Protein AF-0000000085253444 (afdb_homodimer)

Organism: NCBI:txid5678

Secondary structure (DSSP, 8-state):
----------------------SS-BS----------SS-HHHHHHHHH-TTHHHHHHHHHHHHHHSPPPPSSTTS--TT-SPPHHHHHHHHHHHHHTTS--GGGGTS-HHHHHHHHHHHHTT-HHHHHHHHHHHHHHHHHHHHS-HHHHHHHHTTTTTTSS-EEEE--BSS-SSSSPS-EEEEETTTTEEEEEEEEEEEETTTTT-SEEEEEEEEEETTTEEEEEEEEEEE-BPPPBTTBPPPBPTTEEEEE--SS-HHHHHTT-EEEEEEEEEEEGGGBPTTEEE-TTS-EEE-TT-TTSPPHHHHHHHHHHHHHHHHHHHHHHHHHHHHHHHHHH-EEE-TTSSEEEEGGGSHHHHHHHHHHHHHHHHHHHHHHHHHHHHH-TT-PPPHHHHHHHHHHHHHHHHHHHHHHHHHHHHSGGGGG-GGGTHHHHHHHHHHH--SSSTTHHHHHHHHHHHHTT-SS-SGGGHHHHHHHHH-GGGGTTSS-TT--TT---HHHHHHHHHHHHHHHHHHHHHHHHHHHHHHHHHHHHHIIIIITHHHHHHHHHHHHHHHHHHHHHHHHHH---HHHHHHHHHHHHHHHHHHHHHTHHHHHHTTSS-HHHHHHHHHHHHHHHHHHGGGHHHHHHTT---GGGS-TT--TTTHHHHH--TT--TT--B-PPP-----------S--HHHHHHHHHHHT---------SSTTS--S-TT------/----------------------SS-BS----------SS-HHHHHHHHH-TTHHHHHHHHHHHHHHSPPPPSSTTS--TT-SPPHHHHHHHHHHHHHTTS--GGGGTS-HHHHHHHHHHHHTT-HHHHHHHHHHHHHHHHHHHHS-HHHHHHHHTTTTTTSS-EEEE--BSS-SSSSPS-EEEEETTTTEEEEEEEEEEEETTTTT-SEEEEEEEEEETTTEEEEEEEEEEE-BPPPBTTBPPPBPTTEEEEE--SS-HHHHHTT-EEEEEEEEEEEGGGBPTTEEE-TTS-EEE-TT-TTSPPHHHHHHHHHHHHHHHHHHHHHHHHHHHHHHHHHH-EEE-TTSSEEEEGGGSHHHHHHHHHHHHHHHHHHHHHHHHHHHHH-TT-PPPHHHHHHHHHHHHHHHHHHHHHHHHHHHHSGGGGG-GGGTHHHHHHHHHHH--SSSTTHHHHHHHHHHHHTT-SS-GGGGHHHHHHHHH-GGGGTTSS-TT--TT---HHHHHHHHHHHHHHHHHHHHHHHHHHHHHHHHHHHHHIIIIISHHHHHHHHHHHHHHHHHHHHHHHHHH---HHHHHHHHHHHHHHHHHHHHHTHHHHHHTTSS-HHHHHHHHHHHHHHHHHHGGGHHHHHHTT---GGGS-TT--TTTHHHHH--TT--TT--B-PPP--------------HHHHHHHHHHHT----------STTT-SS-TT------

InterPro domains:
  IPR002655 Acyl-CoA oxidase, C-terminal [PF01756] (521-634)
  IPR009100 Acyl-CoA dehydrogenase/oxidase, N-terminal and middle domain superfamily [SSF56645] (86-282)
  IPR012258 Acyl-CoA oxidase [PTHR10909] (27-408)
  IPR036250 Acyl-CoA dehydrogenase-like, C-terminal [SSF47203] (313-384)
  IPR036250 Acyl-CoA dehydrogenase-like, C-terminal [SSF47203] (499-635)
  IPR046373 Acyl-CoA oxidase/dehydrogenase, middle domain superfamily [G3DSA:2.40.110.10] (165-295)

Nearest PDB structures (foldseek):
  7q84-assembly1_B  TM=7.611E-01  e=1.082E-18  Homo sapiens
  7q86-assembly1_B  TM=7.659E-01  e=1.745E-18  Homo sapiens
  5k3i-assembly3_F  TM=7.499E-01  e=9.493E-19  Caenorhabditis elegans
  5k3i-assembly1_B  TM=7.434E-01  e=9.493E-19  Caenorhabditis elegans
  5k3i-assembly2_D  TM=7.358E-01  e=2.472E-18  Caenorhabditis elegans

Solvent-accessible surface area (backbone atoms only — not comparable to full-atom values): 75837 Å² total; per-residue (Å²): 130,84,77,75,80,73,74,76,74,73,75,79,76,74,57,70,66,80,73,78,84,68,86,61,62,58,51,54,79,61,59,74,68,64,60,77,72,67,50,60,63,69,61,50,27,37,51,61,49,38,92,51,43,67,59,42,50,53,51,52,53,54,45,63,70,64,49,75,83,57,62,68,27,68,53,65,31,41,74,71,62,62,61,45,36,70,55,43,50,52,46,49,29,54,51,26,67,64,55,82,64,52,51,67,28,62,74,63,44,31,53,56,56,34,48,49,24,15,48,32,16,28,60,36,57,42,57,15,53,40,49,42,37,26,43,52,36,42,32,48,38,72,74,23,39,41,74,91,53,30,57,71,58,53,70,29,40,50,56,45,74,35,35,33,11,53,36,65,46,38,72,72,43,76,49,79,65,49,55,27,31,32,35,54,37,79,85,78,52,25,25,38,28,35,22,70,32,32,32,70,16,50,25,50,67,70,23,28,32,30,43,35,51,24,24,33,28,38,86,89,68,40,77,68,51,79,45,51,32,58,42,77,39,27,46,72,64,54,93,88,36,80,34,58,61,33,80,40,48,46,74,42,45,31,25,54,32,33,68,57,41,31,24,25,22,18,14,34,38,33,35,51,66,27,75,36,58,55,67,32,40,34,32,36,41,36,73,41,95,84,70,40,84,44,55,38,88,91,32,76,83,54,74,50,49,70,57,53,49,50,54,54,49,49,50,40,48,38,23,30,44,51,13,34,42,48,34,35,50,37,38,52,52,41,35,39,63,53,34,51,33,70,34,62,81,30,28,65,28,29,40,43,48,67,33,42,82,52,26,39,60,53,42,40,51,52,26,43,49,51,50,52,39,47,44,48,60,66,50,48,52,47,76,31,37,80,89,53,78,62,50,72,64,51,53,38,50,50,41,36,49,38,35,50,46,50,49,48,51,53,50,51,44,53,48,33,62,39,51,45,42,54,56,40,55,26,49,62,42,34,46,64,58,49,52,45,49,47,27,70,65,58,57,64,74,31,70,58,41,41,29,36,50,34,24,50,48,27,51,76,66,66,49,72,70,67,57,70,83,50,45,65,55,54,67,44,31,77,76,42,66,70,38,63,56,48,75,26,46,74,84,61,49,83,82,55,73,55,57,65,61,55,28,49,52,29,36,48,53,20,35,56,40,40,52,52,50,46,51,48,45,55,52,27,41,72,71,56,31,68,41,38,34,39,43,43,55,61,42,73,32,38,68,58,36,42,50,25,18,47,22,52,47,52,23,50,47,43,52,45,39,51,52,52,31,69,65,42,81,46,67,53,38,23,52,51,44,44,49,30,46,43,46,32,54,50,44,54,48,60,75,43,32,41,58,34,40,48,68,56,63,42,53,41,69,57,46,52,48,38,54,56,49,45,50,52,56,35,60,70,48,47,32,44,48,66,54,57,43,54,35,54,61,58,52,74,72,45,51,34,47,69,35,40,73,78,45,39,43,64,49,53,32,46,89,58,48,78,56,77,61,39,67,43,58,60,48,77,74,77,68,80,70,80,79,66,75,75,72,81,66,71,68,59,57,57,53,52,53,54,57,70,60,63,67,80,70,78,73,78,75,72,79,73,70,78,66,80,76,72,68,76,79,65,72,70,74,73,127,133,82,79,77,78,74,74,76,76,71,74,79,76,74,47,69,64,79,72,78,86,66,87,57,60,59,54,52,80,62,59,75,68,64,58,78,72,67,51,60,62,68,62,50,28,38,51,60,50,37,93,51,43,67,59,40,49,52,51,52,54,53,46,63,70,65,48,76,81,55,64,66,26,66,54,64,30,41,74,71,62,63,59,44,37,73,55,43,48,49,46,49,29,53,52,26,66,65,55,82,64,53,52,67,26,61,76,63,44,32,51,56,55,33,48,50,24,15,49,33,16,28,60,35,56,42,58,16,54,41,48,43,38,27,43,52,37,43,30,47,36,72,74,24,39,41,74,91,52,30,58,72,58,54,69,29,39,49,55,47,73,35,37,32,11,53,37,65,46,36,71,72,41,73,48,78,65,48,56,26,32,31,34,54,38,82,89,78,52,25,26,37,27,34,23,71,31,31,33,70,18,50,26,49,68,68,24,28,34,32,42,34,51,23,23,33,27,39,85,90,69,41,78,68,51,78,45,51,33,57,42,78,39,28,45,72,64,54,94,90,36,78,33,58,61,35,81,40,48,45,77,42,45,30,24,54,32,34,69,57,43,32,23,25,21,20,12,33,37,32,36,49,67,30,75,35,59,55,68,31,38,35,32,37,41,36,74,42,98,84,69,38,84,43,55,37,88,90,31,76,83,54,75,50,49,68,58,53,50,50,51,53,49,49,50,40,47,36,20,30,43,50,13,34,42,49,33,35,50,38,37,53,50,40,35,40,62,55,34,52,33,69,35,62,82,30,29,64,30,28,40,43,47,69,34,44,82,52,28,40,60,53,43,41,49,54,24,42,48,52,50,50,39,45,43,47,60,66,48,48,53,46,76,31,37,79,91,52,77,60,50,72,64,51,52,38,49,50,40,35,49,38,35,50,46,49,50,48,52,52,50,51,44,54,49,33,61,38,53,45,41,53,56,41,55,26,51,60,42,34,44,62,58,49,52,43,49,49,27,70,65,57,56,63,73,29,71,57,41,40,28,37,50,32,24,49,47,29,50,76,69,65,50,74,68,65,57,72,83,49,46,67,57,54,66,45,31,77,76,42,66,68,38,61,54,47,75,26,45,77,84,60,48,82,81,55,73,54,59,66,59,55,29,49,52,29,36,48,52,20,34,55,39,40,52,51,50,48,51,50,45,54,51,27,41,71,72,56,32,68,40,38,35,38,41,42,55,58,42,76,32,38,68,56,38,41,51,24,18,47,21,51,48,52,23,51,48,43,51,46,42,53,52,53,32,69,66,41,83,45,67,52,38,22,53,51,42,44,50,31,45,43,46,32,54,50,45,56,48,60,74,41,32,43,57,34,37,47,70,56,63,42,53,41,69,55,47,51,49,37,54,55,48,47,48,52,55,36,62,70,48,46,34,43,48,66,52,57,42,55,35,55,63,59,52,75,70,46,50,32,46,68,33,40,74,75,43,39,43,65,50,50,35,48,86,49,49,79,56,74,63,37,67,42,57,60,48,77,75,76,68,82,71,78,80,66,74,76,71,84,66,70,68,60,58,58,54,52,54,56,58,71,61,62,66,79,70,80,72,80,72,71,78,70,70,78,73,68,72,75,67,76,81,67,74,71,77,72,128

pLDDT: mean 80.68, std 22.76, range [21.05, 98.69]

Structure (mmCIF, N/CA/C/O backbone):
data_AF-0000000085253444-model_v1
#
loop_
_entity.id
_entity.type
_entity.pdbx_description
1 polymer 'Acyl-CoA oxidase'
#
loop_
_atom_site.group_PDB
_atom_site.id
_atom_site.type_symbol
_atom_site.label_atom_id
_atom_site.label_alt_id
_atom_site.label_comp_id
_atom_site.label_asym_id
_atom_site.label_entity_id
_atom_site.label_seq_id
_atom_site.pdbx_PDB_ins_code
_atom_site.Cartn_x
_atom_site.Cartn_y
_atom_site.Cartn_z
_atom_site.occupancy
_atom_site.B_iso_or_equiv
_atom_site.auth_seq_id
_atom_site.auth_comp_id
_atom_site.auth_asym_id
_atom_site.auth_atom_id
_atom_site.pdbx_PDB_model_num
ATOM 1 N N . MET A 1 1 ? 64.875 -8.711 9.297 1 22.48 1 MET A N 1
ATOM 2 C CA . MET A 1 1 ? 63.938 -8.688 10.43 1 22.48 1 MET A CA 1
ATOM 3 C C . MET A 1 1 ? 63.25 -7.344 10.531 1 22.48 1 MET A C 1
ATOM 5 O O . MET A 1 1 ? 63.656 -6.488 11.32 1 22.48 1 MET A O 1
ATOM 9 N N . PRO A 1 2 ? 62.75 -6.805 9.555 1 27.88 2 PRO A N 1
ATOM 10 C CA . PRO A 1 2 ? 62.344 -5.395 9.492 1 27.88 2 PRO A CA 1
ATOM 11 C C . PRO A 1 2 ? 61.188 -5.055 10.445 1 27.88 2 PRO A C 1
ATOM 13 O O . PRO A 1 2 ? 60.281 -5.867 10.633 1 27.88 2 PRO A O 1
ATOM 16 N N . THR A 1 3 ? 61.469 -4.344 11.5 1 24.73 3 THR A N 1
ATOM 17 C CA . THR A 1 3 ? 60.719 -4.004 12.703 1 24.73 3 THR A CA 1
ATOM 18 C C . THR A 1 3 ? 59.531 -3.117 12.367 1 24.73 3 THR A C 1
ATOM 20 O O . THR A 1 3 ? 59.688 -1.976 11.938 1 24.73 3 THR A O 1
ATOM 23 N N . ARG A 1 4 ? 58.5 -3.652 11.734 1 27.67 4 ARG A N 1
ATOM 24 C CA . ARG A 1 4 ? 57.312 -2.922 11.312 1 27.67 4 ARG A CA 1
ATOM 25 C C . ARG A 1 4 ? 56.719 -2.131 12.469 1 27.67 4 ARG A C 1
ATOM 27 O O . ARG A 1 4 ? 56.469 -2.686 13.539 1 27.67 4 ARG A O 1
ATOM 34 N N . LEU A 1 5 ? 56.938 -0.84 12.555 1 27.38 5 LEU A N 1
ATOM 35 C CA . LEU A 1 5 ? 56.562 0.173 13.531 1 27.38 5 LEU A CA 1
ATOM 36 C C . LEU A 1 5 ? 55.031 0.21 13.703 1 27.38 5 LEU A C 1
ATOM 38 O O . LEU A 1 5 ? 54.312 0.421 12.734 1 27.38 5 LEU A O 1
ATOM 42 N N . SER A 1 6 ? 54.469 -0.617 14.602 1 24.59 6 SER A N 1
ATOM 43 C CA . SER A 1 6 ? 53.094 -0.812 15.039 1 24.59 6 SER A CA 1
ATOM 44 C C . SER A 1 6 ? 52.438 0.501 15.492 1 24.59 6 SER A C 1
ATOM 46 O O . SER A 1 6 ? 52.844 1.07 16.5 1 24.59 6 SER A O 1
ATOM 48 N N . VAL A 1 7 ? 52.219 1.403 14.586 1 30.02 7 VAL A N 1
ATOM 49 C CA . VAL A 1 7 ? 51.719 2.68 15.078 1 30.02 7 VAL A CA 1
ATOM 50 C C . VAL A 1 7 ? 50.469 2.449 15.93 1 30.02 7 VAL A C 1
ATOM 52 O O . VAL A 1 7 ? 49.531 1.755 15.5 1 30.02 7 VAL A O 1
ATOM 55 N N . PRO A 1 8 ? 50.562 2.596 17.203 1 26.06 8 PRO A N 1
ATOM 56 C CA . PRO A 1 8 ? 49.5 2.322 18.203 1 26.06 8 PRO A CA 1
ATOM 57 C C . PRO A 1 8 ? 48.188 3.016 17.875 1 26.06 8 PRO A C 1
ATOM 59 O O . PRO A 1 8 ? 48.188 4.16 17.406 1 26.06 8 PRO A O 1
ATOM 62 N N . LEU A 1 9 ? 47.219 2.266 17.453 1 26.81 9 LEU A N 1
ATOM 63 C CA . LEU A 1 9 ? 45.875 2.67 17.156 1 26.81 9 LEU A CA 1
ATOM 64 C C . LEU A 1 9 ? 45.281 3.502 18.297 1 26.81 9 LEU A C 1
ATOM 66 O O . LEU A 1 9 ? 45.344 3.096 19.453 1 26.81 9 LEU A O 1
ATOM 70 N N . THR A 1 10 ? 45.438 4.785 18.219 1 25.05 10 THR A N 1
ATOM 71 C CA . THR A 1 10 ? 44.938 5.684 19.266 1 25.05 10 THR A CA 1
ATOM 72 C C . THR A 1 10 ? 43.531 5.266 19.734 1 25.05 10 THR A C 1
ATOM 74 O O . THR A 1 10 ? 42.688 4.906 18.922 1 25.05 10 THR A O 1
ATOM 77 N N . PRO A 1 11 ? 43.406 5 20.984 1 22.81 11 PRO A N 1
ATOM 78 C CA . PRO A 1 11 ? 42.219 4.48 21.672 1 22.81 11 PRO A CA 1
ATOM 79 C C . PRO A 1 11 ? 40.938 5.27 21.328 1 22.81 11 PRO A C 1
ATOM 81 O O . PRO A 1 11 ? 41 6.492 21.188 1 22.81 11 PRO A O 1
ATOM 84 N N . ARG A 1 12 ? 40.062 4.707 20.641 1 28.94 12 ARG A N 1
ATOM 85 C CA . ARG A 1 12 ? 38.75 5.246 20.344 1 28.94 12 ARG A CA 1
ATOM 86 C C . ARG A 1 12 ? 38.094 5.762 21.625 1 28.94 12 ARG A C 1
ATOM 88 O O . ARG A 1 12 ? 37.844 4.996 22.562 1 28.94 12 ARG A O 1
ATOM 95 N N . ARG A 1 13 ? 38.5 6.977 22.094 1 22.64 13 ARG A N 1
ATOM 96 C CA . ARG A 1 13 ? 37.906 7.594 23.281 1 22.64 13 ARG A CA 1
ATOM 97 C C . ARG A 1 13 ? 36.406 7.426 23.312 1 22.64 13 ARG A C 1
ATOM 99 O O . ARG A 1 13 ? 35.719 7.832 22.375 1 22.64 13 ARG A O 1
ATOM 106 N N . HIS A 1 14 ? 36.031 6.422 24.016 1 25.89 14 HIS A N 1
ATOM 107 C CA . HIS A 1 14 ? 34.688 6.125 24.484 1 25.89 14 HIS A CA 1
ATOM 108 C C . HIS A 1 14 ? 34.062 7.328 25.203 1 25.89 14 HIS A C 1
ATOM 110 O O . HIS A 1 14 ? 34.625 7.801 26.203 1 25.89 14 HIS A O 1
ATOM 116 N N . PHE A 1 15 ? 33.75 8.297 24.578 1 24.75 15 PHE A N 1
ATOM 117 C CA . PHE A 1 15 ? 33.219 9.477 25.234 1 24.75 15 PHE A CA 1
ATOM 118 C C . PHE A 1 15 ? 31.969 9.133 26.031 1 24.75 15 PHE A C 1
ATOM 120 O O . PHE A 1 15 ? 30.859 9.117 25.484 1 24.75 15 PHE A O 1
ATOM 127 N N . ALA A 1 16 ? 32.031 8.25 26.984 1 28.95 16 ALA A N 1
ATOM 128 C CA . ALA A 1 16 ? 30.984 7.984 27.984 1 28.95 16 ALA A CA 1
ATOM 129 C C . ALA A 1 16 ? 30.844 9.156 28.953 1 28.95 16 ALA A C 1
ATOM 131 O O . ALA A 1 16 ? 31.453 9.141 30.031 1 28.95 16 ALA A O 1
ATOM 132 N N . ARG A 1 17 ? 30.859 10.344 28.625 1 27.73 17 ARG A N 1
ATOM 133 C CA . ARG A 1 17 ? 30.609 11.117 29.844 1 27.73 17 ARG A CA 1
ATOM 134 C C . ARG A 1 17 ? 29.188 10.891 30.359 1 27.73 17 ARG A C 1
ATOM 136 O O . ARG A 1 17 ? 28.219 11.055 29.625 1 27.73 17 ARG A O 1
ATOM 143 N N . CYS A 1 18 ? 28.969 10.18 31.453 1 27.58 18 CYS A N 1
ATOM 144 C CA . CYS A 1 18 ? 27.828 10.047 32.375 1 27.58 18 CYS A CA 1
ATOM 145 C C . CYS A 1 18 ? 27.281 11.414 32.75 1 27.58 18 CYS A C 1
ATOM 147 O O . CYS A 1 18 ? 27.859 12.109 33.594 1 27.58 18 CYS A O 1
ATOM 149 N N . THR A 1 19 ? 26.75 12.203 31.891 1 30.81 19 THR A N 1
ATOM 150 C CA . THR A 1 19 ? 26.203 13.453 32.406 1 30.81 19 THR A CA 1
ATOM 151 C C . THR A 1 19 ? 25.141 13.172 33.469 1 30.81 19 THR A C 1
ATOM 153 O O . THR A 1 19 ? 24.453 12.148 33.406 1 30.81 19 THR A O 1
ATOM 156 N N . GLU A 1 20 ? 25.141 13.766 34.719 1 30.05 20 GLU A N 1
ATOM 157 C CA . GLU A 1 20 ? 24.312 13.742 35.906 1 30.05 20 GLU A CA 1
ATOM 158 C C . GLU A 1 20 ? 22.828 13.75 35.531 1 30.05 20 GLU A C 1
ATOM 160 O O . GLU A 1 20 ? 22.422 14.469 34.625 1 30.05 20 GLU A O 1
ATOM 165 N N . PRO A 1 21 ? 21.984 12.82 36.062 1 34.59 21 PRO A N 1
ATOM 166 C CA . PRO A 1 21 ? 20.547 12.68 35.844 1 34.59 21 PRO A CA 1
ATOM 167 C C . PRO A 1 21 ? 19.781 13.977 36.094 1 34.59 21 PRO A C 1
ATOM 169 O O . PRO A 1 21 ? 19.891 14.555 37.188 1 34.59 21 PRO A O 1
ATOM 172 N N . ARG A 1 22 ? 19.594 14.836 35.25 1 39.19 22 ARG A N 1
ATOM 173 C CA . ARG A 1 22 ? 18.828 16.062 35.406 1 39.19 22 ARG A CA 1
ATOM 174 C C . ARG A 1 22 ? 17.438 15.781 35.969 1 39.19 22 ARG A C 1
ATOM 176 O O . ARG A 1 22 ? 16.922 14.68 35.781 1 39.19 22 ARG A O 1
ATOM 183 N N . LEU A 1 23 ? 16.859 16.625 37 1 35.94 23 LEU A N 1
ATOM 184 C CA . LEU A 1 23 ? 15.789 16.625 38 1 35.94 23 LEU A CA 1
ATOM 185 C C . LEU A 1 23 ? 14.422 16.484 37.344 1 35.94 23 LEU A C 1
ATOM 187 O O . LEU A 1 23 ? 13.391 16.594 38 1 35.94 23 LEU A O 1
ATOM 191 N N . PHE A 1 24 ? 14.234 16.719 36.094 1 39.97 24 PHE A N 1
ATOM 192 C CA . PHE A 1 24 ? 12.898 16.438 35.562 1 39.97 24 PHE A CA 1
ATOM 193 C C . PHE A 1 24 ? 12.594 14.938 35.625 1 39.97 24 PHE A C 1
ATOM 195 O O . PHE A 1 24 ? 13.516 14.117 35.625 1 39.97 24 PHE A O 1
ATOM 202 N N . GLU A 1 25 ? 11.5 14.648 36.344 1 45.41 25 GLU A N 1
ATOM 203 C CA . GLU A 1 25 ? 11.125 13.242 36.344 1 45.41 25 GLU A CA 1
ATOM 204 C C . GLU A 1 25 ? 11.344 12.617 34.969 1 45.41 25 GLU A C 1
ATOM 206 O O . GLU A 1 25 ? 10.789 13.086 33.969 1 45.41 25 GLU A O 1
ATOM 211 N N . VAL A 1 26 ? 12.461 12.242 34.719 1 52.41 26 VAL A N 1
ATOM 212 C CA . VAL A 1 26 ? 12.977 11.484 33.594 1 52.41 26 VAL A CA 1
ATOM 213 C C . VAL A 1 26 ? 12.344 10.102 33.562 1 52.41 26 VAL A C 1
ATOM 215 O O . VAL A 1 26 ? 12.211 9.445 34.594 1 52.41 26 VAL A O 1
ATOM 218 N N . ASN A 1 27 ? 11.625 9.867 32.5 1 53.12 27 ASN A N 1
ATOM 219 C CA . ASN A 1 27 ? 11.055 8.602 32.062 1 53.12 27 ASN A CA 1
ATOM 220 C C . ASN A 1 27 ? 9.82 8.227 32.875 1 53.12 27 ASN A C 1
ATOM 222 O O . ASN A 1 27 ? 9.945 7.613 33.938 1 53.12 27 ASN A O 1
ATOM 226 N N . PRO A 1 28 ? 8.664 8.836 32.594 1 55.81 28 PRO A N 1
ATOM 227 C CA . PRO A 1 28 ? 7.457 8.43 33.312 1 55.81 28 PRO A CA 1
ATOM 228 C C . PRO A 1 28 ? 7.328 6.914 33.438 1 55.81 28 PRO A C 1
ATOM 230 O O . PRO A 1 28 ? 7.926 6.172 32.656 1 55.81 28 PRO A O 1
ATOM 233 N N . THR A 1 29 ? 6.723 6.516 34.594 1 61.34 29 THR A N 1
ATOM 234 C CA . THR A 1 29 ? 6.488 5.09 34.812 1 61.34 29 THR A CA 1
ATOM 235 C C . THR A 1 29 ? 5.652 4.508 33.656 1 61.34 29 THR A C 1
ATOM 237 O O . THR A 1 29 ? 4.547 4.977 33.406 1 61.34 29 THR A O 1
ATOM 240 N N . ARG A 1 30 ? 6.266 3.752 32.938 1 67.06 30 ARG A N 1
ATOM 241 C CA . ARG A 1 30 ? 5.645 3.154 31.766 1 67.06 30 ARG A CA 1
ATOM 242 C C . ARG A 1 30 ? 4.848 1.909 32.125 1 67.06 30 ARG A C 1
ATOM 244 O O . ARG A 1 30 ? 5.273 1.122 32.969 1 67.06 30 ARG A O 1
ATOM 251 N N . GLU A 1 31 ? 3.617 1.828 31.719 1 62.94 31 GLU A N 1
ATOM 252 C CA . GLU A 1 31 ? 2.795 0.627 31.828 1 62.94 31 GLU A CA 1
ATOM 253 C C . GLU A 1 31 ? 3.178 -0.406 30.766 1 62.94 31 GLU A C 1
ATOM 255 O O . GLU A 1 31 ? 3.26 -0.086 29.578 1 62.94 31 GLU A O 1
ATOM 260 N N . SER A 1 32 ? 3.781 -1.512 31.312 1 63.16 32 SER A N 1
ATOM 261 C CA . SER A 1 32 ? 4.117 -2.543 30.328 1 63.16 32 SER A CA 1
ATOM 262 C C . SER A 1 32 ? 2.867 -3.242 29.812 1 63.16 32 SER A C 1
ATOM 264 O O . SER A 1 32 ? 1.979 -3.598 30.594 1 63.16 32 SER A O 1
ATOM 266 N N . TYR A 1 33 ? 2.711 -3.223 28.562 1 68.75 33 TYR A N 1
ATOM 267 C CA . TYR A 1 33 ? 1.567 -3.914 27.984 1 68.75 33 TYR A CA 1
ATOM 268 C C . TYR A 1 33 ? 1.899 -5.375 27.688 1 68.75 33 TYR A C 1
ATOM 270 O O . TYR A 1 33 ? 1.075 -6.105 27.141 1 68.75 33 TYR A O 1
ATOM 278 N N . VAL A 1 34 ? 3.113 -5.801 28.094 1 67.5 34 VAL A N 1
ATOM 279 C CA . VAL A 1 34 ? 3.518 -7.184 27.844 1 67.5 34 VAL A CA 1
ATOM 280 C C . VAL A 1 34 ? 3.578 -7.949 29.172 1 67.5 34 VAL A C 1
ATOM 282 O O . VAL A 1 34 ? 4.172 -7.477 30.141 1 67.5 34 VAL A O 1
ATOM 285 N N . ILE A 1 35 ? 2.867 -9.047 29.188 1 73.56 35 ILE A N 1
ATOM 286 C CA . ILE A 1 35 ? 2.863 -9.914 30.359 1 73.56 35 ILE A CA 1
ATOM 287 C C . ILE A 1 35 ? 3.656 -11.188 30.078 1 73.56 35 ILE A C 1
ATOM 289 O O . ILE A 1 35 ? 4.188 -11.352 28.969 1 73.56 35 ILE A O 1
ATOM 293 N N . GLU A 1 36 ? 3.795 -11.938 31.016 1 77.62 36 GLU A N 1
ATOM 294 C CA . GLU A 1 36 ? 4.488 -13.203 30.812 1 77.62 36 GLU A CA 1
ATOM 295 C C . GLU A 1 36 ? 3.736 -14.094 29.812 1 77.62 36 GLU A C 1
ATOM 297 O O . GLU A 1 36 ? 2.508 -14.023 29.719 1 77.62 36 GLU A O 1
ATOM 302 N N . ALA A 1 37 ? 4.461 -14.891 29.172 1 82.31 37 ALA A N 1
ATOM 303 C CA . ALA A 1 37 ? 3.85 -15.781 28.188 1 82.31 37 ALA A CA 1
ATOM 304 C C . ALA A 1 37 ? 2.871 -16.75 28.844 1 82.31 37 ALA A C 1
ATOM 306 O O . ALA A 1 37 ? 3.18 -17.328 29.891 1 82.31 37 ALA A O 1
ATOM 307 N N . ALA A 1 38 ? 1.738 -16.891 28.297 1 81.44 38 ALA A N 1
ATOM 308 C CA . ALA A 1 38 ? 0.689 -17.734 28.844 1 81.44 38 ALA A CA 1
ATOM 309 C C . ALA A 1 38 ? 0.655 -19.094 28.156 1 81.44 38 ALA A C 1
ATOM 311 O O . ALA A 1 38 ? -0.389 -19.75 28.109 1 81.44 38 ALA A O 1
ATOM 312 N N . PHE A 1 39 ? 1.779 -19.469 27.469 1 87.56 39 PHE A N 1
ATOM 313 C CA . PHE A 1 39 ? 1.836 -20.75 26.766 1 87.56 39 PHE A CA 1
ATOM 314 C C . PHE A 1 39 ? 3.248 -21.328 26.797 1 87.56 39 PHE A C 1
ATOM 316 O O . PHE A 1 39 ? 4.199 -20.625 27.156 1 87.56 39 PHE A O 1
ATOM 323 N N . GLU A 1 40 ? 3.312 -22.562 26.484 1 89.31 40 GLU A N 1
ATOM 324 C CA . GLU A 1 40 ? 4.609 -23.234 26.391 1 89.31 40 GLU A CA 1
ATOM 325 C C . GLU A 1 40 ? 5.297 -22.906 25.062 1 89.31 40 GLU A C 1
ATOM 327 O O . GLU A 1 40 ? 4.773 -23.219 24 1 89.31 40 GLU A O 1
ATOM 332 N N . TRP A 1 41 ? 6.422 -22.484 25.141 1 91.94 41 TRP A N 1
ATOM 333 C CA . TRP A 1 41 ? 7.168 -22 23.984 1 91.94 41 TRP A CA 1
ATOM 334 C C . TRP A 1 41 ? 7.332 -23.094 22.938 1 91.94 41 TRP A C 1
ATOM 336 O O . TRP A 1 41 ? 7.094 -22.875 21.75 1 91.94 41 TRP A O 1
ATOM 346 N N . PRO A 1 42 ? 7.668 -24.312 23.297 1 91.69 42 PRO A N 1
ATOM 347 C CA . PRO A 1 42 ? 7.887 -25.344 22.281 1 91.69 42 PRO A CA 1
ATOM 348 C C . PRO A 1 42 ? 6.633 -25.641 21.469 1 91.69 42 PRO A C 1
ATOM 350 O O . PRO A 1 42 ? 6.723 -25.906 20.266 1 91.69 42 PRO A O 1
ATOM 353 N N . THR A 1 43 ? 5.539 -25.578 22.141 1 92 43 THR A N 1
ATOM 354 C CA . THR A 1 43 ? 4.281 -25.859 21.453 1 92 43 THR A CA 1
ATOM 355 C C . THR A 1 43 ? 4.012 -24.844 20.359 1 92 43 THR A C 1
ATOM 357 O O . THR A 1 43 ? 3.695 -25.203 19.219 1 92 43 THR A O 1
ATOM 360 N N . PHE A 1 44 ? 4.141 -23.609 20.625 1 94.5 44 PHE A N 1
ATOM 361 C CA . PHE A 1 44 ? 3.822 -22.562 19.656 1 94.5 44 PHE A CA 1
ATOM 362 C C . PHE A 1 44 ? 4.934 -22.406 18.625 1 94.5 44 PHE A C 1
ATOM 364 O O . PHE A 1 44 ? 4.676 -22.047 17.484 1 94.5 44 PHE A O 1
ATOM 371 N N . ARG A 1 45 ? 6.16 -22.719 19.031 1 94.94 45 ARG A N 1
ATOM 372 C CA . ARG A 1 45 ? 7.23 -22.781 18.047 1 94.94 45 ARG A CA 1
ATOM 373 C C . ARG A 1 45 ? 6.969 -23.875 17.016 1 94.94 45 ARG A C 1
ATOM 375 O O . ARG A 1 45 ? 7.215 -23.688 15.82 1 94.94 45 ARG A O 1
ATOM 382 N N . PHE A 1 46 ? 6.469 -24.953 17.5 1 93 46 PHE A N 1
ATOM 383 C CA . PHE A 1 46 ? 6.172 -26.062 16.594 1 93 46 PHE A CA 1
ATOM 384 C C . PHE A 1 46 ? 5.012 -25.719 15.672 1 93 46 PHE A C 1
ATOM 386 O O . PHE A 1 46 ? 5 -26.125 14.508 1 93 46 PHE A O 1
ATOM 393 N N . ILE A 1 47 ? 4.043 -25.016 16.203 1 91.38 47 ILE A N 1
ATOM 394 C CA . ILE A 1 47 ? 2.918 -24.578 15.375 1 91.38 47 ILE A CA 1
ATOM 395 C C . ILE A 1 47 ? 3.42 -23.672 14.25 1 91.38 47 ILE A C 1
ATOM 397 O O . ILE A 1 47 ? 2.965 -23.781 13.109 1 91.38 47 ILE A O 1
ATOM 401 N N . CYS A 1 48 ? 4.375 -22.844 14.5 1 95 48 CYS A N 1
ATOM 402 C CA . CYS A 1 48 ? 4.863 -21.859 13.539 1 95 48 CYS A CA 1
ATOM 403 C C . CYS A 1 48 ? 5.875 -22.484 12.586 1 95 48 CYS A C 1
ATOM 405 O O . CYS A 1 48 ? 5.922 -22.125 11.406 1 95 48 CYS A O 1
ATOM 407 N N . GLU A 1 49 ? 6.656 -23.422 13.094 1 94.94 49 GLU A N 1
ATOM 408 C CA . GLU A 1 49 ? 7.797 -23.906 12.328 1 94.94 49 GLU A CA 1
ATOM 409 C C . GLU A 1 49 ? 7.5 -25.266 11.703 1 94.94 49 GLU A C 1
ATOM 411 O O . GLU A 1 49 ? 8.125 -25.656 10.711 1 94.94 49 GLU A O 1
ATOM 416 N N . GLY A 1 50 ? 6.613 -26.016 12.281 1 93.38 50 GLY A N 1
ATOM 417 C CA . GLY A 1 50 ? 6.262 -27.328 11.766 1 93.38 50 GLY A CA 1
ATOM 418 C C . GLY A 1 50 ? 7.301 -28.391 12.086 1 93.38 50 GLY A C 1
ATOM 419 O O . GLY A 1 50 ? 8.148 -28.203 12.961 1 93.38 50 GLY A O 1
ATOM 420 N N . VAL A 1 51 ? 7.285 -29.516 11.438 1 92.94 51 VAL A N 1
ATOM 421 C CA . VAL A 1 51 ? 8.078 -30.703 11.703 1 92.94 51 VAL A CA 1
ATOM 422 C C . VAL A 1 51 ? 9.547 -30.453 11.367 1 92.94 51 VAL A C 1
ATOM 424 O O . VAL A 1 51 ? 10.438 -31.062 11.945 1 92.94 51 VAL A O 1
ATOM 427 N N . ASP A 1 52 ? 9.773 -29.484 10.5 1 95 52 ASP A N 1
ATOM 428 C CA . ASP A 1 52 ? 11.133 -29.188 10.047 1 95 52 ASP A CA 1
ATOM 429 C C . ASP A 1 52 ? 11.781 -28.109 10.898 1 95 52 ASP A C 1
ATOM 431 O O . ASP A 1 52 ? 12.625 -27.344 10.414 1 95 52 ASP A O 1
ATOM 435 N N . ILE A 1 53 ? 11.422 -27.984 12.117 1 95.62 53 ILE A N 1
ATOM 436 C CA . ILE A 1 53 ? 11.883 -26.922 13 1 95.62 53 ILE A CA 1
ATOM 437 C C . ILE A 1 53 ? 13.406 -26.969 13.109 1 95.62 53 ILE A C 1
ATOM 439 O O . ILE A 1 53 ? 14.062 -25.922 13.086 1 95.62 53 ILE A O 1
ATOM 443 N N . ASP A 1 54 ? 14.016 -28.094 13.211 1 95.62 54 ASP A N 1
ATOM 444 C CA . ASP A 1 54 ? 15.461 -28.234 13.336 1 95.62 54 ASP A CA 1
ATOM 445 C C . ASP A 1 54 ? 16.156 -27.875 12.031 1 95.62 54 ASP A C 1
ATOM 447 O O . ASP A 1 54 ? 17.188 -27.203 12.031 1 95.62 54 ASP A O 1
ATOM 451 N N . PHE A 1 55 ? 15.594 -28.359 10.961 1 96.44 55 PHE A N 1
ATOM 452 C CA . PHE A 1 55 ? 16.141 -28.031 9.648 1 96.44 55 PHE A CA 1
ATOM 453 C C . PHE A 1 55 ? 16.109 -26.531 9.414 1 96.44 55 PHE A C 1
ATOM 455 O O . PHE A 1 55 ? 17.078 -25.953 8.898 1 96.44 55 PHE A O 1
ATOM 462 N N . LYS A 1 56 ? 15.023 -25.891 9.742 1 96.94 56 LYS A N 1
ATOM 463 C CA . LYS A 1 56 ? 14.891 -24.438 9.578 1 96.94 56 LYS A CA 1
ATOM 464 C C . LYS A 1 56 ? 15.938 -23.703 10.398 1 96.94 56 LYS A C 1
ATOM 466 O O . LYS A 1 56 ? 16.453 -22.672 9.969 1 96.94 56 LYS A O 1
ATOM 471 N N . GLU A 1 57 ? 16.25 -24.188 11.555 1 96 57 GLU A N 1
ATOM 472 C CA . GLU A 1 57 ? 17.281 -23.578 12.383 1 96 57 GLU A CA 1
ATOM 473 C C . GLU A 1 57 ? 18.656 -23.688 11.711 1 96 57 GLU A C 1
ATOM 475 O O . GLU A 1 57 ? 19.453 -22.766 11.766 1 96 57 GLU A O 1
ATOM 480 N N . ASP A 1 58 ? 18.906 -24.828 11.117 1 96.25 58 ASP A N 1
ATOM 481 C CA . ASP A 1 58 ? 20.156 -25.016 10.375 1 96.25 58 ASP A CA 1
ATOM 482 C C . ASP A 1 58 ? 20.281 -23.984 9.25 1 96.25 58 ASP A C 1
ATOM 484 O O . ASP A 1 58 ? 21.359 -23.453 9 1 96.25 58 ASP A O 1
ATOM 488 N N . VAL A 1 59 ? 19.188 -23.797 8.578 1 96.81 59 VAL A N 1
ATOM 489 C CA . VAL A 1 59 ? 19.172 -22.859 7.465 1 96.81 59 VAL A CA 1
ATOM 490 C C . VAL A 1 59 ? 19.453 -21.453 7.984 1 96.81 59 VAL A C 1
ATOM 492 O O . VAL A 1 59 ? 20.219 -20.688 7.383 1 96.81 59 VAL A O 1
ATOM 495 N N . ARG A 1 60 ? 18.828 -21.047 9.078 1 95.62 60 ARG A N 1
ATOM 496 C CA . ARG A 1 60 ? 19.047 -19.719 9.656 1 95.62 60 ARG A CA 1
ATOM 497 C C . ARG A 1 60 ? 20.5 -19.531 10.062 1 95.62 60 ARG A C 1
ATOM 499 O O . ARG A 1 60 ? 21.078 -18.453 9.875 1 95.62 60 ARG A O 1
ATOM 506 N N . GLU A 1 61 ? 21.078 -20.547 10.617 1 94.5 61 GLU A N 1
ATOM 507 C CA . GLU A 1 61 ? 22.484 -20.484 11 1 94.5 61 GLU A CA 1
ATOM 508 C C . GLU A 1 61 ? 23.391 -20.297 9.781 1 94.5 61 GLU A C 1
ATOM 510 O O . GLU A 1 61 ? 24.328 -19.516 9.812 1 94.5 61 GLU A O 1
ATOM 515 N N . ALA A 1 62 ? 23.078 -21.031 8.789 1 95.38 62 ALA A N 1
ATOM 516 C CA . ALA A 1 62 ? 23.844 -20.906 7.547 1 95.38 62 ALA A CA 1
ATOM 517 C C . ALA A 1 62 ? 23.719 -19.5 6.973 1 95.38 62 ALA A C 1
ATOM 519 O O . ALA A 1 62 ? 24.703 -18.938 6.484 1 95.38 62 ALA A O 1
ATOM 520 N N . LEU A 1 63 ? 22.578 -18.953 7 1 94.12 63 LEU A N 1
ATOM 521 C CA . LEU A 1 63 ? 22.344 -17.594 6.5 1 94.12 63 LEU A CA 1
ATOM 522 C C . LEU A 1 63 ? 23.109 -16.562 7.32 1 94.12 63 LEU A C 1
ATOM 524 O O . LEU A 1 63 ? 23.641 -15.594 6.773 1 94.12 63 LEU A O 1
ATOM 528 N N . GLY A 1 64 ? 23.109 -16.75 8.602 1 90.19 64 GLY A N 1
ATOM 529 C CA . GLY A 1 64 ? 23.844 -15.844 9.469 1 90.19 64 GLY A CA 1
ATOM 530 C C . GLY A 1 64 ? 25.328 -15.789 9.156 1 90.19 64 GLY A C 1
ATOM 531 O O . GLY A 1 64 ? 25.969 -14.758 9.359 1 90.19 64 GLY A O 1
ATOM 532 N N . GLU A 1 65 ? 25.797 -16.781 8.562 1 90.62 65 GLU A N 1
ATOM 533 C CA . GLU A 1 65 ? 27.219 -16.875 8.266 1 90.62 65 GLU A CA 1
ATOM 534 C C . GLU A 1 65 ? 27.531 -16.234 6.91 1 90.62 65 GLU A C 1
ATOM 536 O O . GLU A 1 65 ? 28.625 -15.719 6.707 1 90.62 65 GLU A O 1
ATOM 541 N N . VAL A 1 66 ? 26.594 -16.312 6.043 1 90.44 66 VAL A N 1
ATOM 542 C CA . VAL A 1 66 ? 26.906 -15.93 4.668 1 90.44 66 VAL A CA 1
ATOM 543 C C . VAL A 1 66 ? 26.438 -14.508 4.414 1 90.44 66 VAL A C 1
ATOM 545 O O . VAL A 1 66 ? 27 -13.797 3.568 1 90.44 66 VAL A O 1
ATOM 548 N N . LEU A 1 67 ? 25.469 -14.039 5.102 1 88.81 67 LEU A N 1
ATOM 549 C CA . LEU A 1 67 ? 24.938 -12.695 4.879 1 88.81 67 LEU A CA 1
ATOM 550 C C . LEU A 1 67 ? 25.719 -11.664 5.676 1 88.81 67 LEU A C 1
ATOM 552 O O . LEU A 1 67 ? 26.141 -11.93 6.801 1 88.81 67 LEU A O 1
ATOM 556 N N . PRO A 1 68 ? 25.859 -10.477 5.055 1 82.06 68 PRO A N 1
ATOM 557 C CA . PRO A 1 68 ? 26.469 -9.398 5.84 1 82.06 68 PRO A CA 1
ATOM 558 C C . PRO A 1 68 ? 25.578 -8.938 7 1 82.06 68 PRO A C 1
ATOM 560 O O . PRO A 1 68 ? 24.359 -9.062 6.934 1 82.06 68 PRO A O 1
ATOM 563 N N . PRO A 1 69 ? 26.25 -8.461 7.961 1 75.06 69 PRO A N 1
ATOM 564 C CA . PRO A 1 69 ? 25.469 -7.988 9.094 1 75.06 69 PRO A CA 1
ATOM 565 C C . PRO A 1 69 ? 24.531 -6.836 8.727 1 75.06 69 PRO A C 1
ATOM 567 O O . PRO A 1 69 ? 24.891 -5.988 7.906 1 75.06 69 PRO A O 1
ATOM 570 N N . SER A 1 70 ? 23.344 -6.945 9.172 1 71.94 70 SER A N 1
ATOM 571 C CA . SER A 1 70 ? 22.375 -5.871 8.953 1 71.94 70 SER A CA 1
ATOM 572 C C . SER A 1 70 ? 22.734 -4.637 9.773 1 71.94 70 SER A C 1
ATOM 574 O O . SER A 1 70 ? 23.234 -4.75 10.891 1 71.94 70 SER A O 1
ATOM 576 N N . PRO A 1 71 ? 22.438 -3.504 9.133 1 71.69 71 PRO A N 1
ATOM 577 C CA . PRO A 1 71 ? 22.703 -2.297 9.914 1 71.69 71 PRO A CA 1
ATOM 578 C C . PRO A 1 71 ? 21.891 -2.24 11.203 1 71.69 71 PRO A C 1
ATOM 580 O O . PRO A 1 71 ? 20.75 -2.713 11.234 1 71.69 71 PRO A O 1
ATOM 583 N N . SER A 1 72 ? 22.516 -1.664 12.164 1 67.25 72 SER A N 1
ATOM 584 C CA . SER A 1 72 ? 21.875 -1.617 13.477 1 67.25 72 SER A CA 1
ATOM 585 C C . SER A 1 72 ? 20.844 -0.497 13.555 1 67.25 72 SER A C 1
ATOM 587 O O . SER A 1 72 ? 20 -0.478 14.461 1 67.25 72 SER A O 1
ATOM 589 N N . ASN A 1 73 ? 20.969 0.45 12.625 1 72.62 73 ASN A N 1
ATOM 590 C CA . ASN A 1 73 ? 20 1.544 12.625 1 72.62 73 ASN A CA 1
ATOM 591 C C . ASN A 1 73 ? 19.688 1.999 11.203 1 72.62 73 ASN A C 1
ATOM 593 O O . ASN A 1 73 ? 20.344 1.583 10.25 1 72.62 73 ASN A O 1
ATOM 597 N N . PHE A 1 74 ? 18.625 2.76 11.031 1 71.81 74 PHE A N 1
ATOM 598 C CA . PHE A 1 74 ? 18.125 3.129 9.711 1 71.81 74 PHE A CA 1
ATOM 599 C C . PHE A 1 74 ? 18.953 4.262 9.117 1 71.81 74 PHE A C 1
ATOM 601 O O . PHE A 1 74 ? 18.766 4.645 7.961 1 71.81 74 PHE A O 1
ATOM 608 N N . THR A 1 75 ? 19.922 4.828 9.852 1 70.81 75 THR A N 1
ATOM 609 C CA . THR A 1 75 ? 20.766 5.883 9.305 1 70.81 75 THR A CA 1
ATOM 610 C C . THR A 1 75 ? 22.109 5.316 8.852 1 70.81 75 THR A C 1
ATOM 612 O O . THR A 1 75 ? 22.938 6.043 8.297 1 70.81 75 THR A O 1
ATOM 615 N N . GLN A 1 76 ? 22.391 4.07 9.109 1 65.31 76 GLN A N 1
ATOM 616 C CA . GLN A 1 76 ? 23.656 3.455 8.75 1 65.31 76 GLN A CA 1
ATOM 617 C C . GLN A 1 76 ? 23.547 2.662 7.453 1 65.31 76 GLN A C 1
ATOM 619 O O . GLN A 1 76 ? 24.531 2.1 6.973 1 65.31 76 GLN A O 1
ATOM 624 N N . ARG A 1 77 ? 22.391 2.736 7.062 1 67.38 77 ARG A N 1
ATOM 625 C CA . ARG A 1 77 ? 22.219 2.047 5.785 1 67.38 77 ARG A CA 1
ATOM 626 C C . ARG A 1 77 ? 22.734 2.904 4.633 1 67.38 77 ARG A C 1
ATOM 628 O O . ARG A 1 77 ? 22.406 4.086 4.539 1 67.38 77 ARG A O 1
ATOM 635 N N . GLU A 1 78 ? 23.734 2.479 4.012 1 62.16 78 GLU A N 1
ATOM 636 C CA . GLU A 1 78 ? 24.328 3.246 2.916 1 62.16 78 GLU A CA 1
ATOM 637 C C . GLU A 1 78 ? 23.531 3.053 1.625 1 62.16 78 GLU A C 1
ATOM 639 O O . GLU A 1 78 ? 22.781 2.084 1.488 1 62.16 78 GLU A O 1
ATOM 644 N N . GLU A 1 79 ? 23.719 4.082 0.886 1 59.84 79 GLU A N 1
ATOM 645 C CA . GLU A 1 79 ? 23.141 3.955 -0.45 1 59.84 79 GLU A CA 1
ATOM 646 C C . GLU A 1 79 ? 23.75 2.768 -1.197 1 59.84 79 GLU A C 1
ATOM 648 O O . GLU A 1 79 ? 24.953 2.529 -1.129 1 59.84 79 GLU A O 1
ATOM 653 N N . GLY A 1 80 ? 22.969 1.955 -1.642 1 55.59 80 GLY A N 1
ATOM 654 C CA . GLY A 1 80 ? 23.469 0.763 -2.301 1 55.59 80 GLY A CA 1
ATOM 655 C C . GLY A 1 80 ? 23.625 -0.419 -1.363 1 55.59 80 GLY A C 1
ATOM 656 O O . GLY A 1 80 ? 24.203 -1.442 -1.735 1 55.59 80 GLY A O 1
ATOM 657 N N . ALA A 1 81 ? 23.203 -0.24 -0.133 1 55.81 81 ALA A N 1
ATOM 658 C CA . ALA A 1 81 ? 23.328 -1.289 0.876 1 55.81 81 ALA A CA 1
ATOM 659 C C . ALA A 1 81 ? 22.562 -2.543 0.458 1 55.81 81 ALA A C 1
ATOM 661 O O . ALA A 1 81 ? 22.922 -3.656 0.847 1 55.81 81 ALA A O 1
ATOM 662 N N . ALA A 1 82 ? 21.641 -2.256 -0.34 1 66.62 82 ALA A N 1
ATOM 663 C CA . ALA A 1 82 ? 20.953 -3.455 -0.81 1 66.62 82 ALA A CA 1
ATOM 664 C C . ALA A 1 82 ? 21.859 -4.305 -1.691 1 66.62 82 ALA A C 1
ATOM 666 O O . ALA A 1 82 ? 22.625 -3.768 -2.498 1 66.62 82 ALA A O 1
ATOM 667 N N . LEU A 1 83 ? 21.844 -5.551 -1.447 1 74.5 83 LEU A N 1
ATOM 668 C CA . LEU A 1 83 ? 22.656 -6.457 -2.242 1 74.5 83 LEU A CA 1
ATOM 669 C C . LEU A 1 83 ? 22.25 -6.422 -3.709 1 74.5 83 LEU A C 1
ATOM 671 O O . LEU A 1 83 ? 21.047 -6.508 -4.023 1 74.5 83 LEU A O 1
ATOM 675 N N . GLN A 1 84 ? 23.203 -6.234 -4.445 1 84.25 84 GLN A N 1
ATOM 676 C CA . GLN A 1 84 ? 22.984 -6.32 -5.887 1 84.25 84 GLN A CA 1
ATOM 677 C C . GLN A 1 84 ? 23.031 -7.77 -6.363 1 84.25 84 GLN A C 1
ATOM 679 O O . GLN A 1 84 ? 23.453 -8.664 -5.617 1 84.25 84 GLN A O 1
ATOM 684 N N . LEU A 1 85 ? 22.625 -8.023 -7.559 1 90.94 85 LEU A N 1
ATOM 685 C CA . LEU A 1 85 ? 22.453 -9.375 -8.086 1 90.94 85 LEU A CA 1
ATOM 686 C C . LEU A 1 85 ? 23.75 -10.172 -7.965 1 90.94 85 LEU A C 1
ATOM 688 O O . LEU A 1 85 ? 23.719 -11.32 -7.512 1 90.94 85 LEU A O 1
ATOM 692 N N . PRO A 1 86 ? 24.922 -9.594 -8.289 1 89.94 86 PRO A N 1
ATOM 693 C CA . PRO A 1 86 ? 26.141 -10.398 -8.172 1 89.94 86 PRO A CA 1
ATOM 694 C C . PRO A 1 86 ? 26.422 -10.844 -6.738 1 89.94 86 PRO A C 1
ATOM 696 O O . PRO A 1 86 ? 26.875 -11.969 -6.516 1 89.94 86 PRO A O 1
ATOM 699 N N . GLN A 1 87 ? 26.094 -9.961 -5.84 1 90.81 87 GLN A N 1
ATOM 700 C CA . GLN A 1 87 ? 26.297 -10.312 -4.438 1 90.81 87 GLN A CA 1
ATOM 701 C C . GLN A 1 87 ? 25.281 -11.367 -3.988 1 90.81 87 GLN A C 1
ATOM 703 O O . GLN A 1 87 ? 25.641 -12.281 -3.24 1 90.81 87 GLN A O 1
ATOM 708 N N . VAL A 1 88 ? 24.094 -11.227 -4.41 1 93.19 88 VAL A N 1
ATOM 709 C CA . VAL A 1 88 ? 23.047 -12.18 -4.062 1 93.19 88 VAL A CA 1
ATOM 710 C C . VAL A 1 88 ? 23.391 -13.555 -4.641 1 93.19 88 VAL A C 1
ATOM 712 O O . VAL A 1 88 ? 23.203 -14.578 -3.977 1 93.19 88 VAL A O 1
ATOM 715 N N . LEU A 1 89 ? 23.906 -13.609 -5.824 1 93.69 89 LEU A N 1
ATOM 716 C CA . LEU A 1 89 ? 24.281 -14.867 -6.473 1 93.69 89 LEU A CA 1
ATOM 717 C C . LEU A 1 89 ? 25.438 -15.531 -5.73 1 93.69 89 LEU A C 1
ATOM 719 O O . LEU A 1 89 ? 25.469 -16.766 -5.613 1 93.69 89 LEU A O 1
ATOM 723 N N . GLN A 1 90 ? 26.328 -14.703 -5.273 1 92.81 90 GLN A N 1
ATOM 724 C CA . GLN A 1 90 ? 27.438 -15.25 -4.496 1 92.81 90 GLN A CA 1
ATOM 725 C C . GLN A 1 90 ? 26.953 -15.898 -3.209 1 92.81 90 GLN A C 1
ATOM 727 O O . GLN A 1 90 ? 27.391 -17 -2.85 1 92.81 90 GLN A O 1
ATOM 732 N N . VAL A 1 91 ? 26.047 -15.18 -2.568 1 94.38 91 VAL A N 1
ATOM 733 C CA . VAL A 1 91 ? 25.469 -15.727 -1.343 1 94.38 91 VAL A CA 1
ATOM 734 C C . VAL A 1 91 ? 24.703 -17 -1.657 1 94.38 91 VAL A C 1
ATOM 736 O O . VAL A 1 91 ? 24.812 -18 -0.931 1 94.38 91 VAL A O 1
ATOM 739 N N . PHE A 1 92 ? 23.969 -17.031 -2.697 1 95.94 92 PHE A N 1
ATOM 740 C CA . PHE A 1 92 ? 23.188 -18.188 -3.1 1 95.94 92 PHE A CA 1
ATOM 741 C C . PHE A 1 92 ? 24.078 -19.391 -3.396 1 95.94 92 PHE A C 1
ATOM 743 O O . PHE A 1 92 ? 23.812 -20.5 -2.943 1 95.94 92 PHE A O 1
ATOM 750 N N . ARG A 1 93 ? 25.125 -19.203 -4.094 1 94.88 93 ARG A N 1
ATOM 751 C CA . ARG A 1 93 ? 26.062 -20.281 -4.43 1 94.88 93 ARG A CA 1
ATOM 752 C C . ARG A 1 93 ? 26.75 -20.812 -3.178 1 94.88 93 ARG A C 1
ATOM 754 O O . ARG A 1 93 ? 27.016 -22.016 -3.076 1 94.88 93 ARG A O 1
ATOM 761 N N . SER A 1 94 ? 27.016 -19.891 -2.297 1 95.12 94 SER A N 1
ATOM 762 C CA . SER A 1 94 ? 27.578 -20.328 -1.024 1 95.12 94 SER A CA 1
ATOM 763 C C . SER A 1 94 ? 26.609 -21.234 -0.268 1 95.12 94 SER A C 1
ATOM 765 O O . SER A 1 94 ? 27.031 -22.203 0.362 1 95.12 94 SER A O 1
ATOM 767 N N . LEU A 1 95 ? 25.359 -20.922 -0.311 1 95.44 95 LEU A N 1
ATOM 768 C CA . LEU A 1 95 ? 24.344 -21.75 0.333 1 95.44 95 LEU A CA 1
ATOM 769 C C . LEU A 1 95 ? 24.219 -23.094 -0.371 1 95.44 95 LEU A C 1
ATOM 771 O O . LEU A 1 95 ? 24.016 -24.125 0.279 1 95.44 95 LEU A O 1
ATOM 775 N N . CYS A 1 96 ? 24.312 -23.062 -1.666 1 95 96 CYS A N 1
ATOM 776 C CA . CYS A 1 96 ? 24.234 -24.297 -2.434 1 95 96 CYS A CA 1
ATOM 777 C C . CYS A 1 96 ? 25.375 -25.25 -2.045 1 95 96 CYS A C 1
ATOM 779 O O . CYS A 1 96 ? 25.156 -26.469 -1.937 1 95 96 CYS A O 1
ATOM 781 N N . ARG A 1 97 ? 26.5 -24.719 -1.808 1 92.31 97 ARG A N 1
ATOM 782 C CA . ARG A 1 97 ? 27.656 -25.531 -1.481 1 92.31 97 ARG A CA 1
ATOM 783 C C . ARG A 1 97 ? 27.484 -26.219 -0.134 1 92.31 97 ARG A C 1
ATOM 785 O O . ARG A 1 97 ? 28.078 -27.281 0.107 1 92.31 97 ARG A O 1
ATOM 792 N N . ARG A 1 98 ? 26.656 -25.656 0.656 1 92.94 98 ARG A N 1
ATOM 793 C CA . ARG A 1 98 ? 26.406 -26.266 1.955 1 92.94 98 ARG A CA 1
ATOM 794 C C . ARG A 1 98 ? 25.469 -27.469 1.821 1 92.94 98 ARG A C 1
ATOM 796 O O . ARG A 1 98 ? 25.344 -28.266 2.752 1 92.94 98 ARG A O 1
ATOM 803 N N . GLN A 1 99 ? 24.828 -27.656 0.72 1 92.06 99 GLN A N 1
ATOM 804 C CA . GLN A 1 99 ? 23.984 -28.797 0.362 1 92.06 99 GLN A CA 1
ATOM 805 C C . GLN A 1 99 ? 22.891 -29.016 1.395 1 92.06 99 GLN A C 1
ATOM 807 O O . GLN A 1 99 ? 22.672 -30.141 1.849 1 92.06 99 GLN A O 1
ATOM 812 N N . LEU A 1 100 ? 22.344 -27.906 1.794 1 93.62 100 LEU A N 1
ATOM 813 C CA . LEU A 1 100 ? 21.203 -28.016 2.699 1 93.62 100 LEU A CA 1
ATOM 814 C C . LEU A 1 100 ? 20 -28.625 1.995 1 93.62 100 LEU A C 1
ATOM 816 O O . LEU A 1 100 ? 19.172 -29.281 2.633 1 93.62 100 LEU A O 1
ATOM 820 N N . VAL A 1 101 ? 19.891 -28.297 0.696 1 94.06 101 VAL A N 1
ATOM 821 C CA . VAL A 1 101 ? 18.828 -28.891 -0.13 1 94.06 101 VAL A CA 1
ATOM 822 C C . VAL A 1 101 ? 19.406 -29.297 -1.483 1 94.06 101 VAL A C 1
ATOM 824 O O . VAL A 1 101 ? 20.5 -28.875 -1.853 1 94.06 101 VAL A O 1
ATOM 827 N N . SER A 1 102 ? 18.703 -30.203 -2.078 1 92.56 102 SER A N 1
ATOM 828 C CA . SER A 1 102 ? 19 -30.672 -3.428 1 92.56 102 SER A CA 1
ATOM 829 C C . SER A 1 102 ? 17.734 -30.734 -4.281 1 92.56 102 SER A C 1
ATOM 831 O O . SER A 1 102 ? 16.641 -30.859 -3.758 1 92.56 102 SER A O 1
ATOM 833 N N . PHE A 1 103 ? 17.953 -30.562 -5.574 1 89.5 103 PHE A N 1
ATOM 834 C CA . PHE A 1 103 ? 16.797 -30.688 -6.469 1 89.5 103 PHE A CA 1
ATOM 835 C C . PHE A 1 103 ? 16.172 -32.062 -6.348 1 89.5 103 PHE A C 1
ATOM 837 O O . PHE A 1 103 ? 14.984 -32.25 -6.609 1 89.5 103 PHE A O 1
ATOM 844 N N . ALA A 1 104 ? 16.891 -32.969 -5.918 1 87.31 104 ALA A N 1
ATOM 845 C CA . ALA A 1 104 ? 16.422 -34.344 -5.781 1 87.31 104 ALA A CA 1
ATOM 846 C C . ALA A 1 104 ? 15.297 -34.438 -4.746 1 87.31 104 ALA A C 1
ATOM 848 O O . ALA A 1 104 ? 14.5 -35.375 -4.77 1 87.31 104 ALA A O 1
ATOM 849 N N . GLN A 1 105 ? 15.227 -33.5 -3.938 1 88.31 105 GLN A N 1
ATOM 850 C CA . GLN A 1 105 ? 14.227 -33.5 -2.875 1 88.31 105 GLN A CA 1
ATOM 851 C C . GLN A 1 105 ? 12.828 -33.25 -3.432 1 88.31 105 GLN A C 1
ATOM 853 O O . GLN A 1 105 ? 11.828 -33.5 -2.75 1 88.31 105 GLN A O 1
ATOM 858 N N . VAL A 1 106 ? 12.742 -32.812 -4.609 1 82 106 VAL A N 1
ATOM 859 C CA . VAL A 1 106 ? 11.438 -32.625 -5.234 1 82 106 VAL A CA 1
ATOM 860 C C . VAL A 1 106 ? 10.711 -33.969 -5.312 1 82 106 VAL A C 1
ATOM 862 O O . VAL A 1 106 ? 9.484 -34 -5.207 1 82 106 VAL A O 1
ATOM 865 N N . CYS A 1 107 ? 11.492 -35 -5.391 1 79.81 107 CYS A N 1
ATOM 866 C CA . CYS A 1 107 ? 10.914 -36.344 -5.516 1 79.81 107 CYS A CA 1
ATOM 867 C C . CYS A 1 107 ? 10.93 -37.062 -4.18 1 79.81 107 CYS A C 1
ATOM 869 O O . CYS A 1 107 ? 10.07 -37.906 -3.912 1 79.81 107 CYS A O 1
ATOM 871 N N . SER A 1 108 ? 11.867 -36.719 -3.342 1 84.44 108 SER A N 1
ATOM 872 C CA . SER A 1 108 ? 12.023 -37.469 -2.098 1 84.44 108 SER A CA 1
ATOM 873 C C . SER A 1 108 ? 11.305 -36.75 -0.942 1 84.44 108 SER A C 1
ATOM 875 O O . SER A 1 108 ? 10.305 -37.281 -0.432 1 84.44 108 SER A O 1
ATOM 877 N N . THR A 1 109 ? 11.75 -35.594 -0.608 1 87.19 109 THR A N 1
ATOM 878 C CA . THR A 1 109 ? 11.18 -34.844 0.505 1 87.19 109 THR A CA 1
ATOM 879 C C . THR A 1 109 ? 10.867 -33.406 0.088 1 87.19 109 THR A C 1
ATOM 881 O O . THR A 1 109 ? 11.453 -32.469 0.612 1 87.19 109 THR A O 1
ATOM 884 N N . PRO A 1 110 ? 9.852 -33.281 -0.692 1 90.12 110 PRO A N 1
ATOM 885 C CA . PRO A 1 110 ? 9.531 -31.938 -1.223 1 90.12 110 PRO A CA 1
ATOM 886 C C . PRO A 1 110 ? 9.234 -30.922 -0.124 1 90.12 110 PRO A C 1
ATOM 888 O O . PRO A 1 110 ? 9.414 -29.719 -0.327 1 90.12 110 PRO A O 1
ATOM 891 N N . ARG A 1 111 ? 8.875 -31.406 1.008 1 93.19 111 ARG A N 1
ATOM 892 C CA . ARG A 1 111 ? 8.555 -30.531 2.129 1 93.19 111 ARG A CA 1
ATOM 893 C C . ARG A 1 111 ? 9.773 -29.703 2.543 1 93.19 111 ARG A C 1
ATOM 895 O O . ARG A 1 111 ? 9.641 -28.547 2.934 1 93.19 111 ARG A O 1
ATOM 902 N N . ARG A 1 112 ? 10.891 -30.266 2.422 1 94.38 112 ARG A N 1
ATOM 903 C CA . ARG A 1 112 ? 12.125 -29.594 2.82 1 94.38 112 ARG A CA 1
ATOM 904 C C . ARG A 1 112 ? 12.383 -28.359 1.956 1 94.38 112 ARG A C 1
ATOM 906 O O . ARG A 1 112 ? 12.922 -27.375 2.434 1 94.38 112 ARG A O 1
ATOM 913 N N . LEU A 1 113 ? 12.031 -28.438 0.729 1 95.94 113 LEU A N 1
ATOM 914 C CA . LEU A 1 113 ? 12.18 -27.281 -0.15 1 95.94 113 LEU A CA 1
ATOM 915 C C . LEU A 1 113 ? 11.258 -26.156 0.286 1 95.94 113 LEU A C 1
ATOM 917 O O . LEU A 1 113 ? 11.672 -24.984 0.314 1 95.94 113 LEU A O 1
ATOM 921 N N . ALA A 1 114 ? 10.031 -26.516 0.605 1 96.69 114 ALA A N 1
ATOM 922 C CA . ALA A 1 114 ? 9.102 -25.5 1.1 1 96.69 114 ALA A CA 1
ATOM 923 C C . ALA A 1 114 ? 9.625 -24.844 2.375 1 96.69 114 ALA A C 1
ATOM 925 O O . ALA A 1 114 ? 9.555 -23.625 2.529 1 96.69 114 ALA A O 1
ATOM 926 N N . SER A 1 115 ? 10.133 -25.672 3.26 1 97.25 115 SER A N 1
ATOM 927 C CA . SER A 1 115 ? 10.703 -25.172 4.504 1 97.25 115 SER A CA 1
ATOM 928 C C . SER A 1 115 ? 11.906 -24.266 4.23 1 97.25 115 SER A C 1
ATOM 930 O O . SER A 1 115 ? 12.117 -23.266 4.926 1 97.25 115 SER A O 1
ATOM 932 N N . TYR A 1 116 ? 12.703 -24.703 3.246 1 97.69 116 TYR A N 1
ATOM 933 C CA . TYR A 1 116 ? 13.867 -23.922 2.84 1 97.69 116 TYR A CA 1
ATOM 934 C C . TYR A 1 116 ? 13.453 -22.547 2.344 1 97.69 116 TYR A C 1
ATOM 936 O O . TYR A 1 116 ? 14 -21.531 2.785 1 97.69 116 TYR A O 1
ATOM 944 N N . TYR A 1 117 ? 12.453 -22.438 1.494 1 98.06 117 TYR A N 1
ATOM 945 C CA . TYR A 1 117 ? 11.969 -21.172 0.961 1 98.06 117 TYR A CA 1
ATOM 946 C C . TYR A 1 117 ? 11.414 -20.297 2.074 1 98.06 117 TYR A C 1
ATOM 948 O O . TYR A 1 117 ? 11.656 -19.078 2.098 1 98.06 117 TYR A O 1
ATOM 956 N N . GLU A 1 118 ? 10.617 -20.859 2.906 1 98.19 118 GLU A N 1
ATOM 957 C CA . GLU A 1 118 ? 10.016 -20.156 4.027 1 98.19 118 GLU A CA 1
ATOM 958 C C . GLU A 1 118 ? 11.078 -19.484 4.895 1 98.19 118 GLU A C 1
ATOM 960 O O . GLU A 1 118 ? 10.953 -18.312 5.246 1 98.19 118 GLU A O 1
ATOM 965 N N . THR A 1 119 ? 12.102 -20.25 5.223 1 97.94 119 THR A N 1
ATOM 966 C CA . THR A 1 119 ? 13.156 -19.75 6.094 1 97.94 119 THR A CA 1
ATOM 967 C C . THR A 1 119 ? 13.938 -18.625 5.41 1 97.94 119 THR A C 1
ATOM 969 O O . THR A 1 119 ? 14.258 -17.609 6.035 1 97.94 119 THR A O 1
ATOM 972 N N . LEU A 1 120 ? 14.242 -18.828 4.152 1 97.56 120 LEU A N 1
ATOM 973 C CA . LEU A 1 120 ? 14.938 -17.781 3.396 1 97.56 120 LEU A CA 1
ATOM 974 C C . LEU A 1 120 ? 14.117 -16.5 3.371 1 97.56 120 LEU A C 1
ATOM 976 O O . LEU A 1 120 ? 14.664 -15.406 3.553 1 97.56 120 LEU A O 1
ATOM 980 N N . ALA A 1 121 ? 12.82 -16.625 3.156 1 97.75 121 ALA A N 1
ATOM 981 C CA . ALA A 1 121 ? 11.945 -15.469 3.035 1 97.75 121 ALA A CA 1
ATOM 982 C C . ALA A 1 121 ? 11.883 -14.688 4.344 1 97.75 121 ALA A C 1
ATOM 984 O O . ALA A 1 121 ? 11.711 -13.469 4.34 1 97.75 121 ALA A O 1
ATOM 985 N N . GLY A 1 122 ? 12.039 -15.398 5.434 1 96.12 122 GLY A N 1
ATOM 986 C CA . GLY A 1 122 ? 12.039 -14.75 6.738 1 96.12 122 GLY A CA 1
ATOM 987 C C . GLY A 1 122 ? 13.289 -13.938 6.996 1 96.12 122 GLY A C 1
ATOM 988 O O . GLY A 1 122 ? 13.336 -13.133 7.934 1 96.12 122 GLY A O 1
ATOM 989 N N . VAL A 1 123 ? 14.289 -14.07 6.109 1 94.69 123 VAL A N 1
ATOM 990 C CA . VAL A 1 123 ? 15.562 -13.375 6.305 1 94.69 123 VAL A CA 1
ATOM 991 C C . VAL A 1 123 ? 15.852 -12.484 5.102 1 94.69 123 VAL A C 1
ATOM 993 O O . VAL A 1 123 ? 16.156 -11.297 5.258 1 94.69 123 VAL A O 1
ATOM 996 N N . SER A 1 124 ? 15.734 -13.047 3.961 1 94.5 124 SER A N 1
ATOM 997 C CA . SER A 1 124 ? 16.016 -12.336 2.717 1 94.5 124 SER A CA 1
ATOM 998 C C . SER A 1 124 ? 15 -12.703 1.634 1 94.5 124 SER A C 1
ATOM 1000 O O . SER A 1 124 ? 15.141 -13.734 0.973 1 94.5 124 SER A O 1
ATOM 1002 N N . PRO A 1 125 ? 14.086 -11.836 1.372 1 94.75 125 PRO A N 1
ATOM 1003 C CA . PRO A 1 125 ? 13.086 -12.117 0.341 1 94.75 125 PRO A CA 1
ATOM 1004 C C . PRO A 1 125 ? 13.695 -12.32 -1.041 1 94.75 125 PRO A C 1
ATOM 1006 O O . PRO A 1 125 ? 13.203 -13.141 -1.824 1 94.75 125 PRO A O 1
ATOM 1009 N N . VAL A 1 126 ? 14.805 -11.672 -1.337 1 95.62 126 VAL A N 1
ATOM 1010 C CA . VAL A 1 126 ? 15.445 -11.766 -2.643 1 95.62 126 VAL A CA 1
ATOM 1011 C C . VAL A 1 126 ? 16.031 -13.164 -2.84 1 95.62 126 VAL A C 1
ATOM 1013 O O . VAL A 1 126 ? 15.836 -13.773 -3.893 1 95.62 126 VAL A O 1
ATOM 1016 N N . LEU A 1 127 ? 16.625 -13.695 -1.81 1 96.31 127 LEU A N 1
ATOM 1017 C CA . LEU A 1 127 ? 17.188 -15.039 -1.876 1 96.31 127 LEU A CA 1
ATOM 1018 C C . LEU A 1 127 ? 16.078 -16.094 -1.976 1 96.31 127 LEU A C 1
ATOM 1020 O O . LEU A 1 127 ? 16.234 -17.094 -2.662 1 96.31 127 LEU A O 1
ATOM 1024 N N . ALA A 1 128 ? 15.016 -15.82 -1.271 1 97.81 128 ALA A N 1
ATOM 1025 C CA . ALA A 1 128 ? 13.906 -16.781 -1.245 1 97.81 128 ALA A CA 1
ATOM 1026 C C . ALA A 1 128 ? 13.312 -16.953 -2.637 1 97.81 128 ALA A C 1
ATOM 1028 O O . ALA A 1 128 ? 13.07 -18.094 -3.074 1 97.81 128 ALA A O 1
ATOM 1029 N N . VAL A 1 129 ? 13.055 -15.867 -3.334 1 97.69 129 VAL A N 1
ATOM 1030 C CA . VAL A 1 129 ? 12.414 -15.961 -4.641 1 97.69 129 VAL A CA 1
ATOM 1031 C C . VAL A 1 129 ? 13.383 -16.562 -5.656 1 97.69 129 VAL A C 1
ATOM 1033 O O . VAL A 1 129 ? 12.992 -17.344 -6.516 1 97.69 129 VAL A O 1
ATOM 1036 N N . LEU A 1 130 ? 14.656 -16.219 -5.57 1 97.38 130 LEU A N 1
ATOM 1037 C CA . LEU A 1 130 ? 15.664 -16.781 -6.461 1 97.38 130 LEU A CA 1
ATOM 1038 C C . LEU A 1 130 ? 15.773 -18.297 -6.27 1 97.38 130 LEU A C 1
ATOM 1040 O O . LEU A 1 130 ? 15.773 -19.047 -7.242 1 97.38 130 LEU A O 1
ATOM 1044 N N . ALA A 1 131 ? 15.867 -18.688 -5.027 1 97.44 131 ALA A N 1
ATOM 1045 C CA . ALA A 1 131 ? 15.977 -20.109 -4.715 1 97.44 131 ALA A CA 1
ATOM 1046 C C . ALA A 1 131 ? 14.734 -20.859 -5.16 1 97.44 131 ALA A C 1
ATOM 1048 O O . ALA A 1 131 ? 14.836 -21.969 -5.711 1 97.44 131 ALA A O 1
ATOM 1049 N N . ALA A 1 132 ? 13.586 -20.297 -4.867 1 97.62 132 ALA A N 1
ATOM 1050 C CA . ALA A 1 132 ? 12.328 -20.953 -5.238 1 97.62 132 ALA A CA 1
ATOM 1051 C C . ALA A 1 132 ? 12.234 -21.141 -6.75 1 97.62 132 ALA A C 1
ATOM 1053 O O . ALA A 1 132 ? 11.797 -22.188 -7.223 1 97.62 132 ALA A O 1
ATOM 1054 N N . GLU A 1 133 ? 12.625 -20.094 -7.48 1 97.31 133 GLU A N 1
ATOM 1055 C CA . GLU A 1 133 ? 12.594 -20.188 -8.938 1 97.31 133 GLU A CA 1
ATOM 1056 C C . GLU A 1 133 ? 13.57 -21.25 -9.438 1 97.31 133 GLU A C 1
ATOM 1058 O O . GLU A 1 133 ? 13.234 -22.047 -10.32 1 97.31 133 GLU A O 1
ATOM 1063 N N . HIS A 1 134 ? 14.711 -21.297 -8.883 1 97.19 134 HIS A N 1
ATOM 1064 C CA . HIS A 1 134 ? 15.781 -22.219 -9.281 1 97.19 134 HIS A CA 1
ATOM 1065 C C . HIS A 1 134 ? 15.383 -23.672 -9.023 1 97.19 134 HIS A C 1
ATOM 1067 O O . HIS A 1 134 ? 15.492 -24.516 -9.914 1 97.19 134 HIS A O 1
ATOM 1073 N N . TYR A 1 135 ? 14.906 -23.922 -7.871 1 97.19 135 TYR A N 1
ATOM 1074 C CA . TYR A 1 135 ? 14.625 -25.312 -7.523 1 97.19 135 TYR A CA 1
ATOM 1075 C C . TYR A 1 135 ? 13.297 -25.766 -8.125 1 97.19 135 TYR A C 1
ATOM 1077 O O . TYR A 1 135 ? 13.094 -26.953 -8.367 1 97.19 135 TYR A O 1
ATOM 1085 N N . THR A 1 136 ? 12.344 -24.828 -8.328 1 97 136 THR A N 1
ATOM 1086 C CA . THR A 1 136 ? 11.141 -25.203 -9.062 1 97 136 THR A CA 1
ATOM 1087 C C . THR A 1 136 ? 11.484 -25.578 -10.508 1 97 136 THR A C 1
ATOM 1089 O O . THR A 1 136 ? 10.961 -26.547 -11.055 1 97 136 THR A O 1
ATOM 1092 N N . PHE A 1 137 ? 12.383 -24.781 -11.078 1 97.62 137 PHE A N 1
ATOM 1093 C CA . PHE A 1 137 ? 12.898 -25.109 -12.406 1 97.62 137 PHE A CA 1
ATOM 1094 C C . PHE A 1 137 ? 13.547 -26.484 -12.414 1 97.62 137 PHE A C 1
ATOM 1096 O O . PHE A 1 137 ? 13.219 -27.328 -13.258 1 97.62 137 PHE A O 1
ATOM 1103 N N . ALA A 1 138 ? 14.398 -26.703 -11.5 1 97.44 138 ALA A N 1
ATOM 1104 C CA . ALA A 1 138 ? 15.141 -27.953 -11.43 1 97.44 138 ALA A CA 1
ATOM 1105 C C . ALA A 1 138 ? 14.195 -29.141 -11.219 1 97.44 138 ALA A C 1
ATOM 1107 O O . ALA A 1 138 ? 14.414 -30.219 -11.773 1 97.44 138 ALA A O 1
ATOM 1108 N N . GLY A 1 139 ? 13.211 -28.906 -10.414 1 95.75 139 GLY A N 1
ATOM 1109 C CA . GLY A 1 139 ? 12.242 -29.953 -10.172 1 95.75 139 GLY A CA 1
ATOM 1110 C C . GLY A 1 139 ? 11.492 -30.375 -11.43 1 95.75 139 GLY A C 1
ATOM 1111 O O . GLY A 1 139 ? 11.297 -31.562 -11.664 1 95.75 139 GLY A O 1
ATOM 1112 N N . ILE A 1 140 ? 11.109 -29.422 -12.219 1 96.44 140 ILE A N 1
ATOM 1113 C CA . ILE A 1 140 ? 10.383 -29.719 -13.445 1 96.44 140 ILE A CA 1
ATOM 1114 C C . ILE A 1 140 ? 11.305 -30.438 -14.43 1 96.44 140 ILE A C 1
ATOM 1116 O O . ILE A 1 140 ? 10.883 -31.359 -15.125 1 96.44 140 ILE A O 1
ATOM 1120 N N . VAL A 1 141 ? 12.523 -30.016 -14.469 1 97 141 VAL A N 1
ATOM 1121 C CA . VAL A 1 141 ? 13.492 -30.656 -15.352 1 97 141 VAL A CA 1
ATOM 1122 C C . VAL A 1 141 ? 13.734 -32.094 -14.898 1 97 141 VAL A C 1
ATOM 1124 O O . VAL A 1 141 ? 13.75 -33.031 -15.719 1 97 141 VAL A O 1
ATOM 1127 N N . ALA A 1 142 ? 13.836 -32.281 -13.664 1 95.56 142 ALA A N 1
ATOM 1128 C CA . ALA A 1 142 ? 14.117 -33.625 -13.117 1 95.56 142 ALA A CA 1
ATOM 1129 C C . ALA A 1 142 ? 12.977 -34.594 -13.406 1 95.56 142 ALA A C 1
ATOM 1131 O O . ALA A 1 142 ? 13.211 -35.781 -13.633 1 95.56 142 ALA A O 1
ATOM 1132 N N . THR A 1 143 ? 11.797 -34.094 -13.438 1 93.31 143 THR A N 1
ATOM 1133 C CA . THR A 1 143 ? 10.656 -35 -13.5 1 93.31 143 THR A CA 1
ATOM 1134 C C . THR A 1 143 ? 10.109 -35.062 -14.922 1 93.31 143 THR A C 1
ATOM 1136 O O . THR A 1 143 ? 9.516 -36.062 -15.312 1 93.31 143 THR A O 1
ATOM 1139 N N . HIS A 1 144 ? 10.328 -34 -15.766 1 95.75 144 HIS A N 1
ATOM 1140 C CA . HIS A 1 144 ? 9.57 -33.969 -17.016 1 95.75 144 HIS A CA 1
ATOM 1141 C C . HIS A 1 144 ? 10.5 -33.812 -18.203 1 95.75 144 HIS A C 1
ATOM 1143 O O . HIS A 1 144 ? 10.055 -33.875 -19.359 1 95.75 144 HIS A O 1
ATOM 1149 N N . ALA A 1 145 ? 11.742 -33.5 -17.969 1 96.25 145 ALA A N 1
ATOM 1150 C CA . ALA A 1 145 ? 12.656 -33.375 -19.109 1 96.25 145 ALA A CA 1
ATOM 1151 C C . ALA A 1 145 ? 13.094 -34.75 -19.594 1 96.25 145 ALA A C 1
ATOM 1153 O O . ALA A 1 145 ? 13.234 -35.688 -18.812 1 96.25 145 ALA A O 1
ATOM 1154 N N . LYS A 1 146 ? 13.312 -34.875 -20.891 1 94.06 146 LYS A N 1
ATOM 1155 C CA . LYS A 1 146 ? 13.82 -36.125 -21.469 1 94.06 146 LYS A CA 1
ATOM 1156 C C . LYS A 1 146 ? 15.266 -36.375 -21.031 1 94.06 146 LYS A C 1
ATOM 1158 O O . LYS A 1 146 ? 16.016 -35.438 -20.75 1 94.06 146 LYS A O 1
ATOM 1163 N N . LYS A 1 147 ? 15.641 -37.594 -21.031 1 91 147 LYS A N 1
ATOM 1164 C CA . LYS A 1 147 ? 16.953 -38 -20.531 1 91 147 LYS A CA 1
ATOM 1165 C C . LYS A 1 147 ? 18.078 -37.375 -21.344 1 91 147 LYS A C 1
ATOM 1167 O O . LYS A 1 147 ? 19.141 -37.062 -20.812 1 91 147 LYS A O 1
ATOM 1172 N N . SER A 1 148 ? 17.859 -37.156 -22.594 1 88.94 148 SER A N 1
ATOM 1173 C CA . SER A 1 148 ? 18.859 -36.625 -23.516 1 88.94 148 SER A CA 1
ATOM 1174 C C . SER A 1 148 ? 19.344 -35.25 -23.078 1 88.94 148 SER A C 1
ATOM 1176 O O . SER A 1 148 ? 20.484 -34.875 -23.344 1 88.94 148 SER A O 1
ATOM 1178 N N . VAL A 1 149 ? 18.562 -34.531 -22.375 1 91.75 149 VAL A N 1
ATOM 1179 C CA . VAL A 1 149 ? 18.922 -33.188 -22.016 1 91.75 149 VAL A CA 1
ATOM 1180 C C . VAL A 1 149 ? 18.922 -33.031 -20.5 1 91.75 149 VAL A C 1
ATOM 1182 O O . VAL A 1 149 ? 19.609 -32.156 -19.953 1 91.75 149 VAL A O 1
ATOM 1185 N N . ARG A 1 150 ? 18.234 -33.781 -19.75 1 95.25 150 ARG A N 1
ATOM 1186 C CA . ARG A 1 150 ? 18 -33.688 -18.312 1 95.25 150 ARG A CA 1
ATOM 1187 C C . ARG A 1 150 ? 19.297 -33.688 -17.531 1 95.25 150 ARG A C 1
ATOM 1189 O O . ARG A 1 150 ? 19.547 -32.781 -16.719 1 95.25 150 ARG A O 1
ATOM 1196 N N . ASP A 1 151 ? 20.156 -34.625 -17.859 1 93.62 151 ASP A N 1
ATOM 1197 C CA . ASP A 1 151 ? 21.375 -34.812 -17.062 1 93.62 151 ASP A CA 1
ATOM 1198 C C . ASP A 1 151 ? 22.328 -33.656 -17.266 1 93.62 151 ASP A C 1
ATOM 1200 O O . ASP A 1 151 ? 22.984 -33.219 -16.312 1 93.62 151 ASP A O 1
ATOM 1204 N N . ALA A 1 152 ? 22.391 -33.188 -18.406 1 91.88 152 ALA A N 1
ATOM 1205 C CA . ALA A 1 152 ? 23.266 -32.062 -18.688 1 91.88 152 ALA A CA 1
ATOM 1206 C C . ALA A 1 152 ? 22.828 -30.797 -17.953 1 91.88 152 ALA A C 1
ATOM 1208 O O . ALA A 1 152 ? 23.656 -30.047 -17.422 1 91.88 152 ALA A O 1
ATOM 1209 N N . VAL A 1 153 ? 21.625 -30.594 -17.906 1 94.31 153 VAL A N 1
ATOM 1210 C CA . VAL A 1 153 ? 21.062 -29.406 -17.281 1 94.31 153 VAL A CA 1
ATOM 1211 C C . VAL A 1 153 ? 21.203 -29.5 -15.766 1 94.31 153 VAL A C 1
ATOM 1213 O O . VAL A 1 153 ? 21.578 -28.531 -15.102 1 94.31 153 VAL A O 1
ATOM 1216 N N . LEU A 1 154 ? 20.984 -30.672 -15.195 1 95.5 154 LEU A N 1
ATOM 1217 C CA . LEU A 1 154 ? 20.922 -30.844 -13.75 1 95.5 154 LEU A CA 1
ATOM 1218 C C . LEU A 1 154 ? 22.312 -30.938 -13.148 1 95.5 154 LEU A C 1
ATOM 1220 O O . LEU A 1 154 ? 22.484 -30.797 -11.93 1 95.5 154 LEU A O 1
ATOM 1224 N N . ALA A 1 155 ? 23.312 -31.188 -13.945 1 92.56 155 ALA A N 1
ATOM 1225 C CA . ALA A 1 155 ? 24.656 -31.422 -13.461 1 92.56 155 ALA A CA 1
ATOM 1226 C C . ALA A 1 155 ? 25.156 -30.25 -12.625 1 92.56 155 ALA A C 1
ATOM 1228 O O . ALA A 1 155 ? 25.875 -30.438 -11.641 1 92.56 155 ALA A O 1
ATOM 1229 N N . GLY A 1 156 ? 24.781 -29.078 -12.93 1 92.44 156 GLY A N 1
ATOM 1230 C CA . GLY A 1 156 ? 25.312 -27.906 -12.25 1 92.44 156 GLY A CA 1
ATOM 1231 C C . GLY A 1 156 ? 24.297 -27.219 -11.359 1 92.44 156 GLY A C 1
ATOM 1232 O O . GLY A 1 156 ? 24.562 -26.156 -10.797 1 92.44 156 GLY A O 1
ATOM 1233 N N . VAL A 1 157 ? 23.172 -27.828 -11.125 1 94.31 157 VAL A N 1
ATOM 1234 C CA . VAL A 1 157 ? 22.062 -27.172 -10.461 1 94.31 157 VAL A CA 1
ATOM 1235 C C . VAL A 1 157 ? 22.328 -27.078 -8.961 1 94.31 157 VAL A C 1
ATOM 1237 O O . VAL A 1 157 ? 22.141 -26.031 -8.344 1 94.31 157 VAL A O 1
ATOM 1240 N N . ASP A 1 158 ? 22.781 -28.156 -8.289 1 94.31 158 ASP A N 1
ATOM 1241 C CA . ASP A 1 158 ? 22.938 -28.203 -6.84 1 94.31 158 ASP A CA 1
ATOM 1242 C C . ASP A 1 158 ? 24.141 -27.375 -6.395 1 94.31 158 ASP A C 1
ATOM 1244 O O . ASP A 1 158 ? 24.203 -26.953 -5.238 1 94.31 158 ASP A O 1
ATOM 1248 N N . SER A 1 159 ? 25.125 -27.109 -7.289 1 92.5 159 SER A N 1
ATOM 1249 C CA . SER A 1 159 ? 26.281 -26.266 -6.961 1 92.5 159 SER A CA 1
ATOM 1250 C C . SER A 1 159 ? 25.969 -24.797 -7.227 1 92.5 159 SER A C 1
ATOM 1252 O O . SER A 1 159 ? 26.703 -23.906 -6.773 1 92.5 159 SER A O 1
ATOM 1254 N N . GLY A 1 160 ? 24.938 -24.562 -7.938 1 92.5 160 GLY A N 1
ATOM 1255 C CA . GLY A 1 160 ? 24.609 -23.188 -8.305 1 92.5 160 GLY A CA 1
ATOM 1256 C C . GLY A 1 160 ? 25.328 -22.719 -9.555 1 92.5 160 GLY A C 1
ATOM 1257 O O . GLY A 1 160 ? 25.219 -21.562 -9.945 1 92.5 160 GLY A O 1
ATOM 1258 N N . ALA A 1 161 ? 26.047 -23.594 -10.188 1 92.38 161 ALA A N 1
ATOM 1259 C CA . ALA A 1 161 ? 26.719 -23.25 -11.438 1 92.38 161 ALA A CA 1
ATOM 1260 C C . ALA A 1 161 ? 25.703 -23.047 -12.562 1 92.38 161 ALA A C 1
ATOM 1262 O O . ALA A 1 161 ? 25.891 -22.188 -13.422 1 92.38 161 ALA A O 1
ATOM 1263 N N . THR A 1 162 ? 24.75 -23.875 -12.578 1 94.75 162 THR A N 1
ATOM 1264 C CA . THR A 1 162 ? 23.641 -23.703 -13.5 1 94.75 162 THR A CA 1
ATOM 1265 C C . THR A 1 162 ? 22.406 -23.141 -12.781 1 94.75 162 THR A C 1
ATOM 1267 O O . THR A 1 162 ? 21.891 -23.766 -11.852 1 94.75 162 THR A O 1
ATOM 1270 N N . ILE A 1 163 ? 22.062 -21.984 -13.188 1 95.81 163 ILE A N 1
ATOM 1271 C CA . ILE A 1 163 ? 20.859 -21.344 -12.656 1 95.81 163 ILE A CA 1
ATOM 1272 C C . ILE A 1 163 ? 19.719 -21.469 -13.664 1 95.81 163 ILE A C 1
ATOM 1274 O O . ILE A 1 163 ? 19.938 -21.312 -14.875 1 95.81 163 ILE A O 1
ATOM 1278 N N . GLY A 1 164 ? 18.578 -21.812 -13.156 1 97.12 164 GLY A N 1
ATOM 1279 C CA . GLY A 1 164 ? 17.391 -21.922 -14.008 1 97.12 164 GLY A CA 1
ATOM 1280 C C . GLY A 1 164 ? 16.312 -20.906 -13.648 1 97.12 164 GLY A C 1
ATOM 1281 O O . GLY A 1 164 ? 16.219 -20.484 -12.5 1 97.12 164 GLY A O 1
ATOM 1282 N N . CYS A 1 165 ? 15.516 -20.516 -14.617 1 97.88 165 CYS A N 1
ATOM 1283 C CA . CYS A 1 165 ? 14.367 -19.641 -14.391 1 97.88 165 CYS A CA 1
ATOM 1284 C C . CYS A 1 165 ? 13.141 -20.156 -15.133 1 97.88 165 CYS A C 1
ATOM 1286 O O . CYS A 1 165 ? 13.219 -21.125 -15.891 1 97.88 165 CYS A O 1
ATOM 1288 N N . ILE A 1 166 ? 12.016 -19.594 -14.812 1 98.25 166 ILE A N 1
ATOM 1289 C CA . ILE A 1 166 ? 10.742 -19.969 -15.398 1 98.25 166 ILE A CA 1
ATOM 1290 C C . ILE A 1 166 ? 10.109 -18.766 -16.094 1 98.25 166 ILE A C 1
ATOM 1292 O O . ILE A 1 166 ? 9.852 -17.75 -15.461 1 98.25 166 ILE A O 1
ATOM 1296 N N . ALA A 1 167 ? 9.914 -18.859 -17.359 1 97.31 167 ALA A N 1
ATOM 1297 C CA . ALA A 1 167 ? 9.328 -17.781 -18.156 1 97.31 167 ALA A CA 1
ATOM 1298 C C . ALA A 1 167 ? 7.895 -18.125 -18.562 1 97.31 167 ALA A C 1
ATOM 1300 O O . ALA A 1 167 ? 7.66 -18.688 -19.641 1 97.31 167 ALA A O 1
ATOM 1301 N N . GLU A 1 168 ? 7.016 -17.672 -17.781 1 94.19 168 GLU A N 1
ATOM 1302 C CA . GLU A 1 168 ? 5.613 -18 -18 1 94.19 168 GLU A CA 1
ATOM 1303 C C . GLU A 1 168 ? 4.805 -16.75 -18.375 1 94.19 168 GLU A C 1
ATOM 1305 O O . GLU A 1 168 ? 4.164 -16.719 -19.438 1 94.19 168 GLU A O 1
ATOM 1310 N N . GLN A 1 169 ? 4.852 -15.805 -17.625 1 91.44 169 GLN A N 1
ATOM 1311 C CA . GLN A 1 169 ? 4.02 -14.617 -17.781 1 91.44 169 GLN A CA 1
ATOM 1312 C C . GLN A 1 169 ? 4.512 -13.75 -18.938 1 91.44 169 GLN A C 1
ATOM 1314 O O . GLN A 1 169 ? 5.703 -13.75 -19.266 1 91.44 169 GLN A O 1
ATOM 1319 N N . GLU A 1 170 ? 3.551 -13.125 -19.516 1 89.62 170 GLU A N 1
ATOM 1320 C CA . GLU A 1 170 ? 3.869 -12.211 -20.609 1 89.62 170 GLU A CA 1
ATOM 1321 C C . GLU A 1 170 ? 3.43 -10.789 -20.281 1 89.62 170 GLU A C 1
ATOM 1323 O O . GLU A 1 170 ? 2.541 -10.578 -19.453 1 89.62 170 GLU A O 1
ATOM 1328 N N . LEU A 1 171 ? 4.055 -9.883 -20.891 1 82.81 171 LEU A N 1
ATOM 1329 C CA . LEU A 1 171 ? 3.773 -8.469 -20.656 1 82.81 171 LEU A CA 1
ATOM 1330 C C . LEU A 1 171 ? 2.359 -8.109 -21.094 1 82.81 171 LEU A C 1
ATOM 1332 O O . LEU A 1 171 ? 1.645 -7.398 -20.391 1 82.81 171 LEU A O 1
ATOM 1336 N N . VAL A 1 172 ? 1.951 -8.633 -22.203 1 79.19 172 VAL A N 1
ATOM 1337 C CA . VAL A 1 172 ? 0.675 -8.234 -22.781 1 79.19 172 VAL A CA 1
ATOM 1338 C C . VAL A 1 172 ? -0.401 -9.258 -22.422 1 79.19 172 VAL A C 1
ATOM 1340 O O . VAL A 1 172 ? -1.46 -8.891 -21.906 1 79.19 172 VAL A O 1
ATOM 1343 N N . ALA A 1 173 ? -0.063 -10.523 -22.672 1 75.94 173 ALA A N 1
ATOM 1344 C CA . ALA A 1 173 ? -1.061 -11.555 -22.406 1 75.94 173 ALA A CA 1
ATOM 1345 C C . ALA A 1 173 ? -1.134 -11.883 -20.922 1 75.94 173 ALA A C 1
ATOM 1347 O O . ALA A 1 173 ? -0.132 -12.266 -20.312 1 75.94 173 ALA A O 1
ATOM 1348 N N . GLU A 1 174 ? -2.264 -11.758 -20.312 1 78.19 174 GLU A N 1
ATOM 1349 C CA . GLU A 1 174 ? -2.459 -12.078 -18.906 1 78.19 174 GLU A CA 1
ATOM 1350 C C . GLU A 1 174 ? -2.539 -13.586 -18.688 1 78.19 174 GLU A C 1
ATOM 1352 O O . GLU A 1 174 ? -2.391 -14.062 -17.547 1 78.19 174 GLU A O 1
ATOM 1357 N N . GLY A 1 175 ? -2.744 -14.328 -19.719 1 82.25 175 GLY A N 1
ATOM 1358 C CA . GLY A 1 175 ? -2.883 -15.773 -19.734 1 82.25 175 GLY A CA 1
ATOM 1359 C C . GLY A 1 175 ? -3.014 -16.344 -21.141 1 82.25 175 GLY A C 1
ATOM 1360 O O . GLY A 1 175 ? -2.824 -15.641 -22.125 1 82.25 175 GLY A O 1
ATOM 1361 N N . PRO A 1 176 ? -3.248 -17.641 -21.172 1 82.12 176 PRO A N 1
ATOM 1362 C CA . PRO A 1 176 ? -3.461 -18.234 -22.5 1 82.12 176 PRO A CA 1
ATOM 1363 C C . PRO A 1 176 ? -4.633 -17.609 -23.25 1 82.12 176 PRO A C 1
ATOM 1365 O O . PRO A 1 176 ? -5.617 -17.203 -22.625 1 82.12 176 PRO A O 1
ATOM 1368 N N . PRO A 1 177 ? -4.508 -17.594 -24.5 1 83.38 177 PRO A N 1
ATOM 1369 C CA . PRO A 1 177 ? -3.412 -18.047 -25.359 1 83.38 177 PRO A CA 1
ATOM 1370 C C . PRO A 1 177 ? -2.201 -17.125 -25.312 1 83.38 177 PRO A C 1
ATOM 1372 O O . PRO A 1 177 ? -2.346 -15.906 -25.453 1 83.38 177 PRO A O 1
ATOM 1375 N N . LEU A 1 178 ? -1.104 -17.766 -25.25 1 88.19 178 LEU A N 1
ATOM 1376 C CA . LEU A 1 178 ? 0.136 -17 -25.125 1 88.19 178 LEU A CA 1
ATOM 1377 C C . LEU A 1 178 ? 0.624 -16.531 -26.484 1 88.19 178 LEU A C 1
ATOM 1379 O O . LEU A 1 178 ? 0.451 -17.219 -27.484 1 88.19 178 LEU A O 1
ATOM 1383 N N . ASN A 1 179 ? 1.23 -15.398 -26.531 1 85.19 179 ASN A N 1
ATOM 1384 C CA . ASN A 1 179 ? 1.793 -14.852 -27.75 1 85.19 179 ASN A CA 1
ATOM 1385 C C . ASN A 1 179 ? 3.109 -15.531 -28.125 1 85.19 179 ASN A C 1
ATOM 1387 O O . ASN A 1 179 ? 3.451 -15.641 -29.297 1 85.19 179 ASN A O 1
ATOM 1391 N N . THR A 1 180 ? 3.854 -15.953 -27.125 1 90.44 180 THR A N 1
ATOM 1392 C CA . THR A 1 180 ? 5.043 -16.75 -27.391 1 90.44 180 THR A CA 1
ATOM 1393 C C . THR A 1 180 ? 4.668 -18.062 -28.078 1 90.44 180 THR A C 1
ATOM 1395 O O . THR A 1 180 ? 3.822 -18.812 -27.562 1 90.44 180 THR A O 1
ATOM 1398 N N . GLU A 1 181 ? 5.34 -18.312 -29.172 1 91.06 181 GLU A N 1
ATOM 1399 C CA . GLU A 1 181 ? 4.98 -19.453 -30 1 91.06 181 GLU A CA 1
ATOM 1400 C C . GLU A 1 181 ? 6.18 -20.375 -30.219 1 91.06 181 GLU A C 1
ATOM 1402 O O . GLU A 1 181 ? 7.305 -19.906 -30.406 1 91.06 181 GLU A O 1
ATOM 1407 N N . ALA A 1 182 ? 5.887 -21.609 -30.141 1 93.62 182 ALA A N 1
ATOM 1408 C CA . ALA A 1 182 ? 6.805 -22.641 -30.594 1 93.62 182 ALA A CA 1
ATOM 1409 C C . ALA A 1 182 ? 6.254 -23.359 -31.828 1 93.62 182 ALA A C 1
ATOM 1411 O O . ALA A 1 182 ? 5.348 -24.188 -31.719 1 93.62 182 ALA A O 1
ATOM 1412 N N . ARG A 1 183 ? 6.82 -23.016 -32.938 1 92.75 183 ARG A N 1
ATOM 1413 C CA . ARG A 1 183 ? 6.383 -23.609 -34.188 1 92.75 183 ARG A CA 1
ATOM 1414 C C . ARG A 1 183 ? 7.246 -24.812 -34.562 1 92.75 183 ARG A C 1
ATOM 1416 O O . ARG A 1 183 ? 8.477 -24.719 -34.562 1 92.75 183 ARG A O 1
ATOM 1423 N N . TYR A 1 184 ? 6.594 -25.859 -34.875 1 93.81 184 TYR A N 1
ATOM 1424 C CA . TYR A 1 184 ? 7.328 -27.062 -35.25 1 93.81 184 TYR A CA 1
ATOM 1425 C C . TYR A 1 184 ? 7.684 -27.078 -36.719 1 93.81 184 TYR A C 1
ATOM 1427 O O . TYR A 1 184 ? 6.812 -26.891 -37.562 1 93.81 184 TYR A O 1
ATOM 1435 N N . ASP A 1 185 ? 8.945 -27.219 -36.938 1 92.31 185 ASP A N 1
ATOM 1436 C CA . ASP A 1 185 ? 9.445 -27.406 -38.281 1 92.31 185 ASP A CA 1
ATOM 1437 C C . ASP A 1 185 ? 9.617 -28.891 -38.594 1 92.31 185 ASP A C 1
ATOM 1439 O O . ASP A 1 185 ? 10.555 -29.531 -38.125 1 92.31 185 ASP A O 1
ATOM 1443 N N . ILE A 1 186 ? 8.906 -29.406 -39.469 1 89.06 186 ILE A N 1
ATOM 1444 C CA . ILE A 1 186 ? 8.859 -30.828 -39.781 1 89.06 186 ILE A CA 1
ATOM 1445 C C . ILE A 1 186 ? 10.156 -31.25 -40.469 1 89.06 186 ILE A C 1
ATOM 1447 O O . ILE A 1 186 ? 10.617 -32.375 -40.281 1 89.06 186 ILE A O 1
ATOM 1451 N N . HIS A 1 187 ? 10.75 -30.422 -41.188 1 90.69 187 HIS A N 1
ATOM 1452 C CA . HIS A 1 187 ? 11.938 -30.766 -41.969 1 90.69 187 HIS A CA 1
ATOM 1453 C C . HIS A 1 187 ? 13.172 -30.859 -41.094 1 90.69 187 HIS A C 1
ATOM 1455 O O . HIS A 1 187 ? 13.93 -31.828 -41.188 1 90.69 187 HIS A O 1
ATOM 1461 N N . GLU A 1 188 ? 13.305 -29.922 -40.219 1 91.81 188 GLU A N 1
ATOM 1462 C CA . GLU A 1 188 ? 14.477 -29.906 -39.344 1 91.81 188 GLU A CA 1
ATOM 1463 C C . GLU A 1 188 ? 14.188 -30.609 -38.031 1 91.81 188 GLU A C 1
ATOM 1465 O O . GLU A 1 188 ? 15.102 -30.859 -37.25 1 91.81 188 GLU A O 1
ATOM 1470 N N . ARG A 1 189 ? 12.977 -30.953 -37.812 1 91.19 189 ARG A N 1
ATOM 1471 C CA . ARG A 1 189 ? 12.531 -31.641 -36.625 1 91.19 189 ARG A CA 1
ATOM 1472 C C . ARG A 1 189 ? 12.922 -30.859 -35.375 1 91.19 189 ARG A C 1
ATOM 1474 O O . ARG A 1 189 ? 13.539 -31.406 -34.469 1 91.19 189 ARG A O 1
ATOM 1481 N N . CYS A 1 190 ? 12.586 -29.656 -35.438 1 94.94 190 CYS A N 1
ATOM 1482 C CA . CYS A 1 190 ? 12.859 -28.781 -34.312 1 94.94 190 CYS A CA 1
ATOM 1483 C C . CYS A 1 190 ? 11.758 -27.734 -34.156 1 94.94 190 CYS A C 1
ATOM 1485 O O . CYS A 1 190 ? 10.891 -27.609 -35 1 94.94 190 CYS A O 1
ATOM 1487 N N . PHE A 1 191 ? 11.719 -27.078 -33.031 1 95.56 191 PHE A N 1
ATOM 1488 C CA . PHE A 1 191 ? 10.805 -25.984 -32.781 1 95.56 191 PHE A CA 1
ATOM 1489 C C . PHE A 1 191 ? 11.5 -24.641 -33 1 95.56 191 PHE A C 1
ATOM 1491 O O . PHE A 1 191 ? 12.672 -24.469 -32.656 1 95.56 191 PHE A O 1
ATOM 1498 N N . VAL A 1 192 ? 10.82 -23.734 -33.562 1 94.19 192 VAL A N 1
ATOM 1499 C CA . VAL A 1 192 ? 11.273 -22.359 -33.656 1 94.19 192 VAL A CA 1
ATOM 1500 C C . VAL A 1 192 ? 10.484 -21.469 -32.688 1 94.19 192 VAL A C 1
ATOM 1502 O O . VAL A 1 192 ? 9.289 -21.25 -32.875 1 94.19 192 VAL A O 1
ATOM 1505 N N . LEU A 1 193 ? 11.188 -21.016 -31.703 1 93.69 193 LEU A N 1
ATOM 1506 C CA . LEU A 1 193 ? 10.57 -20.234 -30.641 1 93.69 193 LEU A CA 1
ATOM 1507 C C . LEU A 1 193 ? 10.617 -18.75 -30.969 1 93.69 193 LEU A C 1
ATOM 1509 O O . LEU A 1 193 ? 11.688 -18.203 -31.25 1 93.69 193 LEU A O 1
ATOM 1513 N N . ARG A 1 194 ? 9.43 -18.125 -30.906 1 89.12 194 ARG A N 1
ATOM 1514 C CA . ARG A 1 194 ? 9.273 -16.672 -31.078 1 89.12 194 ARG A CA 1
ATOM 1515 C C . ARG A 1 194 ? 8.391 -16.078 -30 1 89.12 194 ARG A C 1
ATOM 1517 O O . ARG A 1 194 ? 7.34 -16.625 -29.672 1 89.12 194 ARG A O 1
ATOM 1524 N N . GLY A 1 195 ? 8.828 -15.125 -29.391 1 83.88 195 GLY A N 1
ATOM 1525 C CA . GLY A 1 195 ? 8.023 -14.5 -28.344 1 83.88 195 GLY A CA 1
ATOM 1526 C C . GLY A 1 195 ? 8.602 -13.18 -27.859 1 83.88 195 GLY A C 1
ATOM 1527 O O . GLY A 1 195 ? 9.797 -13.078 -27.594 1 83.88 195 GLY A O 1
ATOM 1528 N N . THR A 1 196 ? 7.664 -12.25 -27.906 1 70.31 196 THR A N 1
ATOM 1529 C CA . THR A 1 196 ? 8.117 -10.945 -27.453 1 70.31 196 THR A CA 1
ATOM 1530 C C . THR A 1 196 ? 7.555 -10.641 -26.062 1 70.31 196 THR A C 1
ATOM 1532 O O . THR A 1 196 ? 6.34 -10.516 -25.891 1 70.31 196 THR A O 1
ATOM 1535 N N . GLY A 1 197 ? 8.461 -10.938 -25.062 1 81.19 197 GLY A N 1
ATOM 1536 C CA . GLY A 1 197 ? 8.125 -10.203 -23.859 1 81.19 197 GLY A CA 1
ATOM 1537 C C . GLY A 1 197 ? 7.746 -11.102 -22.703 1 81.19 197 GLY A C 1
ATOM 1538 O O . GLY A 1 197 ? 6.719 -10.891 -22.047 1 81.19 197 GLY A O 1
ATOM 1539 N N . LYS A 1 198 ? 8.367 -12.242 -22.578 1 91.56 198 LYS A N 1
ATOM 1540 C CA . LYS A 1 198 ? 8.211 -12.883 -21.281 1 91.56 198 LYS A CA 1
ATOM 1541 C C . LYS A 1 198 ? 8.594 -11.938 -20.156 1 91.56 198 LYS A C 1
ATOM 1543 O O . LYS A 1 198 ? 9.719 -11.43 -20.109 1 91.56 198 LYS A O 1
ATOM 1548 N N . PHE A 1 199 ? 7.605 -11.758 -19.297 1 91.56 199 PHE A N 1
ATOM 1549 C CA . PHE A 1 199 ? 7.648 -10.602 -18.406 1 91.56 199 PHE A CA 1
ATOM 1550 C C . PHE A 1 199 ? 7.793 -11.031 -16.953 1 91.56 199 PHE A C 1
ATOM 1552 O O . PHE A 1 199 ? 7.102 -11.945 -16.5 1 91.56 199 PHE A O 1
ATOM 1559 N N . GLY A 1 200 ? 8.695 -10.258 -16.297 1 93.38 200 GLY A N 1
ATOM 1560 C CA . GLY A 1 200 ? 8.844 -10.477 -14.867 1 93.38 200 GLY A CA 1
ATOM 1561 C C . GLY A 1 200 ? 9.516 -11.797 -14.531 1 93.38 200 GLY A C 1
ATOM 1562 O O . GLY A 1 200 ? 9.148 -12.453 -13.555 1 93.38 200 GLY A O 1
ATOM 1563 N N . VAL A 1 201 ? 10.414 -12.203 -15.312 1 97.06 201 VAL A N 1
ATOM 1564 C CA . VAL A 1 201 ? 11.062 -13.5 -15.125 1 97.06 201 VAL A CA 1
ATOM 1565 C C . VAL A 1 201 ? 12.18 -13.375 -14.094 1 97.06 201 VAL A C 1
ATOM 1567 O O . VAL A 1 201 ? 13.18 -12.688 -14.328 1 97.06 201 VAL A O 1
ATOM 1570 N N . VAL A 1 202 ? 12 -14.031 -12.977 1 97.81 202 VAL A N 1
ATOM 1571 C CA . VAL A 1 202 ? 12.984 -14.016 -11.898 1 97.81 202 VAL A CA 1
ATOM 1572 C C . VAL A 1 202 ? 14.234 -14.781 -12.328 1 97.81 202 VAL A C 1
ATOM 1574 O O . VAL A 1 202 ? 14.141 -15.836 -12.961 1 97.81 202 VAL A O 1
ATOM 1577 N N . ALA A 1 203 ? 15.422 -14.258 -12.07 1 96.94 203 ALA A N 1
ATOM 1578 C CA . ALA A 1 203 ? 16.734 -14.852 -12.305 1 96.94 203 ALA A CA 1
ATOM 1579 C C . ALA A 1 203 ? 17.094 -14.844 -13.781 1 96.94 203 ALA A C 1
ATOM 1581 O O . ALA A 1 203 ? 18.141 -15.375 -14.18 1 96.94 203 ALA A O 1
ATOM 1582 N N . ALA A 1 204 ? 16.328 -14.234 -14.586 1 96.06 204 ALA A N 1
ATOM 1583 C CA . ALA A 1 204 ? 16.562 -14.266 -16.031 1 96.06 204 ALA A CA 1
ATOM 1584 C C . ALA A 1 204 ? 17.891 -13.609 -16.391 1 96.06 204 ALA A C 1
ATOM 1586 O O . ALA A 1 204 ? 18.547 -14.008 -17.344 1 96.06 204 ALA A O 1
ATOM 1587 N N . THR A 1 205 ? 18.328 -12.633 -15.625 1 94 205 THR A N 1
ATOM 1588 C CA . THR A 1 205 ? 19.547 -11.883 -15.898 1 94 205 THR A CA 1
ATOM 1589 C C . THR A 1 205 ? 20.766 -12.773 -15.742 1 94 205 THR A C 1
ATOM 1591 O O . THR A 1 205 ? 21.828 -12.5 -16.328 1 94 205 THR A O 1
ATOM 1594 N N . CYS A 1 206 ? 20.625 -13.883 -15.016 1 94.06 206 CYS A N 1
ATOM 1595 C CA . CYS A 1 206 ? 21.812 -14.688 -14.734 1 94.06 206 CYS A CA 1
ATOM 1596 C C . CYS A 1 206 ? 21.578 -16.141 -15.102 1 94.06 206 CYS A C 1
ATOM 1598 O O . CYS A 1 206 ? 22.5 -16.953 -15.062 1 94.06 206 CYS A O 1
ATOM 1600 N N . ALA A 1 207 ? 20.422 -16.531 -15.508 1 96.75 207 ALA A N 1
ATOM 1601 C CA . ALA A 1 207 ? 20.078 -17.938 -15.703 1 96.75 207 ALA A CA 1
ATOM 1602 C C . ALA A 1 207 ? 20.672 -18.484 -17 1 96.75 207 ALA A C 1
ATOM 1604 O O . ALA A 1 207 ? 20.719 -17.781 -18.016 1 96.75 207 ALA A O 1
ATOM 1605 N N . GLN A 1 208 ? 21.109 -19.75 -17 1 96.56 208 GLN A N 1
ATOM 1606 C CA . GLN A 1 208 ? 21.594 -20.438 -18.203 1 96.56 208 GLN A CA 1
ATOM 1607 C C . GLN A 1 208 ? 20.453 -21.109 -18.953 1 96.56 208 GLN A C 1
ATOM 1609 O O . GLN A 1 208 ? 20.5 -21.234 -20.172 1 96.56 208 GLN A O 1
ATOM 1614 N N . TRP A 1 209 ? 19.469 -21.531 -18.203 1 97.25 209 TRP A N 1
ATOM 1615 C CA . TRP A 1 209 ? 18.359 -22.266 -18.797 1 97.25 209 TRP A CA 1
ATOM 1616 C C . TRP A 1 209 ? 17.016 -21.703 -18.344 1 97.25 209 TRP A C 1
ATOM 1618 O O . TRP A 1 209 ? 16.922 -21.094 -17.281 1 97.25 209 TRP A O 1
ATOM 1628 N N . ALA A 1 210 ? 16 -21.891 -19.141 1 98.12 210 ALA A N 1
ATOM 1629 C CA . ALA A 1 210 ? 14.648 -21.469 -18.797 1 98.12 210 ALA A CA 1
ATOM 1630 C C . ALA A 1 210 ? 13.625 -22.516 -19.234 1 98.12 210 ALA A C 1
ATOM 1632 O O . ALA A 1 210 ? 13.797 -23.172 -20.25 1 98.12 210 ALA A O 1
ATOM 1633 N N . VAL A 1 211 ? 12.688 -22.734 -18.391 1 98.25 211 VAL A N 1
ATOM 1634 C CA . VAL A 1 211 ? 11.453 -23.375 -18.828 1 98.25 211 VAL A CA 1
ATOM 1635 C C . VAL A 1 211 ? 10.484 -22.328 -19.359 1 98.25 211 VAL A C 1
ATOM 1637 O O . VAL A 1 211 ? 10.055 -21.438 -18.641 1 98.25 211 VAL A O 1
ATOM 1640 N N . VAL A 1 212 ? 10.148 -22.422 -20.609 1 97.62 212 VAL A N 1
ATOM 1641 C CA . VAL A 1 212 ? 9.352 -21.391 -21.281 1 97.62 212 VAL A CA 1
ATOM 1642 C C . VAL A 1 212 ? 7.98 -21.969 -21.656 1 97.62 212 VAL A C 1
ATOM 1644 O O . VAL A 1 212 ? 7.887 -23.016 -22.281 1 97.62 212 VAL A O 1
ATOM 1647 N N . SER A 1 213 ? 6.922 -21.297 -21.234 1 96.38 213 SER A N 1
ATOM 1648 C CA . SER A 1 213 ? 5.578 -21.625 -21.703 1 96.38 213 SER A CA 1
ATOM 1649 C C . SER A 1 213 ? 5.289 -20.984 -23.062 1 96.38 213 SER A C 1
ATOM 1651 O O . SER A 1 213 ? 5.457 -19.766 -23.219 1 96.38 213 SER A O 1
ATOM 1653 N N . ALA A 1 214 ? 4.855 -21.766 -23.969 1 94.06 214 ALA A N 1
ATOM 1654 C CA . ALA A 1 214 ? 4.582 -21.25 -25.297 1 94.06 214 ALA A CA 1
ATOM 1655 C C . ALA A 1 214 ? 3.42 -22 -25.953 1 94.06 214 ALA A C 1
ATOM 1657 O O . ALA A 1 214 ? 3.127 -23.141 -25.594 1 94.06 214 ALA A O 1
ATOM 1658 N N . THR A 1 215 ? 2.812 -21.297 -26.875 1 91.31 215 THR A N 1
ATOM 1659 C CA . THR A 1 215 ? 1.772 -21.922 -27.688 1 91.31 215 THR A CA 1
ATOM 1660 C C . THR A 1 215 ? 2.387 -22.781 -28.781 1 91.31 215 THR A C 1
ATOM 1662 O O . THR A 1 215 ? 3.189 -22.312 -29.578 1 91.31 215 THR A O 1
ATOM 1665 N N . LEU A 1 216 ? 1.987 -24.062 -28.781 1 92.38 216 LEU A N 1
ATOM 1666 C CA . LEU A 1 216 ? 2.49 -24.969 -29.797 1 92.38 216 LEU A CA 1
ATOM 1667 C C . LEU A 1 216 ? 1.7 -24.828 -31.094 1 92.38 216 LEU A C 1
ATOM 1669 O O . LEU A 1 216 ? 0.473 -24.953 -31.094 1 92.38 216 LEU A O 1
ATOM 1673 N N . THR A 1 217 ? 2.412 -24.484 -32.125 1 89.38 217 THR A N 1
ATOM 1674 C CA . THR A 1 217 ? 1.809 -24.359 -33.438 1 89.38 217 THR A CA 1
ATOM 1675 C C . THR A 1 217 ? 2.342 -25.438 -34.375 1 89.38 217 THR A C 1
ATOM 1677 O O . THR A 1 217 ? 3.553 -25.547 -34.562 1 89.38 217 THR A O 1
ATOM 1680 N N . LEU A 1 218 ? 1.409 -26.172 -34.844 1 88.25 218 LEU A N 1
ATOM 1681 C CA . LEU A 1 218 ? 1.732 -27.188 -35.844 1 88.25 218 LEU A CA 1
ATOM 1682 C C . LEU A 1 218 ? 1.196 -26.797 -37.219 1 88.25 218 LEU A C 1
ATOM 1684 O O . LEU A 1 218 ? 0.22 -26.047 -37.312 1 88.25 218 LEU A O 1
ATOM 1688 N N . ASN A 1 219 ? 1.754 -27.281 -38.188 1 81.81 219 ASN A N 1
ATOM 1689 C CA . ASN A 1 219 ? 1.308 -27.047 -39.562 1 81.81 219 ASN A CA 1
ATOM 1690 C C . ASN A 1 219 ? 1.046 -25.562 -39.844 1 81.81 219 ASN A C 1
ATOM 1692 O O . ASN A 1 219 ? -0.001 -25.203 -40.375 1 81.81 219 ASN A O 1
ATOM 1696 N N . LYS A 1 220 ? 1.829 -24.781 -39.375 1 70.31 220 LYS A N 1
ATOM 1697 C CA . LYS A 1 220 ? 1.895 -23.344 -39.625 1 70.31 220 LYS A CA 1
ATOM 1698 C C . LYS A 1 220 ? 0.726 -22.625 -38.938 1 70.31 220 LYS A C 1
ATOM 1700 O O . LYS A 1 220 ? 0.829 -21.438 -38.625 1 70.31 220 LYS A O 1
ATOM 1705 N N . LYS A 1 221 ? -0.421 -23.328 -38.75 1 70.19 221 LYS A N 1
ATOM 1706 C CA . LYS A 1 221 ? -1.565 -22.531 -38.312 1 70.19 221 LYS A CA 1
ATOM 1707 C C . LYS A 1 221 ? -2.297 -23.219 -37.156 1 70.19 221 LYS A C 1
ATOM 1709 O O . LYS A 1 221 ? -3.09 -22.594 -36.438 1 70.19 221 LYS A O 1
ATOM 1714 N N . GLU A 1 222 ? -1.997 -24.344 -36.938 1 78.5 222 GLU A N 1
ATOM 1715 C CA . GLU A 1 222 ? -2.811 -25.078 -35.969 1 78.5 222 GLU A CA 1
ATOM 1716 C C . GLU A 1 222 ? -2.352 -24.828 -34.531 1 78.5 222 GLU A C 1
ATOM 1718 O O . GLU A 1 222 ? -1.206 -25.125 -34.188 1 78.5 222 GLU A O 1
ATOM 1723 N N . HIS A 1 223 ? -3.283 -24.281 -33.781 1 79.88 223 HIS A N 1
ATOM 1724 C CA . HIS A 1 223 ? -3.064 -24.047 -32.375 1 79.88 223 HIS A CA 1
ATOM 1725 C C . HIS A 1 223 ? -3.254 -25.344 -31.562 1 79.88 223 HIS A C 1
ATOM 1727 O O . HIS A 1 223 ? -4.305 -25.969 -31.641 1 79.88 223 HIS A O 1
ATOM 1733 N N . ASN A 1 224 ? -2.277 -25.703 -30.859 1 86.12 224 ASN A N 1
ATOM 1734 C CA . ASN A 1 224 ? -2.357 -26.953 -30.125 1 86.12 224 ASN A CA 1
ATOM 1735 C C . ASN A 1 224 ? -2.15 -26.75 -28.625 1 86.12 224 ASN A C 1
ATOM 1737 O O . ASN A 1 224 ? -1.534 -27.578 -27.953 1 86.12 224 ASN A O 1
ATOM 1741 N N . GLY A 1 225 ? -2.494 -25.562 -28.125 1 87.56 225 GLY A N 1
ATOM 1742 C CA . GLY A 1 225 ? -2.475 -25.312 -26.703 1 87.56 225 GLY A CA 1
ATOM 1743 C C . GLY A 1 225 ? -1.118 -24.859 -26.188 1 87.56 225 GLY A C 1
ATOM 1744 O O . GLY A 1 225 ? -0.193 -24.641 -26.984 1 87.56 225 GLY A O 1
ATOM 1745 N N . THR A 1 226 ? -1.038 -24.656 -24.875 1 92.25 226 THR A N 1
ATOM 1746 C CA . THR A 1 226 ? 0.173 -24.188 -24.219 1 92.25 226 THR A CA 1
ATOM 1747 C C . THR A 1 226 ? 0.987 -25.359 -23.672 1 92.25 226 THR A C 1
ATOM 1749 O O . THR A 1 226 ? 0.442 -26.25 -23.016 1 92.25 226 THR A O 1
ATOM 1752 N N . HIS A 1 227 ? 2.256 -25.391 -23.938 1 94.75 227 HIS A N 1
ATOM 1753 C CA . HIS A 1 227 ? 3.174 -26.422 -23.469 1 94.75 227 HIS A CA 1
ATOM 1754 C C . HIS A 1 227 ? 4.457 -25.797 -22.922 1 94.75 227 HIS A C 1
ATOM 1756 O O . HIS A 1 227 ? 4.668 -24.594 -23.031 1 94.75 227 HIS A O 1
ATOM 1762 N N . LEU A 1 228 ? 5.238 -26.641 -22.25 1 97.62 228 LEU A N 1
ATOM 1763 C CA . LEU A 1 228 ? 6.488 -26.172 -21.672 1 97.62 228 LEU A CA 1
ATOM 1764 C C . LEU A 1 228 ? 7.688 -26.656 -22.469 1 97.62 228 LEU A C 1
ATOM 1766 O O . LEU A 1 228 ? 7.73 -27.812 -22.906 1 97.62 228 LEU A O 1
ATOM 1770 N N . PHE A 1 229 ? 8.625 -25.781 -22.703 1 97.56 229 PHE A N 1
ATOM 1771 C CA . PHE A 1 229 ? 9.828 -26.062 -23.469 1 97.56 229 PHE A CA 1
ATOM 1772 C C . PHE A 1 229 ? 11.078 -25.703 -22.672 1 97.56 229 PHE A C 1
ATOM 1774 O O . PHE A 1 229 ? 11.109 -24.672 -21.984 1 97.56 229 PHE A O 1
ATOM 1781 N N . LEU A 1 230 ? 12.023 -26.531 -22.688 1 97.81 230 LEU A N 1
ATOM 1782 C CA . LEU A 1 230 ? 13.328 -26.219 -22.109 1 97.81 230 LEU A CA 1
ATOM 1783 C C . LEU A 1 230 ? 14.203 -25.453 -23.094 1 97.81 230 LEU A C 1
ATOM 1785 O O . LEU A 1 230 ? 14.453 -25.922 -24.203 1 97.81 230 LEU A O 1
ATOM 1789 N N . VAL A 1 231 ? 14.664 -24.266 -22.719 1 97.38 231 VAL A N 1
ATOM 1790 C CA . VAL A 1 231 ? 15.398 -23.391 -23.625 1 97.38 231 VAL A CA 1
ATOM 1791 C C . VAL A 1 231 ? 16.734 -23 -23 1 97.38 231 VAL A C 1
ATOM 1793 O O . VAL A 1 231 ? 16.781 -22.562 -21.844 1 97.38 231 VAL A O 1
ATOM 1796 N N . HIS A 1 232 ? 17.797 -23.188 -23.75 1 96.56 232 HIS A N 1
ATOM 1797 C CA . HIS A 1 232 ? 19.125 -22.75 -23.328 1 96.56 232 HIS A CA 1
ATOM 1798 C C . HIS A 1 232 ? 19.312 -21.25 -23.578 1 96.56 232 HIS A C 1
ATOM 1800 O O . HIS A 1 232 ? 19.281 -20.812 -24.734 1 96.56 232 HIS A O 1
ATOM 1806 N N . LEU A 1 233 ? 19.516 -20.516 -22.516 1 96.62 233 LEU A N 1
ATOM 1807 C CA . LEU A 1 233 ? 19.547 -19.062 -22.656 1 96.62 233 LEU A CA 1
ATOM 1808 C C . LEU A 1 233 ? 20.969 -18.562 -22.922 1 96.62 233 LEU A C 1
ATOM 1810 O O . LEU A 1 233 ? 21.172 -17.641 -23.719 1 96.62 233 LEU A O 1
ATOM 1814 N N . ARG A 1 234 ? 21.906 -19.062 -22.188 1 94.75 234 ARG A N 1
ATOM 1815 C CA . ARG A 1 234 ? 23.281 -18.578 -22.312 1 94.75 234 ARG A CA 1
ATOM 1816 C C . ARG A 1 234 ? 24.281 -19.688 -22.047 1 94.75 234 ARG A C 1
ATOM 1818 O O . ARG A 1 234 ? 23.953 -20.703 -21.438 1 94.75 234 ARG A O 1
ATOM 1825 N N . GLU A 1 235 ? 25.484 -19.406 -22.453 1 90.56 235 GLU A N 1
ATOM 1826 C CA . GLU A 1 235 ? 26.594 -20.312 -22.188 1 90.56 235 GLU A CA 1
ATOM 1827 C C . GLU A 1 235 ? 27.031 -20.234 -20.734 1 90.56 235 GLU A C 1
ATOM 1829 O O . GLU A 1 235 ? 26.578 -19.375 -19.984 1 90.56 235 GLU A O 1
ATOM 1834 N N . ALA A 1 236 ? 27.766 -21.219 -20.344 1 85.06 236 ALA A N 1
ATOM 1835 C CA . ALA A 1 236 ? 28.25 -21.266 -18.969 1 85.06 236 ALA A CA 1
ATOM 1836 C C . ALA A 1 236 ? 29.062 -20.016 -18.625 1 85.06 236 ALA A C 1
ATOM 1838 O O . ALA A 1 236 ? 29.656 -19.406 -19.5 1 85.06 236 ALA A O 1
ATOM 1839 N N . ASP A 1 237 ? 28.969 -19.719 -17.297 1 77.62 237 ASP A N 1
ATOM 1840 C CA . ASP A 1 237 ? 29.75 -18.578 -16.812 1 77.62 237 ASP A CA 1
ATOM 1841 C C . ASP A 1 237 ? 31.25 -18.812 -17 1 77.62 237 ASP A C 1
ATOM 1843 O O . ASP A 1 237 ? 31.719 -19.938 -16.906 1 77.62 237 ASP A O 1
ATOM 1847 N N . VAL A 1 238 ? 31.828 -17.672 -17.438 1 66.06 238 VAL A N 1
ATOM 1848 C CA . VAL A 1 238 ? 33.281 -17.734 -17.594 1 66.06 238 VAL A CA 1
ATOM 1849 C C . VAL A 1 238 ? 33.938 -16.734 -16.656 1 66.06 238 VAL A C 1
ATOM 1851 O O . VAL A 1 238 ? 33.719 -15.523 -16.75 1 66.06 238 VAL A O 1
ATOM 1854 N N . LEU A 1 239 ? 34.719 -17.188 -15.781 1 59.47 239 LEU A N 1
ATOM 1855 C CA . LEU A 1 239 ? 35.531 -16.391 -14.859 1 59.47 239 LEU A CA 1
ATOM 1856 C C . LEU A 1 239 ? 34.656 -15.414 -14.086 1 59.47 239 LEU A C 1
ATOM 1858 O O . LEU A 1 239 ? 34.938 -14.219 -14.016 1 59.47 239 LEU A O 1
ATOM 1862 N N . GLY A 1 240 ? 33.469 -15.867 -13.688 1 64.69 240 GLY A N 1
ATOM 1863 C CA . GLY A 1 240 ? 32.625 -15.047 -12.828 1 64.69 240 GLY A CA 1
ATOM 1864 C C . GLY A 1 240 ? 31.672 -14.141 -13.602 1 64.69 240 GLY A C 1
ATOM 1865 O O . GLY A 1 240 ? 30.812 -13.5 -13.016 1 64.69 240 GLY A O 1
ATOM 1866 N N . ALA A 1 241 ? 31.844 -14.07 -14.852 1 70.88 241 ALA A N 1
ATOM 1867 C CA . ALA A 1 241 ? 30.969 -13.25 -15.688 1 70.88 241 ALA A CA 1
ATOM 1868 C C . ALA A 1 241 ? 29.891 -14.102 -16.344 1 70.88 241 ALA A C 1
ATOM 1870 O O . ALA A 1 241 ? 30.125 -15.266 -16.703 1 70.88 241 ALA A O 1
ATOM 1871 N N . PRO A 1 242 ? 28.781 -13.5 -16.469 1 79.56 242 PRO A N 1
ATOM 1872 C CA . PRO A 1 242 ? 27.703 -14.258 -17.125 1 79.56 242 PRO A CA 1
ATOM 1873 C C . PRO A 1 242 ? 28.062 -14.641 -18.562 1 79.56 242 PRO A C 1
ATOM 1875 O O . PRO A 1 242 ? 28.688 -13.859 -19.281 1 79.56 242 PRO A O 1
ATOM 1878 N N . GLY A 1 243 ? 27.719 -15.789 -18.875 1 85.81 243 GLY A N 1
ATOM 1879 C CA . GLY A 1 243 ? 27.969 -16.281 -20.219 1 85.81 243 GLY A CA 1
ATOM 1880 C C . GLY A 1 243 ? 27.25 -15.5 -21.297 1 85.81 243 GLY A C 1
ATOM 1881 O O . GLY A 1 243 ? 26.359 -14.695 -21 1 85.81 243 GLY A O 1
ATOM 1882 N N . GLN A 1 244 ? 27.688 -15.766 -22.5 1 91.5 244 GLN A N 1
ATOM 1883 C CA . GLN A 1 244 ? 27.094 -15.094 -23.656 1 91.5 244 GLN A CA 1
ATOM 1884 C C . GLN A 1 244 ? 25.703 -15.656 -23.953 1 91.5 244 GLN A C 1
ATOM 1886 O O . GLN A 1 244 ? 25.484 -16.859 -23.891 1 91.5 244 GLN A O 1
ATOM 1891 N N . LEU A 1 245 ? 24.781 -14.812 -24.234 1 94.81 245 LEU A N 1
ATOM 1892 C CA . LEU A 1 245 ? 23.438 -15.219 -24.609 1 94.81 245 LEU A CA 1
ATOM 1893 C C . LEU A 1 245 ? 23.438 -15.93 -25.969 1 94.81 245 LEU A C 1
ATOM 1895 O O . LEU A 1 245 ? 24.203 -15.547 -26.875 1 94.81 245 LEU A O 1
ATOM 1899 N N . ARG A 1 246 ? 22.625 -16.891 -26.078 1 94.81 246 ARG A N 1
ATOM 1900 C CA . ARG A 1 246 ? 22.5 -17.609 -27.328 1 94.81 246 ARG A CA 1
ATOM 1901 C C . ARG A 1 246 ? 21.844 -16.75 -28.406 1 94.81 246 ARG A C 1
ATOM 1903 O O . ARG A 1 246 ? 21.172 -15.758 -28.078 1 94.81 246 ARG A O 1
ATOM 1910 N N . GLN A 1 247 ? 22.094 -17.188 -29.625 1 92.5 247 GLN A N 1
ATOM 1911 C CA . GLN A 1 247 ? 21.531 -16.438 -30.75 1 92.5 247 GLN A CA 1
ATOM 1912 C C . GLN A 1 247 ? 20 -16.391 -30.656 1 92.5 247 GLN A C 1
ATOM 1914 O O . GLN A 1 247 ? 19.359 -17.406 -30.422 1 92.5 247 GLN A O 1
ATOM 1919 N N . GLY A 1 248 ? 19.484 -15.18 -30.797 1 92.56 248 GLY A N 1
ATOM 1920 C CA . GLY A 1 248 ? 18.047 -14.992 -30.797 1 92.56 248 GLY A CA 1
ATOM 1921 C C . GLY A 1 248 ? 17.484 -14.727 -29.422 1 92.56 248 GLY A C 1
ATOM 1922 O O . GLY A 1 248 ? 16.297 -14.391 -29.281 1 92.56 248 GLY A O 1
ATOM 1923 N N . VAL A 1 249 ? 18.266 -14.953 -28.406 1 94.19 249 VAL A N 1
ATOM 1924 C CA . VAL A 1 249 ? 17.812 -14.719 -27.031 1 94.19 249 VAL A CA 1
ATOM 1925 C C . VAL A 1 249 ? 18.25 -13.328 -26.578 1 94.19 249 VAL A C 1
ATOM 1927 O O . VAL A 1 249 ? 19.422 -12.961 -26.719 1 94.19 249 VAL A O 1
ATOM 1930 N N . SER A 1 250 ? 17.297 -12.539 -26.109 1 91.19 250 SER A N 1
ATOM 1931 C CA . SER A 1 250 ? 17.594 -11.242 -25.516 1 91.19 250 SER A CA 1
ATOM 1932 C C . SER A 1 250 ? 17.016 -11.133 -24.109 1 91.19 250 SER A C 1
ATOM 1934 O O . SER A 1 250 ? 15.891 -11.57 -23.859 1 91.19 250 SER A O 1
ATOM 1936 N N . VAL A 1 251 ? 17.828 -10.641 -23.203 1 92.19 251 VAL A N 1
ATOM 1937 C CA . VAL A 1 251 ? 17.422 -10.43 -21.812 1 92.19 251 VAL A CA 1
ATOM 1938 C C . VAL A 1 251 ? 17.547 -8.945 -21.469 1 92.19 251 VAL A C 1
ATOM 1940 O O . VAL A 1 251 ? 18.625 -8.352 -21.625 1 92.19 251 VAL A O 1
ATOM 1943 N N . ARG A 1 252 ? 16.5 -8.32 -20.984 1 89.12 252 ARG A N 1
ATOM 1944 C CA . ARG A 1 252 ? 16.516 -6.93 -20.516 1 89.12 252 ARG A CA 1
ATOM 1945 C C . ARG A 1 252 ? 16.203 -6.844 -19.031 1 89.12 252 ARG A C 1
ATOM 1947 O O . ARG A 1 252 ? 15.039 -6.871 -18.625 1 89.12 252 ARG A O 1
ATOM 1954 N N . PRO A 1 253 ? 17.203 -6.578 -18.297 1 90.81 253 PRO A N 1
ATOM 1955 C CA . PRO A 1 253 ? 17 -6.535 -16.844 1 90.81 253 PRO A CA 1
ATOM 1956 C C . PRO A 1 253 ? 16.156 -5.344 -16.406 1 90.81 253 PRO A C 1
ATOM 1958 O O . PRO A 1 253 ? 16.266 -4.254 -16.969 1 90.81 253 PRO A O 1
ATOM 1961 N N . ILE A 1 254 ? 15.266 -5.551 -15.555 1 89.38 254 ILE A N 1
ATOM 1962 C CA . ILE A 1 254 ? 14.531 -4.477 -14.898 1 89.38 254 ILE A CA 1
ATOM 1963 C C . ILE A 1 254 ? 15.32 -3.982 -13.688 1 89.38 254 ILE A C 1
ATOM 1965 O O . ILE A 1 254 ? 15.141 -4.492 -12.578 1 89.38 254 ILE A O 1
ATOM 1969 N N . THR A 1 255 ? 16.078 -2.967 -14.047 1 86.25 255 THR A N 1
ATOM 1970 C CA . THR A 1 255 ? 16.922 -2.389 -13.008 1 86.25 255 THR A CA 1
ATOM 1971 C C . THR A 1 255 ? 16.469 -0.969 -12.68 1 86.25 255 THR A C 1
ATOM 1973 O O . THR A 1 255 ? 15.828 -0.307 -13.492 1 86.25 255 THR A O 1
ATOM 1976 N N . GLY A 1 256 ? 16.594 -0.458 -11.602 1 82.56 256 GLY A N 1
ATOM 1977 C CA . GLY A 1 256 ? 16.297 0.911 -11.211 1 82.56 256 GLY A CA 1
ATOM 1978 C C . GLY A 1 256 ? 14.844 1.126 -10.852 1 82.56 256 GLY A C 1
ATOM 1979 O O . GLY A 1 256 ? 14.453 2.227 -10.453 1 82.56 256 GLY A O 1
ATOM 1980 N N . GLU A 1 257 ? 13.977 0.119 -11.133 1 88.06 257 GLU A N 1
ATOM 1981 C CA . GLU A 1 257 ? 12.547 0.241 -10.859 1 88.06 257 GLU A CA 1
ATOM 1982 C C . GLU A 1 257 ? 12.211 -0.268 -9.461 1 88.06 257 GLU A C 1
ATOM 1984 O O . GLU A 1 257 ? 11.25 0.189 -8.844 1 88.06 257 GLU A O 1
ATOM 1989 N N . ASN A 1 258 ? 12.938 -1.146 -9.008 1 90.94 258 ASN A N 1
ATOM 1990 C CA . ASN A 1 258 ? 12.68 -1.812 -7.742 1 90.94 258 ASN A CA 1
ATOM 1991 C C . ASN A 1 258 ? 13.898 -2.572 -7.242 1 90.94 258 ASN A C 1
ATOM 1993 O O . ASN A 1 258 ? 14.484 -3.367 -7.98 1 90.94 258 ASN A O 1
ATOM 1997 N N . ILE A 1 259 ? 14.25 -2.432 -6.066 1 88.62 259 ILE A N 1
ATOM 1998 C CA . ILE A 1 259 ? 15.484 -2.979 -5.523 1 88.62 259 ILE A CA 1
ATOM 1999 C C . ILE A 1 259 ? 15.375 -4.5 -5.418 1 88.62 259 ILE A C 1
ATOM 2001 O O . ILE A 1 259 ? 16.359 -5.215 -5.629 1 88.62 259 ILE A O 1
ATOM 2005 N N . VAL A 1 260 ? 14.227 -5 -5.031 1 93.06 260 VAL A N 1
ATOM 2006 C CA . VAL A 1 260 ? 14.031 -6.438 -4.902 1 93.06 260 VAL A CA 1
ATOM 2007 C C . VAL A 1 260 ? 14.125 -7.102 -6.273 1 93.06 260 VAL A C 1
ATOM 2009 O O . VAL A 1 260 ? 14.789 -8.133 -6.43 1 93.06 260 VAL A O 1
ATOM 2012 N N . MET A 1 261 ? 13.508 -6.52 -7.273 1 94.25 261 MET A N 1
ATOM 2013 C CA . MET A 1 261 ? 13.547 -7.059 -8.633 1 94.25 261 MET A CA 1
ATOM 2014 C C . MET A 1 261 ? 14.969 -7.062 -9.172 1 94.25 261 MET A C 1
ATOM 2016 O O . MET A 1 261 ? 15.398 -8.039 -9.789 1 94.25 261 MET A O 1
ATOM 2020 N N . ALA A 1 262 ? 15.648 -5.977 -8.906 1 92 262 ALA A N 1
ATOM 2021 C CA . ALA A 1 262 ? 17.031 -5.898 -9.352 1 92 262 ALA A CA 1
ATOM 2022 C C . ALA A 1 262 ? 17.891 -6.953 -8.648 1 92 262 ALA A C 1
ATOM 2024 O O . ALA A 1 262 ? 18.766 -7.562 -9.273 1 92 262 ALA A O 1
ATOM 2025 N N . GLY A 1 263 ? 17.625 -7.172 -7.426 1 92.75 263 GLY A N 1
ATOM 2026 C CA . GLY A 1 263 ? 18.406 -8.102 -6.637 1 92.75 263 GLY A CA 1
ATOM 2027 C C . GLY A 1 263 ? 18.219 -9.547 -7.043 1 92.75 263 GLY A C 1
ATOM 2028 O O . GLY A 1 263 ? 19.125 -10.375 -6.895 1 92.75 263 GLY A O 1
ATOM 2029 N N . CYS A 1 264 ? 17.062 -9.859 -7.516 1 95.25 264 CYS A N 1
ATOM 2030 C CA . CYS A 1 264 ? 16.828 -11.258 -7.867 1 95.25 264 CYS A CA 1
ATOM 2031 C C . CYS A 1 264 ? 16.891 -11.453 -9.375 1 95.25 264 CYS A C 1
ATOM 2033 O O . CYS A 1 264 ? 16.531 -12.523 -9.883 1 95.25 264 CYS A O 1
ATOM 2035 N N . GLY A 1 265 ? 17.266 -10.461 -10.102 1 95.06 265 GLY A N 1
ATOM 2036 C CA . GLY A 1 265 ? 17.562 -10.586 -11.516 1 95.06 265 GLY A CA 1
ATOM 2037 C C . GLY A 1 265 ? 16.328 -10.68 -12.383 1 95.06 265 GLY A C 1
ATOM 2038 O O . GLY A 1 265 ? 16.281 -11.461 -13.336 1 95.06 265 GLY A O 1
ATOM 2039 N N . VAL A 1 266 ? 15.258 -9.93 -12.047 1 96.06 266 VAL A N 1
ATOM 2040 C CA . VAL A 1 266 ? 14.031 -9.93 -12.836 1 96.06 266 VAL A CA 1
ATOM 2041 C C . VAL A 1 266 ? 14.273 -9.227 -14.164 1 96.06 266 VAL A C 1
ATOM 2043 O O . VAL A 1 266 ? 14.961 -8.203 -14.227 1 96.06 266 VAL A O 1
ATOM 2046 N N . ALA A 1 267 ? 13.758 -9.828 -15.234 1 94.38 267 ALA A N 1
ATOM 2047 C CA . ALA A 1 267 ? 13.984 -9.258 -16.562 1 94.38 267 ALA A CA 1
ATOM 2048 C C . ALA A 1 267 ? 12.844 -9.609 -17.5 1 94.38 267 ALA A C 1
ATOM 2050 O O . ALA A 1 267 ? 11.914 -10.336 -17.141 1 94.38 267 ALA A O 1
ATOM 2051 N N . VAL A 1 268 ? 12.883 -9 -18.656 1 91.5 268 VAL A N 1
ATOM 2052 C CA . VAL A 1 268 ? 12.039 -9.352 -19.797 1 91.5 268 VAL A CA 1
ATOM 2053 C C . VAL A 1 268 ? 12.836 -10.195 -20.781 1 91.5 268 VAL A C 1
ATOM 2055 O O . VAL A 1 268 ? 13.961 -9.844 -21.141 1 91.5 268 VAL A O 1
ATOM 2058 N N . LEU A 1 269 ? 12.25 -11.344 -21.188 1 92.94 269 LEU A N 1
ATOM 2059 C CA . LEU A 1 269 ? 12.891 -12.234 -22.141 1 92.94 269 LEU A CA 1
ATOM 2060 C C . LEU A 1 269 ? 12.234 -12.125 -23.516 1 92.94 269 LEU A C 1
ATOM 2062 O O . LEU A 1 269 ? 11 -12.07 -23.609 1 92.94 269 LEU A O 1
ATOM 2066 N N . HIS A 1 270 ? 13.086 -12.109 -24.453 1 88.44 270 HIS A N 1
ATOM 2067 C CA . HIS A 1 270 ? 12.641 -12.102 -25.844 1 88.44 270 HIS A CA 1
ATOM 2068 C C . HIS A 1 270 ? 13.297 -13.219 -26.641 1 88.44 270 HIS A C 1
ATOM 2070 O O . HIS A 1 270 ? 14.492 -13.477 -26.484 1 88.44 270 HIS A O 1
ATOM 2076 N N . PHE A 1 271 ? 12.484 -13.836 -27.438 1 92.62 271 PHE A N 1
ATOM 2077 C CA . PHE A 1 271 ? 12.969 -14.898 -28.312 1 92.62 271 PHE A CA 1
ATOM 2078 C C . PHE A 1 271 ? 12.711 -14.562 -29.781 1 92.62 271 PHE A C 1
ATOM 2080 O O . PHE A 1 271 ? 11.578 -14.281 -30.172 1 92.62 271 PHE A O 1
ATOM 2087 N N . GLU A 1 272 ? 13.836 -14.609 -30.484 1 90.25 272 GLU A N 1
ATOM 2088 C CA . GLU A 1 272 ? 13.75 -14.367 -31.922 1 90.25 272 GLU A CA 1
ATOM 2089 C C . GLU A 1 272 ? 14.211 -15.586 -32.719 1 90.25 272 GLU A C 1
ATOM 2091 O O . GLU A 1 272 ? 15.383 -15.695 -33.062 1 90.25 272 GLU A O 1
ATOM 2096 N N . ASP A 1 273 ? 13.352 -16.391 -33.094 1 90.69 273 ASP A N 1
ATOM 2097 C CA . ASP A 1 273 ? 13.594 -17.562 -33.938 1 90.69 273 ASP A CA 1
ATOM 2098 C C . ASP A 1 273 ? 14.641 -18.469 -33.312 1 90.69 273 ASP A C 1
ATOM 2100 O O . ASP A 1 273 ? 15.633 -18.828 -33.938 1 90.69 273 ASP A O 1
ATOM 2104 N N . VAL A 1 274 ? 14.406 -18.734 -32.125 1 94.88 274 VAL A N 1
ATOM 2105 C CA . VAL A 1 274 ? 15.312 -19.625 -31.406 1 94.88 274 VAL A CA 1
ATOM 2106 C C . VAL A 1 274 ? 14.969 -21.078 -31.734 1 94.88 274 VAL A C 1
ATOM 2108 O O . VAL A 1 274 ? 13.844 -21.531 -31.484 1 94.88 274 VAL A O 1
ATOM 2111 N N . ARG A 1 275 ? 15.898 -21.797 -32.25 1 95.44 275 ARG A N 1
ATOM 2112 C CA . ARG A 1 275 ? 15.672 -23.203 -32.625 1 95.44 275 ARG A CA 1
ATOM 2113 C C . ARG A 1 275 ? 15.953 -24.125 -31.438 1 95.44 275 ARG A C 1
ATOM 2115 O O . ARG A 1 275 ? 17.016 -24.031 -30.828 1 95.44 275 ARG A O 1
ATOM 2122 N N . ILE A 1 276 ? 15.023 -24.891 -31.172 1 95.06 276 ILE A N 1
ATOM 2123 C CA . ILE A 1 276 ? 15.117 -25.828 -30.062 1 95.06 276 ILE A CA 1
ATOM 2124 C C . ILE A 1 276 ? 14.789 -27.234 -30.547 1 95.06 276 ILE A C 1
ATOM 2126 O O . ILE A 1 276 ? 13.805 -27.438 -31.266 1 95.06 276 ILE A O 1
ATOM 2130 N N . PRO A 1 277 ? 15.586 -28.188 -30.172 1 94.5 277 PRO A N 1
ATOM 2131 C CA . PRO A 1 277 ? 15.297 -29.562 -30.578 1 94.5 277 PRO A CA 1
ATOM 2132 C C . PRO A 1 277 ? 13.945 -30.062 -30.078 1 94.5 277 PRO A C 1
ATOM 2134 O O . PRO A 1 277 ? 13.438 -29.562 -29.062 1 94.5 277 PRO A O 1
ATOM 2137 N N . SER A 1 278 ? 13.406 -31.078 -30.734 1 93.75 278 SER A N 1
ATOM 2138 C CA . SER A 1 278 ? 12.078 -31.609 -30.406 1 93.75 278 SER A CA 1
ATOM 2139 C C . SER A 1 278 ? 12.055 -32.219 -29 1 93.75 278 SER A C 1
ATOM 2141 O O . SER A 1 278 ? 11.031 -32.188 -28.328 1 93.75 278 SER A O 1
ATOM 2143 N N . ASP A 1 279 ? 13.203 -32.688 -28.516 1 93.19 279 ASP A N 1
ATOM 2144 C CA . ASP A 1 279 ? 13.297 -33.312 -27.203 1 93.19 279 ASP A CA 1
ATOM 2145 C C . ASP A 1 279 ? 13.227 -32.312 -26.078 1 93.19 279 ASP A C 1
ATOM 2147 O O . ASP A 1 279 ? 13.109 -32.656 -24.906 1 93.19 279 ASP A O 1
ATOM 2151 N N . HIS A 1 280 ? 13.141 -31.094 -26.453 1 95.88 280 HIS A N 1
ATOM 2152 C CA . HIS A 1 280 ? 13.078 -30.062 -25.422 1 95.88 280 HIS A CA 1
ATOM 2153 C C . HIS A 1 280 ? 11.641 -29.781 -25 1 95.88 280 HIS A C 1
ATOM 2155 O O . HIS A 1 280 ? 11.398 -29.016 -24.062 1 95.88 280 HIS A O 1
ATOM 2161 N N . LEU A 1 281 ? 10.742 -30.375 -25.719 1 96.5 281 LEU A N 1
ATOM 2162 C CA . LEU A 1 281 ? 9.367 -30.406 -25.234 1 96.5 281 LEU A CA 1
ATOM 2163 C C . LEU A 1 281 ? 9.258 -31.312 -24 1 96.5 281 LEU A C 1
ATOM 2165 O O . LEU A 1 281 ? 9.695 -32.469 -24.031 1 96.5 281 LEU A O 1
ATOM 2169 N N . LEU A 1 282 ? 8.672 -30.812 -22.984 1 97 282 LEU A N 1
ATOM 2170 C CA . LEU A 1 282 ? 8.672 -31.531 -21.719 1 97 282 LEU A CA 1
ATOM 2171 C C . LEU A 1 282 ? 7.629 -32.656 -21.719 1 97 282 LEU A C 1
ATOM 2173 O O . LEU A 1 282 ? 6.574 -32.5 -22.344 1 97 282 LEU A O 1
ATOM 2177 N N . ASP A 1 283 ? 7.898 -33.719 -21 1 94.19 283 ASP A N 1
ATOM 2178 C CA . ASP A 1 283 ? 6.98 -34.844 -20.812 1 94.19 283 ASP A CA 1
ATOM 2179 C C . ASP A 1 283 ? 5.723 -34.406 -20.078 1 94.19 283 ASP A C 1
ATOM 2181 O O . ASP A 1 283 ? 5.762 -33.469 -19.281 1 94.19 283 ASP A O 1
ATOM 2185 N N . PRO A 1 284 ? 4.672 -35.031 -20.422 1 94.25 284 PRO A N 1
ATOM 2186 C CA . PRO A 1 284 ? 4.492 -36.281 -21.125 1 94.25 284 PRO A CA 1
ATOM 2187 C C . PRO A 1 284 ? 4.27 -36.094 -22.625 1 94.25 284 PRO A C 1
ATOM 2189 O O . PRO A 1 284 ? 3.898 -37.062 -23.328 1 94.25 284 PRO A O 1
ATOM 2192 N N . TYR A 1 285 ? 4.488 -34.969 -23.078 1 93.06 285 TYR A N 1
ATOM 2193 C CA . TYR A 1 285 ? 4.145 -34.656 -24.469 1 93.06 285 TYR A CA 1
ATOM 2194 C C . TYR A 1 285 ? 5.34 -34.906 -25.391 1 93.06 285 TYR A C 1
ATOM 2196 O O . TYR A 1 285 ? 6.488 -34.844 -24.953 1 93.06 285 TYR A O 1
ATOM 2204 N N . CYS A 1 286 ? 5.023 -35.281 -26.609 1 92.62 286 CYS A N 1
ATOM 2205 C CA . CYS A 1 286 ? 6.027 -35.438 -27.656 1 92.62 286 CYS A CA 1
ATOM 2206 C C . CYS A 1 286 ? 5.414 -35.219 -29.031 1 92.62 286 CYS A C 1
ATOM 2208 O O . CYS A 1 286 ? 4.191 -35.125 -29.156 1 92.62 286 CYS A O 1
ATOM 2210 N N . ILE A 1 287 ? 6.297 -35.031 -29.969 1 92 287 ILE A N 1
ATOM 2211 C CA . ILE A 1 287 ? 5.852 -35 -31.344 1 92 287 ILE A CA 1
ATOM 2212 C C . ILE A 1 287 ? 5.922 -36.406 -31.953 1 92 287 ILE A C 1
ATOM 2214 O O . ILE A 1 287 ? 6.988 -37.031 -31.969 1 92 287 ILE A O 1
ATOM 2218 N N . THR A 1 288 ? 4.805 -36.844 -32.406 1 90.31 288 THR A N 1
ATOM 2219 C CA . THR A 1 288 ? 4.711 -38.188 -32.969 1 90.31 288 THR A CA 1
ATOM 2220 C C . THR A 1 288 ? 5.301 -38.25 -34.375 1 90.31 288 THR A C 1
ATOM 2222 O O . THR A 1 288 ? 5.656 -37.219 -34.938 1 90.31 288 THR A O 1
ATOM 2225 N N . SER A 1 289 ? 5.336 -39.5 -34.875 1 87.69 289 SER A N 1
ATOM 2226 C CA . SER A 1 289 ? 5.848 -39.719 -36.219 1 87.69 289 SER A CA 1
ATOM 2227 C C . SER A 1 289 ? 4.973 -39.031 -37.281 1 87.69 289 SER A C 1
ATOM 2229 O O . SER A 1 289 ? 5.441 -38.688 -38.344 1 87.69 289 SER A O 1
ATOM 2231 N N . GLU A 1 290 ? 3.75 -38.812 -36.938 1 87.31 290 GLU A N 1
ATOM 2232 C CA . GLU A 1 290 ? 2.814 -38.156 -37.844 1 87.31 290 GLU A CA 1
ATOM 2233 C C . GLU A 1 290 ? 2.877 -36.625 -37.688 1 87.31 290 GLU A C 1
ATOM 2235 O O . GLU A 1 290 ? 2.043 -35.906 -38.219 1 87.31 290 GLU A O 1
ATOM 2240 N N . SER A 1 291 ? 3.834 -36.188 -36.906 1 88 291 SER A N 1
ATOM 2241 C CA . SER A 1 291 ? 4.066 -34.781 -36.688 1 88 291 SER A CA 1
ATOM 2242 C C . SER A 1 291 ? 2.904 -34.125 -35.938 1 88 291 SER A C 1
ATOM 2244 O O . SER A 1 291 ? 2.484 -33.031 -36.25 1 88 291 SER A O 1
ATOM 2246 N N . LYS A 1 292 ? 2.344 -34.875 -35.094 1 88.94 292 LYS A N 1
ATOM 2247 C CA . LYS A 1 292 ? 1.299 -34.375 -34.188 1 88.94 292 LYS A CA 1
ATOM 2248 C C . LYS A 1 292 ? 1.761 -34.438 -32.719 1 88.94 292 LYS A C 1
ATOM 2250 O O . LYS A 1 292 ? 2.771 -35.062 -32.406 1 88.94 292 LYS A O 1
ATOM 2255 N N . ILE A 1 293 ? 1.077 -33.625 -31.953 1 90.5 293 ILE A N 1
ATOM 2256 C CA . ILE A 1 293 ? 1.383 -33.656 -30.531 1 90.5 293 ILE A CA 1
ATOM 2257 C C . ILE A 1 293 ? 0.728 -34.906 -29.891 1 90.5 293 ILE A C 1
ATOM 2259 O O . ILE A 1 293 ? -0.421 -35.219 -30.203 1 90.5 293 ILE A O 1
ATOM 2263 N N . GLY A 1 294 ? 1.384 -35.656 -29.25 1 90.38 294 GLY A N 1
ATOM 2264 C CA . GLY A 1 294 ? 0.916 -36.844 -28.531 1 90.38 294 GLY A CA 1
ATOM 2265 C C . GLY A 1 294 ? 1.635 -37.031 -27.203 1 90.38 294 GLY A C 1
ATOM 2266 O O . GLY A 1 294 ? 2.227 -36.125 -26.656 1 90.38 294 GLY A O 1
ATOM 2267 N N . TYR A 1 295 ? 1.449 -38.25 -26.719 1 91.31 295 TYR A N 1
ATOM 2268 C CA . TYR A 1 295 ? 2.061 -38.594 -25.438 1 91.31 295 TYR A CA 1
ATOM 2269 C C . TYR A 1 295 ? 3.25 -39.531 -25.641 1 91.31 295 TYR A C 1
ATOM 2271 O O . TYR A 1 295 ? 3.26 -40.344 -26.547 1 91.31 295 TYR A O 1
ATOM 2279 N N . VAL A 1 296 ? 4.207 -39.281 -24.844 1 90.62 296 VAL A N 1
ATOM 2280 C CA . VAL A 1 296 ? 5.277 -40.25 -24.781 1 90.62 296 VAL A CA 1
ATOM 2281 C C . VAL A 1 296 ? 4.703 -41.625 -24.391 1 90.62 296 VAL A C 1
ATOM 2283 O O . VAL A 1 296 ? 3.801 -41.688 -23.562 1 90.62 296 VAL A O 1
ATOM 2286 N N . ALA A 1 297 ? 5.191 -42.625 -24.969 1 87.94 297 ALA A N 1
ATOM 2287 C CA . ALA A 1 297 ? 4.656 -43.969 -24.75 1 87.94 297 ALA A CA 1
ATOM 2288 C C . ALA A 1 297 ? 4.664 -44.344 -23.266 1 87.94 297 ALA A C 1
ATOM 2290 O O . ALA A 1 297 ? 5.703 -44.25 -22.609 1 87.94 297 ALA A O 1
ATOM 2291 N N . GLY A 1 298 ? 3.504 -44.625 -22.781 1 87.12 298 GLY A N 1
ATOM 2292 C CA . GLY A 1 298 ? 3.383 -45.094 -21.406 1 87.12 298 GLY A CA 1
ATOM 2293 C C . GLY A 1 298 ? 3.102 -43.938 -20.438 1 87.12 298 GLY A C 1
ATOM 2294 O O . GLY A 1 298 ? 2.93 -44.188 -19.234 1 87.12 298 GLY A O 1
ATOM 2295 N N . GLN A 1 299 ? 3.02 -42.781 -20.938 1 90.38 299 GLN A N 1
ATOM 2296 C CA . GLN A 1 299 ? 2.844 -41.625 -20.031 1 90.38 299 GLN A CA 1
ATOM 2297 C C . GLN A 1 299 ? 1.507 -40.938 -20.281 1 90.38 299 GLN A C 1
ATOM 2299 O O . GLN A 1 299 ? 1.376 -39.719 -20.062 1 90.38 299 GLN A O 1
ATOM 2304 N N . GLU A 1 300 ? 0.575 -41.625 -20.812 1 83.94 300 GLU A N 1
ATOM 2305 C CA . GLU A 1 300 ? -0.727 -41.062 -21.156 1 83.94 300 GLU A CA 1
ATOM 2306 C C . GLU A 1 300 ? -1.484 -40.625 -19.906 1 83.94 300 GLU A C 1
ATOM 2308 O O . GLU A 1 300 ? -2.256 -39.656 -19.953 1 83.94 300 GLU A O 1
ATOM 2313 N N . GLY A 1 301 ? -1.232 -41.156 -18.812 1 81.56 301 GLY A N 1
ATOM 2314 C CA . GLY A 1 301 ? -1.958 -40.844 -17.609 1 81.56 301 GLY A CA 1
ATOM 2315 C C . GLY A 1 301 ? -1.202 -39.875 -16.688 1 81.56 301 GLY A C 1
ATOM 2316 O O . GLY A 1 301 ? -1.716 -39.469 -15.656 1 81.56 301 GLY A O 1
ATOM 2317 N N . HIS A 1 302 ? -0.117 -39.438 -17.203 1 88.12 302 HIS A N 1
ATOM 2318 C CA . HIS A 1 302 ? 0.687 -38.562 -16.359 1 88.12 302 HIS A CA 1
ATOM 2319 C C . HIS A 1 302 ? 0.149 -37.125 -16.391 1 88.12 302 HIS A C 1
ATOM 2321 O O . HIS A 1 302 ? -0.409 -36.688 -17.391 1 88.12 302 HIS A O 1
ATOM 2327 N N . GLU A 1 303 ? 0.27 -36.469 -15.234 1 88.25 303 GLU A N 1
ATOM 2328 C CA . GLU A 1 303 ? -0.157 -35.094 -15.133 1 88.25 303 GLU A CA 1
ATOM 2329 C C . GLU A 1 303 ? 0.661 -34.188 -16.062 1 88.25 303 GLU A C 1
ATOM 2331 O O . GLU A 1 303 ? 1.883 -34.344 -16.141 1 88.25 303 GLU A O 1
ATOM 2336 N N . PRO A 1 304 ? -0.036 -33.312 -16.734 1 90.88 304 PRO A N 1
ATOM 2337 C CA . PRO A 1 304 ? 0.68 -32.375 -17.594 1 90.88 304 PRO A CA 1
ATOM 2338 C C . PRO A 1 304 ? 1.716 -31.562 -16.844 1 90.88 304 PRO A C 1
ATOM 2340 O O . PRO A 1 304 ? 1.475 -31.156 -15.703 1 90.88 304 PRO A O 1
ATOM 2343 N N . ALA A 1 305 ? 2.85 -31.281 -17.516 1 94.44 305 ALA A N 1
ATOM 2344 C CA . ALA A 1 305 ? 3.943 -30.516 -16.922 1 94.44 305 ALA A CA 1
ATOM 2345 C C . ALA A 1 305 ? 3.469 -29.141 -16.453 1 94.44 305 ALA A C 1
ATOM 2347 O O . ALA A 1 305 ? 3.951 -28.625 -15.438 1 94.44 305 ALA A O 1
ATOM 2348 N N . THR A 1 306 ? 2.529 -28.578 -17.203 1 94.12 306 THR A N 1
ATOM 2349 C CA . THR A 1 306 ? 2.018 -27.25 -16.859 1 94.12 306 THR A CA 1
ATOM 2350 C C . THR A 1 306 ? 1.305 -27.281 -15.516 1 94.12 306 THR A C 1
ATOM 2352 O O . THR A 1 306 ? 1.421 -26.344 -14.727 1 94.12 306 THR A O 1
ATOM 2355 N N . GLU A 1 307 ? 0.581 -28.312 -15.227 1 93.12 307 GLU A N 1
ATOM 2356 C CA . GLU A 1 307 ? -0.152 -28.422 -13.969 1 93.12 307 GLU A CA 1
ATOM 2357 C C . GLU A 1 307 ? 0.794 -28.688 -12.805 1 93.12 307 GLU A C 1
ATOM 2359 O O . GLU A 1 307 ? 0.607 -28.141 -11.711 1 93.12 307 GLU A O 1
ATOM 2364 N N . VAL A 1 308 ? 1.738 -29.531 -13.039 1 94.25 308 VAL A N 1
ATOM 2365 C CA . VAL A 1 308 ? 2.721 -29.828 -12 1 94.25 308 VAL A CA 1
ATOM 2366 C C . VAL A 1 308 ? 3.5 -28.562 -11.656 1 94.25 308 VAL A C 1
ATOM 2368 O O . VAL A 1 308 ? 3.744 -28.281 -10.477 1 94.25 308 VAL A O 1
ATOM 2371 N N . LEU A 1 309 ? 3.902 -27.844 -12.672 1 96.56 309 LEU A N 1
ATOM 2372 C CA . LEU A 1 309 ? 4.613 -26.594 -12.461 1 96.56 309 LEU A CA 1
ATOM 2373 C C . LEU A 1 309 ? 3.771 -25.609 -11.648 1 96.56 309 LEU A C 1
ATOM 2375 O O . LEU A 1 309 ? 4.277 -24.969 -10.734 1 96.56 309 LEU A O 1
ATOM 2379 N N . ARG A 1 310 ? 2.545 -25.516 -11.969 1 95.62 310 ARG A N 1
ATOM 2380 C CA . ARG A 1 310 ? 1.644 -24.609 -11.258 1 95.62 310 ARG A CA 1
ATOM 2381 C C . ARG A 1 310 ? 1.552 -24.984 -9.781 1 95.62 310 ARG A C 1
ATOM 2383 O O . ARG A 1 310 ? 1.608 -24.125 -8.914 1 95.62 310 ARG A O 1
ATOM 2390 N N . THR A 1 311 ? 1.352 -26.219 -9.508 1 95.5 311 THR A N 1
ATOM 2391 C CA . THR A 1 311 ? 1.24 -26.688 -8.133 1 95.5 311 THR A CA 1
ATOM 2392 C C . THR A 1 311 ? 2.525 -26.422 -7.355 1 95.5 311 THR A C 1
ATOM 2394 O O . THR A 1 311 ? 2.484 -25.922 -6.234 1 95.5 311 THR A O 1
ATOM 2397 N N . ARG A 1 312 ? 3.654 -26.75 -7.934 1 95.81 312 ARG A N 1
ATOM 2398 C CA . ARG A 1 312 ? 4.934 -26.547 -7.266 1 95.81 312 ARG A CA 1
ATOM 2399 C C . ARG A 1 312 ? 5.191 -25.062 -7.031 1 95.81 312 ARG A C 1
ATOM 2401 O O . ARG A 1 312 ? 5.75 -24.672 -6.004 1 95.81 312 ARG A O 1
ATOM 2408 N N . ARG A 1 313 ? 4.824 -24.266 -7.98 1 97 313 ARG A N 1
ATOM 2409 C CA . ARG A 1 313 ? 4.984 -22.828 -7.828 1 97 313 ARG A CA 1
ATOM 2410 C C . ARG A 1 313 ? 4.094 -22.297 -6.707 1 97 313 ARG A C 1
ATOM 2412 O O . ARG A 1 313 ? 4.508 -21.422 -5.941 1 97 313 ARG A O 1
ATOM 2419 N N . ARG A 1 314 ? 2.902 -22.781 -6.625 1 97.69 314 ARG A N 1
ATOM 2420 C CA . ARG A 1 314 ? 1.98 -22.359 -5.578 1 97.69 314 ARG A CA 1
ATOM 2421 C C . ARG A 1 314 ? 2.49 -22.766 -4.199 1 97.69 314 ARG A C 1
ATOM 2423 O O . ARG A 1 314 ? 2.359 -22 -3.238 1 97.69 314 ARG A O 1
ATOM 2430 N N . ILE A 1 315 ? 3.037 -23.953 -4.113 1 97.38 315 ILE A N 1
ATOM 2431 C CA . ILE A 1 315 ? 3.629 -24.391 -2.854 1 97.38 315 ILE A CA 1
ATOM 2432 C C . ILE A 1 315 ? 4.789 -23.469 -2.48 1 97.38 315 ILE A C 1
ATOM 2434 O O . ILE A 1 315 ? 4.895 -23.031 -1.336 1 97.38 315 ILE A O 1
ATOM 2438 N N . ALA A 1 316 ? 5.641 -23.188 -3.451 1 98 316 ALA A N 1
ATOM 2439 C CA . ALA A 1 316 ? 6.758 -22.281 -3.213 1 98 316 ALA A CA 1
ATOM 2440 C C . ALA A 1 316 ? 6.262 -20.906 -2.791 1 98 316 ALA A C 1
ATOM 2442 O O . ALA A 1 316 ? 6.816 -20.281 -1.874 1 98 316 ALA A O 1
ATOM 2443 N N . THR A 1 317 ? 5.219 -20.438 -3.469 1 98.44 317 THR A N 1
ATOM 2444 C CA . THR A 1 317 ? 4.656 -19.125 -3.166 1 98.44 317 THR A CA 1
ATOM 2445 C C . THR A 1 317 ? 4.094 -19.094 -1.748 1 98.44 317 THR A C 1
ATOM 2447 O O . THR A 1 317 ? 4.324 -18.141 -1.005 1 98.44 317 THR A O 1
ATOM 2450 N N . GLY A 1 318 ? 3.328 -20.125 -1.396 1 98.44 318 GLY A N 1
ATOM 2451 C CA . GLY A 1 318 ? 2.822 -20.203 -0.037 1 98.44 318 GLY A CA 1
ATOM 2452 C C . GLY A 1 318 ? 3.916 -20.156 1.013 1 98.44 318 GLY A C 1
ATOM 2453 O O . GLY A 1 318 ? 3.793 -19.438 2.012 1 98.44 318 GLY A O 1
ATOM 2454 N N . ALA A 1 319 ? 5 -20.875 0.774 1 98.5 319 ALA A N 1
ATOM 2455 C CA . ALA A 1 319 ? 6.125 -20.906 1.706 1 98.5 319 ALA A CA 1
ATOM 2456 C C . ALA A 1 319 ? 6.773 -19.531 1.832 1 98.5 319 ALA A C 1
ATOM 2458 O O . ALA A 1 319 ? 7.074 -19.078 2.939 1 98.5 319 ALA A O 1
ATOM 2459 N N . ILE A 1 320 ? 6.969 -18.906 0.732 1 98.62 320 ILE A N 1
ATOM 2460 C CA . ILE A 1 320 ? 7.574 -17.578 0.703 1 98.62 320 ILE A CA 1
ATOM 2461 C C . ILE A 1 320 ? 6.695 -16.594 1.465 1 98.62 320 ILE A C 1
ATOM 2463 O O . ILE A 1 320 ? 7.191 -15.797 2.264 1 98.62 320 ILE A O 1
ATOM 2467 N N . TYR A 1 321 ? 5.355 -16.672 1.225 1 98.69 321 TYR A N 1
ATOM 2468 C CA . TYR A 1 321 ? 4.438 -15.758 1.893 1 98.69 321 TYR A CA 1
ATOM 2469 C C . TYR A 1 321 ? 4.438 -15.984 3.398 1 98.69 321 TYR A C 1
ATOM 2471 O O . TYR A 1 321 ? 4.312 -15.039 4.18 1 98.69 321 TYR A O 1
ATOM 2479 N N . ILE A 1 322 ? 4.57 -17.219 3.816 1 98.31 322 ILE A N 1
ATOM 2480 C CA . ILE A 1 322 ? 4.633 -17.531 5.238 1 98.31 322 ILE A CA 1
ATOM 2481 C C . ILE A 1 322 ? 5.871 -16.891 5.859 1 98.31 322 ILE A C 1
ATOM 2483 O O . ILE A 1 322 ? 5.781 -16.219 6.895 1 98.31 322 ILE A O 1
ATOM 2487 N N . GLY A 1 323 ? 7 -17.078 5.223 1 98.19 323 GLY A N 1
ATOM 2488 C CA . GLY A 1 323 ? 8.219 -16.469 5.727 1 98.19 323 GLY A CA 1
ATOM 2489 C C . GLY A 1 323 ? 8.156 -14.961 5.777 1 98.19 323 GLY A C 1
ATOM 2490 O O . GLY A 1 323 ? 8.555 -14.352 6.773 1 98.19 323 GLY A O 1
ATOM 2491 N N . ALA A 1 324 ? 7.664 -14.375 4.719 1 98 324 ALA A N 1
ATOM 2492 C CA . ALA A 1 324 ? 7.531 -12.922 4.648 1 98 324 ALA A CA 1
ATOM 2493 C C . ALA A 1 324 ? 6.578 -12.406 5.723 1 98 324 ALA A C 1
ATOM 2495 O O . ALA A 1 324 ? 6.801 -11.336 6.301 1 98 324 ALA A O 1
ATOM 2496 N N . THR A 1 325 ? 5.473 -13.156 5.961 1 98.31 325 THR A N 1
ATOM 2497 C CA . THR A 1 325 ? 4.504 -12.781 6.984 1 98.31 325 THR A CA 1
ATOM 2498 C C . THR A 1 325 ? 5.145 -12.781 8.367 1 98.31 325 THR A C 1
ATOM 2500 O O . THR A 1 325 ? 4.938 -11.859 9.156 1 98.31 325 THR A O 1
ATOM 2503 N N . LYS A 1 326 ? 5.895 -13.805 8.664 1 97.75 326 LYS A N 1
ATOM 2504 C CA . LYS A 1 326 ? 6.555 -13.898 9.961 1 97.75 326 LYS A CA 1
ATOM 2505 C C . LYS A 1 326 ? 7.453 -12.688 10.211 1 97.75 326 LYS A C 1
ATOM 2507 O O . LYS A 1 326 ? 7.379 -12.055 11.266 1 97.75 326 LYS A O 1
ATOM 2512 N N . LYS A 1 327 ? 8.242 -12.359 9.234 1 96.69 327 LYS A N 1
ATOM 2513 C CA . LYS A 1 327 ? 9.18 -11.258 9.375 1 96.69 327 LYS A CA 1
ATOM 2514 C C . LYS A 1 327 ? 8.445 -9.922 9.5 1 96.69 327 LYS A C 1
ATOM 2516 O O . LYS A 1 327 ? 8.703 -9.156 10.43 1 96.69 327 LYS A O 1
ATOM 2521 N N . PHE A 1 328 ? 7.582 -9.625 8.578 1 97.38 328 PHE A N 1
ATOM 2522 C CA . PHE A 1 328 ? 6.883 -8.344 8.508 1 97.38 328 PHE A CA 1
ATOM 2523 C C . PHE A 1 328 ? 6.004 -8.141 9.734 1 97.38 328 PHE A C 1
ATOM 2525 O O . PHE A 1 328 ? 6.016 -7.07 10.344 1 97.38 328 PHE A O 1
ATOM 2532 N N . LEU A 1 329 ? 5.258 -9.164 10.125 1 97.94 329 LEU A N 1
ATOM 2533 C CA . LEU A 1 329 ? 4.383 -9.094 11.289 1 97.94 329 LEU A CA 1
ATOM 2534 C C . LEU A 1 329 ? 5.188 -8.867 12.562 1 97.94 329 LEU A C 1
ATOM 2536 O O . LEU A 1 329 ? 4.793 -8.078 13.422 1 97.94 329 LEU A O 1
ATOM 2540 N N . THR A 1 330 ? 6.309 -9.555 12.695 1 96.5 330 THR A N 1
ATOM 2541 C CA . THR A 1 330 ? 7.164 -9.406 13.867 1 96.5 330 THR A CA 1
ATOM 2542 C C . THR A 1 330 ? 7.656 -7.965 13.992 1 96.5 330 THR A C 1
ATOM 2544 O O . THR A 1 330 ? 7.641 -7.391 15.078 1 96.5 330 THR A O 1
ATOM 2547 N N . ASN A 1 331 ? 8.055 -7.352 12.906 1 94.75 331 ASN A N 1
ATOM 2548 C CA . ASN A 1 331 ? 8.531 -5.973 12.914 1 94.75 331 ASN A CA 1
ATOM 2549 C C . ASN A 1 331 ? 7.422 -4.996 13.297 1 94.75 331 ASN A C 1
ATOM 2551 O O . ASN A 1 331 ? 7.641 -4.078 14.086 1 94.75 331 ASN A O 1
ATOM 2555 N N . VAL A 1 332 ? 6.254 -5.211 12.75 1 96.69 332 VAL A N 1
ATOM 2556 C CA . VAL A 1 332 ? 5.137 -4.309 12.992 1 96.69 332 VAL A CA 1
ATOM 2557 C C . VAL A 1 332 ? 4.699 -4.406 14.453 1 96.69 332 VAL A C 1
ATOM 2559 O O . VAL A 1 332 ? 4.457 -3.387 15.109 1 96.69 332 VAL A O 1
ATOM 2562 N N . VAL A 1 333 ? 4.566 -5.637 14.984 1 95.62 333 VAL A N 1
ATOM 2563 C CA . VAL A 1 333 ? 4.137 -5.844 16.359 1 95.62 333 VAL A CA 1
ATOM 2564 C C . VAL A 1 333 ? 5.176 -5.266 17.328 1 95.62 333 VAL A C 1
ATOM 2566 O O . VAL A 1 333 ? 4.824 -4.59 18.297 1 95.62 333 VAL A O 1
ATOM 2569 N N . ALA A 1 334 ? 6.43 -5.504 17.062 1 91.38 334 ALA A N 1
ATOM 2570 C CA . ALA A 1 334 ? 7.496 -4.992 17.906 1 91.38 334 ALA A CA 1
ATOM 2571 C C . ALA A 1 334 ? 7.484 -3.469 17.953 1 91.38 334 ALA A C 1
ATOM 2573 O O . ALA A 1 334 ? 7.57 -2.871 19.031 1 91.38 334 ALA A O 1
ATOM 2574 N N . TYR A 1 335 ? 7.355 -2.83 16.844 1 91.94 335 TYR A N 1
ATOM 2575 C CA . TYR A 1 335 ? 7.281 -1.374 16.766 1 91.94 335 TYR A CA 1
ATOM 2576 C C . TYR A 1 335 ? 6.121 -0.845 17.594 1 91.94 335 TYR A C 1
ATOM 2578 O O . TYR A 1 335 ? 6.285 0.097 18.375 1 91.94 335 TYR A O 1
ATOM 2586 N N . THR A 1 336 ? 5 -1.426 17.359 1 92.81 336 THR A N 1
ATOM 2587 C CA . THR A 1 336 ? 3.775 -0.937 17.984 1 92.81 336 THR A CA 1
ATOM 2588 C C . THR A 1 336 ? 3.814 -1.159 19.5 1 92.81 336 THR A C 1
ATOM 2590 O O . THR A 1 336 ? 3.328 -0.327 20.266 1 92.81 336 THR A O 1
ATOM 2593 N N . ALA A 1 337 ? 4.367 -2.277 19.938 1 89.38 337 ALA A N 1
ATOM 2594 C CA . ALA A 1 337 ? 4.41 -2.631 21.359 1 89.38 337 ALA A CA 1
ATOM 2595 C C . ALA A 1 337 ? 5.406 -1.758 22.109 1 89.38 337 ALA A C 1
ATOM 2597 O O . ALA A 1 337 ? 5.234 -1.493 23.312 1 89.38 337 ALA A O 1
ATOM 2598 N N . ASP A 1 338 ? 6.336 -1.254 21.438 1 84.94 338 ASP A N 1
ATOM 2599 C CA . ASP A 1 338 ? 7.41 -0.519 22.109 1 84.94 338 ASP A CA 1
ATOM 2600 C C . ASP A 1 338 ? 7.125 0.981 22.109 1 84.94 338 ASP A C 1
ATOM 2602 O O . ASP A 1 338 ? 7.793 1.741 22.812 1 84.94 338 ASP A O 1
ATOM 2606 N N . LYS A 1 339 ? 6.207 1.396 21.469 1 87.12 339 LYS A N 1
ATOM 2607 C CA . LYS A 1 339 ? 5.895 2.818 21.359 1 87.12 339 LYS A CA 1
ATOM 2608 C C . LYS A 1 339 ? 4.918 3.248 22.453 1 87.12 339 LYS A C 1
ATOM 2610 O O . LYS A 1 339 ? 3.973 2.521 22.766 1 87.12 339 LYS A O 1
ATOM 2615 N N . TYR A 1 340 ? 5.164 4.414 23.062 1 86.62 340 TYR A N 1
ATOM 2616 C CA . TYR A 1 340 ? 4.297 5.012 24.062 1 86.62 340 TYR A CA 1
ATOM 2617 C C . TYR A 1 340 ? 3.764 6.359 23.609 1 86.62 340 TYR A C 1
ATOM 2619 O O . TYR A 1 340 ? 4.438 7.078 22.859 1 86.62 340 TYR A O 1
ATOM 2627 N N . VAL A 1 341 ? 2.57 6.621 24.016 1 87.88 341 VAL A N 1
ATOM 2628 C CA . VAL A 1 341 ? 1.91 7.859 23.609 1 87.88 341 VAL A CA 1
ATOM 2629 C C . VAL A 1 341 ? 1.321 8.555 24.828 1 87.88 341 VAL A C 1
ATOM 2631 O O . VAL A 1 341 ? 1.336 8.008 25.938 1 87.88 341 VAL A O 1
ATOM 2634 N N . VAL A 1 342 ? 0.896 9.789 24.641 1 85.62 342 VAL A N 1
ATOM 2635 C CA . VAL A 1 342 ? 0.285 10.539 25.734 1 85.62 342 VAL A CA 1
ATOM 2636 C C . VAL A 1 342 ? -1.061 9.914 26.094 1 85.62 342 VAL A C 1
ATOM 2638 O O . VAL A 1 342 ? -1.927 9.75 25.234 1 85.62 342 VAL A O 1
ATOM 2641 N N . GLY A 1 343 ? -1.192 9.578 27.359 1 83.56 343 GLY A N 1
ATOM 2642 C CA . GLY A 1 343 ? -2.373 8.867 27.828 1 83.56 343 GLY A CA 1
ATOM 2643 C C . GLY A 1 343 ? -3.346 9.758 28.578 1 83.56 343 GLY A C 1
ATOM 2644 O O . GLY A 1 343 ? -3.312 10.984 28.438 1 83.56 343 GLY A O 1
ATOM 2645 N N . PRO A 1 344 ? -4.25 9.18 29.281 1 80.12 344 PRO A N 1
ATOM 2646 C CA . PRO A 1 344 ? -5.297 9.922 29.984 1 80.12 344 PRO A CA 1
ATOM 2647 C C . PRO A 1 344 ? -4.742 10.859 31.047 1 80.12 344 PRO A C 1
ATOM 2649 O O . PRO A 1 344 ? -5.348 11.898 31.344 1 80.12 344 PRO A O 1
ATOM 2652 N N . GLY A 1 345 ? -3.639 10.547 31.594 1 78.06 345 GLY A N 1
ATOM 2653 C CA . GLY A 1 345 ? -3.02 11.438 32.562 1 78.06 345 GLY A CA 1
ATOM 2654 C C . GLY A 1 345 ? -2.156 12.508 31.922 1 78.06 345 GLY A C 1
ATOM 2655 O O . GLY A 1 345 ? -1.476 13.258 32.625 1 78.06 345 GLY A O 1
ATOM 2656 N N . TYR A 1 346 ? -2.152 12.523 30.578 1 80 346 TYR A N 1
ATOM 2657 C CA . TYR A 1 346 ? -1.454 13.523 29.781 1 80 346 TYR A CA 1
ATOM 2658 C C . TYR A 1 346 ? 0.055 13.398 29.953 1 80 346 TYR A C 1
ATOM 2660 O O . TYR A 1 346 ? 0.773 14.406 29.922 1 80 346 TYR A O 1
ATOM 2668 N N . HIS A 1 347 ? 0.453 12.242 30.312 1 82 347 HIS A N 1
ATOM 2669 C CA . HIS A 1 347 ? 1.854 11.844 30.25 1 82 347 HIS A CA 1
ATOM 2670 C C . HIS A 1 347 ? 2.098 10.844 29.125 1 82 347 HIS A C 1
ATOM 2672 O O . HIS A 1 347 ? 1.198 10.078 28.766 1 82 347 HIS A O 1
ATOM 2678 N N . ARG A 1 348 ? 3.303 10.883 28.609 1 84.12 348 ARG A N 1
ATOM 2679 C CA . ARG A 1 348 ? 3.643 9.938 27.562 1 84.12 348 ARG A CA 1
ATOM 2680 C C . ARG A 1 348 ? 4.031 8.578 28.141 1 84.12 348 ARG A C 1
ATOM 2682 O O . ARG A 1 348 ? 5.207 8.219 28.156 1 84.12 348 ARG A O 1
ATOM 2689 N N . ASN A 1 349 ? 3.092 7.871 28.656 1 81.5 349 ASN A N 1
ATOM 2690 C CA . ASN A 1 349 ? 3.355 6.602 29.328 1 81.5 349 ASN A CA 1
ATOM 2691 C C . ASN A 1 349 ? 2.307 5.551 28.969 1 81.5 349 ASN A C 1
ATOM 2693 O O . ASN A 1 349 ? 2.223 4.508 29.609 1 81.5 349 ASN A O 1
ATOM 2697 N N . TYR A 1 350 ? 1.489 5.895 28.062 1 86.06 350 TYR A N 1
ATOM 2698 C CA . TYR A 1 350 ? 0.471 4.941 27.625 1 86.06 350 TYR A CA 1
ATOM 2699 C C . TYR A 1 350 ? 0.943 4.141 26.422 1 86.06 350 TYR A C 1
ATOM 2701 O O . TYR A 1 350 ? 1.409 4.715 25.438 1 86.06 350 TYR A O 1
ATOM 2709 N N . PRO A 1 351 ? 0.783 2.875 26.469 1 86.75 351 PRO A N 1
ATOM 2710 C CA . PRO A 1 351 ? 1.251 2.072 25.328 1 86.75 351 PRO A CA 1
ATOM 2711 C C . PRO A 1 351 ? 0.451 2.326 24.062 1 86.75 351 PRO A C 1
ATOM 2713 O O . PRO A 1 351 ? -0.782 2.348 24.094 1 86.75 351 PRO A O 1
ATOM 2716 N N . PHE A 1 352 ? 1.159 2.473 22.984 1 91.12 352 PHE A N 1
ATOM 2717 C CA . PHE A 1 352 ? 0.533 2.66 21.672 1 91.12 352 PHE A CA 1
ATOM 2718 C C . PHE A 1 352 ? -0.368 1.48 21.328 1 91.12 352 PHE A C 1
ATOM 2720 O O . PHE A 1 352 ? -1.459 1.664 20.797 1 91.12 352 PHE A O 1
ATOM 2727 N N . LEU A 1 353 ? 0.013 0.242 21.641 1 92.44 353 LEU A N 1
ATOM 2728 C CA . LEU A 1 353 ? -0.76 -0.977 21.422 1 92.44 353 LEU A CA 1
ATOM 2729 C C . LEU A 1 353 ? -2.02 -0.98 22.281 1 92.44 353 LEU A C 1
ATOM 2731 O O . LEU A 1 353 ? -2.951 -1.745 22.031 1 92.44 353 LEU A O 1
ATOM 2735 N N . GLY A 1 354 ? -2.076 -0.137 23.219 1 89.88 354 GLY A N 1
ATOM 2736 C CA . GLY A 1 354 ? -3.225 -0.075 24.109 1 89.88 354 GLY A CA 1
ATOM 2737 C C . GLY A 1 354 ? -4.402 0.674 23.516 1 89.88 354 GLY A C 1
ATOM 2738 O O . GLY A 1 354 ? -5.527 0.566 24.016 1 89.88 354 GLY A O 1
ATOM 2739 N N . LEU A 1 355 ? -4.188 1.455 22.531 1 92.12 355 LEU A N 1
ATOM 2740 C CA . LEU A 1 355 ? -5.273 2.162 21.859 1 92.12 355 LEU A CA 1
ATOM 2741 C C . LEU A 1 355 ? -6.133 1.197 21.047 1 92.12 355 LEU A C 1
ATOM 2743 O O . LEU A 1 355 ? -5.621 0.48 20.172 1 92.12 355 LEU A O 1
ATOM 2747 N N . GLN A 1 356 ? -7.391 1.245 21.297 1 92.44 356 GLN A N 1
ATOM 2748 C CA . GLN A 1 356 ? -8.297 0.233 20.75 1 92.44 356 GLN A CA 1
ATOM 2749 C C . GLN A 1 356 ? -8.258 0.211 19.234 1 92.44 356 GLN A C 1
ATOM 2751 O O . GLN A 1 356 ? -8.281 -0.858 18.609 1 92.44 356 GLN A O 1
ATOM 2756 N N . HIS A 1 357 ? -8.25 1.354 18.594 1 93.81 357 HIS A N 1
ATOM 2757 C CA . HIS A 1 357 ? -8.305 1.4 17.141 1 93.81 357 HIS A CA 1
ATOM 2758 C C . HIS A 1 357 ? -6.984 0.94 16.531 1 93.81 357 HIS A C 1
ATOM 2760 O O . HIS A 1 357 ? -6.91 0.675 15.328 1 93.81 357 HIS A O 1
ATOM 2766 N N . ILE A 1 358 ? -5.91 0.821 17.281 1 95.88 358 ILE A N 1
ATOM 2767 C CA . ILE A 1 358 ? -4.637 0.237 16.875 1 95.88 358 ILE A CA 1
ATOM 2768 C C . ILE A 1 358 ? -4.605 -1.243 17.25 1 95.88 358 ILE A C 1
ATOM 2770 O O . ILE A 1 358 ? -4.203 -2.084 16.438 1 95.88 358 ILE A O 1
ATOM 2774 N N . GLN A 1 359 ? -5.051 -1.518 18.438 1 95.5 359 GLN A N 1
ATOM 2775 C CA . GLN A 1 359 ? -4.98 -2.844 19.031 1 95.5 359 GLN A CA 1
ATOM 2776 C C . GLN A 1 359 ? -5.832 -3.846 18.266 1 95.5 359 GLN A C 1
ATOM 2778 O O . GLN A 1 359 ? -5.367 -4.934 17.922 1 95.5 359 GLN A O 1
ATOM 2783 N N . SER A 1 360 ? -7.055 -3.494 17.969 1 96.44 360 SER A N 1
ATOM 2784 C CA . SER A 1 360 ? -8 -4.438 17.391 1 96.44 360 SER A CA 1
ATOM 2785 C C . SER A 1 360 ? -7.527 -4.93 16.031 1 96.44 360 SER A C 1
ATOM 2787 O O . SER A 1 360 ? -7.449 -6.137 15.789 1 96.44 360 SER A O 1
ATOM 2789 N N . PRO A 1 361 ? -7.18 -4.031 15.141 1 97.25 361 PRO A N 1
ATOM 2790 C CA . PRO A 1 361 ? -6.715 -4.539 13.844 1 97.25 361 PRO A CA 1
ATOM 2791 C C . PRO A 1 361 ? -5.406 -5.312 13.953 1 97.25 361 PRO A C 1
ATOM 2793 O O . PRO A 1 361 ? -5.227 -6.324 13.266 1 97.25 361 PRO A O 1
ATOM 2796 N N . LEU A 1 362 ? -4.465 -4.902 14.742 1 98.06 362 LEU A N 1
ATOM 2797 C CA . LEU A 1 362 ? -3.162 -5.559 14.82 1 98.06 362 LEU A CA 1
ATOM 2798 C C . LEU A 1 362 ? -3.295 -6.961 15.406 1 98.06 362 LEU A C 1
ATOM 2800 O O . LEU A 1 362 ? -2.74 -7.918 14.867 1 98.06 362 LEU A O 1
ATOM 2804 N N . VAL A 1 363 ? -4.035 -7.059 16.516 1 98.06 363 VAL A N 1
ATOM 2805 C CA . VAL A 1 363 ? -4.219 -8.359 17.141 1 98.06 363 VAL A CA 1
ATOM 2806 C C . VAL A 1 363 ? -4.992 -9.289 16.219 1 98.06 363 VAL A C 1
ATOM 2808 O O . VAL A 1 363 ? -4.723 -10.484 16.156 1 98.06 363 VAL A O 1
ATOM 2811 N N . SER A 1 364 ? -5.941 -8.711 15.508 1 98.44 364 SER A N 1
ATOM 2812 C CA . SER A 1 364 ? -6.672 -9.484 14.516 1 98.44 364 SER A CA 1
ATOM 2813 C C . SER A 1 364 ? -5.73 -10.039 13.445 1 98.44 364 SER A C 1
ATOM 2815 O O . SER A 1 364 ? -5.887 -11.18 13.008 1 98.44 364 SER A O 1
ATOM 2817 N N . MET A 1 365 ? -4.785 -9.305 13.031 1 98.31 365 MET A N 1
ATOM 2818 C CA . MET A 1 365 ? -3.838 -9.758 12.016 1 98.31 365 MET A CA 1
ATOM 2819 C C . MET A 1 365 ? -2.916 -10.836 12.57 1 98.31 365 MET A C 1
ATOM 2821 O O . MET A 1 365 ? -2.52 -11.758 11.852 1 98.31 365 MET A O 1
ATOM 2825 N N . VAL A 1 366 ? -2.568 -10.703 13.852 1 98.5 366 VAL A N 1
ATOM 2826 C CA . VAL A 1 366 ? -1.788 -11.758 14.492 1 98.5 366 VAL A CA 1
ATOM 2827 C C . VAL A 1 366 ? -2.588 -13.062 14.5 1 98.5 366 VAL A C 1
ATOM 2829 O O . VAL A 1 366 ? -2.066 -14.117 14.141 1 98.5 366 VAL A O 1
ATOM 2832 N N . ALA A 1 367 ? -3.828 -12.938 14.859 1 98.62 367 ALA A N 1
ATOM 2833 C CA . ALA A 1 367 ? -4.695 -14.109 14.898 1 98.62 367 ALA A CA 1
ATOM 2834 C C . ALA A 1 367 ? -4.844 -14.727 13.508 1 98.62 367 ALA A C 1
ATOM 2836 O O . ALA A 1 367 ? -4.699 -15.938 13.344 1 98.62 367 ALA A O 1
ATOM 2837 N N . LYS A 1 368 ? -5.125 -13.938 12.516 1 98.62 368 LYS A N 1
ATOM 2838 C CA . LYS A 1 368 ? -5.238 -14.43 11.141 1 98.62 368 LYS A CA 1
ATOM 2839 C C . LYS A 1 368 ? -3.961 -15.148 10.711 1 98.62 368 LYS A C 1
ATOM 2841 O O . LYS A 1 368 ? -4.02 -16.219 10.102 1 98.62 368 LYS A O 1
ATOM 2846 N N . SER A 1 369 ? -2.836 -14.555 11.008 1 98.56 369 SER A N 1
ATOM 2847 C CA . SER A 1 369 ? -1.557 -15.133 10.609 1 98.56 369 SER A CA 1
ATOM 2848 C C . SER A 1 369 ? -1.357 -16.516 11.234 1 98.56 369 SER A C 1
ATOM 2850 O O . SER A 1 369 ? -0.896 -17.438 10.562 1 98.56 369 SER A O 1
ATOM 2852 N N . TYR A 1 370 ? -1.705 -16.609 12.492 1 98.44 370 TYR A N 1
ATOM 2853 C CA . TYR A 1 370 ? -1.568 -17.906 13.164 1 98.44 370 TYR A CA 1
ATOM 2854 C C . TYR A 1 370 ? -2.498 -18.938 12.547 1 98.44 370 TYR A C 1
ATOM 2856 O O . TYR A 1 370 ? -2.133 -20.109 12.422 1 98.44 370 TYR A O 1
ATOM 2864 N N . VAL A 1 371 ? -3.695 -18.516 12.219 1 98.56 371 VAL A N 1
ATOM 2865 C CA . VAL A 1 371 ? -4.645 -19.422 11.586 1 98.56 371 VAL A CA 1
ATOM 2866 C C . VAL A 1 371 ? -4.086 -19.906 10.242 1 98.56 371 VAL A C 1
ATOM 2868 O O . VAL A 1 371 ? -4.133 -21.094 9.93 1 98.56 371 VAL A O 1
ATOM 2871 N N . TYR A 1 372 ? -3.553 -19 9.445 1 98.31 372 TYR A N 1
ATOM 2872 C CA . TYR A 1 372 ? -3.002 -19.359 8.141 1 98.31 372 TYR A CA 1
ATOM 2873 C C . TYR A 1 372 ? -1.763 -20.234 8.297 1 98.31 372 TYR A C 1
ATOM 2875 O O . TYR A 1 372 ? -1.531 -21.141 7.492 1 98.31 372 TYR A O 1
ATOM 2883 N N . LEU A 1 373 ? -0.992 -19.969 9.312 1 97.06 373 LEU A N 1
ATOM 2884 C CA . LEU A 1 373 ? 0.189 -20.781 9.594 1 97.06 373 LEU A CA 1
ATOM 2885 C C . LEU A 1 373 ? -0.205 -22.203 9.945 1 97.06 373 LEU A C 1
ATOM 2887 O O . LEU A 1 373 ? 0.388 -23.156 9.438 1 97.06 373 LEU A O 1
ATOM 2891 N N . ALA A 1 374 ? -1.178 -22.328 10.797 1 97.06 374 ALA A N 1
ATOM 2892 C CA . ALA A 1 374 ? -1.653 -23.656 11.188 1 97.06 374 ALA A CA 1
ATOM 2893 C C . ALA A 1 374 ? -2.221 -24.406 9.984 1 97.06 374 ALA A C 1
ATOM 2895 O O . ALA A 1 374 ? -1.959 -25.594 9.812 1 97.06 374 ALA A O 1
ATOM 2896 N N . ALA A 1 375 ? -2.971 -23.688 9.227 1 97.56 375 ALA A N 1
ATOM 2897 C CA . ALA A 1 375 ? -3.551 -24.312 8.031 1 97.56 375 ALA A CA 1
ATOM 2898 C C . ALA A 1 375 ? -2.461 -24.75 7.059 1 97.56 375 ALA A C 1
ATOM 2900 O O . ALA A 1 375 ? -2.561 -25.812 6.445 1 97.56 375 ALA A O 1
ATOM 2901 N N . TRP A 1 376 ? -1.441 -23.953 6.891 1 97.19 376 TRP A N 1
ATOM 2902 C CA . TRP A 1 376 ? -0.327 -24.266 6 1 97.19 376 TRP A CA 1
ATOM 2903 C C . TRP A 1 376 ? 0.392 -25.531 6.434 1 97.19 376 TRP A C 1
ATOM 2905 O O . TRP A 1 376 ? 0.671 -26.406 5.609 1 97.19 376 TRP A O 1
ATOM 2915 N N . GLN A 1 377 ? 0.635 -25.672 7.672 1 94.69 377 GLN A N 1
ATOM 2916 C CA . GLN A 1 377 ? 1.335 -26.844 8.195 1 94.69 377 GLN A CA 1
ATOM 2917 C C . GLN A 1 377 ? 0.513 -28.109 7.992 1 94.69 377 GLN A C 1
ATOM 2919 O O . GLN A 1 377 ? 1.068 -29.188 7.734 1 94.69 377 GLN A O 1
ATOM 2924 N N . ARG A 1 378 ? -0.738 -27.984 8.094 1 93.5 378 ARG A N 1
ATOM 2925 C CA . ARG A 1 378 ? -1.611 -29.141 7.938 1 93.5 378 ARG A CA 1
ATOM 2926 C C . ARG A 1 378 ? -1.772 -29.5 6.465 1 93.5 378 ARG A C 1
ATOM 2928 O O . ARG A 1 378 ? -1.967 -30.672 6.129 1 93.5 378 ARG A O 1
ATOM 2935 N N . LEU A 1 379 ? -1.661 -28.531 5.641 1 95.5 379 LEU A N 1
ATOM 2936 C CA . LEU A 1 379 ? -1.927 -28.719 4.219 1 95.5 379 LEU A CA 1
ATOM 2937 C C . LEU A 1 379 ? -0.702 -29.281 3.504 1 95.5 379 LEU A C 1
ATOM 2939 O O . LEU A 1 379 ? -0.833 -30.062 2.559 1 95.5 379 LEU A O 1
ATOM 2943 N N . LEU A 1 380 ? 0.466 -29 3.914 1 94.12 380 LEU A N 1
ATOM 2944 C CA . LEU A 1 380 ? 1.715 -29.266 3.205 1 94.12 380 LEU A CA 1
ATOM 2945 C C . LEU A 1 380 ? 1.92 -30.75 2.994 1 94.12 380 LEU A C 1
ATOM 2947 O O . LEU A 1 380 ? 2.33 -31.188 1.914 1 94.12 380 LEU A O 1
ATOM 2951 N N . PRO A 1 381 ? 1.566 -31.594 3.961 1 92.38 381 PRO A N 1
ATOM 2952 C CA . PRO A 1 381 ? 1.787 -33.031 3.787 1 92.38 381 PRO A CA 1
ATOM 2953 C C . PRO A 1 381 ? 0.952 -33.625 2.654 1 92.38 381 PRO A C 1
ATOM 2955 O O . PRO A 1 381 ? 1.365 -34.594 2.021 1 92.38 381 PRO A O 1
ATOM 2958 N N . ALA A 1 382 ? -0.16 -33.031 2.395 1 93 382 ALA A N 1
ATOM 2959 C CA . ALA A 1 382 ? -0.997 -33.531 1.311 1 93 382 ALA A CA 1
ATOM 2960 C C . ALA A 1 382 ? -0.267 -33.469 -0.028 1 93 382 ALA A C 1
ATOM 2962 O O . ALA A 1 382 ? -0.507 -34.281 -0.917 1 93 382 ALA A O 1
ATOM 2963 N N . PHE A 1 383 ? 0.663 -32.594 -0.179 1 92.81 383 PHE A N 1
ATOM 2964 C CA . PHE A 1 383 ? 1.337 -32.375 -1.453 1 92.81 383 PHE A CA 1
ATOM 2965 C C . PHE A 1 383 ? 2.762 -32.906 -1.411 1 92.81 383 PHE A C 1
ATOM 2967 O O . PHE A 1 383 ? 3.4 -33.094 -2.453 1 92.81 383 PHE A O 1
ATOM 2974 N N . THR A 1 384 ? 3.246 -33.219 -0.207 1 88.25 384 THR A N 1
ATOM 2975 C CA . THR A 1 384 ? 4.668 -33.531 -0.112 1 88.25 384 THR A CA 1
ATOM 2976 C C . THR A 1 384 ? 4.883 -34.969 0.331 1 88.25 384 THR A C 1
ATOM 2978 O O . THR A 1 384 ? 6 -35.5 0.26 1 88.25 384 THR A O 1
ATOM 2981 N N . ASP A 1 385 ? 3.814 -35.562 0.796 1 84.56 385 ASP A N 1
ATOM 2982 C CA . ASP A 1 385 ? 3.898 -36.969 1.118 1 84.56 385 ASP A CA 1
ATOM 2983 C C . ASP A 1 385 ? 3.848 -37.812 -0.148 1 84.56 385 ASP A C 1
ATOM 2985 O O . ASP A 1 385 ? 2.848 -37.812 -0.869 1 84.56 385 ASP A O 1
ATOM 2989 N N . PRO A 1 386 ? 4.895 -38.562 -0.4 1 77.5 386 PRO A N 1
ATOM 2990 C CA . PRO A 1 386 ? 4.977 -39.344 -1.636 1 77.5 386 PRO A CA 1
ATOM 2991 C C . PRO A 1 386 ? 3.957 -40.5 -1.68 1 77.5 386 PRO A C 1
ATOM 2993 O O . PRO A 1 386 ? 3.658 -41 -2.756 1 77.5 386 PRO A O 1
ATOM 2996 N N . SER A 1 387 ? 3.438 -40.938 -0.584 1 76.44 387 SER A N 1
ATOM 2997 C CA . SER A 1 387 ? 2.543 -42.062 -0.525 1 76.44 387 SER A CA 1
ATOM 2998 C C . SER A 1 387 ? 1.139 -41.719 -0.996 1 76.44 387 SER A C 1
ATOM 3000 O O . SER A 1 387 ? 0.355 -42.594 -1.371 1 76.44 387 SER A O 1
ATOM 3002 N N . GLY A 1 388 ? 0.891 -40.469 -1.134 1 77.44 388 GLY A N 1
ATOM 3003 C CA . GLY A 1 388 ? -0.471 -40.094 -1.472 1 77.44 388 GLY A CA 1
ATOM 3004 C C . GLY A 1 388 ? -0.543 -39.031 -2.561 1 77.44 388 GLY A C 1
ATOM 3005 O O . GLY A 1 388 ? 0.456 -38.375 -2.865 1 77.44 388 GLY A O 1
ATOM 3006 N N . LEU A 1 389 ? -1.771 -39.094 -3.285 1 83.81 389 LEU A N 1
ATOM 3007 C CA . LEU A 1 389 ? -2.064 -38.031 -4.262 1 83.81 389 LEU A CA 1
ATOM 3008 C C . LEU A 1 389 ? -3.033 -37 -3.688 1 83.81 389 LEU A C 1
ATOM 3010 O O . LEU A 1 389 ? -4 -37.375 -3.014 1 83.81 389 LEU A O 1
ATOM 3014 N N . PRO A 1 390 ? -2.66 -35.719 -3.863 1 91.06 390 PRO A N 1
ATOM 3015 C CA . PRO A 1 390 ? -3.576 -34.688 -3.369 1 91.06 390 PRO A CA 1
ATOM 3016 C C . PRO A 1 390 ? -4.953 -34.781 -4.031 1 91.06 390 PRO A C 1
ATOM 3018 O O . PRO A 1 390 ? -5.051 -35.062 -5.227 1 91.06 390 PRO A O 1
ATOM 3021 N N . SER A 1 391 ? -5.988 -34.562 -3.248 1 88 391 SER A N 1
ATOM 3022 C CA . SER A 1 391 ? -7.355 -34.531 -3.754 1 88 391 SER A CA 1
ATOM 3023 C C . SER A 1 391 ? -7.668 -33.156 -4.383 1 88 391 SER A C 1
ATOM 3025 O O . SER A 1 391 ? -6.867 -32.25 -4.289 1 88 391 SER A O 1
ATOM 3027 N N . TYR A 1 392 ? -8.789 -33.125 -5.004 1 85.5 392 TYR A N 1
ATOM 3028 C CA . TYR A 1 392 ? -9.258 -31.859 -5.566 1 85.5 392 TYR A CA 1
ATOM 3029 C C . TYR A 1 392 ? -9.453 -30.812 -4.477 1 85.5 392 TYR A C 1
ATOM 3031 O O . TYR A 1 392 ? -9.164 -29.625 -4.684 1 85.5 392 TYR A O 1
ATOM 3039 N N . GLU A 1 393 ? -9.93 -31.234 -3.395 1 91.25 393 GLU A N 1
ATOM 3040 C CA . GLU A 1 393 ? -10.141 -30.344 -2.268 1 91.25 393 GLU A CA 1
ATOM 3041 C C . GLU A 1 393 ? -8.812 -29.797 -1.739 1 91.25 393 GLU A C 1
ATOM 3043 O O . GLU A 1 393 ? -8.734 -28.656 -1.286 1 91.25 393 GLU A O 1
ATOM 3048 N N . ASP A 1 394 ? -7.805 -30.656 -1.767 1 94.69 394 ASP A N 1
ATOM 3049 C CA . ASP A 1 394 ? -6.48 -30.219 -1.336 1 94.69 394 ASP A CA 1
ATOM 3050 C C . ASP A 1 394 ? -5.961 -29.094 -2.23 1 94.69 394 ASP A C 1
ATOM 3052 O O . ASP A 1 394 ? -5.379 -28.125 -1.741 1 94.69 394 ASP A O 1
ATOM 3056 N N . HIS A 1 395 ? -6.215 -29.297 -3.496 1 94.88 395 HIS A N 1
ATOM 3057 C CA . HIS A 1 395 ? -5.793 -28.266 -4.434 1 94.88 395 HIS A CA 1
ATOM 3058 C C . HIS A 1 395 ? -6.543 -26.953 -4.184 1 94.88 395 HIS A C 1
ATOM 3060 O O . HIS A 1 395 ? -5.953 -25.875 -4.254 1 94.88 395 HIS A O 1
ATOM 3066 N N . MET A 1 396 ? -7.848 -27.047 -3.895 1 95.94 396 MET A N 1
ATOM 3067 C CA . MET A 1 396 ? -8.648 -25.875 -3.57 1 95.94 396 MET A CA 1
ATOM 3068 C C . MET A 1 396 ? -8.109 -25.172 -2.322 1 95.94 396 MET A C 1
ATOM 3070 O O . MET A 1 396 ? -7.992 -23.953 -2.289 1 95.94 396 MET A O 1
ATOM 3074 N N . ARG A 1 397 ? -7.801 -25.953 -1.372 1 97.75 397 ARG A N 1
ATOM 3075 C CA . ARG A 1 397 ? -7.285 -25.422 -0.116 1 97.75 397 ARG A CA 1
ATOM 3076 C C . ARG A 1 397 ? -5.93 -24.75 -0.323 1 97.75 397 ARG A C 1
ATOM 3078 O O . ARG A 1 397 ? -5.633 -23.734 0.303 1 97.75 397 ARG A O 1
ATOM 3085 N N . LEU A 1 398 ? -5.102 -25.328 -1.195 1 98.12 398 LEU A N 1
ATOM 3086 C CA . LEU A 1 398 ? -3.805 -24.734 -1.494 1 98.12 398 LEU A CA 1
ATOM 3087 C C . LEU A 1 398 ? -3.977 -23.375 -2.156 1 98.12 398 LEU A C 1
ATOM 3089 O O . LEU A 1 398 ? -3.373 -22.391 -1.725 1 98.12 398 LEU A O 1
ATOM 3093 N N . VAL A 1 399 ? -4.863 -23.344 -3.139 1 98.06 399 VAL A N 1
ATOM 3094 C CA . VAL A 1 399 ? -5.125 -22.109 -3.873 1 98.06 399 VAL A CA 1
ATOM 3095 C C . VAL A 1 399 ? -5.695 -21.062 -2.926 1 98.06 399 VAL A C 1
ATOM 3097 O O . VAL A 1 399 ? -5.254 -19.906 -2.934 1 98.06 399 VAL A O 1
ATOM 3100 N N . GLY A 1 400 ? -6.645 -21.438 -2.154 1 98.44 400 GLY A N 1
ATOM 3101 C CA . GLY A 1 400 ? -7.25 -20.531 -1.192 1 98.44 400 GLY A CA 1
ATOM 3102 C C . GLY A 1 400 ? -6.273 -20.031 -0.147 1 98.44 400 GLY A C 1
ATOM 3103 O O . GLY A 1 400 ? -6.316 -18.859 0.243 1 98.44 400 GLY A O 1
ATOM 3104 N N . THR A 1 401 ? -5.398 -20.891 0.325 1 98.56 401 THR A N 1
ATOM 3105 C CA . THR A 1 401 ? -4.418 -20.5 1.334 1 98.56 401 THR A CA 1
ATOM 3106 C C . THR A 1 401 ? -3.432 -19.484 0.766 1 98.56 401 THR A C 1
ATOM 3108 O O . THR A 1 401 ? -3.084 -18.5 1.436 1 98.56 401 THR A O 1
ATOM 3111 N N . VAL A 1 402 ? -2.988 -19.672 -0.463 1 98.56 402 VAL A N 1
ATOM 3112 C CA . VAL A 1 402 ? -2.1 -18.719 -1.109 1 98.56 402 VAL A CA 1
ATOM 3113 C C . VAL A 1 402 ? -2.801 -17.359 -1.229 1 98.56 402 VAL A C 1
ATOM 3115 O O . VAL A 1 402 ? -2.193 -16.328 -0.981 1 98.56 402 VAL A O 1
ATOM 3118 N N . HIS A 1 403 ? -4.07 -17.406 -1.558 1 98.56 403 HIS A N 1
ATOM 3119 C CA . HIS A 1 403 ? -4.848 -16.188 -1.661 1 98.56 403 HIS A CA 1
ATOM 3120 C C . HIS A 1 403 ? -4.879 -15.438 -0.331 1 98.56 403 HIS A C 1
ATOM 3122 O O . HIS A 1 403 ? -4.648 -14.227 -0.287 1 98.56 403 HIS A O 1
ATOM 3128 N N . PHE A 1 404 ? -5.152 -16.094 0.752 1 98.69 404 PHE A N 1
ATOM 3129 C CA . PHE A 1 404 ? -5.34 -15.438 2.037 1 98.69 404 PHE A CA 1
ATOM 3130 C C . PHE A 1 404 ? -4.004 -14.961 2.596 1 98.69 404 PHE A C 1
ATOM 3132 O O . PHE A 1 404 ? -3.943 -13.938 3.283 1 98.69 404 PHE A O 1
ATOM 3139 N N . LEU A 1 405 ? -2.949 -15.711 2.303 1 98.56 405 LEU A N 1
ATOM 3140 C CA . LEU A 1 405 ? -1.629 -15.219 2.686 1 98.56 405 LEU A CA 1
ATOM 3141 C C . LEU A 1 405 ? -1.286 -13.938 1.931 1 98.56 405 LEU A C 1
ATOM 3143 O O . LEU A 1 405 ? -0.727 -13 2.51 1 98.56 405 LEU A O 1
ATOM 3147 N N . GLN A 1 406 ? -1.616 -13.953 0.658 1 98.31 406 GLN A N 1
ATOM 3148 C CA . GLN A 1 406 ? -1.456 -12.758 -0.158 1 98.31 406 GLN A CA 1
ATOM 3149 C C . GLN A 1 406 ? -2.238 -11.586 0.427 1 98.31 406 GLN A C 1
ATOM 3151 O O . GLN A 1 406 ? -1.692 -10.492 0.599 1 98.31 406 GLN A O 1
ATOM 3156 N N . GLU A 1 407 ? -3.465 -11.797 0.709 1 98.06 407 GLU A N 1
ATOM 3157 C CA . GLU A 1 407 ? -4.328 -10.773 1.282 1 98.06 407 GLU A CA 1
ATOM 3158 C C . GLU A 1 407 ? -3.795 -10.289 2.629 1 98.06 407 GLU A C 1
ATOM 3160 O O . GLU A 1 407 ? -3.838 -9.094 2.928 1 98.06 407 GLU A O 1
ATOM 3165 N N . ASN A 1 408 ? -3.342 -11.203 3.393 1 98.06 408 ASN A N 1
ATOM 3166 C CA . ASN A 1 408 ? -2.814 -10.883 4.715 1 98.06 408 ASN A CA 1
ATOM 3167 C C . ASN A 1 408 ? -1.605 -9.953 4.629 1 98.06 408 ASN A C 1
ATOM 3169 O O . ASN A 1 408 ? -1.474 -9.023 5.422 1 98.06 408 ASN A O 1
ATOM 3173 N N . LEU A 1 409 ? -0.713 -10.211 3.713 1 98.5 409 LEU A N 1
ATOM 3174 C CA . LEU A 1 409 ? 0.459 -9.359 3.525 1 98.5 409 LEU A CA 1
ATOM 3175 C C . LEU A 1 409 ? 0.051 -7.957 3.092 1 98.5 409 LEU A C 1
ATOM 3177 O O . LEU A 1 409 ? 0.609 -6.965 3.572 1 98.5 409 LEU A O 1
ATOM 3181 N N . LEU A 1 410 ? -0.932 -7.871 2.246 1 98.06 410 LEU A N 1
ATOM 3182 C CA . LEU A 1 410 ? -1.399 -6.566 1.791 1 98.06 410 LEU A CA 1
ATOM 3183 C C . LEU A 1 410 ? -2.129 -5.832 2.908 1 98.06 410 LEU A C 1
ATOM 3185 O O . LEU A 1 410 ? -2.045 -4.605 3.008 1 98.06 410 LEU A O 1
ATOM 3189 N N . ASP A 1 411 ? -2.871 -6.57 3.715 1 97.5 411 ASP A N 1
ATOM 3190 C CA . ASP A 1 411 ? -3.521 -5.965 4.871 1 97.5 411 ASP A CA 1
ATOM 3191 C C . ASP A 1 411 ? -2.49 -5.418 5.855 1 97.5 411 ASP A C 1
ATOM 3193 O O . ASP A 1 411 ? -2.684 -4.344 6.434 1 97.5 411 ASP A O 1
ATOM 3197 N N . LEU A 1 412 ? -1.475 -6.164 6.07 1 98 412 LEU A N 1
ATOM 3198 C CA . LEU A 1 412 ? -0.397 -5.723 6.945 1 98 412 LEU A CA 1
ATOM 3199 C C . LEU A 1 412 ? 0.25 -4.449 6.414 1 98 412 LEU A C 1
ATOM 3201 O O . LEU A 1 412 ? 0.593 -3.551 7.188 1 98 412 LEU A O 1
ATOM 3205 N N . GLN A 1 413 ? 0.433 -4.418 5.094 1 98.12 413 GLN A N 1
ATOM 3206 C CA . GLN A 1 413 ? 0.952 -3.209 4.461 1 98.12 413 GLN A CA 1
ATOM 3207 C C . GLN A 1 413 ? 0.051 -2.012 4.746 1 98.12 413 GLN A C 1
ATOM 3209 O O . GLN A 1 413 ? 0.534 -0.935 5.102 1 98.12 413 GLN A O 1
ATOM 3214 N N . THR A 1 414 ? -1.219 -2.211 4.57 1 97.81 414 THR A N 1
ATOM 3215 C CA . THR A 1 414 ? -2.176 -1.131 4.781 1 97.81 414 THR A CA 1
ATOM 3216 C C . THR A 1 414 ? -2.135 -0.65 6.23 1 97.81 414 THR A C 1
ATOM 3218 O O . THR A 1 414 ? -2.18 0.553 6.492 1 97.81 414 THR A O 1
ATOM 3221 N N . PHE A 1 415 ? -2.012 -1.6 7.152 1 97.81 415 PHE A N 1
ATOM 3222 C CA . PHE A 1 415 ? -1.922 -1.245 8.562 1 97.81 415 PHE A CA 1
ATOM 3223 C C . PHE A 1 415 ? -0.662 -0.433 8.836 1 97.81 415 PHE A C 1
ATOM 3225 O O . PHE A 1 415 ? -0.713 0.588 9.531 1 97.81 415 PHE A O 1
ATOM 3232 N N . ALA A 1 416 ? 0.43 -0.882 8.352 1 97.75 416 ALA A N 1
ATOM 3233 C CA . ALA A 1 416 ? 1.697 -0.185 8.562 1 97.75 416 ALA A CA 1
ATOM 3234 C C . ALA A 1 416 ? 1.646 1.23 7.992 1 97.75 416 ALA A C 1
ATOM 3236 O O . ALA A 1 416 ? 2.072 2.184 8.648 1 97.75 416 ALA A O 1
ATOM 3237 N N . ASP A 1 417 ? 1.085 1.394 6.82 1 97.88 417 ASP A N 1
ATOM 3238 C CA . ASP A 1 417 ? 0.995 2.693 6.164 1 97.88 417 ASP A CA 1
ATOM 3239 C C . ASP A 1 417 ? 0.153 3.668 6.984 1 97.88 417 ASP A C 1
ATOM 3241 O O . ASP A 1 417 ? 0.398 4.875 6.973 1 97.88 417 ASP A O 1
ATOM 3245 N N . LYS A 1 418 ? -0.762 3.152 7.73 1 97.44 418 LYS A N 1
ATOM 3246 C CA . LYS A 1 418 ? -1.696 4.02 8.438 1 97.44 418 LYS A CA 1
ATOM 3247 C C . LYS A 1 418 ? -1.191 4.336 9.844 1 97.44 418 LYS A C 1
ATOM 3249 O O . LYS A 1 418 ? -1.628 5.309 10.461 1 97.44 418 LYS A O 1
ATOM 3254 N N . THR A 1 419 ? -0.218 3.494 10.344 1 96.62 419 THR A N 1
ATOM 3255 C CA . THR A 1 419 ? -0.013 3.615 11.781 1 96.62 419 THR A CA 1
ATOM 3256 C C . THR A 1 419 ? 1.467 3.807 12.109 1 96.62 419 THR A C 1
ATOM 3258 O O . THR A 1 419 ? 1.82 4.184 13.227 1 96.62 419 THR A O 1
ATOM 3261 N N . MET A 1 420 ? 2.361 3.605 11.156 1 95 420 MET A N 1
ATOM 3262 C CA . MET A 1 420 ? 3.771 3.59 11.539 1 95 420 MET A CA 1
ATOM 3263 C C . MET A 1 420 ? 4.488 4.836 11.023 1 95 420 MET A C 1
ATOM 3265 O O . MET A 1 420 ? 5.691 4.992 11.219 1 95 420 MET A O 1
ATOM 3269 N N . GLY A 1 421 ? 3.789 5.711 10.312 1 93.06 421 GLY A N 1
ATOM 3270 C CA . GLY A 1 421 ? 4.418 6.922 9.805 1 93.06 421 GLY A CA 1
ATOM 3271 C C . GLY A 1 421 ? 5.602 6.645 8.898 1 93.06 421 GLY A C 1
ATOM 3272 O O . GLY A 1 421 ? 5.531 5.777 8.023 1 93.06 421 GLY A O 1
ATOM 3273 N N . LEU A 1 422 ? 6.676 7.266 9.086 1 92.62 422 LEU A N 1
ATOM 3274 C CA . LEU A 1 422 ? 7.863 7.168 8.242 1 92.62 422 LEU A CA 1
ATOM 3275 C C . LEU A 1 422 ? 8.469 5.773 8.32 1 92.62 422 LEU A C 1
ATOM 3277 O O . LEU A 1 422 ? 9.078 5.301 7.355 1 92.62 422 LEU A O 1
ATOM 3281 N N . HIS A 1 423 ? 8.359 5.168 9.422 1 92.44 423 HIS A N 1
ATOM 3282 C CA . HIS A 1 423 ? 8.93 3.838 9.609 1 92.44 423 HIS A CA 1
ATOM 3283 C C . HIS A 1 423 ? 8.352 2.846 8.602 1 92.44 423 HIS A C 1
ATOM 3285 O O . HIS A 1 423 ? 9.031 1.888 8.211 1 92.44 423 HIS A O 1
ATOM 3291 N N . ALA A 1 424 ? 7.117 3.098 8.188 1 95.56 424 ALA A N 1
ATOM 3292 C CA . ALA A 1 424 ? 6.488 2.197 7.223 1 95.56 424 ALA A CA 1
ATOM 3293 C C . ALA A 1 424 ? 7.195 2.258 5.871 1 95.56 424 ALA A C 1
ATOM 3295 O O . ALA A 1 424 ? 7.137 1.307 5.086 1 95.56 424 ALA A O 1
ATOM 3296 N N . SER A 1 425 ? 7.91 3.371 5.613 1 94.81 425 SER A N 1
ATOM 3297 C CA . SER A 1 425 ? 8.547 3.564 4.312 1 94.81 425 SER A CA 1
ATOM 3298 C C . SER A 1 425 ? 10 3.113 4.336 1 94.81 425 SER A C 1
ATOM 3300 O O . SER A 1 425 ? 10.688 3.156 3.311 1 94.81 425 SER A O 1
ATOM 3302 N N . PHE A 1 426 ? 10.5 2.684 5.469 1 92.75 426 PHE A N 1
ATOM 3303 C CA . PHE A 1 426 ? 11.867 2.18 5.531 1 92.75 426 PHE A CA 1
ATOM 3304 C C . PHE A 1 426 ? 11.969 0.805 4.879 1 92.75 426 PHE A C 1
ATOM 3306 O O . PHE A 1 426 ? 11.133 -0.064 5.117 1 92.75 426 PHE A O 1
ATOM 3313 N N . ALA A 1 427 ? 13 0.655 4.102 1 90.81 427 ALA A N 1
ATOM 3314 C CA . ALA A 1 427 ? 13.258 -0.636 3.469 1 90.81 427 ALA A CA 1
ATOM 3315 C C . ALA A 1 427 ? 13.461 -1.729 4.516 1 90.81 427 ALA A C 1
ATOM 3317 O O . ALA A 1 427 ? 13.07 -2.879 4.305 1 90.81 427 ALA A O 1
ATOM 3318 N N . SER A 1 428 ? 14.008 -1.404 5.648 1 88.19 428 SER A N 1
ATOM 3319 C CA . SER A 1 428 ? 14.328 -2.369 6.695 1 88.19 428 SER A CA 1
ATOM 3320 C C . SER A 1 428 ? 13.062 -2.926 7.34 1 88.19 428 SER A C 1
ATOM 3322 O O . SER A 1 428 ? 13.086 -4.02 7.91 1 88.19 428 SER A O 1
ATOM 3324 N N . THR A 1 429 ? 11.969 -2.15 7.258 1 91.62 429 THR A N 1
ATOM 3325 C CA . THR A 1 429 ? 10.711 -2.619 7.832 1 91.62 429 THR A CA 1
ATOM 3326 C C . THR A 1 429 ? 10.203 -3.848 7.086 1 91.62 429 THR A C 1
ATOM 3328 O O . THR A 1 429 ? 9.508 -4.688 7.664 1 91.62 429 THR A O 1
ATOM 3331 N N . GLY A 1 430 ? 10.57 -3.953 5.824 1 92.69 430 GLY A N 1
ATOM 3332 C CA . GLY A 1 430 ? 10.234 -5.141 5.055 1 92.69 430 GLY A CA 1
ATOM 3333 C C . GLY A 1 430 ? 8.922 -5.023 4.309 1 92.69 430 GLY A C 1
ATOM 3334 O O . GLY A 1 430 ? 8.5 -5.965 3.633 1 92.69 430 GLY A O 1
ATOM 3335 N N . LYS A 1 431 ? 8.25 -3.854 4.406 1 95.69 431 LYS A N 1
ATOM 3336 C CA . LYS A 1 431 ? 6.953 -3.652 3.768 1 95.69 431 LYS A CA 1
ATOM 3337 C C . LYS A 1 431 ? 7.07 -3.729 2.248 1 95.69 431 LYS A C 1
ATOM 3339 O O . LYS A 1 431 ? 6.34 -4.48 1.602 1 95.69 431 LYS A O 1
ATOM 3344 N N . ASP A 1 432 ? 8.008 -3.01 1.674 1 94.19 432 ASP A N 1
ATOM 3345 C CA . ASP A 1 432 ? 8.141 -2.934 0.222 1 94.19 432 ASP A CA 1
ATOM 3346 C C . ASP A 1 432 ? 8.555 -4.281 -0.364 1 94.19 432 ASP A C 1
ATOM 3348 O O . ASP A 1 432 ? 8.086 -4.672 -1.435 1 94.19 432 ASP A O 1
ATOM 3352 N N . ALA A 1 433 ? 9.43 -4.949 0.31 1 95.38 433 ALA A N 1
ATOM 3353 C CA . ALA A 1 433 ? 9.852 -6.27 -0.148 1 95.38 433 ALA A CA 1
ATOM 3354 C C . ALA A 1 433 ? 8.672 -7.242 -0.159 1 95.38 433 ALA A C 1
ATOM 3356 O O . ALA A 1 433 ? 8.508 -8.023 -1.101 1 95.38 433 ALA A O 1
ATOM 3357 N N . ALA A 1 434 ? 7.867 -7.219 0.883 1 97.19 434 ALA A N 1
ATOM 3358 C CA . ALA A 1 434 ? 6.711 -8.102 0.98 1 97.19 434 ALA A CA 1
ATOM 3359 C C . ALA A 1 434 ? 5.73 -7.852 -0.16 1 97.19 434 ALA A C 1
ATOM 3361 O O . ALA A 1 434 ? 5.223 -8.797 -0.773 1 97.19 434 ALA A O 1
ATOM 3362 N N . VAL A 1 435 ? 5.484 -6.613 -0.46 1 97.5 435 VAL A N 1
ATOM 3363 C CA . VAL A 1 435 ? 4.531 -6.254 -1.507 1 97.5 435 VAL A CA 1
ATOM 3364 C C . VAL A 1 435 ? 5.086 -6.656 -2.871 1 97.5 435 VAL A C 1
ATOM 3366 O O . VAL A 1 435 ? 4.348 -7.148 -3.729 1 97.5 435 VAL A O 1
ATOM 3369 N N . THR A 1 436 ? 6.352 -6.434 -3.088 1 97.38 436 THR A N 1
ATOM 3370 C CA . THR A 1 436 ? 6.98 -6.812 -4.348 1 97.38 436 THR A CA 1
ATOM 3371 C C . THR A 1 436 ? 6.898 -8.32 -4.559 1 97.38 436 THR A C 1
ATOM 3373 O O . THR A 1 436 ? 6.691 -8.789 -5.684 1 97.38 436 THR A O 1
ATOM 3376 N N . LEU A 1 437 ? 7.059 -9.078 -3.447 1 97.94 437 LEU A N 1
ATOM 3377 C CA . LEU A 1 437 ? 6.902 -10.531 -3.543 1 97.94 437 LEU A CA 1
ATOM 3378 C C . LEU A 1 437 ? 5.5 -10.891 -4.016 1 97.94 437 LEU A C 1
ATOM 3380 O O . LEU A 1 437 ? 5.332 -11.789 -4.848 1 97.94 437 LEU A O 1
ATOM 3384 N N . VAL A 1 438 ? 4.539 -10.211 -3.475 1 98.06 438 VAL A N 1
ATOM 3385 C CA . VAL A 1 438 ? 3.152 -10.469 -3.855 1 98.06 438 VAL A CA 1
ATOM 3386 C C . VAL A 1 438 ? 2.971 -10.211 -5.348 1 98.06 438 VAL A C 1
ATOM 3388 O O . VAL A 1 438 ? 2.346 -11 -6.055 1 98.06 438 VAL A O 1
ATOM 3391 N N . HIS A 1 439 ? 3.59 -9.188 -5.836 1 97.25 439 HIS A N 1
ATOM 3392 C CA . HIS A 1 439 ? 3.43 -8.828 -7.242 1 97.25 439 HIS A CA 1
ATOM 3393 C C . HIS A 1 439 ? 4.191 -9.789 -8.148 1 97.25 439 HIS A C 1
ATOM 3395 O O . HIS A 1 439 ? 3.711 -10.148 -9.219 1 97.25 439 HIS A O 1
ATOM 3401 N N . LEU A 1 440 ? 5.32 -10.227 -7.715 1 96.94 440 LEU A N 1
ATOM 3402 C CA . LEU A 1 440 ? 6.145 -11.133 -8.5 1 96.94 440 LEU A CA 1
ATOM 3403 C C . LEU A 1 440 ? 5.469 -12.492 -8.633 1 96.94 440 LEU A C 1
ATOM 3405 O O . LEU A 1 440 ? 5.633 -13.172 -9.656 1 96.94 440 LEU A O 1
ATOM 3409 N N . ARG A 1 441 ? 4.691 -12.82 -7.609 1 96.75 441 ARG A N 1
ATOM 3410 C CA . ARG A 1 441 ? 4.152 -14.18 -7.566 1 96.75 441 ARG A CA 1
ATOM 3411 C C . ARG A 1 441 ? 2.658 -14.18 -7.863 1 96.75 441 ARG A C 1
ATOM 3413 O O . ARG A 1 441 ? 2.01 -15.227 -7.809 1 96.75 441 ARG A O 1
ATOM 3420 N N . GLN A 1 442 ? 2.137 -13.094 -8.195 1 95.56 442 GLN A N 1
ATOM 3421 C CA . GLN A 1 442 ? 0.702 -12.969 -8.438 1 95.56 442 GLN A CA 1
ATOM 3422 C C . GLN A 1 442 ? 0.272 -13.797 -9.641 1 95.56 442 GLN A C 1
ATOM 3424 O O . GLN A 1 442 ? 0.959 -13.82 -10.664 1 95.56 442 GLN A O 1
ATOM 3429 N N . GLU A 1 443 ? -0.809 -14.492 -9.469 1 94.25 443 GLU A N 1
ATOM 3430 C CA . GLU A 1 443 ? -1.413 -15.242 -10.562 1 94.25 443 GLU A CA 1
ATOM 3431 C C . GLU A 1 443 ? -2.678 -14.562 -11.07 1 94.25 443 GLU A C 1
ATOM 3433 O O . GLU A 1 443 ? -3.455 -14.016 -10.281 1 94.25 443 GLU A O 1
ATOM 3438 N N . GLY A 1 444 ? -2.842 -14.547 -12.32 1 91.06 444 GLY A N 1
ATOM 3439 C CA . GLY A 1 444 ? -4.082 -14.055 -12.898 1 91.06 444 GLY A CA 1
ATOM 3440 C C . GLY A 1 444 ? -4.105 -12.555 -13.086 1 91.06 444 GLY A C 1
ATOM 3441 O O . GLY A 1 444 ? -3.062 -11.898 -13.016 1 91.06 444 GLY A O 1
ATOM 3442 N N . LEU A 1 445 ? -5.332 -12.078 -13.297 1 89.06 445 LEU A N 1
ATOM 3443 C CA . LEU A 1 445 ? -5.543 -10.688 -13.688 1 89.06 445 LEU A CA 1
ATOM 3444 C C . LEU A 1 445 ? -5.391 -9.758 -12.484 1 89.06 445 LEU A C 1
ATOM 3446 O O . 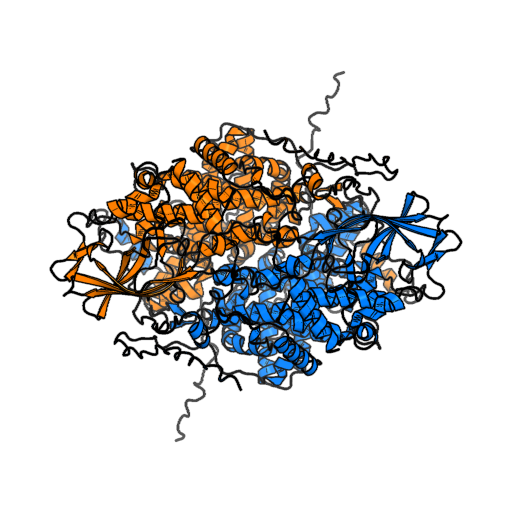LEU A 1 445 ? -4.922 -8.625 -12.625 1 89.06 445 LEU A O 1
ATOM 3450 N N . ASP A 1 446 ? -5.844 -10.188 -11.391 1 94 446 ASP A N 1
ATOM 3451 C CA . ASP A 1 446 ? -5.816 -9.391 -10.164 1 94 446 ASP A CA 1
ATOM 3452 C C . ASP A 1 446 ? -5.703 -10.289 -8.93 1 94 446 ASP A C 1
ATOM 3454 O O . ASP A 1 446 ? -5.551 -11.508 -9.055 1 94 446 ASP A O 1
ATOM 3458 N N . THR A 1 447 ? -5.746 -9.703 -7.781 1 95.5 447 THR A N 1
ATOM 3459 C CA . THR A 1 447 ? -5.465 -10.438 -6.555 1 95.5 447 THR A CA 1
ATOM 3460 C C . THR A 1 447 ? -6.645 -11.328 -6.18 1 95.5 447 THR A C 1
ATOM 3462 O O . THR A 1 447 ? -6.531 -12.18 -5.293 1 95.5 447 THR A O 1
ATOM 3465 N N . SER A 1 448 ? -7.789 -11.242 -6.887 1 95.44 448 SER A N 1
ATOM 3466 C CA . SER A 1 448 ? -8.93 -12.078 -6.551 1 95.44 448 SER A CA 1
ATOM 3467 C C . SER A 1 448 ? -8.977 -13.328 -7.426 1 95.44 448 SER A C 1
ATOM 3469 O O . SER A 1 448 ? -9.859 -14.172 -7.266 1 95.44 448 SER A O 1
ATOM 3471 N N . ALA A 1 449 ? -8.047 -13.469 -8.328 1 95 449 ALA A N 1
ATOM 3472 C CA . ALA A 1 449 ? -8.062 -14.57 -9.281 1 95 449 ALA A CA 1
ATOM 3473 C C . ALA A 1 449 ? -8.062 -15.922 -8.562 1 95 449 ALA A C 1
ATOM 3475 O O . ALA A 1 449 ? -8.812 -16.828 -8.93 1 95 449 ALA A O 1
ATOM 3476 N N . LEU A 1 450 ? -7.262 -16.047 -7.547 1 97.56 450 LEU A N 1
ATOM 3477 C CA . LEU A 1 450 ? -7.117 -17.328 -6.855 1 97.56 450 LEU A CA 1
ATOM 3478 C C . LEU A 1 450 ? -8.406 -17.703 -6.129 1 97.56 450 LEU A C 1
ATOM 3480 O O . LEU A 1 450 ? -8.859 -18.844 -6.211 1 97.56 450 LEU A O 1
ATOM 3484 N N . ILE A 1 451 ? -9.016 -16.781 -5.461 1 97.75 451 ILE A N 1
ATOM 3485 C CA . ILE A 1 451 ? -10.203 -17.109 -4.676 1 97.75 451 ILE A CA 1
ATOM 3486 C C . ILE A 1 451 ? -11.383 -17.359 -5.605 1 97.75 451 ILE A C 1
ATOM 3488 O O . ILE A 1 451 ? -12.289 -18.125 -5.277 1 97.75 451 ILE A O 1
ATOM 3492 N N . ARG A 1 452 ? -11.43 -16.719 -6.742 1 95.81 452 ARG A N 1
ATOM 3493 C CA . ARG A 1 452 ? -12.453 -17 -7.742 1 95.81 452 ARG A CA 1
ATOM 3494 C C . ARG A 1 452 ? -12.305 -18.406 -8.305 1 95.81 452 ARG A C 1
ATOM 3496 O O . ARG A 1 452 ? -13.297 -19.062 -8.625 1 95.81 452 ARG A O 1
ATOM 3503 N N . GLU A 1 453 ? -11.055 -18.844 -8.414 1 94.94 453 GLU A N 1
ATOM 3504 C CA . GLU A 1 453 ? -10.82 -20.219 -8.828 1 94.94 453 GLU A CA 1
ATOM 3505 C C . GLU A 1 453 ? -11.391 -21.203 -7.816 1 94.94 453 GLU A C 1
ATOM 3507 O O . GLU A 1 453 ? -11.969 -22.234 -8.195 1 94.94 453 GLU A O 1
ATOM 3512 N N . VAL A 1 454 ? -11.211 -20.906 -6.559 1 97 454 VAL A N 1
ATOM 3513 C CA . VAL A 1 454 ? -11.766 -21.75 -5.516 1 97 454 VAL A CA 1
ATOM 3514 C C . VAL A 1 454 ? -13.289 -21.797 -5.645 1 97 454 VAL A C 1
ATOM 3516 O O . VAL A 1 454 ? -13.891 -22.875 -5.559 1 97 454 VAL A O 1
ATOM 3519 N N . ALA A 1 455 ? -13.914 -20.656 -5.844 1 95.94 455 ALA A N 1
ATOM 3520 C CA . ALA A 1 455 ? -15.367 -20.594 -6.008 1 95.94 455 ALA A CA 1
ATOM 3521 C C . ALA A 1 455 ? -15.805 -21.406 -7.227 1 95.94 455 ALA A C 1
ATOM 3523 O O . ALA A 1 455 ? -16.797 -22.125 -7.172 1 95.94 455 ALA A O 1
ATOM 3524 N N . PHE A 1 456 ? -15.109 -21.266 -8.281 1 92 456 PHE A N 1
ATOM 3525 C CA . PHE A 1 456 ? -15.438 -21.953 -9.523 1 92 456 PHE A CA 1
ATOM 3526 C C . PHE A 1 456 ? -15.414 -23.469 -9.328 1 92 456 PHE A C 1
ATOM 3528 O O . PHE A 1 456 ? -16.328 -24.172 -9.781 1 92 456 PHE A O 1
ATOM 3535 N N . GLN A 1 457 ? -14.391 -23.906 -8.664 1 90.75 457 GLN A N 1
ATOM 3536 C CA . GLN A 1 457 ? -14.273 -25.344 -8.422 1 90.75 457 GLN A CA 1
ATOM 3537 C C . GLN A 1 457 ? -15.359 -25.828 -7.469 1 90.75 457 GLN A C 1
ATOM 3539 O O . GLN A 1 457 ? -15.883 -26.938 -7.621 1 90.75 457 GLN A O 1
ATOM 3544 N N . SER A 1 458 ? -15.656 -24.984 -6.539 1 90.38 458 SER A N 1
ATOM 3545 C CA . SER A 1 458 ? -16.719 -25.328 -5.605 1 90.38 458 SER A CA 1
ATOM 3546 C C . SER A 1 458 ? -18.062 -25.516 -6.328 1 90.38 458 SER A C 1
ATOM 3548 O O . SER A 1 458 ? -18.859 -26.391 -5.965 1 90.38 458 SER A O 1
ATOM 3550 N N . ILE A 1 459 ? -18.297 -24.75 -7.285 1 87.69 459 ILE A N 1
ATOM 3551 C CA . ILE A 1 459 ? -19.578 -24.734 -7.988 1 87.69 459 ILE A CA 1
ATOM 3552 C C . ILE A 1 459 ? -19.609 -25.859 -9.031 1 87.69 459 ILE A C 1
ATOM 3554 O O . ILE A 1 459 ? -20.594 -26.578 -9.141 1 87.69 459 ILE A O 1
ATOM 3558 N N . THR A 1 460 ? -18.562 -26 -9.766 1 83.31 460 THR A N 1
ATOM 3559 C CA . THR A 1 460 ? -18.562 -26.922 -10.898 1 83.31 460 THR A CA 1
ATOM 3560 C C . THR A 1 460 ? -18.422 -28.359 -10.414 1 83.31 460 THR A C 1
ATOM 3562 O O . THR A 1 460 ? -19.016 -29.281 -10.992 1 83.31 460 THR A O 1
ATOM 3565 N N . LYS A 1 461 ? -17.672 -28.578 -9.344 1 79.44 461 LYS A N 1
ATOM 3566 C CA . LYS A 1 461 ? -17.469 -29.938 -8.844 1 79.44 461 LYS A CA 1
ATOM 3567 C C . LYS A 1 461 ? -18.344 -30.203 -7.625 1 79.44 461 LYS A C 1
ATOM 3569 O O . LYS A 1 461 ? -18.312 -31.297 -7.055 1 79.44 461 LYS A O 1
ATOM 3574 N N . ASN A 1 462 ? -19.094 -29.219 -7.254 1 78.19 462 ASN A N 1
ATOM 3575 C CA . ASN A 1 462 ? -20 -29.297 -6.117 1 78.19 462 ASN A CA 1
ATOM 3576 C C . ASN A 1 462 ? -19.281 -29.734 -4.848 1 78.19 462 ASN A C 1
ATOM 3578 O O . ASN A 1 462 ? -19.703 -30.688 -4.188 1 78.19 462 ASN A O 1
ATOM 3582 N N . ILE A 1 463 ? -18.188 -29.156 -4.676 1 78.88 463 ILE A N 1
ATOM 3583 C CA . ILE A 1 463 ? -17.375 -29.438 -3.494 1 78.88 463 ILE A CA 1
ATOM 3584 C C . ILE A 1 463 ? -17.672 -28.391 -2.412 1 78.88 463 ILE A C 1
ATOM 3586 O O . ILE A 1 463 ? -17.891 -27.219 -2.715 1 78.88 463 ILE A O 1
ATOM 3590 N N . GLY A 1 464 ? -17.625 -28.844 -1.215 1 76.25 464 GLY A N 1
ATOM 3591 C CA . GLY A 1 464 ? -17.891 -27.984 -0.069 1 76.25 464 GLY A CA 1
ATOM 3592 C C . GLY A 1 464 ? -19.094 -28.422 0.729 1 76.25 464 GLY A C 1
ATOM 3593 O O . GLY A 1 464 ? -19.328 -29.625 0.928 1 76.25 464 GLY A O 1
ATOM 3594 N N . THR A 1 465 ? -19.719 -27.406 1.215 1 70.38 465 THR A N 1
ATOM 3595 C CA . THR A 1 465 ? -20.828 -27.719 2.109 1 70.38 465 THR A CA 1
ATOM 3596 C C . THR A 1 465 ? -22.031 -28.25 1.322 1 70.38 465 THR A C 1
ATOM 3598 O O . THR A 1 465 ? -22.391 -27.688 0.286 1 70.38 465 THR A O 1
ATOM 3601 N N . THR A 1 466 ? -22.281 -29.531 1.363 1 60.38 466 THR A N 1
ATOM 3602 C CA . THR A 1 466 ? -23.438 -30.141 0.724 1 60.38 466 THR A CA 1
ATOM 3603 C C . THR A 1 466 ? -24.609 -30.219 1.697 1 60.38 466 THR A C 1
ATOM 3605 O O . THR A 1 466 ? -24.438 -30.031 2.902 1 60.38 466 THR A O 1
ATOM 3608 N N . HIS A 1 467 ? -25.922 -30.438 1.159 1 46.47 467 HIS A N 1
ATOM 3609 C CA . HIS A 1 467 ? -27.219 -30.422 1.815 1 46.47 467 HIS A CA 1
ATOM 3610 C C . HIS A 1 467 ? -27.203 -31.219 3.111 1 46.47 467 HIS A C 1
ATOM 3612 O O . HIS A 1 467 ? -28.203 -31.312 3.818 1 46.47 467 HIS A O 1
ATOM 3618 N N . TRP A 1 468 ? -26.391 -32.062 3.281 1 38.12 468 TRP A N 1
ATOM 3619 C CA . TRP A 1 468 ? -26.953 -33.031 4.215 1 38.12 468 TRP A CA 1
ATOM 3620 C C . TRP A 1 468 ? -27.656 -32.344 5.371 1 38.12 468 TRP A C 1
ATOM 3622 O O . TRP A 1 468 ? -28.797 -32.656 5.695 1 38.12 468 TRP A O 1
ATOM 3632 N N . GLY A 1 469 ? -26.875 -31.938 6.293 1 37.03 469 GLY A N 1
ATOM 3633 C CA . GLY A 1 469 ? -27.547 -31.547 7.527 1 37.03 469 GLY A CA 1
ATOM 3634 C C . GLY A 1 469 ? -28.469 -30.344 7.355 1 37.03 469 GLY A C 1
ATOM 3635 O O . GLY A 1 469 ? -29.141 -29.938 8.305 1 37.03 469 GLY A O 1
ATOM 3636 N N . TRP A 1 470 ? -28.266 -29.562 6.383 1 39.59 470 TRP A N 1
ATOM 3637 C CA . TRP A 1 470 ? -29.031 -28.344 6.203 1 39.59 470 TRP A CA 1
ATOM 3638 C C . TRP A 1 470 ? -30.297 -28.609 5.395 1 39.59 470 TRP A C 1
ATOM 3640 O O . TRP A 1 470 ? -31.062 -27.688 5.094 1 39.59 470 TRP A O 1
ATOM 3650 N N . TRP A 1 471 ? -30.5 -29.656 4.719 1 34.31 471 TRP A N 1
ATOM 3651 C CA . TRP A 1 471 ? -31.797 -30.109 4.234 1 34.31 471 TRP A CA 1
ATOM 3652 C C . TRP A 1 471 ? -32.906 -29.766 5.227 1 34.31 471 TRP A C 1
ATOM 3654 O O . TRP A 1 471 ? -34 -29.375 4.828 1 34.31 471 TRP A O 1
ATOM 3664 N N . LEU A 1 472 ? -32.531 -29.922 6.387 1 33.09 472 LEU A N 1
ATOM 3665 C CA . LEU A 1 472 ? -33.562 -29.562 7.375 1 33.09 472 LEU A CA 1
ATOM 3666 C C . LEU A 1 472 ? -33.938 -28.094 7.242 1 33.09 472 LEU A C 1
ATOM 3668 O O . LEU A 1 472 ? -35.125 -27.734 7.391 1 33.09 472 LEU A O 1
ATOM 3672 N N . THR A 1 473 ? -33.031 -27.25 6.867 1 35 473 THR A N 1
ATOM 3673 C CA . THR A 1 473 ? -33.375 -25.844 6.793 1 35 473 THR A CA 1
ATOM 3674 C C . THR A 1 473 ? -34.062 -25.531 5.469 1 35 473 THR A C 1
ATOM 3676 O O . THR A 1 473 ? -34.844 -24.594 5.391 1 35 473 THR A O 1
ATOM 3679 N N . SER A 1 474 ? -33.781 -26.141 4.336 1 36.5 474 SER A N 1
ATOM 3680 C CA . SER A 1 474 ? -34.469 -25.875 3.074 1 36.5 474 SER A CA 1
ATOM 3681 C C . SER A 1 474 ? -35.938 -26.344 3.131 1 36.5 474 SER A C 1
ATOM 3683 O O . SER A 1 474 ? -36.781 -25.828 2.393 1 36.5 474 SER A O 1
ATOM 3685 N N . LEU A 1 475 ? -36.25 -27.516 3.537 1 33.47 475 LEU A N 1
ATOM 3686 C CA . LEU A 1 475 ? -37.625 -27.922 3.717 1 33.47 475 LEU A CA 1
ATOM 3687 C C . LEU A 1 475 ? -38.406 -26.859 4.48 1 33.47 475 LEU A C 1
ATOM 3689 O O . LEU A 1 475 ? -39.594 -26.609 4.18 1 33.47 475 LEU A O 1
ATOM 3693 N N . LEU A 1 476 ? -37.812 -26.266 5.469 1 34.38 476 LEU A N 1
ATOM 3694 C CA . LEU A 1 476 ? -38.531 -25.219 6.211 1 34.38 476 LEU A CA 1
ATOM 3695 C C . LEU A 1 476 ? -38.562 -23.922 5.426 1 34.38 476 LEU A C 1
ATOM 3697 O O . LEU A 1 476 ? -39.281 -23 5.785 1 34.38 476 LEU A O 1
ATOM 3701 N N . GLN A 1 477 ? -37.781 -23.688 4.438 1 37.88 477 GLN A N 1
ATOM 3702 C CA . GLN A 1 477 ? -37.844 -22.469 3.637 1 37.88 477 GLN A CA 1
ATOM 3703 C C . GLN A 1 477 ? -39.062 -22.438 2.744 1 37.88 477 GLN A C 1
ATOM 3705 O O . GLN A 1 477 ? -39.594 -21.359 2.418 1 37.88 477 GLN A O 1
ATOM 3710 N N . SER A 1 478 ? -39.5 -23.469 2.035 1 34.66 478 SER A N 1
ATOM 3711 C CA . SER A 1 478 ? -40.719 -23.453 1.198 1 34.66 478 SER A CA 1
ATOM 3712 C C . SER A 1 478 ? -41.938 -23.047 2.002 1 34.66 478 SER A C 1
ATOM 3714 O O . SER A 1 478 ? -42.875 -22.484 1.45 1 34.66 478 SER A O 1
ATOM 3716 N N . VAL A 1 479 ? -42.219 -23.594 3.152 1 35.06 479 VAL A N 1
ATOM 3717 C CA . VAL A 1 479 ? -43.469 -23.328 3.906 1 35.06 479 VAL A CA 1
ATOM 3718 C C . VAL A 1 479 ? -43.344 -21.969 4.594 1 35.06 479 VAL A C 1
ATOM 3720 O O . VAL A 1 479 ? -44.344 -21.266 4.734 1 35.06 479 VAL A O 1
ATOM 3723 N N . PHE A 1 480 ? -42.406 -21.578 5.477 1 31.95 480 PHE A N 1
ATOM 3724 C CA . PHE A 1 480 ? -42.281 -20.266 6.102 1 31.95 480 PHE A CA 1
ATOM 3725 C C . PHE A 1 480 ? -41.156 -19.453 5.477 1 31.95 480 PHE A C 1
ATOM 3727 O O . PHE A 1 480 ? -40 -19.625 5.82 1 31.95 480 PHE A O 1
ATOM 3734 N N . PRO A 1 481 ? -41.375 -18.875 4.246 1 35.5 481 PRO A N 1
ATOM 3735 C CA . PRO A 1 481 ? -40.438 -17.938 3.641 1 35.5 481 PRO A CA 1
ATOM 3736 C C . PRO A 1 481 ? -39.688 -17.109 4.68 1 35.5 481 PRO A C 1
ATOM 3738 O O . PRO A 1 481 ? -38.594 -16.609 4.398 1 35.5 481 PRO A O 1
ATOM 3741 N N . ALA A 1 482 ? -40.312 -16.734 5.762 1 32.88 482 ALA A N 1
ATOM 3742 C CA . ALA A 1 482 ? -39.812 -15.969 6.902 1 32.88 482 ALA A CA 1
ATOM 3743 C C . ALA A 1 482 ? -38.656 -16.688 7.57 1 32.88 482 ALA A C 1
ATOM 3745 O O . ALA A 1 482 ? -37.969 -16.125 8.438 1 32.88 482 ALA A O 1
ATOM 3746 N N . LEU A 1 483 ? -38.531 -17.969 7.43 1 31.41 483 LEU A N 1
ATOM 3747 C CA . LEU A 1 483 ? -37.531 -18.812 8.086 1 31.41 483 LEU A CA 1
ATOM 3748 C C . LEU A 1 483 ? -36.156 -18.641 7.445 1 31.41 483 LEU A C 1
ATOM 3750 O O . LEU A 1 483 ? -35.188 -19.188 7.941 1 31.41 483 LEU A O 1
ATOM 3754 N N . ASP A 1 484 ? -36 -18.266 6.168 1 35.47 484 ASP A N 1
ATOM 3755 C CA . ASP A 1 484 ? -34.719 -17.719 5.715 1 35.47 484 ASP A CA 1
ATOM 3756 C C . ASP A 1 484 ? -34.156 -16.734 6.73 1 35.47 484 ASP A C 1
ATOM 3758 O O . ASP A 1 484 ? -32.969 -16.406 6.695 1 35.47 484 ASP A O 1
ATOM 3762 N N . ARG A 1 485 ? -35.062 -16.125 7.367 1 34.12 485 ARG A N 1
ATOM 3763 C CA . ARG A 1 485 ? -34.719 -15.242 8.477 1 34.12 485 ARG A CA 1
ATOM 3764 C C . ARG A 1 485 ? -34.125 -16.031 9.641 1 34.12 485 ARG A C 1
ATOM 3766 O O . ARG A 1 485 ? -33.344 -15.492 10.43 1 34.12 485 ARG A O 1
ATOM 3773 N N . PHE A 1 486 ? -34.688 -17.234 9.922 1 31.56 486 PHE A N 1
ATOM 3774 C CA . PHE A 1 486 ? -34.312 -18.047 11.062 1 31.56 486 PHE A CA 1
ATOM 3775 C C . PHE A 1 486 ? -32.969 -18.766 10.812 1 31.56 486 PHE A C 1
ATOM 3777 O O . PHE A 1 486 ? -32.344 -19.234 11.742 1 31.56 486 PHE A O 1
ATOM 3784 N N . LEU A 1 487 ? -32.781 -19.406 9.688 1 37.66 487 LEU A N 1
ATOM 3785 C CA . LEU A 1 487 ? -31.422 -19.828 9.422 1 37.66 487 LEU A CA 1
ATOM 3786 C C . LEU A 1 487 ? -30.453 -18.672 9.602 1 37.66 487 LEU A C 1
ATOM 3788 O O . LEU A 1 487 ? -29.25 -18.828 9.367 1 37.66 487 LEU A O 1
ATOM 3792 N N . LYS A 1 488 ? -30.938 -17.516 9.578 1 40.34 488 LYS A N 1
ATOM 3793 C CA . LYS A 1 488 ? -30.297 -16.422 10.297 1 40.34 488 LYS A CA 1
ATOM 3794 C C . LYS A 1 488 ? -29.984 -16.828 11.734 1 40.34 488 LYS A C 1
ATOM 3796 O O . LYS A 1 488 ? -30.875 -16.859 12.586 1 40.34 488 LYS A O 1
ATOM 3801 N N . ASN A 1 489 ? -29.328 -17.953 11.867 1 43.94 489 ASN A N 1
ATOM 3802 C CA . ASN A 1 489 ? -28.75 -18.547 13.062 1 43.94 489 ASN A CA 1
ATOM 3803 C C . ASN A 1 489 ? -29.203 -17.812 14.328 1 43.94 489 ASN A C 1
ATOM 3805 O O . ASN A 1 489 ? -28.453 -17 14.883 1 43.94 489 ASN A O 1
ATOM 3809 N N . PRO A 1 490 ? -30.516 -17.672 14.594 1 48.66 490 PRO A N 1
ATOM 3810 C CA . PRO A 1 490 ? -30.938 -16.922 15.781 1 48.66 490 PRO A CA 1
ATOM 3811 C C . PRO A 1 490 ? -30.094 -17.234 17 1 48.66 490 PRO A C 1
ATOM 3813 O O . PRO A 1 490 ? -29.953 -16.391 17.906 1 48.66 490 PRO A O 1
ATOM 3816 N N . LEU A 1 491 ? -29.562 -18.5 16.891 1 58.25 491 LEU A N 1
ATOM 3817 C CA . LEU A 1 491 ? -28.812 -18.891 18.078 1 58.25 491 LEU A CA 1
ATOM 3818 C C . LEU A 1 491 ? -27.344 -18.516 17.938 1 58.25 491 LEU A C 1
ATOM 3820 O O . LEU A 1 491 ? -26.562 -18.656 18.891 1 58.25 491 LEU A O 1
ATOM 3824 N N . TYR A 1 492 ? -27.141 -17.938 16.672 1 72.56 492 TYR A N 1
ATOM 3825 C CA . TYR A 1 492 ? -25.734 -17.562 16.578 1 72.56 492 TYR A CA 1
ATOM 3826 C C . TYR A 1 492 ? -25.484 -16.234 17.266 1 72.56 492 TYR A C 1
ATOM 3828 O O . TYR A 1 492 ? -26.297 -15.312 17.188 1 72.56 492 TYR A O 1
ATOM 3836 N N . SER A 1 493 ? -24.609 -16.266 18.016 1 78.56 493 SER A N 1
ATOM 3837 C CA . SER A 1 493 ? -24.109 -15.039 18.625 1 78.56 493 SER A CA 1
ATOM 3838 C C . SER A 1 493 ? -22.594 -14.961 18.547 1 78.56 493 SER A C 1
ATOM 3840 O O . SER A 1 493 ? -21.906 -15.961 18.781 1 78.56 493 SER A O 1
ATOM 3842 N N . PRO A 1 494 ? -22.109 -13.852 18.125 1 82.38 494 PRO A N 1
ATOM 3843 C CA . PRO A 1 494 ? -20.656 -13.648 18.125 1 82.38 494 PRO A CA 1
ATOM 3844 C C . PRO A 1 494 ? -20.047 -13.891 19.5 1 82.38 494 PRO A C 1
ATOM 3846 O O . PRO A 1 494 ? -18.828 -14.047 19.609 1 82.38 494 PRO A O 1
ATOM 3849 N N . ARG A 1 495 ? -20.859 -13.969 20.516 1 79.5 495 ARG A N 1
ATOM 3850 C CA . ARG A 1 495 ? -20.359 -14.102 21.875 1 79.5 495 ARG A CA 1
ATOM 3851 C C . ARG A 1 495 ? -20.031 -15.555 22.203 1 79.5 495 ARG A C 1
ATOM 3853 O O . ARG A 1 495 ? -19.375 -15.836 23.219 1 79.5 495 ARG A O 1
ATOM 3860 N N . ILE A 1 496 ? -20.422 -16.406 21.328 1 78.94 496 ILE A N 1
ATOM 3861 C CA . ILE A 1 496 ? -20.219 -17.828 21.594 1 78.94 496 ILE A CA 1
ATOM 3862 C C . ILE A 1 496 ? -18.766 -18.203 21.328 1 78.94 496 ILE A C 1
ATOM 3864 O O . ILE A 1 496 ? -18.266 -18 20.219 1 78.94 496 ILE A O 1
ATOM 3868 N N . ALA A 1 497 ? -18.234 -18.75 22.297 1 80.38 497 ALA A N 1
ATOM 3869 C CA . ALA A 1 497 ? -16.812 -19.094 22.219 1 80.38 497 ALA A CA 1
ATOM 3870 C C . ALA A 1 497 ? -16.609 -20.375 21.438 1 80.38 497 ALA A C 1
ATOM 3872 O O . ALA A 1 497 ? -15.492 -20.672 20.984 1 80.38 497 ALA A O 1
ATOM 3873 N N . ASP A 1 498 ? -17.656 -21.125 21.234 1 85.25 498 ASP A N 1
ATOM 3874 C CA . ASP A 1 498 ? -17.562 -22.391 20.531 1 85.25 498 ASP A CA 1
ATOM 3875 C C . ASP A 1 498 ? -17.25 -22.172 19.047 1 85.25 498 ASP A C 1
ATOM 3877 O O . ASP A 1 498 ? -18.109 -21.688 18.312 1 85.25 498 ASP A O 1
ATOM 3881 N N . LEU A 1 499 ? -16.078 -22.656 18.641 1 92 499 LEU A N 1
ATOM 3882 C CA . LEU A 1 499 ? -15.648 -22.469 17.266 1 92 499 LEU A CA 1
ATOM 3883 C C . LEU A 1 499 ? -16.562 -23.219 16.297 1 92 499 LEU A C 1
ATOM 3885 O O . LEU A 1 499 ? -16.719 -22.812 15.141 1 92 499 LEU A O 1
ATOM 3889 N N . GLY A 1 500 ? -17.156 -24.266 16.75 1 89.56 500 GLY A N 1
ATOM 3890 C CA . GLY A 1 500 ? -18.078 -25.031 15.93 1 89.56 500 GLY A CA 1
ATOM 3891 C C . GLY A 1 500 ? -19.25 -24.219 15.43 1 89.56 500 GLY A C 1
ATOM 3892 O O . GLY A 1 500 ? -19.719 -24.422 14.312 1 89.56 500 GLY A O 1
ATOM 3893 N N . ARG A 1 501 ? -19.719 -23.328 16.234 1 89.62 501 ARG A N 1
ATOM 3894 C CA . ARG A 1 501 ? -20.844 -22.484 15.844 1 89.62 501 ARG A CA 1
ATOM 3895 C C . ARG A 1 501 ? -20.438 -21.5 14.758 1 89.62 501 ARG A C 1
ATOM 3897 O O . ARG A 1 501 ? -21.219 -21.203 13.859 1 89.62 501 ARG A O 1
ATOM 3904 N N . HIS A 1 502 ? -19.281 -21 14.914 1 92.94 502 HIS A N 1
ATOM 3905 C CA . HIS A 1 502 ? -18.766 -20.125 13.867 1 92.94 502 HIS A CA 1
ATOM 3906 C C . HIS A 1 502 ? -18.531 -20.891 12.57 1 92.94 502 HIS A C 1
ATOM 3908 O O . HIS A 1 502 ? -18.766 -20.359 11.477 1 92.94 502 HIS A O 1
ATOM 3914 N N . LEU A 1 503 ? -18.031 -22.141 12.672 1 92.81 503 LEU A N 1
ATOM 3915 C CA . LEU A 1 503 ? -17.875 -23 11.508 1 92.81 503 LEU A CA 1
ATOM 3916 C C . LEU A 1 503 ? -19.203 -23.203 10.797 1 92.81 503 LEU A C 1
ATOM 3918 O O . LEU A 1 503 ? -19.266 -23.141 9.562 1 92.81 503 LEU A O 1
ATOM 3922 N N . ILE A 1 504 ? -20.25 -23.344 11.555 1 88.5 504 ILE A N 1
ATOM 3923 C CA . ILE A 1 504 ? -21.594 -23.531 10.992 1 88.5 504 ILE A CA 1
ATOM 3924 C C . ILE A 1 504 ? -22.016 -22.25 10.258 1 88.5 504 ILE A C 1
ATOM 3926 O O . ILE A 1 504 ? -22.609 -22.312 9.188 1 88.5 504 ILE A O 1
ATOM 3930 N N . PHE A 1 505 ? -21.75 -21.125 10.82 1 91.12 505 PHE A N 1
ATOM 3931 C CA . PHE A 1 505 ? -22.078 -19.844 10.203 1 91.12 505 PHE A CA 1
ATOM 3932 C C . PHE A 1 505 ? -21.453 -19.734 8.82 1 91.12 505 PHE A C 1
ATOM 3934 O O . PHE A 1 505 ? -22.141 -19.422 7.84 1 91.12 505 PHE A O 1
ATOM 3941 N N . PHE A 1 506 ? -20.141 -19.969 8.719 1 94.12 506 PHE A N 1
ATOM 3942 C CA . PHE A 1 506 ? -19.438 -19.812 7.457 1 94.12 506 PHE A CA 1
ATOM 3943 C C . PHE A 1 506 ? -19.828 -20.906 6.477 1 94.12 506 PHE A C 1
ATOM 3945 O O . PHE A 1 506 ? -19.859 -20.688 5.262 1 94.12 506 PHE A O 1
ATOM 3952 N N . SER A 1 507 ? -20.094 -22.109 6.973 1 90.88 507 SER A N 1
ATOM 3953 C CA . SER A 1 507 ? -20.578 -23.188 6.109 1 90.88 507 SER A CA 1
ATOM 3954 C C . SER A 1 507 ? -21.922 -22.812 5.48 1 90.88 507 SER A C 1
ATOM 3956 O O . SER A 1 507 ? -22.156 -23.109 4.305 1 90.88 507 SER A O 1
ATOM 3958 N N . HIS A 1 508 ? -22.75 -22.203 6.285 1 89.12 508 HIS A N 1
ATOM 3959 C CA . HIS A 1 508 ? -24.031 -21.75 5.762 1 89.12 508 HIS A CA 1
ATOM 3960 C C . HIS A 1 508 ? -23.844 -20.656 4.715 1 89.12 508 HIS A C 1
ATOM 3962 O O . HIS A 1 508 ? -24.547 -20.625 3.705 1 89.12 508 HIS A O 1
ATOM 3968 N N . LYS A 1 509 ? -23 -19.734 5.039 1 92.94 509 LYS A N 1
ATOM 3969 C CA . LYS A 1 509 ? -22.672 -18.688 4.062 1 92.94 509 LYS A CA 1
ATOM 3970 C C . LYS A 1 509 ? -22.219 -19.297 2.74 1 92.94 509 LYS A C 1
ATOM 3972 O O . LYS A 1 509 ? -22.688 -18.891 1.673 1 92.94 509 LYS A O 1
ATOM 3977 N N . HIS A 1 510 ? -21.359 -20.312 2.824 1 93.75 510 HIS A N 1
ATOM 3978 C CA . HIS A 1 510 ? -20.844 -20.984 1.63 1 93.75 510 HIS A CA 1
ATOM 3979 C C . HIS A 1 510 ? -21.969 -21.688 0.87 1 93.75 510 HIS A C 1
ATOM 3981 O O . HIS A 1 510 ? -22.062 -21.562 -0.354 1 93.75 510 HIS A O 1
ATOM 3987 N N . TYR A 1 511 ? -22.75 -22.359 1.593 1 90.25 511 TYR A N 1
ATOM 3988 C CA . TYR A 1 511 ? -23.828 -23.109 0.984 1 90.25 511 TYR A CA 1
ATOM 3989 C C . TYR A 1 511 ? -24.797 -22.188 0.251 1 90.25 511 TYR A C 1
ATOM 3991 O O . TYR A 1 511 ? -25.172 -22.453 -0.893 1 90.25 511 TYR A O 1
ATOM 3999 N N . SER A 1 512 ? -25.203 -21.141 0.94 1 88.94 512 SER A N 1
ATOM 4000 C CA . SER A 1 512 ? -26.156 -20.188 0.374 1 88.94 512 SER A CA 1
ATOM 4001 C C . SER A 1 512 ? -25.609 -19.547 -0.899 1 88.94 512 SER A C 1
ATOM 4003 O O . SER A 1 512 ? -26.328 -19.453 -1.901 1 88.94 512 SER A O 1
ATOM 4005 N N . LEU A 1 513 ? -24.406 -19.188 -0.874 1 92.81 513 LEU A N 1
ATOM 4006 C CA . LEU A 1 513 ? -23.797 -18.516 -2.02 1 92.81 513 LEU A CA 1
ATOM 4007 C C . LEU A 1 513 ? -23.562 -19.5 -3.16 1 92.81 513 LEU A C 1
ATOM 4009 O O . LEU A 1 513 ? -23.766 -19.172 -4.328 1 92.81 513 LEU A O 1
ATOM 4013 N N . LYS A 1 514 ? -23.078 -20.672 -2.828 1 91.25 514 LYS A N 1
ATOM 4014 C CA . LYS A 1 514 ? -22.875 -21.719 -3.83 1 91.25 514 LYS A CA 1
ATOM 4015 C C . LYS A 1 514 ? -24.172 -22.047 -4.551 1 91.25 514 LYS A C 1
ATOM 4017 O O . LYS A 1 514 ? -24.203 -22.172 -5.777 1 91.25 514 LYS A O 1
ATOM 4022 N N . LYS A 1 515 ? -25.219 -22.188 -3.783 1 87.88 515 LYS A N 1
ATOM 4023 C CA . LYS A 1 515 ? -26.531 -22.484 -4.355 1 87.88 515 LYS A CA 1
ATOM 4024 C C . LYS A 1 515 ? -26.984 -21.375 -5.309 1 87.88 515 LYS A C 1
ATOM 4026 O O . LYS A 1 515 ? -27.453 -21.656 -6.414 1 87.88 515 LYS A O 1
ATOM 4031 N N . ARG A 1 516 ? -26.812 -20.172 -4.871 1 87.56 516 ARG A N 1
ATOM 4032 C CA . ARG A 1 516 ? -27.219 -19.016 -5.684 1 87.56 516 ARG A CA 1
ATOM 4033 C C . ARG A 1 516 ? -26.406 -18.969 -6.98 1 87.56 516 ARG A C 1
ATOM 4035 O O . ARG A 1 516 ? -26.953 -18.672 -8.047 1 87.56 516 ARG A O 1
ATOM 4042 N N . LEU A 1 517 ? -25.172 -19.203 -6.898 1 90.31 517 LEU A N 1
ATOM 4043 C CA . LEU A 1 517 ? -24.281 -19.141 -8.062 1 90.31 517 LEU A CA 1
ATOM 4044 C C . LEU A 1 517 ? -24.562 -20.281 -9.023 1 90.31 517 LEU A C 1
ATOM 4046 O O . LEU A 1 517 ? -24.516 -20.109 -10.242 1 90.31 517 LEU A O 1
ATOM 4050 N N . ARG A 1 518 ? -24.812 -21.453 -8.508 1 87 518 ARG A N 1
ATOM 4051 C CA . ARG A 1 518 ? -25.156 -22.594 -9.359 1 87 518 ARG A CA 1
ATOM 4052 C C . ARG A 1 518 ? -26.453 -22.344 -10.102 1 87 518 ARG A C 1
ATOM 4054 O O . ARG A 1 518 ? -26.562 -22.672 -11.289 1 87 518 ARG A O 1
ATOM 4061 N N . GLN A 1 519 ? -27.391 -21.797 -9.383 1 85.31 519 GLN A N 1
ATOM 4062 C CA . GLN A 1 519 ? -28.672 -21.469 -10.008 1 85.31 519 GLN A CA 1
ATOM 4063 C C . GLN A 1 519 ? -28.5 -20.438 -11.117 1 85.31 519 GLN A C 1
ATOM 4065 O O . GLN A 1 519 ? -29.062 -20.594 -12.203 1 85.31 519 GLN A O 1
ATOM 4070 N N . SER A 1 520 ? -27.781 -19.453 -10.75 1 84.94 520 SER A N 1
ATOM 4071 C CA . SER A 1 520 ? -27.547 -18.422 -11.742 1 84.94 520 SER A CA 1
ATOM 4072 C C . SER A 1 520 ? -26.828 -18.984 -12.961 1 84.94 520 SER A C 1
ATOM 4074 O O . SER A 1 520 ? -27.141 -18.625 -14.102 1 84.94 520 SER A O 1
ATOM 4076 N N . ARG A 1 521 ? -25.812 -19.766 -12.766 1 82.94 521 ARG A N 1
ATOM 4077 C CA . ARG A 1 521 ? -25.047 -20.359 -13.852 1 82.94 521 ARG A CA 1
ATOM 4078 C C . ARG A 1 521 ? -25.938 -21.203 -14.758 1 82.94 521 ARG A C 1
ATOM 4080 O O . ARG A 1 521 ? -25.812 -21.141 -15.984 1 82.94 521 ARG A O 1
ATOM 4087 N N . GLU A 1 522 ? -26.812 -21.922 -14.172 1 81.81 522 GLU A N 1
ATOM 4088 C CA . GLU A 1 522 ? -27.734 -22.766 -14.945 1 81.81 522 GLU A CA 1
ATOM 4089 C C . GLU A 1 522 ? -28.719 -21.922 -15.75 1 81.81 522 GLU A C 1
ATOM 4091 O O . GLU A 1 522 ? -29.016 -22.25 -16.906 1 81.81 522 GLU A O 1
ATOM 4096 N N . LEU A 1 523 ? -29.125 -20.875 -15.172 1 80.31 523 LEU A N 1
ATOM 4097 C CA . LEU A 1 523 ? -30.047 -19.984 -15.867 1 80.31 523 LEU A CA 1
ATOM 4098 C C . LEU A 1 523 ? -29.359 -19.328 -17.062 1 80.31 523 LEU A C 1
ATOM 4100 O O . LEU A 1 523 ? -29.953 -19.219 -18.141 1 80.31 523 LEU A O 1
ATOM 4104 N N . GLU A 1 524 ? -28.219 -18.859 -16.844 1 80 524 GLU A N 1
ATOM 4105 C CA . GLU A 1 524 ? -27.484 -18.172 -17.906 1 80 524 GLU A CA 1
ATOM 4106 C C . GLU A 1 524 ? -27.062 -19.156 -19 1 80 524 GLU A C 1
ATOM 4108 O O . GLU A 1 524 ? -27 -18.781 -20.188 1 80 524 GLU A O 1
ATOM 4113 N N . ARG A 1 525 ? -26.75 -20.344 -18.594 1 77.75 525 ARG A N 1
ATOM 4114 C CA . ARG A 1 525 ? -26.453 -21.375 -19.578 1 77.75 525 ARG A CA 1
ATOM 4115 C C . ARG A 1 525 ? -27.641 -21.594 -20.516 1 77.75 525 ARG A C 1
ATOM 4117 O O . ARG A 1 525 ? -27.453 -21.734 -21.719 1 77.75 525 ARG A O 1
ATOM 4124 N N . ARG A 1 526 ? -28.766 -21.531 -20.016 1 76.38 526 ARG A N 1
ATOM 4125 C CA . ARG A 1 526 ? -29.984 -21.75 -20.797 1 76.38 526 ARG A CA 1
ATOM 4126 C C . ARG A 1 526 ? -30.312 -20.547 -21.672 1 76.38 526 ARG A C 1
ATOM 4128 O O . ARG A 1 526 ? -30.828 -20.688 -22.781 1 76.38 526 ARG A O 1
ATOM 4135 N N . LYS A 1 527 ? -29.984 -19.406 -21.172 1 74.81 527 LYS A N 1
ATOM 4136 C CA . LYS A 1 527 ? -30.344 -18.172 -21.859 1 74.81 527 LYS A CA 1
ATOM 4137 C C . LYS A 1 527 ? -29.391 -17.891 -23.016 1 74.81 527 LYS A C 1
ATOM 4139 O O . LYS A 1 527 ? -29.812 -17.484 -24.094 1 74.81 527 LYS A O 1
ATOM 4144 N N . GLY A 1 528 ? -28.094 -18 -22.812 1 72.5 528 GLY A N 1
ATOM 4145 C CA . GLY A 1 528 ? -27.203 -17.5 -23.844 1 72.5 528 GLY A CA 1
ATOM 4146 C C . GLY A 1 528 ? -25.891 -18.266 -23.906 1 72.5 528 GLY A C 1
ATOM 4147 O O . GLY A 1 528 ? -24.938 -17.828 -24.547 1 72.5 528 GLY A O 1
ATOM 4148 N N . GLY A 1 529 ? -25.875 -19.297 -23.25 1 75.31 529 GLY A N 1
ATOM 4149 C CA . GLY A 1 529 ? -24.703 -20.156 -23.391 1 75.31 529 GLY A CA 1
ATOM 4150 C C . GLY A 1 529 ? -23.5 -19.672 -22.609 1 75.31 529 GLY A C 1
ATOM 4151 O O . GLY A 1 529 ? -23.641 -19.109 -21.531 1 75.31 529 GLY A O 1
ATOM 4152 N N . SER A 1 530 ? -22.344 -19.922 -23.219 1 74.69 530 SER A N 1
ATOM 4153 C CA . SER A 1 530 ? -21.062 -19.703 -22.547 1 74.69 530 SER A CA 1
ATOM 4154 C C . SER A 1 530 ? -20.781 -18.203 -22.375 1 74.69 530 SER A C 1
ATOM 4156 O O . SER A 1 530 ? -20.141 -17.797 -21.406 1 74.69 530 SER A O 1
ATOM 4158 N N . GLU A 1 531 ? -21.25 -17.422 -23.297 1 76.56 531 GLU A N 1
ATOM 4159 C CA . GLU A 1 531 ? -21.047 -15.984 -23.219 1 76.56 531 GLU A CA 1
ATOM 4160 C C . GLU A 1 531 ? -21.766 -15.383 -22.016 1 76.56 531 GLU A C 1
ATOM 4162 O O . GLU A 1 531 ? -21.203 -14.578 -21.281 1 76.56 531 GLU A O 1
ATOM 4167 N N . HIS A 1 532 ? -22.906 -15.836 -21.844 1 71.94 532 HIS A N 1
ATOM 4168 C CA . HIS A 1 532 ? -23.703 -15.359 -20.719 1 71.94 532 HIS A CA 1
ATOM 4169 C C . HIS A 1 532 ? -23.125 -15.836 -19.406 1 71.94 532 HIS A C 1
ATOM 4171 O O . HIS A 1 532 ? -23.172 -15.117 -18.391 1 71.94 532 HIS A O 1
ATOM 4177 N N . GLN A 1 533 ? -22.547 -16.953 -19.484 1 75 533 GLN A N 1
ATOM 4178 C CA . GLN A 1 533 ? -21.906 -17.469 -18.266 1 75 533 GLN A CA 1
ATOM 4179 C C . GLN A 1 533 ? -20.688 -16.641 -17.891 1 75 533 GLN A C 1
ATOM 4181 O O . GLN A 1 533 ? -20.422 -16.406 -16.719 1 75 533 GLN A O 1
ATOM 4186 N N . TRP A 1 534 ? -20.016 -16.312 -18.922 1 77.81 534 TRP A N 1
ATOM 4187 C CA . TRP A 1 534 ? -18.859 -15.461 -18.688 1 77.81 534 TRP A CA 1
ATOM 4188 C C . TRP A 1 534 ? -19.266 -14.141 -18.031 1 77.81 534 TRP A C 1
ATOM 4190 O O . TRP A 1 534 ? -18.672 -13.734 -17.031 1 77.81 534 TRP A O 1
ATOM 4200 N N . TYR A 1 535 ? -20.297 -13.523 -18.516 1 75.44 535 TYR A N 1
ATOM 4201 C CA . TYR A 1 535 ? -20.766 -12.242 -17.984 1 75.44 535 TYR A CA 1
ATOM 4202 C C . TYR A 1 535 ? -21.234 -12.391 -16.547 1 75.44 535 TYR A C 1
ATOM 4204 O O . TYR A 1 535 ? -20.953 -11.547 -15.695 1 75.44 535 TYR A O 1
ATOM 4212 N N . ASP A 1 536 ? -21.844 -13.383 -16.375 1 74.5 536 ASP A N 1
ATOM 4213 C CA . ASP A 1 536 ? -22.375 -13.609 -15.039 1 74.5 536 ASP A CA 1
ATOM 4214 C C . ASP A 1 536 ? -21.234 -13.773 -14.023 1 74.5 536 ASP A C 1
ATOM 4216 O O . ASP A 1 536 ? -21.234 -13.109 -12.984 1 74.5 536 ASP A O 1
ATOM 4220 N N . TRP A 1 537 ? -20.234 -14.516 -14.422 1 78.44 537 TRP A N 1
ATOM 4221 C CA . TRP A 1 537 ? -19.125 -14.852 -13.523 1 78.44 537 TRP A CA 1
ATOM 4222 C C . TRP A 1 537 ? -18.172 -13.672 -13.359 1 78.44 537 TRP A C 1
ATOM 4224 O O . TRP A 1 537 ? -17.75 -13.352 -12.25 1 78.44 537 TRP A O 1
ATOM 4234 N N . ALA A 1 538 ? -17.922 -13.047 -14.477 1 77 538 ALA A N 1
ATOM 4235 C CA . ALA A 1 538 ? -16.828 -12.086 -14.484 1 77 538 ALA A CA 1
ATOM 4236 C C . ALA A 1 538 ? -17.344 -10.672 -14.203 1 77 538 ALA A C 1
ATOM 4238 O O . ALA A 1 538 ? -16.594 -9.828 -13.703 1 77 538 ALA A O 1
ATOM 4239 N N . MET A 1 539 ? -18.641 -10.508 -14.461 1 76.88 539 MET A N 1
ATOM 4240 C CA . MET A 1 539 ? -19.094 -9.125 -14.43 1 76.88 539 MET A CA 1
ATOM 4241 C C . MET A 1 539 ? -20.109 -8.922 -13.312 1 76.88 539 MET A C 1
ATOM 4243 O O . MET A 1 539 ? -19.875 -8.156 -12.375 1 76.88 539 MET A O 1
ATOM 4247 N N . PHE A 1 540 ? -21.094 -9.711 -13.312 1 74 540 PHE A N 1
ATOM 4248 C CA . PHE A 1 540 ? -22.266 -9.336 -12.539 1 74 540 PHE A CA 1
ATOM 4249 C C . PHE A 1 540 ? -22.234 -9.969 -11.148 1 74 540 PHE A C 1
ATOM 4251 O O . PHE A 1 540 ? -22.781 -9.422 -10.195 1 74 540 PHE A O 1
ATOM 4258 N N . ARG A 1 541 ? -21.5 -10.969 -11.055 1 84.69 541 ARG A N 1
ATOM 4259 C CA . ARG A 1 541 ? -21.578 -11.68 -9.773 1 84.69 541 ARG A CA 1
ATOM 4260 C C . ARG A 1 541 ? -20.203 -11.797 -9.141 1 84.69 541 ARG A C 1
ATOM 4262 O O . ARG A 1 541 ? -19.953 -12.719 -8.352 1 84.69 541 ARG A O 1
ATOM 4269 N N . HIS A 1 542 ? -19.391 -10.938 -9.492 1 89.56 542 HIS A N 1
ATOM 4270 C CA . HIS A 1 542 ? -18.031 -11 -8.984 1 89.56 542 HIS A CA 1
ATOM 4271 C C . HIS A 1 542 ? -18 -11.039 -7.457 1 89.56 542 HIS A C 1
ATOM 4273 O O . HIS A 1 542 ? -17.281 -11.836 -6.859 1 89.56 542 HIS A O 1
ATOM 4279 N N . ARG A 1 543 ? -18.766 -10.195 -6.852 1 90.62 543 ARG A N 1
ATOM 4280 C CA . ARG A 1 543 ? -18.797 -10.102 -5.395 1 90.62 543 ARG A CA 1
ATOM 4281 C C . ARG A 1 543 ? -19.25 -11.414 -4.766 1 90.62 543 ARG A C 1
ATOM 4283 O O . ARG A 1 543 ? -18.641 -11.883 -3.801 1 90.62 543 ARG A O 1
ATOM 4290 N N . THR A 1 544 ? -20.312 -11.945 -5.309 1 92.94 544 THR A N 1
ATOM 4291 C CA . THR A 1 544 ? -20.828 -13.211 -4.801 1 92.94 544 THR A CA 1
ATOM 4292 C C . THR A 1 544 ? -19.812 -14.336 -4.988 1 92.94 544 THR A C 1
ATOM 4294 O O . THR A 1 544 ? -19.656 -15.188 -4.117 1 92.94 544 THR A O 1
ATOM 4297 N N . VAL A 1 545 ? -19.141 -14.328 -6.109 1 95.19 545 VAL A N 1
ATOM 4298 C CA . VAL A 1 545 ? -18.141 -15.344 -6.418 1 95.19 545 VAL A CA 1
ATOM 4299 C C . VAL A 1 545 ? -17 -15.281 -5.402 1 95.19 545 VAL A C 1
ATOM 4301 O O . VAL A 1 545 ? -16.578 -16.312 -4.859 1 95.19 545 VAL A O 1
ATOM 4304 N N . VAL A 1 546 ? -16.5 -14.086 -5.102 1 96.75 546 VAL A N 1
ATOM 4305 C CA . VAL A 1 546 ? -15.383 -13.898 -4.172 1 96.75 546 VAL A CA 1
ATOM 4306 C C . VAL A 1 546 ? -15.789 -14.375 -2.779 1 96.75 546 VAL A C 1
ATOM 4308 O O . VAL A 1 546 ? -15.055 -15.117 -2.131 1 96.75 546 VAL A O 1
ATOM 4311 N N . HIS A 1 547 ? -16.984 -14.016 -2.365 1 96.94 547 HIS A N 1
ATOM 4312 C CA . HIS A 1 547 ? -17.438 -14.383 -1.03 1 96.94 547 HIS A CA 1
ATOM 4313 C C . HIS A 1 547 ? -17.672 -15.891 -0.92 1 96.94 547 HIS A C 1
ATOM 4315 O O . HIS A 1 547 ? -17.453 -16.469 0.143 1 96.94 547 HIS A O 1
ATOM 4321 N N . CYS A 1 548 ? -18.078 -16.484 -2.031 1 96.38 548 CYS A N 1
ATOM 4322 C CA . CYS A 1 548 ? -18.266 -17.938 -2.031 1 96.38 548 CYS A CA 1
ATOM 4323 C C . CYS A 1 548 ? -16.938 -18.656 -1.808 1 96.38 548 CYS A C 1
ATOM 4325 O O . CYS A 1 548 ? -16.844 -19.562 -0.976 1 96.38 548 CYS A O 1
ATOM 4327 N N . GLY A 1 549 ? -15.93 -18.219 -2.57 1 97.88 549 GLY A N 1
ATOM 4328 C CA . GLY A 1 549 ? -14.609 -18.797 -2.371 1 97.88 549 GLY A CA 1
ATOM 4329 C C . GLY A 1 549 ? -14.062 -18.562 -0.978 1 97.88 549 GLY A C 1
ATOM 4330 O O . GLY A 1 549 ? -13.461 -19.453 -0.38 1 97.88 549 GLY A O 1
ATOM 4331 N N . GLU A 1 550 ? -14.281 -17.375 -0.43 1 98.31 550 GLU A N 1
ATOM 4332 C CA . GLU A 1 550 ? -13.812 -17.031 0.909 1 98.31 550 GLU A CA 1
ATOM 4333 C C . GLU A 1 550 ? -14.5 -17.891 1.97 1 98.31 550 GLU A C 1
ATOM 4335 O O . GLU A 1 550 ? -13.852 -18.359 2.904 1 98.31 550 GLU A O 1
ATOM 4340 N N . ALA A 1 551 ? -15.773 -18.047 1.795 1 97.5 551 ALA A N 1
ATOM 4341 C CA . ALA A 1 551 ? -16.547 -18.797 2.779 1 97.5 551 ALA A CA 1
ATOM 4342 C C . ALA A 1 551 ? -16.062 -20.25 2.857 1 97.5 551 ALA A C 1
ATOM 4344 O O . ALA A 1 551 ? -16 -20.828 3.941 1 97.5 551 ALA A O 1
ATOM 4345 N N . PHE A 1 552 ? -15.75 -20.812 1.725 1 97.31 552 PHE A N 1
ATOM 4346 C CA . PHE A 1 552 ? -15.211 -22.172 1.692 1 97.31 552 PHE A CA 1
ATOM 4347 C C . PHE A 1 552 ? -13.938 -22.266 2.529 1 97.31 552 PHE A C 1
ATOM 4349 O O . PHE A 1 552 ? -13.789 -23.188 3.336 1 97.31 552 PHE A O 1
ATOM 4356 N N . MET A 1 553 ? -13.094 -21.359 2.35 1 98.31 553 MET A N 1
ATOM 4357 C CA . MET A 1 553 ? -11.812 -21.375 3.047 1 98.31 553 MET A CA 1
ATOM 4358 C C . MET A 1 553 ? -11.992 -21.047 4.527 1 98.31 553 MET A C 1
ATOM 4360 O O . MET A 1 553 ? -11.297 -21.609 5.375 1 98.31 553 MET A O 1
ATOM 4364 N N . GLU A 1 554 ? -12.859 -20.094 4.832 1 98 554 GLU A N 1
ATOM 4365 C CA . GLU A 1 554 ? -13.125 -19.719 6.219 1 98 554 GLU A CA 1
ATOM 4366 C C . GLU A 1 554 ? -13.617 -20.906 7.031 1 98 554 GLU A C 1
ATOM 4368 O O . GLU A 1 554 ? -13.203 -21.109 8.172 1 98 554 GLU A O 1
ATOM 4373 N N . ALA A 1 555 ? -14.469 -21.688 6.406 1 95.94 555 ALA A N 1
ATOM 4374 C CA . ALA A 1 555 ? -14.938 -22.906 7.051 1 95.94 555 ALA A CA 1
ATOM 4375 C C . ALA A 1 555 ? -13.781 -23.891 7.27 1 95.94 555 ALA A C 1
ATOM 4377 O O . ALA A 1 555 ? -13.656 -24.484 8.344 1 95.94 555 ALA A O 1
ATOM 4378 N N . TYR A 1 556 ? -12.977 -24.047 6.336 1 96.62 556 TYR A N 1
ATOM 4379 C CA . TYR A 1 556 ? -11.812 -24.922 6.426 1 96.62 556 TYR A CA 1
ATOM 4380 C C . TYR A 1 556 ? -10.883 -24.469 7.551 1 96.62 556 TYR A C 1
ATOM 4382 O O . TYR A 1 556 ? -10.406 -25.297 8.336 1 96.62 556 TYR A O 1
ATOM 4390 N N . TYR A 1 557 ? -10.617 -23.172 7.668 1 98.44 557 TYR A N 1
ATOM 4391 C CA . TYR A 1 557 ? -9.695 -22.656 8.672 1 98.44 557 TYR A CA 1
ATOM 4392 C C . TYR A 1 557 ? -10.227 -22.891 10.078 1 98.44 557 TYR A C 1
ATOM 4394 O O . TYR A 1 557 ? -9.469 -23.203 10.992 1 98.44 557 TYR A O 1
ATOM 4402 N N . LEU A 1 558 ? -11.531 -22.703 10.242 1 96.88 558 LEU A N 1
ATOM 4403 C CA . LEU A 1 558 ? -12.109 -22.938 11.555 1 96.88 558 LEU A CA 1
ATOM 4404 C C . LEU A 1 558 ? -12.055 -24.422 11.914 1 96.88 558 LEU A C 1
ATOM 4406 O O . LEU A 1 558 ? -11.859 -24.781 13.078 1 96.88 558 LEU A O 1
ATOM 4410 N N . ASP A 1 559 ? -12.227 -25.234 10.906 1 95.81 559 ASP A N 1
ATOM 4411 C CA . ASP A 1 559 ? -12.062 -26.672 11.125 1 95.81 559 ASP A CA 1
ATOM 4412 C C . ASP A 1 559 ? -10.641 -27 11.57 1 95.81 559 ASP A C 1
ATOM 4414 O O . ASP A 1 559 ? -10.438 -27.797 12.484 1 95.81 559 ASP A O 1
ATOM 4418 N N . VAL A 1 560 ? -9.68 -26.391 10.969 1 96.88 560 VAL A N 1
ATOM 4419 C CA . VAL A 1 560 ? -8.273 -26.594 11.312 1 96.88 560 VAL A CA 1
ATOM 4420 C C . VAL A 1 560 ? -8.023 -26.141 12.75 1 96.88 560 VAL A C 1
ATOM 4422 O O . VAL A 1 560 ? -7.359 -26.844 13.516 1 96.88 560 VAL A O 1
ATOM 4425 N N . MET A 1 561 ? -8.555 -24.984 13.102 1 97 561 MET A N 1
ATOM 4426 C CA . MET A 1 561 ? -8.32 -24.438 14.438 1 97 561 MET A CA 1
ATOM 4427 C C . MET A 1 561 ? -8.977 -25.312 15.5 1 97 561 MET A C 1
ATOM 4429 O O . MET A 1 561 ? -8.445 -25.453 16.609 1 97 561 MET A O 1
ATOM 4433 N N . MET A 1 562 ? -10.141 -25.875 15.156 1 95.56 562 MET A N 1
ATOM 4434 C CA . MET A 1 562 ? -10.781 -26.797 16.078 1 95.56 562 MET A CA 1
ATOM 4435 C C . MET A 1 562 ? -9.914 -28.031 16.312 1 95.56 562 MET A C 1
ATOM 4437 O O . MET A 1 562 ? -9.734 -28.469 17.453 1 95.56 562 MET A O 1
ATOM 4441 N N . LYS A 1 563 ? -9.336 -28.531 15.32 1 94 563 LYS A N 1
ATOM 4442 C CA . LYS A 1 563 ? -8.469 -29.703 15.43 1 94 563 LYS A CA 1
ATOM 4443 C C . LYS A 1 563 ? -7.191 -29.375 16.203 1 94 563 LYS A C 1
ATOM 4445 O O . LYS A 1 563 ? -6.73 -30.172 17.016 1 94 563 LYS A O 1
ATOM 4450 N N . GLU A 1 564 ? -6.609 -28.172 15.898 1 94.12 564 GLU A N 1
ATOM 4451 C CA . GLU A 1 564 ? -5.398 -27.766 16.609 1 94.12 564 GLU A CA 1
ATOM 4452 C C . GLU A 1 564 ? -5.672 -27.578 18.094 1 94.12 564 GLU A C 1
ATOM 4454 O O . GLU A 1 564 ? -4.816 -27.875 18.938 1 94.12 564 GLU A O 1
ATOM 4459 N N . THR A 1 565 ? -6.82 -27.031 18.422 1 94.06 565 THR A N 1
ATOM 4460 C CA . THR A 1 565 ? -7.195 -26.844 19.812 1 94.06 565 THR A CA 1
ATOM 4461 C C . THR A 1 565 ? -7.355 -28.188 20.516 1 94.06 565 THR A C 1
ATOM 4463 O O . THR A 1 565 ? -6.938 -28.344 21.672 1 94.06 565 THR A O 1
ATOM 4466 N N . GLU A 1 566 ? -7.879 -29.125 19.859 1 92 566 GLU A N 1
ATOM 4467 C CA . GLU A 1 566 ? -8.094 -30.453 20.422 1 92 566 GLU A CA 1
ATOM 4468 C C . GLU A 1 566 ? -6.77 -31.188 20.625 1 92 566 GLU A C 1
ATOM 4470 O O . GLU A 1 566 ? -6.594 -31.891 21.625 1 92 566 GLU A O 1
ATOM 4475 N N . LYS A 1 567 ? -5.863 -30.953 19.797 1 91.38 567 LYS A N 1
ATOM 4476 C CA . LYS A 1 567 ? -4.59 -31.672 19.828 1 91.38 567 LYS A CA 1
ATOM 4477 C C . LYS A 1 567 ? -3.637 -31.047 20.844 1 91.38 567 LYS A C 1
ATOM 4479 O O . LYS A 1 567 ? -2.697 -31.703 21.312 1 91.38 567 LYS A O 1
ATOM 4484 N N . CYS A 1 568 ? -3.879 -29.875 21.109 1 92.12 568 CYS A N 1
ATOM 4485 C CA . CYS A 1 568 ? -2.961 -29.156 22 1 92.12 568 CYS A CA 1
ATOM 4486 C C . CYS A 1 568 ? -3.041 -29.703 23.422 1 92.12 568 CYS A C 1
ATOM 4488 O O . CYS A 1 568 ? -4.102 -29.656 24.047 1 92.12 568 CYS A O 1
ATOM 4490 N N . SER A 1 569 ? -1.937 -30.172 24.016 1 88.38 569 SER A N 1
ATOM 4491 C CA . SER A 1 569 ? -1.891 -30.75 25.344 1 88.38 569 SER A CA 1
ATOM 4492 C C . SER A 1 569 ? -1.696 -29.688 26.422 1 88.38 569 SER A C 1
ATOM 4494 O O . SER A 1 569 ? -2.021 -29.906 27.578 1 88.38 569 SER A O 1
ATOM 4496 N N . ASP A 1 570 ? -1.178 -28.562 26.047 1 88.56 570 ASP A N 1
ATOM 4497 C CA . ASP A 1 570 ? -1.013 -27.438 26.969 1 88.56 570 ASP A CA 1
ATOM 4498 C C . ASP A 1 570 ? -2.344 -26.719 27.203 1 88.56 570 ASP A C 1
ATOM 4500 O O . ASP A 1 570 ? -2.926 -26.141 26.281 1 88.56 570 ASP A O 1
ATOM 4504 N N . PRO A 1 571 ? -2.775 -26.812 28.469 1 88 571 PRO A N 1
ATOM 4505 C CA . PRO A 1 571 ? -4.086 -26.203 28.734 1 88 571 PRO A CA 1
ATOM 4506 C C . PRO A 1 571 ? -4.117 -24.703 28.438 1 88 571 PRO A C 1
ATOM 4508 O O . PRO A 1 571 ? -5.094 -24.203 27.875 1 88 571 PRO A O 1
ATOM 4511 N N . ARG A 1 572 ? -3.119 -24 28.891 1 88.88 572 ARG A N 1
ATOM 4512 C CA . ARG A 1 572 ? -3.086 -22.562 28.625 1 88.88 572 ARG A CA 1
ATOM 4513 C C . ARG A 1 572 ? -2.941 -22.297 27.125 1 88.88 572 ARG A C 1
ATOM 4515 O O . ARG A 1 572 ? -3.549 -21.359 26.594 1 88.88 572 ARG A O 1
ATOM 4522 N N . GLY A 1 573 ? -2.164 -23.078 26.5 1 92.5 573 GLY A N 1
ATOM 4523 C CA . GLY A 1 573 ? -2.027 -22.969 25.047 1 92.5 573 GLY A CA 1
ATOM 4524 C C . GLY A 1 573 ? -3.316 -23.266 24.312 1 92.5 573 GLY A C 1
ATOM 4525 O O . GLY A 1 573 ? -3.611 -22.625 23.297 1 92.5 573 GLY A O 1
ATOM 4526 N N . ARG A 1 574 ? -4.039 -24.219 24.844 1 92.94 574 ARG A N 1
ATOM 4527 C CA . ARG A 1 574 ? -5.328 -24.578 24.25 1 92.94 574 ARG A CA 1
ATOM 4528 C C . ARG A 1 574 ? -6.293 -23.391 24.297 1 92.94 574 ARG A C 1
ATOM 4530 O O . ARG A 1 574 ? -7.012 -23.141 23.328 1 92.94 574 ARG A O 1
ATOM 4537 N N . LYS A 1 575 ? -6.293 -22.734 25.375 1 93.06 575 LYS A N 1
ATOM 4538 C CA . LYS A 1 575 ? -7.148 -21.562 25.516 1 93.06 575 LYS A CA 1
ATOM 4539 C C . LYS A 1 575 ? -6.742 -20.469 24.516 1 93.06 575 LYS A C 1
ATOM 4541 O O . LYS A 1 575 ? -7.598 -19.844 23.906 1 93.06 575 LYS A O 1
ATOM 4546 N N . ILE A 1 576 ? -5.449 -20.234 24.375 1 95.06 576 ILE A N 1
ATOM 4547 C CA . ILE A 1 576 ? -4.938 -19.219 23.469 1 95.06 576 ILE A CA 1
ATOM 4548 C C . ILE A 1 576 ? -5.309 -19.578 22.031 1 95.06 576 ILE A C 1
ATOM 4550 O O . ILE A 1 576 ? -5.73 -18.719 21.25 1 95.06 576 ILE A O 1
ATOM 4554 N N . LEU A 1 577 ? -5.188 -20.828 21.688 1 95.94 577 LEU A N 1
ATOM 4555 C CA . LEU A 1 577 ? -5.531 -21.281 20.344 1 95.94 577 LEU A CA 1
ATOM 4556 C C . LEU A 1 577 ? -7.023 -21.094 20.078 1 95.94 577 LEU A C 1
ATOM 4558 O O . LEU A 1 577 ? -7.418 -20.703 18.969 1 95.94 577 LEU A O 1
ATOM 4562 N N . ARG A 1 578 ? -7.824 -21.422 21.047 1 94.94 578 ARG A N 1
ATOM 4563 C CA . ARG A 1 578 ? -9.266 -21.219 20.922 1 94.94 578 ARG A CA 1
ATOM 4564 C C . ARG A 1 578 ? -9.586 -19.734 20.719 1 94.94 578 ARG A C 1
ATOM 4566 O O . ARG A 1 578 ? -10.406 -19.391 19.859 1 94.94 578 ARG A O 1
ATOM 4573 N N . ASP A 1 579 ? -8.945 -18.859 21.484 1 95.5 579 ASP A N 1
ATOM 4574 C CA . ASP A 1 579 ? -9.156 -17.422 21.344 1 95.5 579 ASP A CA 1
ATOM 4575 C C . ASP A 1 579 ? -8.711 -16.922 19.984 1 95.5 579 ASP A C 1
ATOM 4577 O O . ASP A 1 579 ? -9.344 -16.047 19.391 1 95.5 579 ASP A O 1
ATOM 4581 N N . ILE A 1 580 ? -7.629 -17.438 19.484 1 97.88 580 ILE A N 1
ATOM 4582 C CA . ILE A 1 580 ? -7.137 -17.078 18.156 1 97.88 580 ILE A CA 1
ATOM 4583 C C . ILE A 1 580 ? -8.18 -17.453 17.109 1 97.88 580 ILE A C 1
ATOM 4585 O O . ILE A 1 580 ? -8.492 -16.641 16.234 1 97.88 580 ILE A O 1
ATOM 4589 N N . GLY A 1 581 ? -8.703 -18.672 17.219 1 97.94 581 GLY A N 1
ATOM 4590 C CA . GLY A 1 581 ? -9.758 -19.078 16.297 1 97.94 581 GLY A CA 1
ATOM 4591 C C . GLY A 1 581 ? -11 -18.203 16.391 1 97.94 581 GLY A C 1
ATOM 4592 O O . GLY A 1 581 ? -11.617 -17.891 15.383 1 97.94 581 GLY A O 1
ATOM 4593 N N . TRP A 1 582 ? -11.352 -17.844 17.641 1 97.06 582 TRP A N 1
ATOM 4594 C CA . TRP A 1 582 ? -12.508 -17 17.906 1 97.06 582 TRP A CA 1
ATOM 4595 C C . TRP A 1 582 ? -12.305 -15.609 17.297 1 97.06 582 TRP A C 1
ATOM 4597 O O . TRP A 1 582 ? -13.172 -15.102 16.594 1 97.06 582 TRP A O 1
ATOM 4607 N N . ILE A 1 583 ? -11.164 -14.992 17.531 1 98.31 583 ILE A N 1
ATOM 4608 C CA . ILE A 1 583 ? -10.844 -13.672 17 1 98.31 583 ILE A CA 1
ATOM 4609 C C . ILE A 1 583 ? -10.828 -13.719 15.477 1 98.31 583 ILE A C 1
ATOM 4611 O O . ILE A 1 583 ? -11.312 -12.797 14.812 1 98.31 583 ILE A O 1
ATOM 4615 N N . TYR A 1 584 ? -10.297 -14.805 14.945 1 98.38 584 TYR A N 1
ATOM 4616 C CA . TYR A 1 584 ? -10.297 -14.953 13.492 1 98.38 584 TYR A CA 1
ATOM 4617 C C . TYR A 1 584 ? -11.719 -14.906 12.938 1 98.38 584 TYR A C 1
ATOM 4619 O O . TYR A 1 584 ? -11.992 -14.188 11.977 1 98.38 584 TYR A O 1
ATOM 4627 N N . ALA A 1 585 ? -12.594 -15.688 13.508 1 98 585 ALA A N 1
ATOM 4628 C CA . ALA A 1 585 ? -13.969 -15.766 13.031 1 98 585 ALA A CA 1
ATOM 4629 C C . ALA A 1 585 ? -14.648 -14.398 13.078 1 98 585 ALA A C 1
ATOM 4631 O O . ALA A 1 585 ? -15.289 -13.977 12.109 1 98 585 ALA A O 1
ATOM 4632 N N . LEU A 1 586 ? -14.492 -13.711 14.203 1 97.69 586 LEU A N 1
ATOM 4633 C CA . LEU A 1 586 ? -15.125 -12.406 14.359 1 97.69 586 LEU A CA 1
ATOM 4634 C C . LEU A 1 586 ? -14.516 -11.383 13.414 1 97.69 586 LEU A C 1
ATOM 4636 O O . LEU A 1 586 ? -15.219 -10.531 12.867 1 97.69 586 LEU A O 1
ATOM 4640 N N . THR A 1 587 ? -13.227 -11.477 13.211 1 98.12 587 THR A N 1
ATOM 4641 C CA . THR A 1 587 ? -12.539 -10.547 12.32 1 98.12 587 THR A CA 1
ATOM 4642 C C . THR A 1 587 ? -13.016 -10.719 10.883 1 98.12 587 THR A C 1
ATOM 4644 O O . THR A 1 587 ? -13.258 -9.742 10.18 1 98.12 587 THR A O 1
ATOM 4647 N N . ARG A 1 588 ? -13.141 -11.945 10.469 1 97.94 588 ARG A N 1
ATOM 4648 C CA . ARG A 1 588 ? -13.594 -12.195 9.102 1 97.94 588 ARG A CA 1
ATOM 4649 C C . ARG A 1 588 ? -15.016 -11.703 8.898 1 97.94 588 ARG A C 1
ATOM 4651 O O . ARG A 1 588 ? -15.367 -11.219 7.816 1 97.94 588 ARG A O 1
ATOM 4658 N N . GLN A 1 589 ? -15.828 -11.859 9.945 1 96.69 589 GLN A N 1
ATOM 4659 C CA . GLN A 1 589 ? -17.172 -11.305 9.875 1 96.69 589 GLN A CA 1
ATOM 4660 C C . GLN A 1 589 ? -17.141 -9.781 9.789 1 96.69 589 GLN A C 1
ATOM 4662 O O . GLN A 1 589 ? -17.891 -9.188 9.016 1 96.69 589 GLN A O 1
ATOM 4667 N N . MET A 1 590 ? -16.234 -9.195 10.531 1 96.25 590 MET A N 1
ATOM 4668 C CA . MET A 1 590 ? -16.109 -7.746 10.531 1 96.25 590 MET A CA 1
ATOM 4669 C C . MET A 1 590 ? -15.594 -7.246 9.188 1 96.25 590 MET A C 1
ATOM 4671 O O . MET A 1 590 ? -16.031 -6.203 8.695 1 96.25 590 MET A O 1
ATOM 4675 N N . ASP A 1 591 ? -14.664 -8.008 8.648 1 95.62 591 ASP A N 1
ATOM 4676 C CA . ASP A 1 591 ? -14.055 -7.633 7.375 1 95.62 591 ASP A CA 1
ATOM 4677 C C . ASP A 1 591 ? -15.102 -7.586 6.266 1 95.62 591 ASP A C 1
ATOM 4679 O O . ASP A 1 591 ? -14.977 -6.809 5.312 1 95.62 591 ASP A O 1
ATOM 4683 N N . ARG A 1 592 ? -16.094 -8.383 6.348 1 96.44 592 ARG A N 1
ATOM 4684 C CA . ARG A 1 592 ? -17.109 -8.5 5.309 1 96.44 592 ARG A CA 1
ATOM 4685 C C . ARG A 1 592 ? -18.484 -8.094 5.844 1 96.44 592 ARG A C 1
ATOM 4687 O O . ARG A 1 592 ? -19.516 -8.594 5.371 1 96.44 592 ARG A O 1
ATOM 4694 N N . LEU A 1 593 ? -18.5 -7.25 6.777 1 95.5 593 LEU A N 1
ATOM 4695 C CA . LEU A 1 593 ? -19.719 -6.906 7.488 1 95.5 593 LEU A CA 1
ATOM 4696 C C . LEU A 1 593 ? -20.734 -6.258 6.551 1 95.5 593 LEU A C 1
ATOM 4698 O O . LEU A 1 593 ? -21.938 -6.48 6.68 1 95.5 593 LEU A O 1
ATOM 4702 N N . ASP A 1 594 ? -20.25 -5.406 5.613 1 94.31 594 ASP A N 1
ATOM 4703 C CA . ASP A 1 594 ? -21.156 -4.758 4.656 1 94.31 594 ASP A CA 1
ATOM 4704 C C . ASP A 1 594 ? -21.938 -5.793 3.854 1 94.31 594 ASP A C 1
ATOM 4706 O O . ASP A 1 594 ? -23.141 -5.648 3.65 1 94.31 594 ASP A O 1
ATOM 4710 N N . PHE A 1 595 ? -21.219 -6.887 3.434 1 93.44 595 PHE A N 1
ATOM 4711 C CA . PHE A 1 595 ? -21.859 -7.941 2.652 1 93.44 595 PHE A CA 1
ATOM 4712 C C . PHE A 1 595 ? -22.812 -8.75 3.514 1 93.44 595 PHE A C 1
ATOM 4714 O O . PHE A 1 595 ? -23.922 -9.07 3.082 1 93.44 595 PHE A O 1
ATOM 4721 N N . LEU A 1 596 ? -22.406 -9.078 4.719 1 94.44 596 LEU A N 1
ATOM 4722 C CA . LEU A 1 596 ? -23.203 -9.898 5.605 1 94.44 596 LEU A CA 1
ATOM 4723 C C . LEU A 1 596 ? -24.5 -9.188 5.984 1 94.44 596 LEU A C 1
ATOM 4725 O O . LEU A 1 596 ? -25.562 -9.812 6.059 1 94.44 596 LEU A O 1
ATOM 4729 N N . LEU A 1 597 ? -24.375 -7.855 6.191 1 93.06 597 LEU A N 1
ATOM 4730 C CA . LEU A 1 597 ? -25.547 -7.07 6.551 1 93.06 597 LEU A CA 1
ATOM 4731 C C . LEU A 1 597 ? -26.453 -6.852 5.34 1 93.06 597 LEU A C 1
ATOM 4733 O O . LEU A 1 597 ? -27.672 -6.961 5.441 1 93.06 597 LEU A O 1
ATOM 4737 N N . SER A 1 598 ? -25.828 -6.566 4.203 1 91.44 598 SER A N 1
ATOM 4738 C CA . SER A 1 598 ? -26.609 -6.316 2.992 1 91.44 598 SER A CA 1
ATOM 4739 C C . SER A 1 598 ? -27.344 -7.574 2.533 1 91.44 598 SER A C 1
ATOM 4741 O O . SER A 1 598 ? -28.438 -7.496 1.975 1 91.44 598 SER A O 1
ATOM 4743 N N . SER A 1 599 ? -26.719 -8.75 2.801 1 88.5 599 SER A N 1
ATOM 4744 C CA . SER A 1 599 ? -27.328 -10.023 2.414 1 88.5 599 SER A CA 1
ATOM 4745 C C . SER A 1 599 ? -28.203 -10.578 3.525 1 88.5 599 SER A C 1
ATOM 4747 O O . SER A 1 599 ? -28.688 -11.703 3.43 1 88.5 599 SER A O 1
ATOM 4749 N N . LYS A 1 600 ? -28.312 -9.859 4.66 1 87.62 600 LYS A N 1
ATOM 4750 C CA . LYS A 1 600 ? -29.188 -10.188 5.789 1 87.62 600 LYS A CA 1
ATOM 4751 C C . LYS A 1 600 ? -28.734 -11.469 6.48 1 87.62 600 LYS A C 1
ATOM 4753 O O . LYS A 1 600 ? -29.562 -12.227 6.992 1 87.62 600 LYS A O 1
ATOM 4758 N N . MET A 1 601 ? -27.469 -11.719 6.352 1 89.31 601 MET A N 1
ATOM 4759 C CA . MET A 1 601 ? -26.922 -12.875 7.047 1 89.31 601 MET A CA 1
ATOM 4760 C C . MET A 1 601 ? -26.641 -12.547 8.516 1 89.31 601 MET A C 1
ATOM 4762 O O . MET A 1 601 ? -26.5 -13.453 9.336 1 89.31 601 MET A O 1
ATOM 4766 N N . LEU A 1 602 ? -26.516 -11.305 8.812 1 89.38 602 LEU A N 1
ATOM 4767 C CA . LEU A 1 602 ? -26.328 -10.781 10.164 1 89.38 602 LEU A CA 1
ATOM 4768 C C . LEU A 1 602 ? -27.234 -9.578 10.414 1 89.38 602 LEU A C 1
ATOM 4770 O O . LEU A 1 602 ? -27.406 -8.734 9.531 1 89.38 602 LEU A O 1
ATOM 4774 N N . SER A 1 603 ? -27.828 -9.492 11.562 1 88.31 603 SER A N 1
ATOM 4775 C CA . SER A 1 603 ? -28.656 -8.336 11.906 1 88.31 603 SER A CA 1
ATOM 4776 C C . SER A 1 603 ? -27.812 -7.184 12.422 1 88.31 603 SER A C 1
ATOM 4778 O O . SER A 1 603 ? -26.656 -7.383 12.812 1 88.31 603 SER A O 1
ATOM 4780 N N . SER A 1 604 ? -28.391 -5.988 12.445 1 88.94 604 SER A N 1
ATOM 4781 C CA . SER A 1 604 ? -27.672 -4.809 12.93 1 88.94 604 SER A CA 1
ATOM 4782 C C . SER A 1 604 ? -27.328 -4.941 14.406 1 88.94 604 SER A C 1
ATOM 4784 O O . SER A 1 604 ? -26.266 -4.5 14.844 1 88.94 604 SER A O 1
ATOM 4786 N N . GLY A 1 605 ? -28.203 -5.512 15.172 1 86.81 605 GLY A N 1
ATOM 4787 C CA . GLY A 1 605 ? -27.938 -5.73 16.578 1 86.81 605 GLY A CA 1
ATOM 4788 C C . GLY A 1 605 ? -26.766 -6.668 16.812 1 86.81 605 GLY A C 1
ATOM 4789 O O . GLY A 1 605 ? -25.922 -6.418 17.688 1 86.81 605 GLY A O 1
ATOM 4790 N N . LYS A 1 606 ? -26.734 -7.715 16.062 1 90.25 606 LYS A N 1
ATOM 4791 C CA . LYS A 1 606 ? -25.625 -8.664 16.172 1 90.25 606 LYS A CA 1
ATOM 4792 C C . LYS A 1 606 ? -24.328 -8.047 15.688 1 90.25 606 LYS A C 1
ATOM 4794 O O . LYS A 1 606 ? -23.25 -8.398 16.188 1 90.25 606 LYS A O 1
ATOM 4799 N N . ALA A 1 607 ? -24.469 -7.141 14.727 1 92.12 607 ALA A N 1
ATOM 4800 C CA . ALA A 1 607 ? -23.281 -6.438 14.242 1 92.12 607 ALA A CA 1
ATOM 4801 C C . ALA A 1 607 ? -22.656 -5.594 15.344 1 92.12 607 ALA A C 1
ATOM 4803 O O . ALA A 1 607 ? -21.438 -5.523 15.461 1 92.12 607 ALA A O 1
ATOM 4804 N N . GLU A 1 608 ? -23.438 -4.934 16.109 1 88.56 608 GLU A N 1
ATOM 4805 C CA . GLU A 1 608 ? -22.953 -4.141 17.234 1 88.56 608 GLU A CA 1
ATOM 4806 C C . GLU A 1 608 ? -22.297 -5.031 18.281 1 88.56 608 GLU A C 1
ATOM 4808 O O . GLU A 1 608 ? -21.25 -4.676 18.844 1 88.56 608 GLU A O 1
ATOM 4813 N N . THR A 1 609 ? -22.922 -6.129 18.516 1 90.06 609 THR A N 1
ATOM 4814 C CA . THR A 1 609 ? -22.359 -7.094 19.453 1 90.06 609 THR A CA 1
ATOM 4815 C C . THR A 1 609 ? -21.031 -7.637 18.953 1 90.06 609 THR A C 1
ATOM 4817 O O . THR A 1 609 ? -20.094 -7.832 19.719 1 90.06 609 THR A O 1
ATOM 4820 N N . LEU A 1 610 ? -21.016 -7.875 17.672 1 94.25 610 LEU A N 1
ATOM 4821 C CA . LEU A 1 610 ? -19.797 -8.359 17.031 1 94.25 610 LEU A CA 1
ATOM 4822 C C . LEU A 1 610 ? -18.641 -7.398 17.25 1 94.25 610 LEU A C 1
ATOM 4824 O O . LEU A 1 610 ? -17.547 -7.812 17.672 1 94.25 610 LEU A O 1
ATOM 4828 N N . ALA A 1 611 ? -18.875 -6.168 17.062 1 91.38 611 ALA A N 1
ATOM 4829 C CA . ALA A 1 611 ? -17.828 -5.152 17.188 1 91.38 611 ALA A CA 1
ATOM 4830 C C . ALA A 1 611 ? -17.344 -5.039 18.625 1 91.38 611 ALA A C 1
ATOM 4832 O O . ALA A 1 611 ? -16.141 -5.027 18.891 1 91.38 611 ALA A O 1
ATOM 4833 N N . SER A 1 612 ? -18.266 -4.965 19.531 1 89 612 SER A N 1
ATOM 4834 C CA . SER A 1 612 ? -17.906 -4.812 20.953 1 89 612 SER A CA 1
ATOM 4835 C C . SER A 1 612 ? -17.203 -6.051 21.484 1 89 612 SER A C 1
ATOM 4837 O O . SER A 1 612 ? -16.234 -5.941 22.234 1 89 612 SER A O 1
ATOM 4839 N N . HIS A 1 613 ? -17.688 -7.176 21.078 1 91.25 613 HIS A N 1
ATOM 4840 C CA . HIS A 1 613 ? -17.094 -8.414 21.562 1 91.25 613 HIS A CA 1
ATOM 4841 C C . HIS A 1 613 ? -15.703 -8.625 20.969 1 91.25 613 HIS A C 1
ATOM 4843 O O . HIS A 1 613 ? -14.812 -9.125 21.656 1 91.25 613 HIS A O 1
ATOM 4849 N N . LEU A 1 614 ? -15.523 -8.281 19.75 1 95.06 614 LEU A N 1
ATOM 4850 C CA . LEU A 1 614 ? -14.195 -8.367 19.141 1 95.06 614 LEU A CA 1
ATOM 4851 C C . LEU A 1 614 ? -13.195 -7.512 19.906 1 95.06 614 LEU A C 1
ATOM 4853 O O . LEU A 1 614 ? -12.094 -7.973 20.219 1 95.06 614 LEU A O 1
ATOM 4857 N N . ASP A 1 615 ? -13.57 -6.301 20.219 1 91.69 615 ASP A N 1
ATOM 4858 C CA . ASP A 1 615 ? -12.68 -5.414 20.969 1 91.69 615 ASP A CA 1
ATOM 4859 C C . ASP A 1 615 ? -12.312 -6.02 22.328 1 91.69 615 ASP A C 1
ATOM 4861 O O . ASP A 1 615 ? -11.164 -5.922 22.766 1 91.69 615 ASP A O 1
ATOM 4865 N N . ASN A 1 616 ? -13.234 -6.703 22.891 1 90.5 616 ASN A N 1
ATOM 4866 C CA . ASN A 1 616 ? -13 -7.293 24.203 1 90.5 616 ASN A CA 1
ATOM 4867 C C . ASN A 1 616 ? -12.016 -8.453 24.125 1 90.5 616 ASN A C 1
ATOM 4869 O O . ASN A 1 616 ? -11.078 -8.531 24.922 1 90.5 616 ASN A O 1
ATOM 4873 N N . ILE A 1 617 ? -12.258 -9.336 23.219 1 93.75 617 ILE A N 1
ATOM 4874 C CA . ILE A 1 617 ? -11.43 -10.539 23.156 1 93.75 617 ILE A CA 1
ATOM 4875 C C . ILE A 1 617 ? -10.023 -10.172 22.688 1 93.75 617 ILE A C 1
ATOM 4877 O O . ILE A 1 617 ? -9.039 -10.773 23.109 1 93.75 617 ILE A O 1
ATOM 4881 N N . VAL A 1 618 ? -9.938 -9.195 21.828 1 95.62 618 VAL A N 1
ATOM 4882 C CA . VAL A 1 618 ? -8.633 -8.758 21.344 1 95.62 618 VAL A CA 1
ATOM 4883 C C . VAL A 1 618 ? -7.832 -8.148 22.5 1 95.62 618 VAL A C 1
ATOM 4885 O O . VAL A 1 618 ? -6.617 -8.32 22.578 1 95.62 618 VAL A O 1
ATOM 4888 N N . THR A 1 619 ? -8.484 -7.414 23.359 1 92.5 619 THR A N 1
ATOM 4889 C CA . THR A 1 619 ? -7.82 -6.789 24.484 1 92.5 619 THR A CA 1
ATOM 4890 C C . THR A 1 619 ? -7.219 -7.848 25.406 1 92.5 619 THR A C 1
ATOM 4892 O O . THR A 1 619 ? -6.152 -7.637 26 1 92.5 619 THR A O 1
ATOM 4895 N N . VAL A 1 620 ? -7.855 -8.992 25.469 1 90.38 620 VAL A N 1
ATOM 4896 C CA . VAL A 1 620 ? -7.387 -10.078 26.328 1 90.38 620 VAL A CA 1
ATOM 4897 C C . VAL A 1 620 ? -6.141 -10.711 25.719 1 90.38 620 VAL A C 1
ATOM 4899 O O . VAL A 1 620 ? -5.207 -11.086 26.422 1 90.38 620 VAL A O 1
ATOM 4902 N N . LEU A 1 621 ? -6.113 -10.805 24.406 1 94.69 621 LEU A N 1
ATOM 4903 C CA . LEU A 1 621 ? -5.02 -11.5 23.734 1 94.69 621 LEU A CA 1
ATOM 4904 C C . LEU A 1 621 ? -3.842 -10.555 23.5 1 94.69 621 LEU A C 1
ATOM 4906 O O . LEU A 1 621 ? -2.713 -11 23.297 1 94.69 621 LEU A O 1
ATOM 4910 N N . ALA A 1 622 ? -4.043 -9.266 23.516 1 94.56 622 ALA A N 1
ATOM 4911 C CA . ALA A 1 622 ? -3.086 -8.25 23.094 1 94.56 622 ALA A CA 1
ATOM 4912 C C . ALA A 1 622 ? -1.769 -8.383 23.859 1 94.56 622 ALA A C 1
ATOM 4914 O O . ALA A 1 622 ? -0.692 -8.336 23.25 1 94.56 622 ALA A O 1
ATOM 4915 N N . PRO A 1 623 ? -1.789 -8.625 25.172 1 91.56 623 PRO A N 1
ATOM 4916 C CA . PRO A 1 623 ? -0.526 -8.695 25.922 1 91.56 623 PRO A CA 1
ATOM 4917 C C . PRO A 1 623 ? 0.332 -9.891 25.5 1 91.56 623 PRO A C 1
ATOM 4919 O O . PRO A 1 623 ? 1.528 -9.93 25.797 1 91.56 623 PRO A O 1
ATOM 4922 N N . GLN A 1 624 ? -0.267 -10.852 24.797 1 93.62 624 GLN A N 1
ATOM 4923 C CA . GLN A 1 624 ? 0.456 -12.062 24.406 1 93.62 624 GLN A CA 1
ATOM 4924 C C . GLN A 1 624 ? 1.04 -11.922 23.016 1 93.62 624 GLN A C 1
ATOM 4926 O O . GLN A 1 624 ? 1.833 -12.758 22.578 1 93.62 624 GLN A O 1
ATOM 4931 N N . CYS A 1 625 ? 0.731 -10.859 22.312 1 94.94 625 CYS A N 1
ATOM 4932 C CA . CYS A 1 625 ? 1.05 -10.75 20.906 1 94.94 625 CYS A CA 1
ATOM 4933 C C . CYS A 1 625 ? 2.559 -10.711 20.672 1 94.94 625 CYS A C 1
ATOM 4935 O O . CYS A 1 625 ? 3.062 -11.289 19.719 1 94.94 625 CYS A O 1
ATOM 4937 N N . VAL A 1 626 ? 3.33 -10.094 21.578 1 93.44 626 VAL A N 1
ATOM 4938 C CA . VAL A 1 626 ? 4.781 -10.031 21.438 1 93.44 626 VAL A CA 1
ATOM 4939 C C . VAL A 1 626 ? 5.367 -11.438 21.547 1 93.44 626 VAL A C 1
ATOM 4941 O O . VAL A 1 626 ? 6.234 -11.82 20.766 1 93.44 626 VAL A O 1
ATOM 4944 N N . HIS A 1 627 ? 4.848 -12.203 22.469 1 94 627 HIS A N 1
ATOM 4945 C CA . HIS A 1 627 ? 5.316 -13.57 22.656 1 94 627 HIS A CA 1
ATOM 4946 C C . HIS A 1 627 ? 4.926 -14.453 21.469 1 94 627 HIS A C 1
ATOM 4948 O O . HIS A 1 627 ? 5.691 -15.328 21.062 1 94 627 HIS A O 1
ATOM 4954 N N . LEU A 1 628 ? 3.715 -14.234 21.016 1 96.69 628 LEU A N 1
ATOM 4955 C CA . LEU A 1 628 ? 3.236 -15.023 19.891 1 96.69 628 LEU A CA 1
ATOM 4956 C C . LEU A 1 628 ? 4.113 -14.805 18.656 1 96.69 628 LEU A C 1
ATOM 4958 O O . LEU A 1 628 ? 4.41 -15.75 17.938 1 96.69 628 LEU A O 1
ATOM 4962 N N . VAL A 1 629 ? 4.547 -13.562 18.391 1 96.31 629 VAL A N 1
ATOM 4963 C CA . VAL A 1 629 ? 5.379 -13.32 17.219 1 96.31 629 VAL A CA 1
ATOM 4964 C C . VAL A 1 629 ? 6.805 -13.789 17.5 1 96.31 629 VAL A C 1
ATOM 4966 O O . VAL A 1 629 ? 7.508 -14.227 16.578 1 96.31 629 VAL A O 1
ATOM 4969 N N . GLU A 1 630 ? 7.23 -13.742 18.734 1 94.06 630 GLU A N 1
ATOM 4970 C CA . GLU A 1 630 ? 8.539 -14.281 19.078 1 94.06 630 GLU A CA 1
ATOM 4971 C C . GLU A 1 630 ? 8.602 -15.781 18.797 1 94.06 630 GLU A C 1
ATOM 4973 O O . GLU A 1 630 ? 9.656 -16.312 18.422 1 94.06 630 GLU A O 1
ATOM 4978 N N . ALA A 1 631 ? 7.512 -16.422 18.984 1 96.12 631 ALA A N 1
ATOM 4979 C CA . ALA A 1 631 ? 7.441 -17.859 18.75 1 96.12 631 ALA A CA 1
ATOM 4980 C C . ALA A 1 631 ? 7.625 -18.188 17.266 1 96.12 631 ALA A C 1
ATOM 4982 O O . ALA A 1 631 ? 7.906 -19.328 16.906 1 96.12 631 ALA A O 1
ATOM 4983 N N . MET A 1 632 ? 7.496 -17.188 16.422 1 96.31 632 MET A N 1
ATOM 4984 C CA . MET A 1 632 ? 7.699 -17.391 14.984 1 96.31 632 MET A CA 1
ATOM 4985 C C . MET A 1 632 ? 9.188 -17.484 14.656 1 96.31 632 MET A C 1
ATOM 4987 O O . MET A 1 632 ? 9.555 -17.891 13.555 1 96.31 632 MET A O 1
ATOM 4991 N N . GLN A 1 633 ? 10.078 -17.078 15.523 1 93.38 633 GLN A N 1
ATOM 4992 C CA . GLN A 1 633 ? 11.523 -17.297 15.492 1 93.38 633 GLN A CA 1
ATOM 4993 C C . GLN A 1 633 ? 12.156 -16.562 14.312 1 93.38 633 GLN A C 1
ATOM 4995 O O . GLN A 1 633 ? 12.969 -17.125 13.586 1 93.38 633 GLN A O 1
ATOM 5000 N N . VAL A 1 634 ? 11.711 -15.375 14.117 1 93.56 634 VAL A N 1
ATOM 5001 C CA . VAL A 1 634 ? 12.398 -14.523 13.148 1 93.56 634 VAL A CA 1
ATOM 5002 C C . VAL A 1 634 ? 13.797 -14.195 13.664 1 93.56 634 VAL A C 1
ATOM 5004 O O . VAL A 1 634 ? 13.953 -13.719 14.797 1 93.56 634 VAL A O 1
ATOM 5007 N N . ALA A 1 635 ? 14.766 -14.453 12.867 1 90.44 635 ALA A N 1
ATOM 5008 C CA . ALA A 1 635 ? 16.156 -14.227 13.266 1 90.44 635 ALA A CA 1
ATOM 5009 C C . ALA A 1 635 ? 16.391 -12.758 13.609 1 90.44 635 ALA A C 1
ATOM 5011 O O . ALA A 1 635 ? 15.852 -11.867 12.953 1 90.44 635 ALA A O 1
ATOM 5012 N N . GLU A 1 636 ? 17.219 -12.484 14.531 1 83.31 636 GLU A N 1
ATOM 5013 C CA . GLU A 1 636 ? 17.516 -11.133 14.992 1 83.31 636 GLU A CA 1
ATOM 5014 C C . GLU A 1 636 ? 18.141 -10.289 13.883 1 83.31 636 GLU A C 1
ATOM 5016 O O . GLU A 1 636 ? 17.859 -9.102 13.766 1 83.31 636 GLU A O 1
ATOM 5021 N N . VAL A 1 637 ? 18.922 -10.938 13.102 1 80.31 637 VAL A N 1
ATOM 5022 C CA . VAL A 1 637 ? 19.641 -10.242 12.047 1 80.31 637 VAL A CA 1
ATOM 5023 C C . VAL A 1 637 ? 18.672 -9.719 11 1 80.31 637 VAL A C 1
ATOM 5025 O O . VAL A 1 637 ? 18.969 -8.766 10.273 1 80.31 637 VAL A O 1
ATOM 5028 N N . ALA A 1 638 ? 17.531 -10.305 10.961 1 86.81 638 ALA A N 1
ATOM 5029 C CA . ALA A 1 638 ? 16.562 -9.961 9.93 1 86.81 638 ALA A CA 1
ATOM 5030 C C . ALA A 1 638 ? 15.539 -8.953 10.453 1 86.81 638 ALA A C 1
ATOM 5032 O O . ALA A 1 638 ? 14.719 -8.43 9.688 1 86.81 638 ALA A O 1
ATOM 5033 N N . ARG A 1 639 ? 15.609 -8.641 11.68 1 87.31 639 ARG A N 1
ATOM 5034 C CA . ARG A 1 639 ? 14.625 -7.754 12.289 1 87.31 639 ARG A CA 1
ATOM 5035 C C . ARG A 1 639 ? 14.945 -6.289 12 1 87.31 639 ARG A C 1
ATOM 5037 O O . ARG A 1 639 ? 16.109 -5.926 11.836 1 87.31 639 ARG A O 1
ATOM 5044 N N . ALA A 1 640 ? 13.883 -5.473 11.836 1 84.88 640 ALA A N 1
ATOM 5045 C CA . ALA A 1 640 ? 14.047 -4.035 11.625 1 84.88 640 ALA A CA 1
ATOM 5046 C C . ALA A 1 640 ? 14.602 -3.361 12.875 1 84.88 640 ALA A C 1
ATOM 5048 O O . ALA A 1 640 ? 14.312 -3.787 14 1 84.88 640 ALA A O 1
ATOM 5049 N N . PRO A 1 641 ? 15.391 -2.357 12.617 1 72.62 641 PRO A N 1
ATOM 5050 C CA . PRO A 1 641 ? 15.961 -1.661 13.773 1 72.62 641 PRO A CA 1
ATOM 5051 C C . PRO A 1 641 ? 14.914 -0.859 14.555 1 72.62 641 PRO A C 1
ATOM 5053 O O . PRO A 1 641 ? 15.258 -0.132 15.484 1 72.62 641 PRO A O 1
ATOM 5056 N N . CYS A 1 642 ? 13.703 -0.767 14.234 1 59.22 642 CYS A N 1
ATOM 5057 C CA . CYS A 1 642 ? 12.695 0.036 14.922 1 59.22 642 CYS A CA 1
ATOM 5058 C C . CYS A 1 642 ? 12.336 -0.577 16.266 1 59.22 642 CYS A C 1
ATOM 5060 O O . CYS A 1 642 ? 11.414 -0.112 16.938 1 59.22 642 CYS A O 1
ATOM 5062 N N . ARG A 1 643 ? 12.93 -1.625 16.656 1 50.66 643 ARG A N 1
ATOM 5063 C CA . ARG A 1 643 ? 12.547 -2.27 17.922 1 50.66 643 ARG A CA 1
ATOM 5064 C C . ARG A 1 643 ? 12.867 -1.374 19.109 1 50.66 643 ARG A C 1
ATOM 5066 O O . ARG A 1 643 ? 13.578 -0.378 18.969 1 50.66 643 ARG A O 1
ATOM 5073 N N . SER A 1 644 ? 12.547 -1.931 20.406 1 43.56 644 SER A N 1
ATOM 5074 C CA . SER A 1 644 ? 12.477 -1.475 21.781 1 43.56 644 SER A CA 1
ATOM 5075 C C . SER A 1 644 ? 13.625 -0.533 22.125 1 43.56 644 SER A C 1
ATOM 5077 O O . SER A 1 644 ? 14.617 -0.477 21.391 1 43.56 644 SER A O 1
ATOM 5079 N N . ALA A 1 645 ? 13.281 0.146 23.031 1 41.66 645 ALA A N 1
ATOM 5080 C CA . ALA A 1 645 ? 14.109 0.979 23.891 1 41.66 645 ALA A CA 1
ATOM 5081 C C . ALA A 1 645 ? 15.523 0.413 24.016 1 41.66 645 ALA A C 1
ATOM 5083 O O . ALA A 1 645 ? 16.5 1.166 24.109 1 41.66 645 ALA A O 1
ATOM 5084 N N . MET A 1 646 ? 15.422 -0.838 24 1 40.47 646 MET A N 1
ATOM 5085 C CA . MET A 1 646 ? 16.75 -1.413 24.203 1 40.47 646 MET A CA 1
ATOM 5086 C C . MET A 1 646 ? 17.609 -1.265 22.953 1 40.47 646 MET A C 1
ATOM 5088 O O . MET A 1 646 ? 18.828 -1.086 23.031 1 40.47 646 MET A O 1
ATOM 5092 N N . TYR A 1 647 ? 16.906 -1.391 21.797 1 41.44 647 TYR A N 1
ATOM 5093 C CA . TYR A 1 647 ? 17.703 -1.288 20.578 1 41.44 647 TYR A CA 1
ATOM 5094 C C . TYR A 1 647 ? 17.641 0.118 20 1 41.44 647 TYR A C 1
ATOM 5096 O O . TYR A 1 647 ? 18.438 0.484 19.141 1 41.44 647 TYR A O 1
ATOM 5104 N N . MET A 1 648 ? 16.5 0.661 20.141 1 42.38 648 MET A N 1
ATOM 5105 C CA . MET A 1 648 ? 16.5 2.074 19.781 1 42.38 648 MET A CA 1
ATOM 5106 C C . MET A 1 648 ? 17.672 2.805 20.422 1 42.38 648 MET A C 1
ATOM 5108 O O . MET A 1 648 ? 17.953 3.955 20.078 1 42.38 648 MET A O 1
ATOM 5112 N N . GLU A 1 649 ? 18.078 2.143 21.531 1 38.06 649 GLU A N 1
ATOM 5113 C CA . GLU A 1 649 ? 19.203 2.756 22.234 1 38.06 649 GLU A CA 1
ATOM 5114 C C . GLU A 1 649 ? 20.359 3.049 21.281 1 38.06 649 GLU A C 1
ATOM 5116 O O . GLU A 1 649 ? 20.984 4.105 21.375 1 38.06 649 GLU A O 1
ATOM 5121 N N . SER A 1 650 ? 20.656 1.922 20.562 1 39.25 650 SER A N 1
ATOM 5122 C CA . SER A 1 650 ? 21.859 2.084 19.75 1 39.25 650 SER A CA 1
ATOM 5123 C C . SER A 1 650 ? 21.625 3.02 18.578 1 39.25 650 SER A C 1
ATOM 5125 O O . SER A 1 650 ? 22.562 3.41 17.891 1 39.25 650 SER A O 1
ATOM 5127 N N . TYR A 1 651 ? 20.422 2.898 18.094 1 38.12 651 TYR A N 1
ATOM 5128 C CA . TYR A 1 651 ? 20.25 3.771 16.938 1 38.12 651 TYR A CA 1
ATOM 5129 C C . TYR A 1 651 ? 20.734 5.184 17.234 1 38.12 651 TYR A C 1
ATOM 5131 O O . TYR A 1 651 ? 21.344 5.828 16.391 1 38.12 651 TYR A O 1
ATOM 5139 N N . TRP A 1 652 ? 20.094 5.758 18.234 1 39.47 652 TRP A N 1
ATOM 5140 C CA . TRP A 1 652 ? 20.203 7.203 18.391 1 39.47 652 TRP A CA 1
ATOM 5141 C C . TRP A 1 652 ? 21.422 7.562 19.25 1 39.47 652 TRP A C 1
ATOM 5143 O O . TRP A 1 652 ? 21.562 8.711 19.703 1 39.47 652 TRP A O 1
ATOM 5153 N N . THR A 1 653 ? 21.875 6.633 19.906 1 36.31 653 THR A N 1
ATOM 5154 C CA . THR A 1 653 ? 22.938 7.258 20.688 1 36.31 653 THR A CA 1
ATOM 5155 C C . THR A 1 653 ? 24.047 7.754 19.781 1 36.31 653 THR A C 1
ATOM 5157 O O . THR A 1 653 ? 24.609 6.984 19 1 36.31 653 THR A O 1
ATOM 5160 N N . ILE A 1 654 ? 23.734 8.766 19.219 1 36.53 654 ILE A N 1
ATOM 5161 C CA . ILE A 1 654 ? 25.016 9.414 18.953 1 36.53 654 ILE A CA 1
ATOM 5162 C C . ILE A 1 654 ? 26.016 9.07 20.047 1 36.53 654 ILE A C 1
ATOM 5164 O O . ILE A 1 654 ? 25.734 9.281 21.234 1 36.53 654 ILE A O 1
ATOM 5168 N N . PRO A 1 655 ? 26.891 8.32 19.781 1 33.78 655 PRO A N 1
ATOM 5169 C CA . PRO A 1 655 ? 27.859 8.18 20.875 1 33.78 655 PRO A CA 1
ATOM 5170 C C . PRO A 1 655 ? 27.984 9.438 21.734 1 33.78 655 PRO A C 1
ATOM 5172 O O . PRO A 1 655 ? 28.156 10.539 21.188 1 33.78 655 PRO A O 1
ATOM 5175 N N . GLY A 1 656 ? 27.578 9.367 23.078 1 34.06 656 GLY A N 1
ATOM 5176 C CA . GLY A 1 656 ? 27.672 10.414 24.078 1 34.06 656 GLY A CA 1
ATOM 5177 C C . GLY A 1 656 ? 26.344 11.086 24.359 1 34.06 656 GLY A C 1
ATOM 5178 O O . GLY A 1 656 ? 26.25 11.969 25.219 1 34.06 656 GLY A O 1
ATOM 5179 N N . THR A 1 657 ? 25.406 11.078 23.438 1 38.5 657 THR A N 1
ATOM 5180 C CA . THR A 1 657 ? 24.188 11.812 23.734 1 38.5 657 THR A CA 1
ATOM 5181 C C . THR A 1 657 ? 23.125 10.883 24.312 1 38.5 657 THR A C 1
ATOM 5183 O O . THR A 1 657 ? 23.078 9.695 23.984 1 38.5 657 THR A O 1
ATOM 5186 N N . ASN A 1 658 ? 22.719 11.062 25.562 1 39.84 658 ASN A N 1
ATOM 5187 C CA . ASN A 1 658 ? 21.656 10.352 26.281 1 39.84 658 ASN A CA 1
ATOM 5188 C C . ASN A 1 658 ? 20.312 10.469 25.562 1 39.84 658 ASN A C 1
ATOM 5190 O O . ASN A 1 658 ? 19.672 11.516 25.625 1 39.84 658 ASN A O 1
ATOM 5194 N N . THR A 1 659 ? 20.031 9.859 24.562 1 46.38 659 THR A N 1
ATOM 5195 C CA . THR A 1 659 ? 18.797 9.867 23.781 1 46.38 659 THR A CA 1
ATOM 5196 C C . THR A 1 659 ? 17.641 9.297 24.609 1 46.38 659 THR A C 1
ATOM 5198 O O . THR A 1 659 ? 16.5 9.273 24.141 1 46.38 659 THR A O 1
ATOM 5201 N N . HIS A 1 660 ? 17.875 8.828 25.875 1 46 660 HIS A N 1
ATOM 5202 C CA . HIS A 1 660 ? 16.859 8.141 26.656 1 46 660 HIS A CA 1
ATOM 5203 C C . HIS A 1 660 ? 16.109 9.117 27.562 1 46 660 HIS A C 1
ATOM 5205 O O . HIS A 1 660 ? 15.383 8.695 28.469 1 46 660 HIS A O 1
ATOM 5211 N N . ILE A 1 661 ? 16.359 10.359 27.328 1 47.31 661 ILE A N 1
ATOM 5212 C CA . ILE A 1 661 ? 15.695 11.227 28.297 1 47.31 661 ILE A CA 1
ATOM 5213 C C . ILE A 1 661 ? 14.344 11.672 27.734 1 47.31 661 ILE A C 1
ATOM 5215 O O . ILE A 1 661 ? 14.281 12.297 26.672 1 47.31 661 ILE A O 1
ATOM 5219 N N . GLU A 1 662 ? 13.344 10.984 28.141 1 58.56 662 GLU A N 1
ATOM 5220 C CA . GLU A 1 662 ? 11.984 11.453 27.875 1 58.56 662 GLU A CA 1
ATOM 5221 C C . GLU A 1 662 ? 11.516 12.414 28.953 1 58.56 662 GLU A C 1
ATOM 5223 O O . GLU A 1 662 ? 11.688 12.148 30.156 1 58.56 662 GLU A O 1
ATOM 5228 N N . ARG A 1 663 ? 11.109 13.57 28.5 1 60.91 663 ARG A N 1
ATOM 5229 C CA . ARG A 1 663 ? 10.547 14.516 29.469 1 60.91 663 ARG A CA 1
ATOM 5230 C C . ARG A 1 663 ? 9.258 13.977 30.078 1 60.91 663 ARG A C 1
ATOM 5232 O O . ARG A 1 663 ? 8.43 13.383 29.375 1 60.91 663 ARG A O 1
ATOM 5239 N N . GLY A 1 664 ? 9.18 13.914 31.312 1 55.34 664 GLY A N 1
ATOM 5240 C CA . GLY A 1 664 ? 8.023 13.406 32.031 1 55.34 664 GLY A CA 1
ATOM 5241 C C . GLY A 1 664 ? 6.938 14.445 32.219 1 55.34 664 GLY A C 1
ATOM 5242 O O . GLY A 1 664 ? 5.977 14.211 32.969 1 55.34 664 GLY A O 1
ATOM 5243 N N . ASP A 1 665 ? 6.992 15.594 31.547 1 63.81 665 ASP A N 1
ATOM 5244 C CA . ASP A 1 665 ? 6.023 16.672 31.75 1 63.81 665 ASP A CA 1
ATOM 5245 C C . ASP A 1 665 ? 4.648 16.281 31.203 1 63.81 665 ASP A C 1
ATOM 5247 O O . ASP A 1 665 ? 4.543 15.461 30.297 1 63.81 665 ASP A O 1
ATOM 5251 N N . ARG A 1 666 ? 3.709 16.859 31.953 1 65.75 666 ARG A N 1
ATOM 5252 C CA . ARG A 1 666 ? 2.326 16.703 31.516 1 65.75 666 ARG A CA 1
ATOM 5253 C C . ARG A 1 666 ? 2.008 17.625 30.344 1 65.75 666 ARG A C 1
ATOM 5255 O O . ARG A 1 666 ? 2.465 18.781 30.312 1 65.75 666 ARG A O 1
ATOM 5262 N N . LEU A 1 667 ? 1.289 17.125 29.406 1 60.72 667 LEU A N 1
ATOM 5263 C CA . LEU A 1 667 ? 0.807 17.953 28.312 1 60.72 667 LEU A CA 1
ATOM 5264 C C . LEU A 1 667 ? -0.066 19.094 28.828 1 60.72 667 LEU A C 1
ATOM 5266 O O . LEU A 1 667 ? -0.959 18.875 29.641 1 60.72 667 LEU A O 1
ATOM 5270 N N . THR A 1 668 ? 0.361 20.312 28.547 1 57.66 668 THR A N 1
ATOM 5271 C CA . THR A 1 668 ? -0.461 21.453 28.922 1 57.66 668 THR A CA 1
ATOM 5272 C C . THR A 1 668 ? -1.581 21.672 27.906 1 57.66 668 THR A C 1
ATOM 5274 O O . THR A 1 668 ? -1.321 21.844 26.703 1 57.66 668 THR A O 1
ATOM 5277 N N . LEU A 1 669 ? -2.789 21.328 28.281 1 50.25 669 LEU A N 1
ATOM 5278 C CA . LEU A 1 669 ? -3.93 21.562 27.406 1 50.25 669 LEU A CA 1
ATOM 5279 C C . LEU A 1 669 ? -4.203 23.062 27.266 1 50.25 669 LEU A C 1
ATOM 5281 O O . LEU A 1 669 ? -4.191 23.797 28.25 1 50.25 669 LEU A O 1
ATOM 5285 N N . HIS A 1 670 ? -3.738 23.719 26.25 1 44.56 670 HIS A N 1
ATOM 5286 C CA . HIS A 1 670 ? -4.074 25.125 26.047 1 44.56 670 HIS A CA 1
ATOM 5287 C C . HIS A 1 670 ? -5.566 25.375 26.25 1 44.56 670 HIS A C 1
ATOM 5289 O O . HIS A 1 670 ? -6.395 24.781 25.547 1 44.56 670 HIS A O 1
ATOM 5295 N N . SER A 1 671 ? -5.898 25.5 27.391 1 38.47 671 SER A N 1
ATOM 5296 C CA . SER A 1 671 ? -7.266 25.969 27.578 1 38.47 671 SER A CA 1
ATOM 5297 C C . SER A 1 671 ? -7.559 27.172 26.672 1 38.47 671 SER A C 1
ATOM 5299 O O . SER A 1 671 ? -6.707 28.047 26.5 1 38.47 671 SER A O 1
ATOM 5301 N N . ALA A 1 672 ? -8.406 27.156 25.594 1 36.06 672 ALA A N 1
ATOM 5302 C CA . ALA A 1 672 ? -8.945 28.359 24.969 1 36.06 672 ALA A CA 1
ATOM 5303 C C . ALA A 1 672 ? -9.109 29.484 25.969 1 36.06 672 ALA A C 1
ATOM 5305 O O . ALA A 1 672 ? -9.906 29.391 26.906 1 36.06 672 ALA A O 1
ATOM 5306 N N . ALA A 1 673 ? -8.266 30.266 26.266 1 36.62 673 ALA A N 1
ATOM 5307 C CA . ALA A 1 673 ? -8.539 31.516 26.953 1 36.62 673 ALA A CA 1
ATOM 5308 C C . ALA A 1 673 ? -9.953 32 26.656 1 36.62 673 ALA A C 1
ATOM 5310 O O . ALA A 1 673 ? -10.562 31.609 25.656 1 36.62 673 ALA A O 1
ATOM 5311 N N . ASN A 1 674 ? -10.305 33.125 27.484 1 32.31 674 ASN A N 1
ATOM 5312 C CA . ASN A 1 674 ? -11.453 34 27.703 1 32.31 674 ASN A CA 1
ATOM 5313 C C . ASN A 1 674 ? -11.906 34.688 26.422 1 32.31 674 ASN A C 1
ATOM 5315 O O . ASN A 1 674 ? -11.562 35.844 26.172 1 32.31 674 ASN A O 1
ATOM 5319 N N . ALA A 1 675 ? -11.758 34.312 25.297 1 33.5 675 ALA A N 1
ATOM 5320 C CA . ALA A 1 675 ? -12.586 35.125 24.422 1 33.5 675 ALA A CA 1
ATOM 5321 C C . ALA A 1 675 ? -14 35.25 24.969 1 33.5 675 ALA A C 1
ATOM 5323 O O . ALA A 1 675 ? -14.859 34.406 24.688 1 33.5 675 ALA A O 1
ATOM 5324 N N . SER A 1 676 ? -14.195 35.719 26.234 1 29.06 676 SER A N 1
ATOM 5325 C CA . SER A 1 676 ? -15.43 36.344 26.672 1 29.06 676 SER A CA 1
ATOM 5326 C C . SER A 1 676 ? -15.891 37.406 25.688 1 29.06 676 SER A C 1
ATOM 5328 O O . SER A 1 676 ? -15.453 38.562 25.75 1 29.06 676 SER A O 1
ATOM 5330 N N . SER A 1 677 ? -15.836 37.281 24.406 1 28.95 677 SER A N 1
ATOM 5331 C CA . SER A 1 677 ? -16.734 38.281 23.828 1 28.95 677 SER A CA 1
ATOM 5332 C C . SER A 1 677 ? -18.031 38.375 24.625 1 28.95 677 SER A C 1
ATOM 5334 O O . SER A 1 677 ? -18.703 37.375 24.844 1 28.95 677 SER A O 1
ATOM 5336 N N . SER A 1 678 ? -18.25 39.375 25.5 1 29.67 678 SER A N 1
ATOM 5337 C CA . SER A 1 678 ? -19.359 39.938 26.266 1 29.67 678 SER A CA 1
ATOM 5338 C C . SER A 1 678 ? -20.672 39.812 25.516 1 29.67 678 SER A C 1
ATOM 5340 O O . SER A 1 678 ? -21.734 40.062 26.078 1 29.67 678 SER A O 1
ATOM 5342 N N . LYS A 1 679 ? -20.812 40.219 24.25 1 35.22 679 LYS A N 1
ATOM 5343 C CA . LYS A 1 679 ? -22.156 40.688 23.953 1 35.22 679 LYS A CA 1
ATOM 5344 C C . LYS A 1 679 ? -23.156 39.531 23.984 1 35.22 679 LYS A C 1
ATOM 5346 O O . LYS A 1 679 ? -24.344 39.719 24.203 1 35.22 679 LYS A O 1
ATOM 5351 N N . GLY A 1 680 ? -23.094 38.531 23.125 1 31.17 680 GLY A N 1
ATOM 5352 C CA . GLY A 1 680 ? -24.391 37.969 22.875 1 31.17 680 GLY A CA 1
ATOM 5353 C C . GLY A 1 680 ? -24.797 36.938 23.922 1 31.17 680 GLY A C 1
ATOM 5354 O O . GLY A 1 680 ? -24.234 35.844 23.984 1 31.17 680 GLY A O 1
ATOM 5355 N N . GLY A 1 681 ? -25.312 37.281 25.172 1 31.09 681 GLY A N 1
ATOM 5356 C CA . GLY A 1 681 ? -25.844 36.75 26.422 1 31.09 681 GLY A CA 1
ATOM 5357 C C . GLY A 1 681 ? -26.75 35.531 26.234 1 31.09 681 GLY A C 1
ATOM 5358 O O . GLY A 1 681 ? -26.906 34.75 27.156 1 31.09 681 GLY A O 1
ATOM 5359 N N . ARG A 1 682 ? -27.734 35.625 25.344 1 36.78 682 ARG A N 1
ATOM 5360 C CA . ARG A 1 682 ? -28.922 34.812 25.438 1 36.78 682 ARG A CA 1
ATOM 5361 C C . ARG A 1 682 ? -28.625 33.375 25.016 1 36.78 682 ARG A C 1
ATOM 5363 O O . ARG A 1 682 ? -29.312 32.438 25.422 1 36.78 682 ARG A O 1
ATOM 5370 N N . GLY A 1 683 ? -27.703 33.188 24.047 1 34 683 GLY A N 1
ATOM 5371 C CA . GLY A 1 683 ? -27.625 31.859 23.484 1 34 683 GLY A CA 1
ATOM 5372 C C . GLY A 1 683 ? -26.812 30.891 24.344 1 34 683 GLY A C 1
ATOM 5373 O O . GLY A 1 683 ? -26.641 29.734 23.984 1 34 683 GLY A O 1
ATOM 5374 N N . ALA A 1 684 ? -25.969 31.359 25.219 1 39.03 684 ALA A N 1
ATOM 5375 C CA . ALA A 1 684 ? -25.156 30.547 26.141 1 39.03 684 ALA A CA 1
ATOM 5376 C C . ALA A 1 684 ? -26.016 29.906 27.219 1 39.03 684 ALA A C 1
ATOM 5378 O O . ALA A 1 684 ? -25.688 28.844 27.734 1 39.03 684 ALA A O 1
ATOM 5379 N N . GLU A 1 685 ? -27.078 30.562 27.656 1 38.38 685 GLU A N 1
ATOM 5380 C CA . GLU A 1 685 ? -27.953 30.016 28.688 1 38.38 685 GLU A CA 1
ATOM 5381 C C . GLU A 1 685 ? -28.688 28.781 28.203 1 38.38 685 GLU A C 1
ATOM 5383 O O . GLU A 1 685 ? -28.891 27.828 28.969 1 38.38 685 GLU A O 1
ATOM 5388 N N . SER A 1 686 ? -29.109 28.734 26.891 1 39.78 686 SER A N 1
ATOM 5389 C CA . SER A 1 686 ? -29.859 27.609 26.375 1 39.78 686 SER A CA 1
ATOM 5390 C C . SER A 1 686 ? -28.953 26.406 26.125 1 39.78 686 SER A C 1
ATOM 5392 O O . SER A 1 686 ? -29.422 25.266 26.078 1 39.78 686 SER A O 1
ATOM 5394 N N . ALA A 1 687 ? -27.75 26.562 25.812 1 43.75 687 ALA A N 1
ATOM 5395 C CA . ALA A 1 687 ? -26.781 25.484 25.672 1 43.75 687 ALA A CA 1
ATOM 5396 C C . ALA A 1 687 ? -26.453 24.859 27.031 1 43.75 687 ALA A C 1
ATOM 5398 O O . ALA A 1 687 ? -26.297 23.641 27.125 1 43.75 687 ALA A O 1
ATOM 5399 N N . LYS A 1 688 ? -26.312 25.531 28.141 1 45.59 688 LYS A N 1
ATOM 5400 C CA . LYS A 1 688 ? -26.156 25 29.5 1 45.59 688 LYS A CA 1
ATOM 5401 C C . LYS A 1 688 ? -27.375 24.188 29.906 1 45.59 688 LYS A C 1
ATOM 5403 O O . LYS A 1 688 ? -27.234 23.125 30.516 1 45.59 688 LYS A O 1
ATOM 5408 N N . ALA A 1 689 ? -28.516 24.719 29.656 1 44.25 689 ALA A N 1
ATOM 5409 C CA . ALA A 1 689 ? -29.75 24.016 30.016 1 44.25 689 ALA A CA 1
ATOM 5410 C C . ALA A 1 689 ? -29.891 22.719 29.234 1 44.25 689 ALA A C 1
ATOM 5412 O O . ALA A 1 689 ? -30.328 21.703 29.781 1 44.25 689 ALA A O 1
ATOM 5413 N N . GLU A 1 690 ? -29.609 22.609 27.969 1 41.16 690 GLU A N 1
ATOM 5414 C CA . GLU A 1 690 ? -29.641 21.391 27.172 1 41.16 690 GLU A CA 1
ATOM 5415 C C . GLU A 1 690 ? -28.578 20.406 27.641 1 41.16 690 GLU A C 1
ATOM 5417 O O . GLU A 1 690 ? -28.812 19.188 27.641 1 41.16 690 GLU A O 1
ATOM 5422 N N . GLN A 1 691 ? -27.453 20.922 28.031 1 42.19 691 GLN A N 1
ATOM 5423 C CA . GLN A 1 691 ? -26.391 20.094 28.578 1 42.19 691 GLN A CA 1
ATOM 5424 C C . GLN A 1 691 ? -26.844 19.422 29.875 1 42.19 691 GLN A C 1
ATOM 5426 O O . GLN A 1 691 ? -26.5 18.266 30.125 1 42.19 691 GLN A O 1
ATOM 5431 N N . GLU A 1 692 ? -27.438 20.188 30.766 1 43.16 692 GLU A N 1
ATOM 5432 C CA . GLU A 1 692 ? -27.891 19.641 32.031 1 43.16 692 GLU A CA 1
ATOM 5433 C C . GLU A 1 692 ? -29 18.609 31.844 1 43.16 692 GLU A C 1
ATOM 5435 O O . GLU A 1 692 ? -29.234 17.766 32.719 1 43.16 692 GLU A O 1
ATOM 5440 N N . ALA A 1 693 ? -29.719 18.719 30.812 1 40.75 693 ALA A N 1
ATOM 5441 C CA . ALA A 1 693 ? -30.844 17.812 30.625 1 40.75 693 ALA A CA 1
ATOM 5442 C C . ALA A 1 693 ? -30.406 16.516 29.969 1 40.75 693 ALA A C 1
ATOM 5444 O O . ALA A 1 693 ? -31.219 15.641 29.672 1 40.75 693 ALA A O 1
ATOM 5445 N N . ILE A 1 694 ? -29.281 16.484 29.5 1 37.91 694 ILE A N 1
ATOM 5446 C CA . ILE A 1 694 ? -28.859 15.258 28.812 1 37.91 694 ILE A CA 1
ATOM 5447 C C . ILE A 1 694 ? -28.766 14.117 29.828 1 37.91 694 ILE A C 1
ATOM 5449 O O . ILE A 1 694 ? -27.984 14.195 30.781 1 37.91 694 ILE A O 1
ATOM 5453 N N . ARG A 1 695 ? -29.875 13.477 30.141 1 34.97 695 ARG A N 1
ATOM 5454 C CA . ARG A 1 695 ? -29.953 12.312 31.016 1 34.97 695 ARG A CA 1
ATOM 5455 C C . ARG A 1 695 ? -29.359 11.078 30.359 1 34.97 695 ARG A C 1
ATOM 5457 O O . ARG A 1 695 ? -29.328 10.984 29.125 1 34.97 695 ARG A O 1
ATOM 5464 N N . GLU A 1 696 ? -28.672 10.258 31.125 1 35.03 696 GLU A N 1
ATOM 5465 C CA . GLU A 1 696 ? -28.062 8.969 30.812 1 35.03 696 GLU A CA 1
ATOM 5466 C C . GLU A 1 696 ? -29.078 8.016 30.172 1 35.03 696 GLU A C 1
ATOM 5468 O O . GLU A 1 696 ? -30.172 7.809 30.719 1 35.03 696 GLU A O 1
ATOM 5473 N N . SER A 1 697 ? -29.312 8.07 29.016 1 30.33 697 SER A N 1
ATOM 5474 C CA . SER A 1 697 ? -30.062 6.887 28.625 1 30.33 697 SER A CA 1
ATOM 5475 C C . SER A 1 697 ? -29.391 5.609 29.125 1 30.33 697 SER A C 1
ATOM 5477 O O . SER A 1 697 ? -28.172 5.52 29.156 1 30.33 697 SER A O 1
ATOM 5479 N N . THR A 1 698 ? -29.984 4.781 30 1 27.56 698 THR A N 1
ATOM 5480 C CA . THR A 1 698 ? -29.609 3.504 30.594 1 27.56 698 THR A CA 1
ATOM 5481 C C . THR A 1 698 ? -29.031 2.57 29.531 1 27.56 698 THR A C 1
ATOM 5483 O O . THR A 1 698 ? -29.469 1.431 29.391 1 27.56 698 THR A O 1
ATOM 5486 N N . GLU A 1 699 ? -28.656 2.936 28.438 1 28.45 699 GLU A N 1
ATOM 5487 C CA . GLU A 1 699 ? -28.141 1.766 27.719 1 28.45 699 GLU A CA 1
ATOM 5488 C C . GLU A 1 699 ? -26.953 1.153 28.453 1 28.45 699 GLU A C 1
ATOM 5490 O O . GLU A 1 699 ? -25.984 1.854 28.781 1 28.45 699 GLU A O 1
ATOM 5495 N N . GLU A 1 700 ? -27.141 0.078 29.359 1 26.12 700 GLU A N 1
ATOM 5496 C CA . GLU A 1 700 ? -26.25 -0.79 30.125 1 26.12 700 GLU A CA 1
ATOM 5497 C C . GLU A 1 700 ? -25.016 -1.172 29.312 1 26.12 700 GLU A C 1
ATOM 5499 O O . GLU A 1 700 ? -25.125 -1.915 28.328 1 26.12 700 GLU A O 1
ATOM 5504 N N . PHE A 1 701 ? -24.234 -0.355 28.953 1 26.59 701 PHE A N 1
ATOM 5505 C CA . PHE A 1 701 ? -22.984 -0.852 28.375 1 26.59 701 PHE A CA 1
ATOM 5506 C C . PHE A 1 701 ? -22.109 -1.481 29.438 1 26.59 701 PHE A C 1
ATOM 5508 O O . PHE A 1 701 ? -21.469 -0.772 30.234 1 26.59 701 PHE A O 1
ATOM 5515 N N . ASP A 1 702 ? -22.625 -2.533 30.203 1 24.16 702 ASP A N 1
ATOM 5516 C CA . ASP A 1 702 ? -21.781 -3.24 31.172 1 24.16 702 ASP A CA 1
ATOM 5517 C C . ASP A 1 702 ? -20.547 -3.826 30.484 1 24.16 702 ASP A C 1
ATOM 5519 O O . ASP A 1 702 ? -20.625 -4.875 29.844 1 24.16 702 ASP A O 1
ATOM 5523 N N . LEU A 1 703 ? -19.703 -3.125 30.078 1 24.05 703 LEU A N 1
ATOM 5524 C CA . LEU A 1 703 ? -18.484 -3.711 29.5 1 24.05 703 LEU A CA 1
ATOM 5525 C C . LEU A 1 703 ? -17.797 -4.613 30.516 1 24.05 703 LEU A C 1
ATOM 5527 O O . LEU A 1 703 ? -17.25 -5.652 30.156 1 24.05 703 LEU A O 1
ATOM 5531 N N . PHE A 1 704 ? -17.469 -4.055 31.812 1 24.48 704 PHE A N 1
ATOM 5532 C CA . PHE A 1 704 ? -16.562 -4.688 32.75 1 24.48 704 PHE A CA 1
ATOM 5533 C C . PHE A 1 704 ? -17.297 -5.699 33.625 1 24.48 704 PHE A C 1
ATOM 5535 O O . PHE A 1 704 ? -16.688 -6.336 34.5 1 24.48 704 PHE A O 1
ATOM 5542 N N . HIS A 1 705 ? -18.578 -5.613 34 1 23.95 705 HIS A N 1
ATOM 5543 C CA . HIS A 1 705 ? -19.016 -6.293 35.188 1 23.95 705 HIS A CA 1
ATOM 5544 C C . HIS A 1 705 ? -18.812 -7.801 35.094 1 23.95 705 HIS A C 1
ATOM 5546 O O . HIS A 1 705 ? -19.094 -8.539 36.031 1 23.95 705 HIS A O 1
ATOM 5552 N N . GLY A 1 706 ? -19.062 -8.406 34.062 1 22.5 706 GLY A N 1
ATOM 5553 C CA . GLY A 1 706 ? -19.219 -9.828 34.312 1 22.5 706 GLY A CA 1
ATOM 5554 C C . GLY A 1 706 ? -17.953 -10.477 34.875 1 22.5 706 GLY A C 1
ATOM 5555 O O . GLY A 1 706 ? -17.953 -11.664 35.188 1 22.5 706 GLY A O 1
ATOM 5556 N N . LEU A 1 707 ? -16.781 -10.094 34.562 1 22.98 707 LEU A N 1
ATOM 5557 C CA . LEU A 1 707 ? -15.852 -11.156 34.906 1 22.98 707 LEU A CA 1
ATOM 5558 C C . LEU A 1 707 ? -15.555 -11.156 36.406 1 22.98 707 LEU A C 1
ATOM 5560 O O . LEU A 1 707 ? -15.578 -12.211 37.062 1 22.98 707 LEU A O 1
ATOM 5564 N N . ALA A 1 708 ? -14.586 -10.312 37 1 23.66 708 ALA A N 1
ATOM 5565 C CA . ALA A 1 708 ? -13.859 -10.742 38.188 1 23.66 708 ALA A CA 1
ATOM 5566 C C . ALA A 1 708 ? -14.719 -10.57 39.438 1 23.66 708 ALA A C 1
ATOM 5568 O O . ALA A 1 708 ? -15.086 -9.453 39.812 1 23.66 708 ALA A O 1
ATOM 5569 N N . ASP A 1 709 ? -15.609 -11.336 39.906 1 24.06 709 ASP A N 1
ATOM 5570 C CA . ASP A 1 709 ? -15.891 -11.359 41.312 1 24.06 709 ASP A CA 1
ATOM 5571 C C . ASP A 1 709 ? -14.602 -11.188 42.125 1 24.06 709 ASP A C 1
ATOM 5573 O O . ASP A 1 709 ? -14.328 -10.102 42.656 1 24.06 709 ASP A O 1
ATOM 5577 N N . GLU A 1 710 ? -14.148 -12.289 42.875 1 23.62 710 GLU A N 1
ATOM 5578 C CA . GLU A 1 710 ? -13.227 -12.344 44 1 23.62 710 GLU A CA 1
ATOM 5579 C C . GLU A 1 710 ? -11.805 -12.023 43.594 1 23.62 710 GLU A C 1
ATOM 5581 O O . GLU A 1 710 ? -11.375 -12.414 42.5 1 23.62 710 GLU A O 1
ATOM 5586 N N . PRO A 1 711 ? -11.281 -10.867 44.031 1 25.8 711 PRO A N 1
ATOM 5587 C CA . PRO A 1 711 ? -9.836 -10.664 43.875 1 25.8 711 PRO A CA 1
ATOM 5588 C C . PRO A 1 711 ? -9.031 -11.93 44.125 1 25.8 711 PRO A C 1
ATOM 5590 O O . PRO A 1 711 ? -9.25 -12.625 45.125 1 25.8 711 PRO A O 1
ATOM 5593 N N . SER A 1 712 ? -8.875 -12.812 43.219 1 23.88 712 SER A N 1
ATOM 5594 C CA . SER A 1 712 ? -8.305 -14.102 43.594 1 23.88 712 SER A CA 1
ATOM 5595 C C . SER A 1 712 ? -7.34 -13.969 44.781 1 23.88 712 SER A C 1
ATOM 5597 O O . SER A 1 712 ? -7.281 -14.836 45.656 1 23.88 712 SER A O 1
ATOM 5599 N N . TYR A 1 713 ? -6.27 -13.133 44.719 1 22.09 713 TYR A N 1
ATOM 5600 C CA . TYR A 1 713 ? -5.23 -13.438 45.688 1 22.09 713 TYR A CA 1
ATOM 5601 C C . TYR A 1 713 ? -5.562 -12.82 47.062 1 22.09 713 TYR A C 1
ATOM 5603 O O . TYR A 1 713 ? -4.695 -12.719 47.938 1 22.09 713 TYR A O 1
ATOM 5611 N N . ALA A 1 714 ? -6.777 -12.109 47.188 1 22.59 714 ALA A N 1
ATOM 5612 C CA . ALA A 1 714 ? -6.848 -11.625 48.562 1 22.59 714 ALA A CA 1
ATOM 5613 C C . ALA A 1 714 ? -7.078 -12.773 49.531 1 22.59 714 ALA A C 1
ATOM 5615 O O . ALA A 1 714 ? -8.125 -13.422 49.5 1 22.59 714 ALA A O 1
ATOM 5616 N N . ARG A 1 715 ? -5.98 -13.492 49.969 1 23.34 715 ARG A N 1
ATOM 5617 C CA . ARG A 1 715 ? -6.016 -14.422 51.094 1 23.34 715 ARG A CA 1
ATOM 5618 C C . ARG A 1 715 ? -6.762 -13.82 52.281 1 23.34 715 ARG A C 1
ATOM 5620 O O . ARG A 1 715 ? -6.371 -12.773 52.781 1 23.34 715 ARG A O 1
ATOM 5627 N N . ARG A 1 716 ? -8.039 -13.898 52.281 1 24.34 716 ARG A N 1
ATOM 5628 C CA . ARG A 1 716 ? -8.594 -13.664 53.594 1 24.34 716 ARG A CA 1
ATOM 5629 C C . ARG A 1 716 ? -7.906 -14.539 54.656 1 24.34 716 ARG A C 1
ATOM 5631 O O . ARG A 1 716 ? -7.734 -15.742 54.438 1 24.34 716 ARG A O 1
ATOM 5638 N N . LYS A 1 717 ? -7.09 -14.008 55.469 1 21.83 717 LYS A N 1
ATOM 5639 C CA . LYS A 1 717 ? -6.641 -14.695 56.688 1 21.83 717 LYS A CA 1
ATOM 5640 C C . LYS A 1 717 ? -7.797 -15.422 57.344 1 21.83 717 LYS A C 1
ATOM 5642 O O . LYS A 1 717 ? -8.906 -14.891 57.469 1 21.83 717 LYS A O 1
ATOM 5647 N N . ALA A 1 718 ? -7.785 -16.703 57.344 1 22.86 718 ALA A N 1
ATOM 5648 C CA . ALA A 1 718 ? -8.516 -17.609 58.219 1 22.86 718 ALA A CA 1
ATOM 5649 C C . ALA A 1 718 ? -8.648 -17.016 59.625 1 22.86 718 ALA A C 1
ATOM 5651 O O . ALA A 1 718 ? -7.672 -16.516 60.188 1 22.86 718 ALA A O 1
ATOM 5652 N N . PRO A 1 719 ? -9.938 -16.656 59.844 1 21.05 719 PRO A N 1
ATOM 5653 C CA . PRO A 1 719 ? -9.898 -16.844 61.312 1 21.05 719 PRO A CA 1
ATOM 5654 C C . PRO A 1 719 ? -9.547 -18.281 61.719 1 21.05 719 PRO A C 1
ATOM 5656 O O . PRO A 1 719 ? -9.789 -19.219 60.938 1 21.05 719 PRO A O 1
ATOM 5659 N N . MET B 1 1 ? 47.219 22.469 -36.969 1 23.5 1 MET B N 1
ATOM 5660 C CA . MET B 1 1 ? 45.875 22.266 -37.5 1 23.5 1 MET B CA 1
ATOM 5661 C C . MET B 1 1 ? 45.469 20.797 -37.406 1 23.5 1 MET B C 1
ATOM 5663 O O . MET B 1 1 ? 45.812 19.984 -38.281 1 23.5 1 MET B O 1
ATOM 5667 N N . PRO B 1 2 ? 45.562 20.156 -36.312 1 28.56 2 PRO B N 1
ATOM 5668 C CA . PRO B 1 2 ? 45.5 18.703 -36.188 1 28.56 2 PRO B CA 1
ATOM 5669 C C . PRO B 1 2 ? 44.156 18.109 -36.562 1 28.56 2 PRO B C 1
ATOM 5671 O O . PRO B 1 2 ? 43.125 18.703 -36.312 1 28.56 2 PRO B O 1
ATOM 5674 N N . THR B 1 3 ? 44.094 17.438 -37.688 1 25.48 3 THR B N 1
ATOM 5675 C CA . THR B 1 3 ? 42.969 16.891 -38.469 1 25.48 3 THR B CA 1
ATOM 5676 C C . THR B 1 3 ? 42.25 15.812 -37.688 1 25.48 3 THR B C 1
ATOM 5678 O O . THR B 1 3 ? 42.812 14.75 -37.375 1 25.48 3 THR B O 1
ATOM 5681 N N . ARG B 1 4 ? 41.5 16.188 -36.656 1 27.95 4 ARG B N 1
ATOM 5682 C CA . ARG B 1 4 ? 40.719 15.258 -35.812 1 27.95 4 ARG B CA 1
ATOM 5683 C C . ARG B 1 4 ? 39.875 14.328 -36.688 1 27.95 4 ARG B C 1
ATOM 5685 O O . ARG B 1 4 ? 39.094 14.789 -37.5 1 27.95 4 ARG B O 1
ATOM 5692 N N . LEU B 1 5 ? 40.344 13.102 -36.969 1 27.58 5 LEU B N 1
ATOM 5693 C CA . LEU B 1 5 ? 39.75 12 -37.719 1 27.58 5 LEU B CA 1
ATOM 5694 C C . LEU B 1 5 ? 38.375 11.641 -37.219 1 27.58 5 LEU B C 1
ATOM 5696 O O . LEU B 1 5 ? 38.188 11.32 -36.031 1 27.58 5 LEU B O 1
ATOM 5700 N N . SER B 1 6 ? 37.281 12.273 -37.75 1 25.05 6 SER B N 1
ATOM 5701 C CA . SER B 1 6 ? 35.844 12.117 -37.562 1 25.05 6 SER B CA 1
ATOM 5702 C C . SER B 1 6 ? 35.438 10.664 -37.75 1 25.05 6 SER B C 1
ATOM 5704 O O . SER B 1 6 ? 35.5 10.133 -38.844 1 25.05 6 SER B O 1
ATOM 5706 N N . VAL B 1 7 ? 35.812 9.789 -36.875 1 30.06 7 VAL B N 1
ATOM 5707 C CA . VAL B 1 7 ? 35.438 8.398 -37.125 1 30.06 7 VAL B CA 1
ATOM 5708 C C . VAL B 1 7 ? 33.906 8.312 -37.344 1 30.06 7 VAL B C 1
ATOM 5710 O O . VAL B 1 7 ? 33.125 8.82 -36.531 1 30.06 7 VAL B O 1
ATOM 5713 N N . PRO B 1 8 ? 33.5 8.141 -38.562 1 26.42 8 PRO B N 1
ATOM 5714 C CA . PRO B 1 8 ? 32.062 8.109 -38.969 1 26.42 8 PRO B CA 1
ATOM 5715 C C . PRO B 1 8 ? 31.234 7.164 -38.125 1 26.42 8 PRO B C 1
ATOM 5717 O O . PRO B 1 8 ? 31.719 6.094 -37.719 1 26.42 8 PRO B O 1
ATOM 5720 N N . LEU B 1 9 ? 30.375 7.727 -37.312 1 27.06 9 LEU B N 1
ATOM 5721 C CA . LEU B 1 9 ? 29.391 7.062 -36.469 1 27.06 9 LEU B CA 1
ATOM 5722 C C . LEU B 1 9 ? 28.609 6.023 -37.281 1 27.06 9 LEU B C 1
ATOM 5724 O O . LEU B 1 9 ? 28.062 6.328 -38.344 1 27.06 9 LEU B O 1
ATOM 5728 N N . THR B 1 10 ? 29.109 4.82 -37.344 1 25.23 10 THR B N 1
ATOM 5729 C CA . THR B 1 10 ? 28.453 3.746 -38.062 1 25.23 10 THR B CA 1
ATOM 5730 C C . THR B 1 10 ? 26.938 3.809 -37.875 1 25.23 10 THR B C 1
ATOM 5732 O O . THR B 1 10 ? 26.469 4.016 -36.75 1 25.23 10 THR B O 1
ATOM 5735 N N . PRO B 1 11 ? 26.219 3.994 -38.906 1 23.72 11 PRO B N 1
ATOM 5736 C CA . PRO B 1 11 ? 24.766 4.168 -38.938 1 23.72 11 PRO B CA 1
ATOM 5737 C C . PRO B 1 11 ? 24.031 3.127 -38.094 1 23.72 11 PRO B C 1
ATOM 5739 O O . PRO B 1 11 ? 24.453 1.972 -38.031 1 23.72 11 PRO B O 1
ATOM 5742 N N . ARG B 1 12 ? 23.422 3.535 -37.125 1 29.98 12 ARG B N 1
ATOM 5743 C CA . ARG B 1 12 ? 22.516 2.738 -36.281 1 29.98 12 ARG B CA 1
ATOM 5744 C C . ARG B 1 12 ? 21.547 1.957 -37.156 1 29.98 12 ARG B C 1
ATOM 5746 O O . ARG B 1 12 ? 20.719 2.547 -37.875 1 29.98 12 ARG B O 1
ATOM 5753 N N . ARG B 1 13 ? 22.031 0.869 -37.844 1 23.42 13 ARG B N 1
ATOM 5754 C CA . ARG B 1 13 ? 21.172 0.028 -38.656 1 23.42 13 ARG B CA 1
ATOM 5755 C C . ARG B 1 13 ? 19.828 -0.206 -37.969 1 23.42 13 ARG B C 1
ATOM 5757 O O . ARG B 1 13 ? 19.781 -0.707 -36.844 1 23.42 13 ARG B O 1
ATOM 5764 N N . HIS B 1 14 ? 18.891 0.608 -38.406 1 26.48 14 HIS B N 1
ATOM 5765 C CA . HIS B 1 14 ? 17.453 0.509 -38.156 1 26.48 14 HIS B CA 1
ATOM 5766 C C . HIS B 1 14 ? 16.922 -0.859 -38.562 1 26.48 14 HIS B C 1
ATOM 5768 O O . HIS B 1 14 ? 17.031 -1.243 -39.75 1 26.48 14 HIS B O 1
ATOM 5774 N N . PHE B 1 15 ? 17.234 -1.827 -37.969 1 25.55 15 PHE B N 1
ATOM 5775 C CA . PHE B 1 15 ? 16.797 -3.166 -38.344 1 25.55 15 PHE B CA 1
ATOM 5776 C C . PHE B 1 15 ? 15.273 -3.244 -38.375 1 25.55 15 PHE B C 1
ATOM 5778 O O . PHE B 1 15 ? 14.633 -3.52 -37.344 1 25.55 15 PHE B O 1
ATOM 5785 N N . ALA B 1 16 ? 14.602 -2.428 -39.188 1 29.56 16 ALA B N 1
ATOM 5786 C CA . ALA B 1 16 ? 13.18 -2.537 -39.5 1 29.56 16 ALA B CA 1
ATOM 5787 C C . ALA B 1 16 ? 12.898 -3.762 -40.375 1 29.56 16 ALA B C 1
ATOM 5789 O O . ALA B 1 16 ? 12.852 -3.662 -41.594 1 29.56 16 ALA B O 1
ATOM 5790 N N . ARG B 1 17 ? 13.414 -4.891 -40.188 1 29.14 17 ARG B N 1
ATOM 5791 C CA . ARG B 1 17 ? 12.828 -5.793 -41.188 1 29.14 17 ARG B CA 1
ATOM 5792 C C . ARG B 1 17 ? 11.344 -6.02 -40.906 1 29.14 17 ARG B C 1
ATOM 5794 O O . ARG B 1 17 ? 10.969 -6.41 -39.812 1 29.14 17 ARG B O 1
ATOM 5801 N N . CYS B 1 18 ? 10.406 -5.48 -41.656 1 28.33 18 CYS B N 1
ATOM 5802 C CA . CYS B 1 18 ? 8.984 -5.766 -41.844 1 28.33 18 CYS B CA 1
ATOM 5803 C C . CYS B 1 18 ? 8.742 -7.266 -41.969 1 28.33 18 CYS B C 1
ATOM 5805 O O . CYS B 1 18 ? 9.039 -7.859 -43 1 28.33 18 CYS B O 1
ATOM 5807 N N . THR B 1 19 ? 8.891 -8.062 -41 1 31.77 19 THR B N 1
ATOM 5808 C CA . THR B 1 19 ? 8.531 -9.461 -41.219 1 31.77 19 THR B CA 1
ATOM 5809 C C . THR B 1 19 ? 7.082 -9.57 -41.688 1 31.77 19 THR B C 1
ATOM 5811 O O . THR B 1 19 ? 6.25 -8.727 -41.375 1 31.77 19 THR B O 1
ATOM 5814 N N . GLU B 1 20 ? 6.719 -10.266 -42.844 1 30.62 20 GLU B N 1
ATOM 5815 C CA . GLU B 1 20 ? 5.461 -10.586 -43.5 1 30.62 20 GLU B CA 1
ATOM 5816 C C . GLU B 1 20 ? 4.352 -10.859 -42.5 1 30.62 20 GLU B C 1
ATOM 5818 O O . GLU B 1 20 ? 4.594 -11.469 -41.438 1 30.62 20 GLU B O 1
ATOM 5823 N N . PRO B 1 21 ? 3.15 -10.25 -42.656 1 35.06 21 PRO B N 1
ATOM 5824 C CA . PRO B 1 21 ? 1.959 -10.375 -41.812 1 35.06 21 PRO B CA 1
ATOM 5825 C C . PRO B 1 21 ? 1.556 -11.828 -41.562 1 35.06 21 PRO B C 1
ATOM 5827 O O . PRO B 1 21 ? 1.39 -12.594 -42.531 1 35.06 21 PRO B O 1
ATOM 5830 N N . ARG B 1 22 ? 1.953 -12.5 -40.594 1 40.94 22 ARG B N 1
ATOM 5831 C CA . ARG B 1 22 ? 1.625 -13.867 -40.219 1 40.94 22 ARG B CA 1
ATOM 5832 C C . ARG B 1 22 ? 0.116 -14.062 -40.125 1 40.94 22 ARG B C 1
ATOM 5834 O O . ARG B 1 22 ? -0.622 -13.117 -39.844 1 40.94 22 ARG B O 1
ATOM 5841 N N . LEU B 1 23 ? -0.514 -15.172 -40.719 1 37.38 23 LEU B N 1
ATOM 5842 C CA . LEU B 1 23 ? -1.851 -15.617 -41.062 1 37.38 23 LEU B CA 1
ATOM 5843 C C . LEU B 1 23 ? -2.76 -15.695 -39.844 1 37.38 23 LEU B C 1
ATOM 5845 O O . LEU B 1 23 ? -3.898 -16.156 -39.938 1 37.38 23 LEU B O 1
ATOM 5849 N N . PHE B 1 24 ? -2.311 -15.789 -38.688 1 41.59 24 PHE B N 1
ATOM 5850 C CA . PHE B 1 24 ? -3.273 -15.734 -37.594 1 41.59 24 PHE B CA 1
ATOM 5851 C C . PHE B 1 24 ? -3.832 -14.32 -37.438 1 41.59 24 PHE B C 1
ATOM 5853 O O . PHE B 1 24 ? -3.191 -13.344 -37.844 1 41.59 24 PHE B O 1
ATOM 5860 N N . GLU B 1 25 ? -5.207 -14.344 -37.406 1 45 25 GLU B N 1
ATOM 5861 C CA . GLU B 1 25 ? -5.789 -13.031 -37.156 1 45 25 GLU B CA 1
ATOM 5862 C C . GLU B 1 25 ? -5.008 -12.266 -36.094 1 45 25 GLU B C 1
ATOM 5864 O O . GLU B 1 25 ? -4.809 -12.766 -35 1 45 25 GLU B O 1
ATOM 5869 N N . VAL B 1 26 ? -4.059 -11.633 -36.5 1 51.97 26 VAL B N 1
ATOM 5870 C CA . VAL B 1 26 ? -3.219 -10.703 -35.781 1 51.97 26 VAL B CA 1
ATOM 5871 C C . VAL B 1 26 ? -4.031 -9.461 -35.406 1 51.97 26 VAL B C 1
ATOM 5873 O O . VAL B 1 26 ? -4.746 -8.906 -36.219 1 51.97 26 VAL B O 1
ATOM 5876 N N . ASN B 1 27 ? -4.195 -9.305 -34.094 1 53.09 27 ASN B N 1
ATOM 5877 C CA . ASN B 1 27 ? -4.766 -8.133 -33.438 1 53.09 27 ASN B CA 1
ATOM 5878 C C . ASN B 1 27 ? -6.289 -8.133 -33.531 1 53.09 27 ASN B C 1
ATOM 5880 O O . ASN B 1 27 ? -6.867 -7.52 -34.438 1 53.09 27 ASN B O 1
ATOM 5884 N N . PRO B 1 28 ? -6.945 -9.023 -32.75 1 56.22 28 PRO B N 1
ATOM 5885 C CA . PRO B 1 28 ? -8.414 -8.984 -32.75 1 56.22 28 PRO B CA 1
ATOM 5886 C C . PRO B 1 28 ? -8.961 -7.562 -32.656 1 56.22 28 PRO B C 1
ATOM 5888 O O . PRO B 1 28 ? -8.258 -6.656 -32.188 1 56.22 28 PRO B O 1
ATOM 5891 N N . THR B 1 29 ? -10.133 -7.406 -33.312 1 62.5 29 THR B N 1
ATOM 5892 C CA . THR B 1 29 ? -10.773 -6.098 -33.25 1 62.5 29 THR B CA 1
ATOM 5893 C C . THR B 1 29 ? -11.031 -5.68 -31.797 1 62.5 29 THR B C 1
ATOM 5895 O O . THR B 1 29 ? -11.695 -6.398 -31.047 1 62.5 29 THR B O 1
ATOM 5898 N N . ARG B 1 30 ? -10.383 -4.73 -31.422 1 68.25 30 ARG B N 1
ATOM 5899 C CA . ARG B 1 30 ? -10.438 -4.238 -30.047 1 68.25 30 ARG B CA 1
ATOM 5900 C C . ARG B 1 30 ? -11.586 -3.254 -29.859 1 68.25 30 ARG B C 1
ATOM 5902 O O . ARG B 1 30 ? -11.852 -2.428 -30.734 1 68.25 30 ARG B O 1
ATOM 5909 N N . GLU B 1 31 ? -12.414 -3.465 -28.875 1 64.19 31 GLU B N 1
ATOM 5910 C CA . GLU B 1 31 ? -13.438 -2.518 -28.453 1 64.19 31 GLU B CA 1
ATOM 5911 C C . GLU B 1 31 ? -12.844 -1.369 -27.641 1 64.19 31 GLU B C 1
ATOM 5913 O O . GLU B 1 31 ? -12.109 -1.598 -26.688 1 64.19 31 GLU B O 1
ATOM 5918 N N . SER B 1 32 ? -12.875 -0.197 -28.344 1 64.12 32 SER B N 1
ATOM 5919 C CA . SER B 1 32 ? -12.352 0.927 -27.578 1 64.12 32 SER B CA 1
ATOM 5920 C C . SER B 1 32 ? -13.312 1.323 -26.453 1 64.12 32 SER B C 1
ATOM 5922 O O . SER B 1 32 ? -14.523 1.383 -26.656 1 64.12 32 SER B O 1
ATOM 5924 N N . TYR B 1 33 ? -12.82 1.362 -25.297 1 69.62 33 TYR B N 1
ATOM 5925 C CA . TYR B 1 33 ? -13.641 1.789 -24.172 1 69.62 33 TYR B CA 1
ATOM 5926 C C . TYR B 1 33 ? -13.586 3.303 -24 1 69.62 33 TYR B C 1
ATOM 5928 O O . TYR B 1 33 ? -14.188 3.85 -23.078 1 69.62 33 TYR B O 1
ATOM 5936 N N . VAL B 1 34 ? -12.883 3.984 -24.938 1 68 34 VAL B N 1
ATOM 5937 C CA . VAL B 1 34 ? -12.758 5.434 -24.859 1 68 34 VAL B CA 1
ATOM 5938 C C . VAL B 1 34 ? -13.555 6.094 -25.984 1 68 34 VAL B C 1
ATOM 5940 O O . VAL B 1 34 ? -13.43 5.711 -27.141 1 68 34 VAL B O 1
ATOM 5943 N N . ILE B 1 35 ? -14.445 6.98 -25.594 1 74.75 35 ILE B N 1
ATOM 5944 C CA . ILE B 1 35 ? -15.242 7.734 -26.547 1 74.75 35 ILE B CA 1
ATOM 5945 C C . ILE B 1 35 ? -14.758 9.18 -26.609 1 74.75 35 ILE B C 1
ATOM 5947 O O . ILE B 1 35 ? -13.812 9.555 -25.906 1 74.75 35 ILE B O 1
ATOM 5951 N N . GLU B 1 36 ? -15.289 9.875 -27.422 1 77.88 36 GLU B N 1
ATOM 5952 C CA . GLU B 1 36 ? -14.93 11.289 -27.5 1 77.88 36 GLU B CA 1
ATOM 5953 C C . GLU B 1 36 ? -15.273 12.023 -26.219 1 77.88 36 GLU B C 1
ATOM 5955 O O . GLU B 1 36 ? -16.234 11.656 -25.516 1 77.88 36 GLU B O 1
ATOM 5960 N N . ALA B 1 37 ? -14.555 13.023 -25.953 1 82.44 37 ALA B N 1
ATOM 5961 C CA . ALA B 1 37 ? -14.781 13.797 -24.75 1 82.44 37 ALA B CA 1
ATOM 5962 C C . ALA B 1 37 ? -16.172 14.445 -24.75 1 82.44 37 ALA B C 1
ATOM 5964 O O . ALA B 1 37 ? -16.578 15.016 -25.766 1 82.44 37 ALA B O 1
ATOM 5965 N N . ALA B 1 38 ? -16.859 14.352 -23.703 1 81.56 38 ALA B N 1
ATOM 5966 C CA . ALA B 1 38 ? -18.219 14.875 -23.594 1 81.56 38 ALA B CA 1
ATOM 5967 C C . ALA B 1 38 ? -18.234 16.219 -22.891 1 81.56 38 ALA B C 1
ATOM 5969 O O . ALA B 1 38 ? -19.234 16.609 -22.266 1 81.56 38 ALA B O 1
ATOM 5970 N N . PHE B 1 39 ? -17.047 16.906 -22.844 1 87.56 39 PHE B N 1
ATOM 5971 C CA . PHE B 1 39 ? -16.969 18.203 -22.172 1 87.56 39 PHE B CA 1
ATOM 5972 C C . PHE B 1 39 ? -15.953 19.109 -22.875 1 87.56 39 PHE B C 1
ATOM 5974 O O . PHE B 1 39 ? -15.18 18.656 -23.719 1 87.56 39 PHE B O 1
ATOM 5981 N N . GLU B 1 40 ? -16.062 20.359 -22.547 1 89.31 40 GLU B N 1
ATOM 5982 C CA . GLU B 1 40 ? -15.102 21.328 -23.078 1 89.31 40 GLU B CA 1
ATOM 5983 C C . GLU B 1 40 ? -13.789 21.281 -22.312 1 89.31 40 GLU B C 1
ATOM 5985 O O . GLU B 1 40 ? -13.758 21.531 -21.094 1 89.31 40 GLU B O 1
ATOM 5990 N N . TRP B 1 41 ? -12.781 21.125 -22.969 1 92.06 41 TRP B N 1
ATOM 5991 C CA . TRP B 1 41 ? -11.461 20.922 -22.375 1 92.06 41 TRP B CA 1
ATOM 5992 C C . TRP B 1 41 ? -11.078 22.094 -21.484 1 92.06 41 TRP B C 1
ATOM 5994 O O . TRP B 1 41 ? -10.625 21.906 -20.359 1 92.06 41 TRP B O 1
ATOM 6004 N N . PRO B 1 42 ? -11.281 23.344 -21.875 1 91.62 42 PRO B N 1
ATOM 6005 C CA . PRO B 1 42 ? -10.844 24.469 -21.031 1 91.62 42 PRO B CA 1
ATOM 6006 C C . PRO B 1 42 ? -11.547 24.484 -19.688 1 91.62 42 PRO B C 1
ATOM 6008 O O . PRO B 1 42 ? -10.938 24.859 -18.672 1 91.62 42 PRO B O 1
ATOM 6011 N N . THR B 1 43 ? -12.781 24.109 -19.719 1 92.12 43 THR B N 1
ATOM 6012 C CA . THR B 1 43 ? -13.547 24.125 -18.469 1 92.12 43 THR B CA 1
ATOM 6013 C C . THR B 1 43 ? -12.969 23.141 -17.469 1 92.12 43 THR B C 1
ATOM 6015 O O . THR B 1 43 ? -12.75 23.484 -16.312 1 92.12 43 THR B O 1
ATOM 6018 N N . PHE B 1 44 ? -12.688 21.969 -17.844 1 94.56 44 PHE B N 1
ATOM 6019 C CA . PHE B 1 44 ? -12.203 20.938 -16.922 1 94.56 44 PHE B CA 1
ATOM 6020 C C . PHE B 1 44 ? -10.727 21.141 -16.609 1 94.56 44 PHE B C 1
ATOM 6022 O O . PHE B 1 44 ? -10.273 20.797 -15.508 1 94.56 44 PHE B O 1
ATOM 6029 N N . ARG B 1 45 ? -9.984 21.703 -17.547 1 94.94 45 ARG B N 1
ATOM 6030 C CA . ARG B 1 45 ? -8.617 22.094 -17.234 1 94.94 45 ARG B CA 1
ATOM 6031 C C . ARG B 1 45 ? -8.594 23.172 -16.141 1 94.94 45 ARG B C 1
ATOM 6033 O O . ARG B 1 45 ? -7.742 23.125 -15.258 1 94.94 45 ARG B O 1
ATOM 6040 N N . PHE B 1 46 ? -9.516 24.047 -16.234 1 92.94 46 PHE B N 1
ATOM 6041 C CA . PHE B 1 46 ? -9.586 25.109 -15.234 1 92.94 46 PHE B CA 1
ATOM 6042 C C . PHE B 1 46 ? -10.008 24.562 -13.875 1 92.94 46 PHE B C 1
ATOM 6044 O O . PHE B 1 46 ? -9.531 25.031 -12.844 1 92.94 46 PHE B O 1
ATOM 6051 N N . ILE B 1 47 ? -10.883 23.578 -13.883 1 91.5 47 ILE B N 1
ATOM 6052 C CA . ILE B 1 47 ? -11.289 22.938 -12.641 1 91.5 47 ILE B CA 1
ATOM 6053 C C . ILE B 1 47 ? -10.086 22.266 -11.984 1 91.5 47 ILE B C 1
ATOM 6055 O O . ILE B 1 47 ? -9.914 22.328 -10.766 1 91.5 47 ILE B O 1
ATOM 6059 N N . CYS B 1 48 ? -9.211 21.703 -12.742 1 94.94 48 CYS B N 1
ATOM 6060 C CA . CYS B 1 48 ? -8.078 20.938 -12.227 1 94.94 48 CYS B CA 1
ATOM 6061 C C . CYS B 1 48 ? -6.914 21.859 -11.875 1 94.94 48 CYS B C 1
ATOM 6063 O O . CYS B 1 48 ? -6.195 21.609 -10.906 1 94.94 48 CYS B O 1
ATOM 6065 N N . GLU B 1 49 ? -6.762 22.922 -12.656 1 94.88 49 GLU B N 1
ATOM 6066 C CA . GLU B 1 49 ? -5.551 23.719 -12.539 1 94.88 49 GLU B CA 1
ATOM 6067 C C . GLU B 1 49 ? -5.82 25.016 -11.758 1 94.88 49 GLU B C 1
ATOM 6069 O O . GLU B 1 49 ? -4.898 25.609 -11.195 1 94.88 49 GLU B O 1
ATOM 6074 N N . GLY B 1 50 ? -7.023 25.469 -11.766 1 93.31 50 GLY B N 1
ATOM 6075 C CA . GLY B 1 50 ? -7.379 26.703 -11.062 1 93.31 50 GLY B CA 1
ATOM 6076 C C . GLY B 1 50 ? -6.938 27.953 -11.781 1 93.31 50 GLY B C 1
ATOM 6077 O O . GLY B 1 50 ? -6.621 27.906 -12.977 1 93.31 50 GLY B O 1
ATOM 6078 N N . VAL B 1 51 ? -6.914 29.078 -11.125 1 92.94 51 VAL B N 1
ATOM 6079 C CA . VAL B 1 51 ? -6.688 30.406 -11.68 1 92.94 51 VAL B CA 1
ATOM 6080 C C . VAL B 1 51 ? -5.238 30.547 -12.141 1 92.94 51 VAL B C 1
ATOM 6082 O O . VAL B 1 51 ? -4.941 31.328 -13.055 1 92.94 51 VAL B O 1
ATOM 6085 N N . ASP B 1 52 ? -4.359 29.734 -11.586 1 95 52 ASP B N 1
ATOM 6086 C CA . ASP B 1 52 ? -2.938 29.828 -11.898 1 95 52 ASP B CA 1
ATOM 6087 C C . ASP B 1 52 ? -2.559 28.875 -13.031 1 95 52 ASP B C 1
ATOM 6089 O O . ASP B 1 52 ? -1.428 28.391 -13.094 1 95 52 ASP B O 1
ATOM 6093 N N . ILE B 1 53 ? -3.457 28.578 -13.906 1 95.62 53 ILE B N 1
ATOM 6094 C CA . ILE B 1 53 ? -3.258 27.609 -14.977 1 95.62 53 ILE B CA 1
ATOM 6095 C C . ILE B 1 53 ? -2.064 28.016 -15.836 1 95.62 53 ILE B C 1
ATOM 6097 O O . ILE B 1 53 ? -1.248 27.172 -16.219 1 95.62 53 ILE B O 1
ATOM 6101 N N . ASP B 1 54 ? -1.896 29.266 -16.141 1 95.56 54 ASP B N 1
ATOM 6102 C CA . ASP B 1 54 ? -0.795 29.734 -16.969 1 95.56 54 ASP B CA 1
ATOM 6103 C C . ASP B 1 54 ? 0.533 29.656 -16.219 1 95.56 54 ASP B C 1
ATOM 6105 O O . ASP B 1 54 ? 1.551 29.25 -16.797 1 95.56 54 ASP B O 1
ATOM 6109 N N . PHE B 1 55 ? 0.481 30.078 -14.992 1 96.44 55 PHE B N 1
ATOM 6110 C CA . PHE B 1 55 ? 1.674 29.984 -14.164 1 96.44 55 PHE B CA 1
ATOM 6111 C C . PHE B 1 55 ? 2.143 28.531 -14.047 1 96.44 55 PHE B C 1
ATOM 6113 O O . PHE B 1 55 ? 3.34 28.25 -14.133 1 96.44 55 PHE B O 1
ATOM 6120 N N . LYS B 1 56 ? 1.238 27.625 -13.828 1 96.94 56 LYS B N 1
ATOM 6121 C CA . LYS B 1 56 ? 1.574 26.203 -13.719 1 96.94 56 LYS B CA 1
ATOM 6122 C C . LYS B 1 56 ? 2.209 25.688 -15.008 1 96.94 56 LYS B C 1
ATOM 6124 O O . LYS B 1 56 ? 3.113 24.844 -14.969 1 96.94 56 LYS B O 1
ATOM 6129 N N . GLU B 1 57 ? 1.753 26.156 -16.125 1 96 57 GLU B N 1
ATOM 6130 C CA . GLU B 1 57 ? 2.348 25.781 -17.391 1 96 57 GLU B CA 1
ATOM 6131 C C . GLU B 1 57 ? 3.787 26.266 -17.5 1 96 57 GLU B C 1
ATOM 6133 O O . GLU B 1 57 ? 4.656 25.562 -18.016 1 96 57 GLU B O 1
ATOM 6138 N N . ASP B 1 58 ? 4.02 27.469 -17.047 1 96.25 58 ASP B N 1
ATOM 6139 C CA . ASP B 1 58 ? 5.375 28 -17.016 1 96.25 58 ASP B CA 1
ATOM 6140 C C . ASP B 1 58 ? 6.301 27.125 -16.188 1 96.25 58 ASP B C 1
ATOM 6142 O O . ASP B 1 58 ? 7.453 26.906 -16.547 1 96.25 58 ASP B O 1
ATOM 6146 N N . VAL B 1 59 ? 5.789 26.719 -15.07 1 96.75 59 VAL B N 1
ATOM 6147 C CA . VAL B 1 59 ? 6.574 25.875 -14.172 1 96.75 59 VAL B CA 1
ATOM 6148 C C . VAL B 1 59 ? 6.883 24.547 -14.852 1 96.75 59 VAL B C 1
ATOM 6150 O O . VAL B 1 59 ? 8.008 24.047 -14.781 1 96.75 59 VAL B O 1
ATOM 6153 N N . ARG B 1 60 ? 5.926 23.922 -15.508 1 95.62 60 ARG B N 1
ATOM 6154 C CA . ARG B 1 60 ? 6.137 22.672 -16.219 1 95.62 60 ARG B CA 1
ATOM 6155 C C . ARG B 1 60 ? 7.188 22.812 -17.312 1 95.62 60 ARG B C 1
ATOM 6157 O O . ARG B 1 60 ? 8.016 21.922 -17.516 1 95.62 60 ARG B O 1
ATOM 6164 N N . GLU B 1 61 ? 7.121 23.906 -18 1 94.5 61 GLU B N 1
ATOM 6165 C CA . GLU B 1 61 ? 8.109 24.172 -19.047 1 94.5 61 GLU B CA 1
ATOM 6166 C C . GLU B 1 61 ? 9.508 24.297 -18.469 1 94.5 61 GLU B C 1
ATOM 6168 O O . GLU B 1 61 ? 10.469 23.766 -19.031 1 94.5 61 GLU B O 1
ATOM 6173 N N . ALA B 1 62 ? 9.586 25 -17.422 1 95.31 62 ALA B N 1
ATOM 6174 C CA . ALA B 1 62 ? 10.875 25.141 -16.75 1 95.31 62 ALA B CA 1
ATOM 6175 C C . ALA B 1 62 ? 11.414 23.797 -16.281 1 95.31 62 ALA B C 1
ATOM 6177 O O . ALA B 1 62 ? 12.609 23.531 -16.406 1 95.31 62 ALA B O 1
ATOM 6178 N N . LEU B 1 63 ? 10.586 22.969 -15.773 1 94.12 63 LEU B N 1
ATOM 6179 C CA . LEU B 1 63 ? 10.977 21.641 -15.32 1 94.12 63 LEU B CA 1
ATOM 6180 C C . LEU B 1 63 ? 11.445 20.781 -16.484 1 94.12 63 LEU B C 1
ATOM 6182 O O . LEU B 1 63 ? 12.406 20.016 -16.344 1 94.12 63 LEU B O 1
ATOM 6186 N N . GLY B 1 64 ? 10.758 20.875 -17.578 1 90.19 64 GLY B N 1
ATOM 6187 C CA . GLY B 1 64 ? 11.156 20.125 -18.75 1 90.19 64 GLY B CA 1
ATOM 6188 C C . GLY B 1 64 ? 12.555 20.469 -19.234 1 90.19 64 GLY B C 1
ATOM 6189 O O . GLY B 1 64 ? 13.234 19.609 -19.812 1 90.19 64 GLY B O 1
ATOM 6190 N N . GLU B 1 65 ? 12.984 21.578 -18.891 1 90.62 65 GLU B N 1
ATOM 6191 C CA . GLU B 1 65 ? 14.289 22.031 -19.359 1 90.62 65 GLU B CA 1
ATOM 6192 C C . GLU B 1 65 ? 15.391 21.594 -18.391 1 90.62 65 GLU B C 1
ATOM 6194 O O . GLU B 1 65 ? 16.531 21.375 -18.812 1 90.62 65 GLU B O 1
ATOM 6199 N N . VAL B 1 66 ? 15.039 21.5 -17.156 1 90.38 66 VAL B N 1
ATOM 6200 C CA . VAL B 1 66 ? 16.078 21.297 -16.172 1 90.38 66 VAL B CA 1
ATOM 6201 C C . VAL B 1 66 ? 16.188 19.812 -15.805 1 90.38 66 VAL B C 1
ATOM 6203 O O . VAL B 1 66 ? 17.25 19.328 -15.414 1 90.38 66 VAL B O 1
ATOM 6206 N N . LEU B 1 67 ? 15.141 19.078 -15.945 1 88.75 67 LEU B N 1
ATOM 6207 C CA . LEU B 1 67 ? 15.148 17.656 -15.578 1 88.75 67 LEU B CA 1
ATOM 6208 C C . LEU B 1 67 ? 15.648 16.797 -16.734 1 88.75 67 LEU B C 1
ATOM 6210 O O . LEU B 1 67 ? 15.367 17.094 -17.891 1 88.75 67 LEU B O 1
ATOM 6214 N N . PRO B 1 68 ? 16.375 15.742 -16.344 1 81.81 68 PRO B N 1
ATOM 6215 C CA . PRO B 1 68 ? 16.75 14.797 -17.391 1 81.81 68 PRO B CA 1
ATOM 6216 C C . PRO B 1 68 ? 15.539 14.062 -17.984 1 81.81 68 PRO B C 1
ATOM 6218 O O . PRO B 1 68 ? 14.531 13.875 -17.297 1 81.81 68 PRO B O 1
ATOM 6221 N N . PRO B 1 69 ? 15.719 13.703 -19.172 1 75.06 69 PRO B N 1
ATOM 6222 C CA . PRO B 1 69 ? 14.602 12.969 -19.781 1 75.06 69 PRO B CA 1
ATOM 6223 C C . PRO B 1 69 ? 14.305 11.648 -19.078 1 75.06 69 PRO B C 1
ATOM 6225 O O . PRO B 1 69 ? 15.227 10.969 -18.625 1 75.06 69 PRO B O 1
ATOM 6228 N N . SER B 1 70 ? 13.078 11.43 -18.859 1 72 70 SER B N 1
ATOM 6229 C CA . SER B 1 70 ? 12.648 10.172 -18.25 1 72 70 SER B CA 1
ATOM 6230 C C . SER B 1 70 ? 12.852 9.008 -19.219 1 72 70 SER B C 1
ATOM 6232 O O . SER B 1 70 ? 12.68 9.156 -20.422 1 72 70 SER B O 1
ATOM 6234 N N . PRO B 1 71 ? 13.219 7.891 -18.578 1 71.69 71 PRO B N 1
ATOM 6235 C CA . PRO B 1 71 ? 13.344 6.73 -19.469 1 71.69 71 PRO B CA 1
ATOM 6236 C C . PRO B 1 71 ? 12.039 6.383 -20.172 1 71.69 71 PRO B C 1
ATOM 6238 O O . PRO B 1 71 ? 10.961 6.551 -19.609 1 71.69 71 PRO B O 1
ATOM 6241 N N . SER B 1 72 ? 12.227 5.918 -21.359 1 67.06 72 SER B N 1
ATOM 6242 C CA . SER B 1 72 ? 11.055 5.625 -22.188 1 67.06 72 SER B CA 1
ATOM 6243 C C . SER B 1 72 ? 10.438 4.281 -21.812 1 67.06 72 SER B C 1
ATOM 6245 O O . SER B 1 72 ? 9.297 3.994 -22.172 1 67.06 72 SER B O 1
ATOM 6247 N N . ASN B 1 73 ? 11.25 3.445 -21.141 1 72.62 73 ASN B N 1
ATOM 6248 C CA . ASN B 1 73 ? 10.719 2.15 -20.734 1 72.62 73 ASN B CA 1
ATOM 6249 C C . ASN B 1 73 ? 11.281 1.728 -19.375 1 72.62 73 ASN B C 1
ATOM 6251 O O . ASN B 1 73 ? 12.203 2.361 -18.859 1 72.62 73 ASN B O 1
ATOM 6255 N N . PHE B 1 74 ? 10.68 0.744 -18.75 1 71.88 74 PHE B N 1
ATOM 6256 C CA . PHE B 1 74 ? 11.023 0.359 -17.391 1 71.88 74 PHE B CA 1
ATOM 6257 C C . PHE B 1 74 ? 12.289 -0.49 -17.359 1 71.88 74 PHE B C 1
ATOM 6259 O O . PHE B 1 74 ? 12.797 -0.825 -16.297 1 71.88 74 PHE B O 1
ATOM 6266 N N . THR B 1 75 ? 12.859 -0.845 -18.531 1 71.25 75 THR B N 1
ATOM 6267 C CA . THR B 1 75 ? 14.094 -1.617 -18.547 1 71.25 75 THR B CA 1
ATOM 6268 C C . THR B 1 75 ? 15.297 -0.71 -18.797 1 71.25 75 THR B C 1
ATOM 6270 O O . THR B 1 75 ? 16.438 -1.17 -18.797 1 71.25 75 THR B O 1
ATOM 6273 N N . GLN B 1 76 ? 15.078 0.554 -19.062 1 65.19 76 GLN B N 1
ATOM 6274 C CA . GLN B 1 76 ? 16.172 1.487 -19.359 1 65.19 76 GLN B CA 1
ATOM 6275 C C . GLN B 1 76 ? 16.531 2.309 -18.125 1 65.19 76 GLN B C 1
ATOM 6277 O O . GLN B 1 76 ? 17.453 3.133 -18.172 1 65.19 76 GLN B O 1
ATOM 6282 N N . ARG B 1 77 ? 15.805 1.979 -17.219 1 67.25 77 ARG B N 1
ATOM 6283 C CA . ARG B 1 77 ? 16.141 2.689 -15.984 1 67.25 77 ARG B CA 1
ATOM 6284 C C . ARG B 1 77 ? 17.359 2.066 -15.305 1 67.25 77 ARG B C 1
ATOM 6286 O O . ARG B 1 77 ? 17.422 0.848 -15.125 1 67.25 77 ARG B O 1
ATOM 6293 N N . GLU B 1 78 ? 18.391 2.758 -15.266 1 62.44 78 GLU B N 1
ATOM 6294 C CA . GLU B 1 78 ? 19.625 2.232 -14.672 1 62.44 78 GLU B CA 1
ATOM 6295 C C . GLU B 1 78 ? 19.578 2.311 -13.148 1 62.44 78 GLU B C 1
ATOM 6297 O O . GLU B 1 78 ? 18.781 3.066 -12.586 1 62.44 78 GLU B O 1
ATOM 6302 N N . GLU B 1 79 ? 20.359 1.416 -12.68 1 60.12 79 GLU B N 1
ATOM 6303 C CA . GLU B 1 79 ? 20.531 1.49 -11.234 1 60.12 79 GLU B CA 1
ATOM 6304 C C . GLU B 1 79 ? 21.094 2.84 -10.812 1 60.12 79 GLU B C 1
ATOM 6306 O O . GLU B 1 79 ? 22 3.367 -11.469 1 60.12 79 GLU B O 1
ATOM 6311 N N . GLY B 1 80 ? 20.484 3.457 -9.992 1 56 80 GLY B N 1
ATOM 6312 C CA . GLY B 1 80 ? 20.938 4.781 -9.602 1 56 80 GLY B CA 1
ATOM 6313 C C . GLY B 1 80 ? 20.297 5.895 -10.398 1 56 80 GLY B C 1
ATOM 6314 O O . GLY B 1 80 ? 20.703 7.055 -10.305 1 56 80 GLY B O 1
ATOM 6315 N N . ALA B 1 81 ? 19.344 5.531 -11.25 1 56.41 81 ALA B N 1
ATOM 6316 C CA . ALA B 1 81 ? 18.672 6.504 -12.102 1 56.41 81 ALA B CA 1
ATOM 6317 C C . ALA B 1 81 ? 17.938 7.555 -11.273 1 56.41 81 ALA B C 1
ATOM 6319 O O . ALA B 1 81 ? 17.766 8.695 -11.711 1 56.41 81 ALA B O 1
ATOM 6320 N N . ALA B 1 82 ? 17.672 7.109 -10.141 1 66.88 82 ALA B N 1
ATOM 6321 C CA . ALA B 1 82 ? 17.031 8.125 -9.305 1 66.88 82 ALA B CA 1
ATOM 6322 C C . ALA B 1 82 ? 18.031 9.234 -8.945 1 66.88 82 ALA B C 1
ATOM 6324 O O . ALA B 1 82 ? 19.203 8.961 -8.672 1 66.88 82 ALA B O 1
ATOM 6325 N N . LEU B 1 83 ? 17.562 10.422 -9.055 1 75.25 83 LEU B N 1
ATOM 6326 C CA . LEU B 1 83 ? 18.406 11.562 -8.727 1 75.25 83 LEU B CA 1
ATOM 6327 C C . LEU B 1 83 ? 18.812 11.523 -7.254 1 75.25 83 LEU B C 1
ATOM 6329 O O . LEU B 1 83 ? 17.969 11.328 -6.375 1 75.25 83 LEU B O 1
ATOM 6333 N N . GLN B 1 84 ? 20.016 11.641 -7.113 1 84.62 84 GLN B N 1
ATOM 6334 C CA . GLN B 1 84 ? 20.547 11.773 -5.758 1 84.62 84 GLN B CA 1
ATOM 6335 C C . GLN B 1 84 ? 20.469 13.211 -5.273 1 84.62 84 GLN B C 1
ATOM 6337 O O . GLN B 1 84 ? 20.234 14.133 -6.062 1 84.62 84 GLN B O 1
ATOM 6342 N N . LEU B 1 85 ? 20.688 13.438 -4.023 1 90.94 85 LEU B N 1
ATOM 6343 C CA . LEU B 1 85 ? 20.469 14.734 -3.387 1 90.94 85 LEU B CA 1
ATOM 6344 C C . LEU B 1 85 ? 21.281 15.82 -4.086 1 90.94 85 LEU B C 1
ATOM 6346 O O . LEU B 1 85 ? 20.766 16.891 -4.387 1 90.94 85 LEU B O 1
ATOM 6350 N N . PRO B 1 86 ? 22.562 15.57 -4.445 1 90.06 86 PRO B N 1
ATOM 6351 C CA . PRO B 1 86 ? 23.312 16.641 -5.105 1 90.06 86 PRO B CA 1
ATOM 6352 C C . PRO B 1 86 ? 22.703 17.047 -6.445 1 90.06 86 PRO B C 1
ATOM 6354 O O . PRO B 1 86 ? 22.688 18.234 -6.793 1 90.06 86 PRO B O 1
ATOM 6357 N N . GLN B 1 87 ? 22.203 16.062 -7.113 1 90.94 87 GLN B N 1
ATOM 6358 C CA . GLN B 1 87 ? 21.578 16.344 -8.398 1 90.94 87 GLN B CA 1
ATOM 6359 C C . GLN B 1 87 ? 20.25 17.078 -8.203 1 90.94 87 GLN B C 1
ATOM 6361 O O . GLN B 1 87 ? 19.922 18 -8.969 1 90.94 87 GLN B O 1
ATOM 6366 N N . VAL B 1 88 ? 19.516 16.672 -7.258 1 93.25 88 VAL B N 1
ATOM 6367 C CA . VAL B 1 88 ? 18.25 17.312 -6.957 1 93.25 88 VAL B CA 1
ATOM 6368 C C . VAL B 1 88 ? 18.484 18.766 -6.543 1 93.25 88 VAL B C 1
ATOM 6370 O O . VAL B 1 88 ? 17.734 19.656 -6.949 1 93.25 88 VAL B O 1
ATOM 6373 N N . LEU B 1 89 ? 19.484 19.031 -5.77 1 93.69 89 LEU B N 1
ATOM 6374 C CA . LEU B 1 89 ? 19.812 20.375 -5.32 1 93.69 89 LEU B CA 1
ATOM 6375 C C . LEU B 1 89 ? 20.219 21.25 -6.492 1 93.69 89 LEU B C 1
ATOM 6377 O O . LEU B 1 89 ? 19.891 22.453 -6.527 1 93.69 89 LEU B O 1
ATOM 6381 N N . GLN B 1 90 ? 20.922 20.641 -7.402 1 92.81 90 GLN B N 1
ATOM 6382 C CA . GLN B 1 90 ? 21.312 21.391 -8.594 1 92.81 90 GLN B CA 1
ATOM 6383 C C . GLN B 1 90 ? 20.094 21.812 -9.406 1 92.81 90 GLN B C 1
ATOM 6385 O O . GLN B 1 90 ? 20.016 22.953 -9.859 1 92.81 90 GLN B O 1
ATOM 6390 N N . VAL B 1 91 ? 19.219 20.859 -9.539 1 94.31 91 VAL B N 1
ATOM 6391 C CA . VAL B 1 91 ? 17.984 21.156 -10.266 1 94.31 91 VAL B CA 1
ATOM 6392 C C . VAL B 1 91 ? 17.188 22.219 -9.516 1 94.31 91 VAL B C 1
ATOM 6394 O O . VAL B 1 91 ? 16.656 23.156 -10.125 1 94.31 91 VAL B O 1
ATOM 6397 N N . PHE B 1 92 ? 17.141 22.125 -8.219 1 95.88 92 PHE B N 1
ATOM 6398 C CA . PHE B 1 92 ? 16.406 23.078 -7.398 1 95.88 92 PHE B CA 1
ATOM 6399 C C . PHE B 1 92 ? 17 24.469 -7.523 1 95.88 92 PHE B C 1
ATOM 6401 O O . PHE B 1 92 ? 16.266 25.453 -7.699 1 95.88 92 PHE B O 1
ATOM 6408 N N . ARG B 1 93 ? 18.234 24.625 -7.496 1 94.88 93 ARG B N 1
ATOM 6409 C CA . ARG B 1 93 ? 18.922 25.906 -7.609 1 94.88 93 ARG B CA 1
ATOM 6410 C C . ARG B 1 93 ? 18.719 26.5 -9 1 94.88 93 ARG B C 1
ATOM 6412 O O . ARG B 1 93 ? 18.594 27.719 -9.141 1 94.88 93 ARG B O 1
ATOM 6419 N N . SER B 1 94 ? 18.703 25.625 -9.945 1 95.06 94 SER B N 1
ATOM 6420 C CA . SER B 1 94 ? 18.422 26.094 -11.297 1 95.06 94 SER B CA 1
ATOM 6421 C C . SER B 1 94 ? 17.016 26.672 -11.406 1 95.06 94 SER B C 1
ATOM 6423 O O . SER B 1 94 ? 16.812 27.672 -12.094 1 95.06 94 SER B O 1
ATOM 6425 N N . LEU B 1 95 ? 16.094 26.062 -10.758 1 95.44 95 LEU B N 1
ATOM 6426 C CA . LEU B 1 95 ? 14.727 26.562 -10.742 1 95.44 95 LEU B CA 1
ATOM 6427 C C . LEU B 1 95 ? 14.633 27.891 -9.977 1 95.44 95 LEU B C 1
ATOM 6429 O O . LEU B 1 95 ? 13.883 28.781 -10.359 1 95.44 95 LEU B O 1
ATOM 6433 N N . CYS B 1 96 ? 15.375 27.969 -8.906 1 95.06 96 CYS B N 1
ATOM 6434 C CA . CYS B 1 96 ? 15.398 29.203 -8.125 1 95.06 96 CYS B CA 1
ATOM 6435 C C . CYS B 1 96 ? 15.898 30.375 -8.961 1 95.06 96 CYS B C 1
ATOM 6437 O O . CYS B 1 96 ? 15.375 31.484 -8.867 1 95.06 96 CYS B O 1
ATOM 6439 N N . ARG B 1 97 ? 16.828 30.125 -9.773 1 92.31 97 ARG B N 1
ATOM 6440 C CA . ARG B 1 97 ? 17.438 31.172 -10.594 1 92.31 97 ARG B CA 1
ATOM 6441 C C . ARG B 1 97 ? 16.438 31.703 -11.617 1 92.31 97 ARG B C 1
ATOM 6443 O O . ARG B 1 97 ? 16.547 32.844 -12.047 1 92.31 97 ARG B O 1
ATOM 6450 N N . ARG B 1 98 ? 15.508 30.891 -11.922 1 92.94 98 ARG B N 1
ATOM 6451 C CA . ARG B 1 98 ? 14.484 31.328 -12.867 1 92.94 98 ARG B CA 1
ATOM 6452 C C . ARG B 1 98 ? 13.492 32.281 -12.203 1 92.94 98 ARG B C 1
ATOM 6454 O O . ARG B 1 98 ? 12.711 32.938 -12.883 1 92.94 98 ARG B O 1
ATOM 6461 N N . GLN B 1 99 ? 13.461 32.375 -10.898 1 92.06 99 GLN B N 1
ATOM 6462 C CA . GLN B 1 99 ? 12.672 33.281 -10.094 1 92.06 99 GLN B CA 1
ATOM 6463 C C . GLN B 1 99 ? 11.188 33.156 -10.414 1 92.06 99 GLN B C 1
ATOM 6465 O O . GLN B 1 99 ? 10.508 34.188 -10.625 1 92.06 99 GLN B O 1
ATOM 6470 N N . LEU B 1 100 ? 10.797 31.953 -10.555 1 93.5 100 LEU B N 1
ATOM 6471 C CA . LEU B 1 100 ? 9.375 31.703 -10.758 1 93.5 100 LEU B CA 1
ATOM 6472 C C . LEU B 1 100 ? 8.578 32.062 -9.5 1 93.5 100 LEU B C 1
ATOM 6474 O O . LEU B 1 100 ? 7.406 32.438 -9.586 1 93.5 100 LEU B O 1
ATOM 6478 N N . VAL B 1 101 ? 9.219 31.797 -8.352 1 93.75 101 VAL B N 1
ATOM 6479 C CA . VAL B 1 101 ? 8.625 32.156 -7.07 1 93.75 101 VAL B CA 1
ATOM 6480 C C . VAL B 1 101 ? 9.68 32.781 -6.164 1 93.75 101 VAL B C 1
ATOM 6482 O O . VAL B 1 101 ? 10.875 32.688 -6.434 1 93.75 101 VAL B O 1
ATOM 6485 N N . SER B 1 102 ? 9.18 33.531 -5.234 1 92.25 102 SER B N 1
ATOM 6486 C CA . SER B 1 102 ? 9.984 34.156 -4.188 1 92.25 102 SER B CA 1
ATOM 6487 C C . SER B 1 102 ? 9.359 33.938 -2.812 1 92.25 102 SER B C 1
ATOM 6489 O O . SER B 1 102 ? 8.148 33.75 -2.699 1 92.25 102 SER B O 1
ATOM 6491 N N . PHE B 1 103 ? 10.227 33.906 -1.815 1 88.88 103 PHE B N 1
ATOM 6492 C CA . PHE B 1 103 ? 9.695 33.781 -0.461 1 88.88 103 PHE B CA 1
ATOM 6493 C C . PHE B 1 103 ? 8.773 34.969 -0.153 1 88.88 103 PHE B C 1
ATOM 6495 O O . PHE B 1 103 ? 7.875 34.844 0.682 1 88.88 103 PHE B O 1
ATOM 6502 N N . ALA B 1 104 ? 8.922 36 -0.81 1 86.62 104 ALA B N 1
ATOM 6503 C CA . ALA B 1 104 ? 8.133 37.188 -0.597 1 86.62 104 ALA B CA 1
ATOM 6504 C C . ALA B 1 104 ? 6.66 36.938 -0.921 1 86.62 104 ALA B C 1
ATOM 6506 O O . ALA B 1 104 ? 5.781 37.656 -0.435 1 86.62 104 ALA B O 1
ATOM 6507 N N . GLN B 1 105 ? 6.418 35.969 -1.644 1 87.81 105 GLN B N 1
ATOM 6508 C CA . GLN B 1 105 ? 5.051 35.656 -2.049 1 87.81 105 GLN B CA 1
ATOM 6509 C C . GLN B 1 105 ? 4.238 35.125 -0.878 1 87.81 105 GLN B C 1
ATOM 6511 O O . GLN B 1 105 ? 3.006 35.062 -0.94 1 87.81 105 GLN B O 1
ATOM 6516 N N . VAL B 1 106 ? 4.887 34.719 0.148 1 81.5 106 VAL B N 1
ATOM 6517 C CA . VAL B 1 106 ? 4.168 34.25 1.333 1 81.5 106 VAL B CA 1
ATOM 6518 C C . VAL B 1 106 ? 3.277 35.375 1.861 1 81.5 106 VAL B C 1
ATOM 6520 O O . VAL B 1 106 ? 2.195 35.125 2.395 1 81.5 106 VAL B O 1
ATOM 6523 N N . CYS B 1 107 ? 3.693 36.594 1.604 1 79.44 107 CYS B N 1
ATOM 6524 C CA . CYS B 1 107 ? 2.957 37.75 2.098 1 79.44 107 CYS B CA 1
ATOM 6525 C C . CYS B 1 107 ? 2.115 38.375 0.992 1 79.44 107 CYS B C 1
ATOM 6527 O O . CYS B 1 107 ? 1.083 39 1.263 1 79.44 107 CYS B O 1
ATOM 6529 N N . SER B 1 108 ? 2.533 38.188 -0.23 1 84.25 108 SER B N 1
ATOM 6530 C CA . SER B 1 108 ? 1.849 38.844 -1.327 1 84.25 108 SER B CA 1
ATOM 6531 C C . SER B 1 108 ? 0.848 37.938 -2.01 1 84.25 108 SER B C 1
ATOM 6533 O O . SER B 1 108 ? -0.364 38.125 -1.906 1 84.25 108 SER B O 1
ATOM 6535 N N . THR B 1 109 ? 1.329 36.906 -2.607 1 87.19 109 THR B N 1
ATOM 6536 C CA . THR B 1 109 ? 0.483 35.938 -3.328 1 87.19 109 THR B CA 1
ATOM 6537 C C . THR B 1 109 ? 0.795 34.5 -2.91 1 87.19 109 THR B C 1
ATOM 6539 O O . THR B 1 109 ? 1.257 33.719 -3.723 1 87.19 109 THR B O 1
ATOM 6542 N N . PRO B 1 110 ? 0.388 34.188 -1.735 1 90.25 110 PRO B N 1
ATOM 6543 C CA . PRO B 1 110 ? 0.721 32.844 -1.208 1 90.25 110 PRO B CA 1
ATOM 6544 C C . PRO B 1 110 ? 0.175 31.719 -2.072 1 90.25 110 PRO B C 1
ATOM 6546 O O . PRO B 1 110 ? 0.731 30.609 -2.076 1 90.25 110 PRO B O 1
ATOM 6549 N N . ARG B 1 111 ? -0.812 32.031 -2.824 1 93.25 111 ARG B N 1
ATOM 6550 C CA . ARG B 1 111 ? -1.422 31.016 -3.691 1 93.25 111 ARG B CA 1
ATOM 6551 C C . ARG B 1 111 ? -0.42 30.5 -4.715 1 93.25 111 ARG B C 1
ATOM 6553 O O . ARG B 1 111 ? -0.438 29.312 -5.062 1 93.25 111 ARG B O 1
ATOM 6560 N N . ARG B 1 112 ? 0.431 31.328 -5.145 1 94.44 112 ARG B N 1
ATOM 6561 C CA . ARG B 1 112 ? 1.415 30.953 -6.156 1 94.44 112 ARG B CA 1
ATOM 6562 C C . ARG B 1 112 ? 2.369 29.891 -5.629 1 94.44 112 ARG B C 1
ATOM 6564 O O . ARG B 1 112 ? 2.824 29.016 -6.383 1 94.44 112 ARG B O 1
ATOM 6571 N N . LEU B 1 113 ? 2.678 29.953 -4.387 1 95.94 113 LEU B N 1
ATOM 6572 C CA . LEU B 1 113 ? 3.527 28.938 -3.785 1 95.94 113 LEU B CA 1
ATOM 6573 C C . LEU B 1 113 ? 2.826 27.578 -3.775 1 95.94 113 LEU B C 1
ATOM 6575 O O . LEU B 1 113 ? 3.439 26.562 -4.09 1 95.94 113 LEU B O 1
ATOM 6579 N N . ALA B 1 114 ? 1.569 27.594 -3.408 1 96.69 114 ALA B N 1
ATOM 6580 C CA . ALA B 1 114 ? 0.799 26.359 -3.434 1 96.69 114 ALA B CA 1
ATOM 6581 C C . ALA B 1 114 ? 0.751 25.766 -4.844 1 96.69 114 ALA B C 1
ATOM 6583 O O . ALA B 1 114 ? 0.922 24.562 -5.027 1 96.69 114 ALA B O 1
ATOM 6584 N N . SER B 1 115 ? 0.515 26.641 -5.797 1 97.25 115 SER B N 1
ATOM 6585 C CA . SER B 1 115 ? 0.488 26.203 -7.188 1 97.25 115 SER B CA 1
ATOM 6586 C C . SER B 1 115 ? 1.844 25.656 -7.625 1 97.25 115 SER B C 1
ATOM 6588 O O . SER B 1 115 ? 1.913 24.703 -8.391 1 97.25 115 SER B O 1
ATOM 6590 N N . TYR B 1 116 ? 2.889 26.344 -7.156 1 97.75 116 TYR B N 1
ATOM 6591 C CA . TYR B 1 116 ? 4.25 25.906 -7.445 1 97.75 116 TYR B CA 1
ATOM 6592 C C . TYR B 1 116 ? 4.5 24.5 -6.91 1 97.75 116 TYR B C 1
ATOM 6594 O O . TYR B 1 116 ? 4.98 23.625 -7.637 1 97.75 116 TYR B O 1
ATOM 6602 N N . TYR B 1 117 ? 4.129 24.203 -5.688 1 98.06 117 TYR B N 1
ATOM 6603 C CA . TYR B 1 117 ? 4.312 22.891 -5.074 1 98.06 117 TYR B CA 1
ATOM 6604 C C . TYR B 1 117 ? 3.508 21.828 -5.812 1 98.06 117 TYR B C 1
ATOM 6606 O O . TYR B 1 117 ? 3.998 20.719 -6.043 1 98.06 117 TYR B O 1
ATOM 6614 N N . GLU B 1 118 ? 2.297 22.141 -6.078 1 98.25 118 GLU B N 1
ATOM 6615 C CA . GLU B 1 118 ? 1.409 21.219 -6.789 1 98.25 118 GLU B CA 1
ATOM 6616 C C . GLU B 1 118 ? 2.02 20.781 -8.117 1 98.25 118 GLU B C 1
ATOM 6618 O O . GLU B 1 118 ? 2.033 19.594 -8.438 1 98.25 118 GLU B O 1
ATOM 6623 N N . THR B 1 119 ? 2.5 21.75 -8.867 1 97.94 119 THR B N 1
ATOM 6624 C CA . THR B 1 119 ? 3.059 21.484 -10.18 1 97.94 119 THR B CA 1
ATOM 6625 C C . THR B 1 119 ? 4.328 20.641 -10.062 1 97.94 119 THR B C 1
ATOM 6627 O O . THR B 1 119 ? 4.527 19.703 -10.836 1 97.94 119 THR B O 1
ATOM 6630 N N . LEU B 1 120 ? 5.168 20.984 -9.117 1 97.56 120 LEU B N 1
ATOM 6631 C CA . LEU B 1 120 ? 6.379 20.203 -8.891 1 97.56 120 LEU B CA 1
ATOM 6632 C C . LEU B 1 120 ? 6.035 18.766 -8.547 1 97.56 120 LEU B C 1
ATOM 6634 O O . LEU B 1 120 ? 6.668 17.828 -9.055 1 97.56 120 LEU B O 1
ATOM 6638 N N . ALA B 1 121 ? 5.043 18.578 -7.699 1 97.75 121 ALA B N 1
ATOM 6639 C CA . ALA B 1 121 ? 4.668 17.25 -7.234 1 97.75 121 ALA B CA 1
ATOM 6640 C C . ALA B 1 121 ? 4.148 16.391 -8.383 1 97.75 121 ALA B C 1
ATOM 6642 O O . ALA B 1 121 ? 4.309 15.172 -8.375 1 97.75 121 ALA B O 1
ATOM 6643 N N . GLY B 1 122 ? 3.549 17.047 -9.344 1 96.12 122 GLY B N 1
ATOM 6644 C CA . GLY B 1 122 ? 3.055 16.328 -10.508 1 96.12 122 GLY B CA 1
ATOM 6645 C C . GLY B 1 122 ? 4.16 15.836 -11.414 1 96.12 122 GLY B C 1
ATOM 6646 O O . GLY B 1 122 ? 3.926 15 -12.297 1 96.12 122 GLY B O 1
ATOM 6647 N N . VAL B 1 123 ? 5.402 16.266 -11.164 1 94.69 123 VAL B N 1
ATOM 6648 C CA . VAL B 1 123 ? 6.523 15.898 -12.023 1 94.69 123 VAL B CA 1
ATOM 6649 C C . VAL B 1 123 ? 7.594 15.188 -11.195 1 94.69 123 VAL B C 1
ATOM 6651 O O . VAL B 1 123 ? 8.055 14.109 -11.562 1 94.69 123 VAL B O 1
ATOM 6654 N N . SER B 1 124 ? 7.934 15.789 -10.117 1 94.56 124 SER B N 1
ATOM 6655 C CA . SER B 1 124 ? 8.969 15.258 -9.234 1 94.56 124 SER B CA 1
ATOM 6656 C C . SER B 1 124 ? 8.586 15.438 -7.77 1 94.56 124 SER B C 1
ATOM 6658 O O . SER B 1 124 ? 8.781 16.516 -7.199 1 94.56 124 SER B O 1
ATOM 6660 N N . PRO B 1 125 ? 8.172 14.383 -7.145 1 94.75 125 PRO B N 1
ATOM 6661 C CA . PRO B 1 125 ? 7.797 14.469 -5.734 1 94.75 125 PRO B CA 1
ATOM 6662 C C . PRO B 1 125 ? 8.953 14.914 -4.84 1 94.75 125 PRO B C 1
ATOM 6664 O O . PRO B 1 125 ? 8.734 15.641 -3.863 1 94.75 125 PRO B O 1
ATOM 6667 N N . VAL B 1 126 ? 10.164 14.586 -5.176 1 95.62 126 VAL B N 1
ATOM 6668 C CA . VAL B 1 126 ? 11.336 14.922 -4.371 1 95.62 126 VAL B CA 1
ATOM 6669 C C . VAL B 1 126 ? 11.57 16.438 -4.395 1 95.62 126 VAL B C 1
ATOM 6671 O O . VAL B 1 126 ? 11.797 17.047 -3.35 1 95.62 126 VAL B O 1
ATOM 6674 N N . LEU B 1 127 ? 11.414 17.031 -5.539 1 96.25 127 LEU B N 1
ATOM 6675 C CA . LEU B 1 127 ? 11.586 18.469 -5.676 1 96.25 127 LEU B CA 1
ATOM 6676 C C . LEU B 1 127 ? 10.461 19.219 -4.961 1 96.25 127 LEU B C 1
ATOM 6678 O O . LEU B 1 127 ? 10.695 20.281 -4.387 1 96.25 127 LEU B O 1
ATOM 6682 N N . ALA B 1 128 ? 9.281 18.641 -5.051 1 97.81 128 ALA B N 1
ATOM 6683 C CA . ALA B 1 128 ? 8.117 19.297 -4.449 1 97.81 128 ALA B CA 1
ATOM 6684 C C . ALA B 1 128 ? 8.281 19.406 -2.938 1 97.81 128 ALA B C 1
ATOM 6686 O O . ALA B 1 128 ? 8.023 20.469 -2.363 1 97.81 128 ALA B O 1
ATOM 6687 N N . VAL B 1 129 ? 8.703 18.344 -2.285 1 97.69 129 VAL B N 1
ATOM 6688 C CA . VAL B 1 129 ? 8.805 18.359 -0.83 1 97.69 129 VAL B CA 1
ATOM 6689 C C . VAL B 1 129 ? 9.977 19.25 -0.405 1 97.69 129 VAL B C 1
ATOM 6691 O O . VAL B 1 129 ? 9.883 19.969 0.59 1 97.69 129 VAL B O 1
ATOM 6694 N N . LEU B 1 130 ? 11.062 19.234 -1.142 1 97.44 130 LEU B N 1
ATOM 6695 C CA . LEU B 1 130 ? 12.203 20.094 -0.842 1 97.44 130 LEU B CA 1
ATOM 6696 C C . LEU B 1 130 ? 11.828 21.562 -0.961 1 97.44 130 LEU B C 1
ATOM 6698 O O . LEU B 1 130 ? 12.125 22.359 -0.067 1 97.44 130 LEU B O 1
ATOM 6702 N N . ALA B 1 131 ? 11.172 21.875 -2.045 1 97.44 131 ALA B N 1
ATOM 6703 C CA . ALA B 1 131 ? 10.75 23.25 -2.271 1 97.44 131 ALA B CA 1
ATOM 6704 C C . ALA B 1 131 ? 9.758 23.719 -1.207 1 97.44 131 ALA B C 1
ATOM 6706 O O . ALA B 1 131 ? 9.852 24.828 -0.705 1 97.44 131 ALA B O 1
ATOM 6707 N N . ALA B 1 132 ? 8.812 22.844 -0.917 1 97.62 132 ALA B N 1
ATOM 6708 C CA . ALA B 1 132 ? 7.797 23.188 0.081 1 97.62 132 ALA B CA 1
ATOM 6709 C C . ALA B 1 132 ? 8.438 23.453 1.442 1 97.62 132 ALA B C 1
ATOM 6711 O O . ALA B 1 132 ? 8.055 24.391 2.145 1 97.62 132 ALA B O 1
ATOM 6712 N N . GLU B 1 133 ? 9.391 22.594 1.803 1 97.31 133 GLU B N 1
ATOM 6713 C CA . GLU B 1 133 ? 10.078 22.781 3.078 1 97.31 133 GLU B CA 1
ATOM 6714 C C . GLU B 1 133 ? 10.875 24.094 3.092 1 97.31 133 GLU B C 1
ATOM 6716 O O . GLU B 1 133 ? 10.852 24.828 4.078 1 97.31 133 GLU B O 1
ATOM 6721 N N . HIS B 1 134 ? 11.516 24.375 2.045 1 97.25 134 HIS B N 1
ATOM 6722 C CA . HIS B 1 134 ? 12.375 25.547 1.906 1 97.25 134 HIS B CA 1
ATOM 6723 C C . HIS B 1 134 ? 11.555 26.844 1.984 1 97.25 134 HIS B C 1
ATOM 6725 O O . HIS B 1 134 ? 11.891 27.734 2.754 1 97.25 134 HIS B O 1
ATOM 6731 N N . TYR B 1 135 ? 10.508 26.891 1.253 1 97.19 135 TYR B N 1
ATOM 6732 C CA . TYR B 1 135 ? 9.758 28.141 1.19 1 97.19 135 TYR B CA 1
ATOM 6733 C C . TYR B 1 135 ? 8.852 28.281 2.406 1 97.19 135 TYR B C 1
ATOM 6735 O O . TYR B 1 135 ? 8.516 29.406 2.801 1 97.19 135 TYR B O 1
ATOM 6743 N N . THR B 1 136 ? 8.406 27.156 3.002 1 97.06 136 THR B N 1
ATOM 6744 C CA . THR B 1 136 ? 7.691 27.266 4.27 1 97.06 136 THR B CA 1
ATOM 6745 C C . THR B 1 136 ? 8.617 27.797 5.363 1 97.06 136 THR B C 1
ATOM 6747 O O . THR B 1 136 ? 8.211 28.641 6.168 1 97.06 136 THR B O 1
ATOM 6750 N N . PHE B 1 137 ? 9.836 27.312 5.344 1 97.69 137 PHE B N 1
ATOM 6751 C CA . PHE B 1 137 ? 10.852 27.844 6.246 1 97.69 137 PHE B CA 1
ATOM 6752 C C . PHE B 1 137 ? 11.055 29.328 6.02 1 97.69 137 PHE B C 1
ATOM 6754 O O . PHE B 1 137 ? 11.008 30.125 6.969 1 97.69 137 PHE B O 1
ATOM 6761 N N . ALA B 1 138 ? 11.242 29.703 4.828 1 97.5 138 ALA B N 1
ATOM 6762 C CA . ALA B 1 138 ? 11.5 31.094 4.48 1 97.5 138 ALA B CA 1
ATOM 6763 C C . ALA B 1 138 ? 10.32 31.984 4.852 1 97.5 138 ALA B C 1
ATOM 6765 O O . ALA B 1 138 ? 10.508 33.125 5.289 1 97.5 138 ALA B O 1
ATOM 6766 N N . GLY B 1 139 ? 9.156 31.453 4.641 1 95.75 139 GLY B N 1
ATOM 6767 C CA . GLY B 1 139 ? 7.969 32.219 4.996 1 95.75 139 GLY B CA 1
ATOM 6768 C C . GLY B 1 139 ? 7.883 32.531 6.48 1 95.75 139 GLY B C 1
ATOM 6769 O O . GLY B 1 139 ? 7.543 33.625 6.863 1 95.75 139 GLY B O 1
ATOM 6770 N N . ILE B 1 140 ? 8.203 31.562 7.289 1 96.44 140 ILE B N 1
ATOM 6771 C CA . ILE B 1 140 ? 8.141 31.766 8.734 1 96.44 140 ILE B CA 1
ATOM 6772 C C . ILE B 1 140 ? 9.234 32.75 9.164 1 96.44 140 ILE B C 1
ATOM 6774 O O . ILE B 1 140 ? 9.008 33.594 10.039 1 96.44 140 ILE B O 1
ATOM 6778 N N . VAL B 1 141 ? 10.359 32.625 8.547 1 97.06 141 VAL B N 1
ATOM 6779 C CA . VAL B 1 141 ? 11.445 33.562 8.859 1 97.06 141 VAL B CA 1
ATOM 6780 C C . VAL B 1 141 ? 11.062 34.969 8.445 1 97.06 141 VAL B C 1
ATOM 6782 O O . VAL B 1 141 ? 11.266 35.938 9.203 1 97.06 141 VAL B O 1
ATOM 6785 N N . ALA B 1 142 ? 10.477 35.094 7.352 1 95.62 142 ALA B N 1
ATOM 6786 C CA . ALA B 1 142 ? 10.109 36.406 6.82 1 95.62 142 ALA B CA 1
ATOM 6787 C C . ALA B 1 142 ? 9.07 37.094 7.711 1 95.62 142 ALA B C 1
ATOM 6789 O O . ALA B 1 142 ? 9.078 38.312 7.863 1 95.62 142 ALA B O 1
ATOM 6790 N N . THR B 1 143 ? 8.242 36.312 8.305 1 93.38 143 THR B N 1
ATOM 6791 C CA . THR B 1 143 ? 7.109 36.938 9 1 93.38 143 THR B CA 1
ATOM 6792 C C . THR B 1 143 ? 7.352 36.969 10.508 1 93.38 143 THR B C 1
ATOM 6794 O O . THR B 1 143 ? 6.801 37.812 11.211 1 93.38 143 THR B O 1
ATOM 6797 N N . HIS B 1 144 ? 8.219 36.031 11.039 1 95.81 144 HIS B N 1
ATOM 6798 C CA . HIS B 1 144 ? 8.234 35.906 12.492 1 95.81 144 HIS B CA 1
ATOM 6799 C C . HIS B 1 144 ? 9.641 36.031 13.047 1 95.81 144 HIS B C 1
ATOM 6801 O O . HIS B 1 144 ? 9.836 36.094 14.266 1 95.81 144 HIS B O 1
ATOM 6807 N N . ALA B 1 145 ? 10.633 36.031 12.195 1 96.25 145 ALA B N 1
ATOM 6808 C CA . ALA B 1 145 ? 11.984 36.25 12.703 1 96.25 145 ALA B CA 1
ATOM 6809 C C . ALA B 1 145 ? 12.258 37.719 13 1 96.25 145 ALA B C 1
ATOM 6811 O O . ALA B 1 145 ? 11.742 38.594 12.312 1 96.25 145 ALA B O 1
ATOM 6812 N N . LYS B 1 146 ? 13.055 37.969 14.008 1 94.12 146 LYS B N 1
ATOM 6813 C CA . LYS B 1 146 ? 13.461 39.344 14.328 1 94.12 146 LYS B CA 1
ATOM 6814 C C . LYS B 1 146 ? 14.367 39.906 13.25 1 94.12 146 LYS B C 1
ATOM 6816 O O . LYS B 1 146 ? 15.078 39.156 12.562 1 94.12 146 LYS B O 1
ATOM 6821 N N . LYS B 1 147 ? 14.383 41.188 13.125 1 91.12 147 LYS B N 1
ATOM 6822 C CA . LYS B 1 147 ? 15.109 41.875 12.07 1 91.12 147 LYS B CA 1
ATOM 6823 C C . LYS B 1 147 ? 16.609 41.594 12.156 1 91.12 147 LYS B C 1
ATOM 6825 O O . LYS B 1 147 ? 17.297 41.5 11.133 1 91.12 147 LYS B O 1
ATOM 6830 N N . SER B 1 148 ? 17.109 41.406 13.328 1 89.12 148 SER B N 1
ATOM 6831 C CA . SER B 1 148 ? 18.531 41.219 13.578 1 89.12 148 SER B CA 1
ATOM 6832 C C . SER B 1 148 ? 19.047 39.969 12.852 1 89.12 148 SER B C 1
ATOM 6834 O O . SER B 1 148 ? 20.219 39.906 12.484 1 89.12 148 SER B O 1
ATOM 6836 N N . VAL B 1 149 ? 18.219 39.062 12.602 1 91.81 149 VAL B N 1
ATOM 6837 C CA . VAL B 1 149 ? 18.672 37.781 12.016 1 91.81 149 VAL B CA 1
ATOM 6838 C C . VAL B 1 149 ? 17.938 37.531 10.703 1 91.81 149 VAL B C 1
ATOM 6840 O O . VAL B 1 149 ? 18.453 36.844 9.82 1 91.81 149 VAL B O 1
ATOM 6843 N N . ARG B 1 150 ? 16.828 38.031 10.469 1 95.25 150 ARG B N 1
ATOM 6844 C CA . ARG B 1 150 ? 15.914 37.781 9.352 1 95.25 150 ARG B CA 1
ATOM 6845 C C . ARG B 1 150 ? 16.594 38.062 8.016 1 95.25 150 ARG B C 1
ATOM 6847 O O . ARG B 1 150 ? 16.609 37.219 7.129 1 95.25 150 ARG B O 1
ATOM 6854 N N . ASP B 1 151 ? 17.219 39.219 7.922 1 93.75 151 ASP B N 1
ATOM 6855 C CA . ASP B 1 151 ? 17.781 39.656 6.645 1 93.75 151 ASP B CA 1
ATOM 6856 C C . ASP B 1 151 ? 18.969 38.781 6.242 1 93.75 151 ASP B C 1
ATOM 6858 O O . ASP B 1 151 ? 19.125 38.469 5.062 1 93.75 151 ASP B O 1
ATOM 6862 N N . ALA B 1 152 ? 19.703 38.406 7.164 1 91.94 152 ALA B N 1
ATOM 6863 C CA . ALA B 1 152 ? 20.875 37.562 6.887 1 91.94 152 ALA B CA 1
ATOM 6864 C C . ALA B 1 152 ? 20.438 36.188 6.387 1 91.94 152 ALA B C 1
ATOM 6866 O O . ALA B 1 152 ? 21.047 35.625 5.465 1 91.94 152 ALA B O 1
ATOM 6867 N N . VAL B 1 153 ? 19.469 35.688 6.938 1 94.38 153 VAL B N 1
ATOM 6868 C CA . VAL B 1 153 ? 19 34.344 6.594 1 94.38 153 VAL B CA 1
ATOM 6869 C C . VAL B 1 153 ? 18.328 34.375 5.227 1 94.38 153 VAL B C 1
ATOM 6871 O O . VAL B 1 153 ? 18.531 33.469 4.406 1 94.38 153 VAL B O 1
ATOM 6874 N N . LEU B 1 154 ? 17.562 35.406 4.941 1 95.56 154 LEU B N 1
ATOM 6875 C CA . LEU B 1 154 ? 16.734 35.469 3.744 1 95.56 154 LEU B CA 1
ATOM 6876 C C . LEU B 1 154 ? 17.547 35.875 2.523 1 95.56 154 LEU B C 1
ATOM 6878 O O . LEU B 1 154 ? 17.109 35.688 1.387 1 95.56 154 LEU B O 1
ATOM 6882 N N . ALA B 1 155 ? 18.703 36.406 2.721 1 92.62 155 ALA B N 1
ATOM 6883 C CA . ALA B 1 155 ? 19.516 36.938 1.634 1 92.62 155 ALA B CA 1
ATOM 6884 C C . ALA B 1 155 ? 19.812 35.875 0.585 1 92.62 155 ALA B C 1
ATOM 6886 O O . ALA B 1 155 ? 19.859 36.156 -0.612 1 92.62 155 ALA B O 1
ATOM 6887 N N . GLY B 1 156 ? 19.953 34.656 0.965 1 92.5 156 GLY B N 1
ATOM 6888 C CA . GLY B 1 156 ? 20.328 33.625 0.035 1 92.5 156 GLY B CA 1
ATOM 6889 C C . GLY B 1 156 ? 19.203 32.656 -0.264 1 92.5 156 GLY B C 1
ATOM 6890 O O . GLY B 1 156 ? 19.406 31.656 -0.963 1 92.5 156 GLY B O 1
ATOM 6891 N N . VAL B 1 157 ? 18.016 32.938 0.136 1 94.38 157 VAL B N 1
ATOM 6892 C CA . VAL B 1 157 ? 16.922 31.969 0.078 1 94.38 157 VAL B CA 1
ATOM 6893 C C . VAL B 1 157 ? 16.406 31.859 -1.355 1 94.38 157 VAL B C 1
ATOM 6895 O O . VAL B 1 157 ? 16.219 30.75 -1.862 1 94.38 157 VAL B O 1
ATOM 6898 N N . ASP B 1 158 ? 16.188 32.969 -2.08 1 94.25 158 ASP B N 1
ATOM 6899 C CA . ASP B 1 158 ? 15.578 32.938 -3.404 1 94.25 158 ASP B CA 1
ATOM 6900 C C . ASP B 1 158 ? 16.547 32.406 -4.453 1 94.25 158 ASP B C 1
ATOM 6902 O O . ASP B 1 158 ? 16.125 31.938 -5.512 1 94.25 158 ASP B O 1
ATOM 6906 N N . SER B 1 159 ? 17.891 32.469 -4.199 1 92.5 159 SER B N 1
ATOM 6907 C CA . SER B 1 159 ? 18.875 31.922 -5.117 1 92.5 159 SER B CA 1
ATOM 6908 C C . SER B 1 159 ? 19.125 30.438 -4.836 1 92.5 159 SER B C 1
ATOM 6910 O O . SER B 1 159 ? 19.719 29.734 -5.656 1 92.5 159 SER B O 1
ATOM 6912 N N . GLY B 1 160 ? 18.688 30 -3.721 1 92.62 160 GLY B N 1
ATOM 6913 C CA . GLY B 1 160 ? 18.938 28.625 -3.326 1 92.62 160 GLY B CA 1
ATOM 6914 C C . GLY B 1 160 ? 20.281 28.438 -2.646 1 92.62 160 GLY B C 1
ATOM 6915 O O . GLY B 1 160 ? 20.672 27.312 -2.33 1 92.62 160 GLY B O 1
ATOM 6916 N N . ALA B 1 161 ? 20.984 29.5 -2.412 1 92.38 161 ALA B N 1
ATOM 6917 C CA . ALA B 1 161 ? 22.25 29.422 -1.697 1 92.38 161 ALA B CA 1
ATOM 6918 C C . ALA B 1 161 ? 22.031 29.062 -0.233 1 92.38 161 ALA B C 1
ATOM 6920 O O . ALA B 1 161 ? 22.844 28.344 0.358 1 92.38 161 ALA B O 1
ATOM 6921 N N . THR B 1 162 ? 21.047 29.609 0.322 1 94.81 162 THR B N 1
ATOM 6922 C CA . THR B 1 162 ? 20.625 29.234 1.67 1 94.81 162 THR B CA 1
ATOM 6923 C C . THR B 1 162 ? 19.391 28.344 1.625 1 94.81 162 THR B C 1
ATOM 6925 O O . THR B 1 162 ? 18.344 28.75 1.125 1 94.81 162 THR B O 1
ATOM 6928 N N . ILE B 1 163 ? 19.609 27.156 2.074 1 95.88 163 ILE B N 1
ATOM 6929 C CA . ILE B 1 163 ? 18.5 26.219 2.178 1 95.88 163 ILE B CA 1
ATOM 6930 C C . ILE B 1 163 ? 18.031 26.109 3.631 1 95.88 163 ILE B C 1
ATOM 6932 O O . ILE B 1 163 ? 18.859 26.094 4.547 1 95.88 163 ILE B O 1
ATOM 6936 N N . GLY B 1 164 ? 16.75 26.125 3.803 1 97.12 164 GLY B N 1
ATOM 6937 C CA . GLY B 1 164 ? 16.172 26 5.133 1 97.12 164 GLY B CA 1
ATOM 6938 C C . GLY B 1 164 ? 15.344 24.734 5.301 1 97.12 164 GLY B C 1
ATOM 6939 O O . GLY B 1 164 ? 14.781 24.219 4.332 1 97.12 164 GLY B O 1
ATOM 6940 N N . CYS B 1 165 ? 15.273 24.203 6.516 1 97.88 165 CYS B N 1
ATOM 6941 C CA . CYS B 1 165 ? 14.43 23.062 6.836 1 97.88 165 CYS B CA 1
ATOM 6942 C C . CYS B 1 165 ? 13.656 23.297 8.133 1 97.88 165 CYS B C 1
ATOM 6944 O O . CYS B 1 165 ? 13.867 24.312 8.805 1 97.88 165 CYS B O 1
ATOM 6946 N N . ILE B 1 166 ? 12.711 22.469 8.375 1 98.25 166 ILE B N 1
ATOM 6947 C CA . ILE B 1 166 ? 11.852 22.562 9.555 1 98.25 166 ILE B CA 1
ATOM 6948 C C . ILE B 1 166 ? 11.984 21.281 10.391 1 98.25 166 ILE B C 1
ATOM 6950 O O . ILE B 1 166 ? 11.703 20.188 9.898 1 98.25 166 ILE B O 1
ATOM 6954 N N . ALA B 1 167 ? 12.445 21.406 11.578 1 97.31 167 ALA B N 1
ATOM 6955 C CA . ALA B 1 167 ? 12.633 20.281 12.492 1 97.31 167 ALA B CA 1
ATOM 6956 C C . ALA B 1 167 ? 11.57 20.281 13.586 1 97.31 167 ALA B C 1
ATOM 6958 O O . ALA B 1 167 ? 11.781 20.828 14.664 1 97.31 167 ALA B O 1
ATOM 6959 N N . GLU B 1 168 ? 10.547 19.562 13.312 1 94.19 168 GLU B N 1
ATOM 6960 C CA . GLU B 1 168 ? 9.414 19.562 14.242 1 94.19 168 GLU B CA 1
ATOM 6961 C C . GLU B 1 168 ? 9.242 18.188 14.883 1 94.19 168 GLU B C 1
ATOM 6963 O O . GLU B 1 168 ? 9.266 18.062 16.109 1 94.19 168 GLU B O 1
ATOM 6968 N N . GLN B 1 169 ? 9.133 17.234 14.156 1 91.31 169 GLN B N 1
ATOM 6969 C CA . GLN B 1 169 ? 8.82 15.883 14.633 1 91.31 169 GLN B CA 1
ATOM 6970 C C . GLN B 1 169 ? 10.023 15.25 15.32 1 91.31 169 GLN B C 1
ATOM 6972 O O . GLN B 1 169 ? 11.172 15.562 14.992 1 91.31 169 GLN B O 1
ATOM 6977 N N . GLU B 1 170 ? 9.68 14.445 16.25 1 89.69 170 GLU B N 1
ATOM 6978 C CA . GLU B 1 170 ? 10.727 13.711 16.969 1 89.69 170 GLU B CA 1
ATOM 6979 C C . GLU B 1 170 ? 10.547 12.203 16.812 1 89.69 170 GLU B C 1
ATOM 6981 O O . GLU B 1 170 ? 9.445 11.727 16.531 1 89.69 170 GLU B O 1
ATOM 6986 N N . LEU B 1 171 ? 11.602 11.531 16.953 1 82.94 171 LEU B N 1
ATOM 6987 C CA . LEU B 1 171 ? 11.602 10.078 16.797 1 82.94 171 LEU B CA 1
ATOM 6988 C C . LEU B 1 171 ? 10.742 9.414 17.859 1 82.94 171 LEU B C 1
ATOM 6990 O O . LEU B 1 171 ? 9.984 8.492 17.578 1 82.94 171 LEU B O 1
ATOM 6994 N N . VAL B 1 172 ? 10.828 9.891 19.062 1 79.12 172 VAL B N 1
ATOM 6995 C CA . VAL B 1 172 ? 10.164 9.234 20.172 1 79.12 172 VAL B CA 1
ATOM 6996 C C . VAL B 1 172 ? 8.844 9.938 20.484 1 79.12 172 VAL B C 1
ATOM 6998 O O . VAL B 1 172 ? 7.793 9.289 20.547 1 79.12 172 VAL B O 1
ATOM 7001 N N . ALA B 1 173 ? 8.938 11.258 20.609 1 75.81 173 ALA B N 1
ATOM 7002 C CA . ALA B 1 173 ? 7.727 12 20.969 1 75.81 173 ALA B CA 1
ATOM 7003 C C . ALA B 1 173 ? 6.832 12.195 19.75 1 75.81 173 ALA B C 1
ATOM 7005 O O . ALA B 1 173 ? 7.254 12.797 18.75 1 75.81 173 ALA B O 1
ATOM 7006 N N . GLU B 1 174 ? 5.629 11.75 19.781 1 78.56 174 GLU B N 1
ATOM 7007 C CA . GLU B 1 174 ? 4.676 11.906 18.688 1 78.56 174 GLU B CA 1
ATOM 7008 C C . GLU B 1 174 ? 4.113 13.328 18.641 1 78.56 174 GLU B C 1
ATOM 7010 O O . GLU B 1 174 ? 3.547 13.75 17.625 1 78.56 174 GLU B O 1
ATOM 7015 N N . GLY B 1 175 ? 4.293 14.07 19.688 1 82.5 175 GLY B N 1
ATOM 7016 C CA . GLY B 1 175 ? 3.822 15.438 19.875 1 82.5 175 GLY B CA 1
ATOM 7017 C C . GLY B 1 175 ? 4.273 16.047 21.188 1 82.5 175 GLY B C 1
ATOM 7018 O O . GLY B 1 175 ? 5.09 15.461 21.906 1 82.5 175 GLY B O 1
ATOM 7019 N N . PRO B 1 176 ? 3.793 17.25 21.438 1 82.06 176 PRO B N 1
ATOM 7020 C CA . PRO B 1 176 ? 4.137 17.859 22.719 1 82.06 176 PRO B CA 1
ATOM 7021 C C . PRO B 1 176 ? 3.699 17.016 23.906 1 82.06 176 PRO B C 1
ATOM 7023 O O . PRO B 1 176 ? 2.676 16.328 23.844 1 82.06 176 PRO B O 1
ATOM 7026 N N . PRO B 1 177 ? 4.441 17.094 24.922 1 83.31 177 PRO B N 1
ATOM 7027 C CA . PRO B 1 177 ? 5.668 17.875 25.141 1 83.31 177 PRO B CA 1
ATOM 7028 C C . PRO B 1 177 ? 6.875 17.266 24.422 1 83.31 177 PRO B C 1
ATOM 7030 O O . PRO B 1 177 ? 7.129 16.078 24.531 1 83.31 177 PRO B O 1
ATOM 7033 N N . LEU B 1 178 ? 7.59 18.141 23.859 1 88.06 178 LEU B N 1
ATOM 7034 C CA . LEU B 1 178 ? 8.734 17.719 23.078 1 88.06 178 LEU B CA 1
ATOM 7035 C C . LEU B 1 178 ? 9.953 17.469 23.969 1 88.06 178 LEU B C 1
ATOM 7037 O O . LEU B 1 178 ? 10.148 18.172 24.953 1 88.06 178 LEU B O 1
ATOM 7041 N N . ASN B 1 179 ? 10.742 16.531 23.625 1 85.12 179 ASN B N 1
ATOM 7042 C CA . ASN B 1 179 ? 11.961 16.234 24.359 1 85.12 179 ASN B CA 1
ATOM 7043 C C . ASN B 1 179 ? 13.07 17.25 24.062 1 85.12 179 ASN B C 1
ATOM 7045 O O . ASN B 1 179 ? 13.914 17.516 24.906 1 85.12 179 ASN B O 1
ATOM 7049 N N . THR B 1 180 ? 13.078 17.766 22.844 1 90.5 180 THR B N 1
ATOM 7050 C CA . THR B 1 180 ? 14.008 18.844 22.531 1 90.5 180 THR B CA 1
ATOM 7051 C C . THR B 1 180 ? 13.711 20.062 23.406 1 90.5 180 THR B C 1
ATOM 7053 O O . THR B 1 180 ? 12.578 20.547 23.453 1 90.5 180 THR B O 1
ATOM 7056 N N . GLU B 1 181 ? 14.766 20.547 24.031 1 91.12 181 GLU B N 1
ATOM 7057 C CA . GLU B 1 181 ? 14.609 21.625 25.016 1 91.12 181 GLU B CA 1
ATOM 7058 C C . GLU B 1 181 ? 15.469 22.828 24.641 1 91.12 181 GLU B C 1
ATOM 7060 O O . GLU B 1 181 ? 16.609 22.672 24.219 1 91.12 181 GLU B O 1
ATOM 7065 N N . ALA B 1 182 ? 14.891 23.922 24.812 1 93.62 182 ALA B N 1
ATOM 7066 C CA . ALA B 1 182 ? 15.617 25.188 24.812 1 93.62 182 ALA B CA 1
ATOM 7067 C C . ALA B 1 182 ? 15.609 25.828 26.203 1 93.62 182 ALA B C 1
ATOM 7069 O O . ALA B 1 182 ? 14.602 26.406 26.625 1 93.62 182 ALA B O 1
ATOM 7070 N N . ARG B 1 183 ? 16.719 25.719 26.828 1 92.88 183 ARG B N 1
ATOM 7071 C CA . ARG B 1 183 ? 16.844 26.266 28.172 1 92.88 183 ARG B CA 1
ATOM 7072 C C . ARG B 1 183 ? 17.453 27.672 28.141 1 92.88 183 ARG B C 1
ATOM 7074 O O . ARG B 1 183 ? 18.484 27.891 27.516 1 92.88 183 ARG B O 1
ATOM 7081 N N . TYR B 1 184 ? 16.812 28.531 28.828 1 93.94 184 TYR B N 1
ATOM 7082 C CA . TYR B 1 184 ? 17.297 29.906 28.844 1 93.94 184 TYR B CA 1
ATOM 7083 C C . TYR B 1 184 ? 18.344 30.109 29.938 1 93.94 184 TYR B C 1
ATOM 7085 O O . TYR B 1 184 ? 18.094 29.781 31.109 1 93.94 184 TYR B O 1
ATOM 7093 N N . ASP B 1 185 ? 19.438 30.578 29.484 1 92.38 185 ASP B N 1
ATOM 7094 C CA . ASP B 1 185 ? 20.5 30.984 30.406 1 92.38 185 ASP B CA 1
ATOM 7095 C C . ASP B 1 185 ? 20.438 32.5 30.688 1 92.38 185 ASP B C 1
ATOM 7097 O O . ASP B 1 185 ? 20.797 33.312 29.828 1 92.38 185 ASP B O 1
ATOM 7101 N N . ILE B 1 186 ? 20.172 32.875 31.844 1 89.19 186 ILE B N 1
ATOM 7102 C CA . ILE B 1 186 ? 19.922 34.25 32.219 1 89.19 186 ILE B CA 1
ATOM 7103 C C . ILE B 1 186 ? 21.234 35.031 32.188 1 89.19 186 ILE B C 1
ATOM 7105 O O . ILE B 1 186 ? 21.25 36.219 31.859 1 89.19 186 ILE B O 1
ATOM 7109 N N . HIS B 1 187 ? 22.297 34.438 32.438 1 90.75 187 HIS B N 1
ATOM 7110 C CA . HIS B 1 187 ? 23.578 35.094 32.531 1 90.75 187 HIS B CA 1
ATOM 7111 C C . HIS B 1 187 ? 24.125 35.438 31.156 1 90.75 187 HIS B C 1
ATOM 7113 O O . HIS B 1 187 ? 24.562 36.562 30.906 1 90.75 187 HIS B O 1
ATOM 7119 N N . GLU B 1 188 ? 24.031 34.5 30.281 1 91.81 188 GLU B N 1
ATOM 7120 C CA . GLU B 1 188 ? 24.547 34.719 28.938 1 91.81 188 GLU B CA 1
ATOM 7121 C C . GLU B 1 188 ? 23.469 35.219 27.984 1 91.81 188 GLU B C 1
ATOM 7123 O O . GLU B 1 188 ? 23.766 35.625 26.859 1 91.81 188 GLU B O 1
ATOM 7128 N N . ARG B 1 189 ? 22.297 35.25 28.453 1 91.19 189 ARG B N 1
ATOM 7129 C CA . ARG B 1 189 ? 21.156 35.719 27.688 1 91.19 189 ARG B CA 1
ATOM 7130 C C . ARG B 1 189 ? 21.031 34.969 26.359 1 91.19 189 ARG B C 1
ATOM 7132 O O . ARG B 1 189 ? 20.953 35.594 25.297 1 91.19 189 ARG B O 1
ATOM 7139 N N . CYS B 1 190 ? 21.109 33.75 26.516 1 94.88 190 CYS B N 1
ATOM 7140 C CA . CYS B 1 190 ? 20.969 32.875 25.344 1 94.88 190 CYS B CA 1
ATOM 7141 C C . CYS B 1 190 ? 20.234 31.578 25.703 1 94.88 190 CYS B C 1
ATOM 7143 O O . CYS B 1 190 ? 19.984 31.312 26.875 1 94.88 190 CYS B O 1
ATOM 7145 N N . PHE B 1 191 ? 19.797 30.875 24.703 1 95.56 191 PHE B N 1
ATOM 7146 C CA . PHE B 1 191 ? 19.188 29.547 24.875 1 95.56 191 PHE B CA 1
ATOM 7147 C C . PHE B 1 191 ? 20.203 28.453 24.625 1 95.56 191 PHE B C 1
ATOM 7149 O O . PHE B 1 191 ? 21.047 28.547 23.719 1 95.56 191 PHE B O 1
ATOM 7156 N N . VAL B 1 192 ? 20.156 27.453 25.391 1 94.19 192 VAL B N 1
ATOM 7157 C CA . VAL B 1 192 ? 20.922 26.234 25.172 1 94.19 192 VAL B CA 1
ATOM 7158 C C . VAL B 1 192 ? 20 25.125 24.672 1 94.19 192 VAL B C 1
ATOM 7160 O O . VAL B 1 192 ? 19.172 24.625 25.422 1 94.19 192 VAL B O 1
ATOM 7163 N N . LEU B 1 193 ? 20.203 24.781 23.438 1 93.75 193 LEU B N 1
ATOM 7164 C CA . LEU B 1 193 ? 19.344 23.797 22.781 1 93.75 193 LEU B CA 1
ATOM 7165 C C . LEU B 1 193 ? 19.922 22.391 22.938 1 93.75 193 LEU B C 1
ATOM 7167 O O . LEU B 1 193 ? 21.078 22.156 22.609 1 93.75 193 LEU B O 1
ATOM 7171 N N . ARG B 1 194 ? 19.062 21.5 23.438 1 89.25 194 ARG B N 1
ATOM 7172 C CA . ARG B 1 194 ? 19.391 20.078 23.578 1 89.25 194 ARG B CA 1
ATOM 7173 C C . ARG B 1 194 ? 18.25 19.203 23.047 1 89.25 194 ARG B C 1
ATOM 7175 O O . ARG B 1 194 ? 17.078 19.453 23.344 1 89.25 194 ARG B O 1
ATOM 7182 N N . GLY B 1 195 ? 18.547 18.344 22.234 1 83.81 195 GLY B N 1
ATOM 7183 C CA . GLY B 1 195 ? 17.516 17.469 21.703 1 83.81 195 GLY B CA 1
ATOM 7184 C C . GLY B 1 195 ? 18.062 16.328 20.891 1 83.81 195 GLY B C 1
ATOM 7185 O O . GLY B 1 195 ? 18.938 16.516 20.047 1 83.81 195 GLY B O 1
ATOM 7186 N N . THR B 1 196 ? 17.547 15.203 21.312 1 69.81 196 THR B N 1
ATOM 7187 C CA . THR B 1 196 ? 18 14.023 20.562 1 69.81 196 THR B CA 1
ATOM 7188 C C . THR B 1 196 ? 16.875 13.5 19.672 1 69.81 196 THR B C 1
ATOM 7190 O O . THR B 1 196 ? 15.828 13.078 20.156 1 69.81 196 THR B O 1
ATOM 7193 N N . GLY B 1 197 ? 17.078 13.898 18.375 1 81.25 197 GLY B N 1
ATOM 7194 C CA . GLY B 1 197 ? 16.359 13.023 17.469 1 81.25 197 GLY B CA 1
ATOM 7195 C C . GLY B 1 197 ? 15.234 13.734 16.734 1 81.25 197 GLY B C 1
ATOM 7196 O O . GLY B 1 197 ? 14.102 13.242 16.688 1 81.25 197 GLY B O 1
ATOM 7197 N N . LYS B 1 198 ? 15.422 14.984 16.406 1 91.62 198 LYS B N 1
ATOM 7198 C CA . LYS B 1 198 ? 14.484 15.484 15.398 1 91.62 198 LYS B CA 1
ATOM 7199 C C . LYS B 1 198 ? 14.469 14.586 14.164 1 91.62 198 LYS B C 1
ATOM 7201 O O . LYS B 1 198 ? 15.5 14.375 13.531 1 91.62 198 LYS B O 1
ATOM 7206 N N . PHE B 1 199 ? 13.266 14.109 13.922 1 91.44 199 PHE B N 1
ATOM 7207 C CA . PHE B 1 199 ? 13.141 12.945 13.055 1 91.44 199 PHE B CA 1
ATOM 7208 C C . PHE B 1 199 ? 12.422 13.297 11.766 1 91.44 199 PHE B C 1
ATOM 7210 O O . PHE B 1 199 ? 11.391 13.977 11.789 1 91.44 199 PHE B O 1
ATOM 7217 N N . GLY B 1 200 ? 13.023 12.734 10.688 1 93.44 200 GLY B N 1
ATOM 7218 C CA . GLY B 1 200 ? 12.367 12.883 9.398 1 93.44 200 GLY B CA 1
ATOM 7219 C C . GLY B 1 200 ? 12.422 14.297 8.859 1 93.44 200 GLY B C 1
ATOM 7220 O O . GLY B 1 200 ? 11.469 14.781 8.258 1 93.44 200 GLY B O 1
ATOM 7221 N N . VAL B 1 201 ? 13.469 14.969 9.102 1 97.06 201 VAL B N 1
ATOM 7222 C CA . VAL B 1 201 ? 13.586 16.359 8.703 1 97.06 201 VAL B CA 1
ATOM 7223 C C . VAL B 1 201 ? 14.023 16.453 7.242 1 97.06 201 VAL B C 1
ATOM 7225 O O . VAL B 1 201 ? 15.141 16.062 6.898 1 97.06 201 VAL B O 1
ATOM 7228 N N . VAL B 1 202 ? 13.148 16.969 6.414 1 97.81 202 VAL B N 1
ATOM 7229 C CA . VAL B 1 202 ? 13.43 17.125 4.988 1 97.81 202 VAL B CA 1
ATOM 7230 C C . VAL B 1 202 ? 14.484 18.203 4.781 1 97.81 202 VAL B C 1
ATOM 7232 O O . VAL B 1 202 ? 14.461 19.234 5.445 1 97.81 202 VAL B O 1
ATOM 7235 N N . ALA B 1 203 ? 15.484 17.969 3.928 1 97 203 ALA B N 1
ATOM 7236 C CA . ALA B 1 203 ? 16.531 18.891 3.502 1 97 203 ALA B CA 1
ATOM 7237 C C . ALA B 1 203 ? 17.578 19.078 4.602 1 97 203 ALA B C 1
ATOM 7239 O O . ALA B 1 2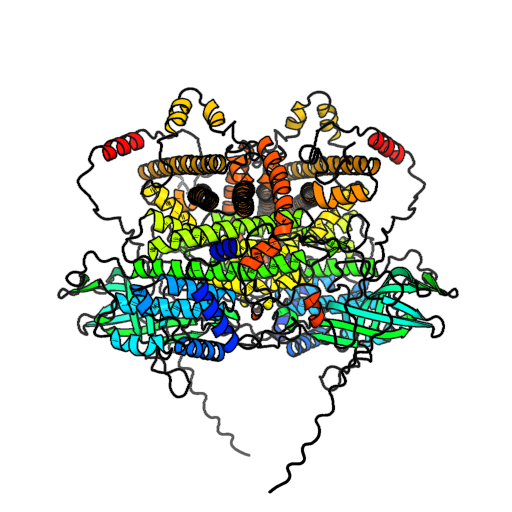03 ? 18.516 19.875 4.457 1 97 203 ALA B O 1
ATOM 7240 N N . ALA B 1 204 ? 17.5 18.344 5.637 1 96.12 204 ALA B N 1
ATOM 7241 C CA . ALA B 1 204 ? 18.406 18.516 6.766 1 96.12 204 ALA B CA 1
ATOM 7242 C C . ALA B 1 204 ? 19.859 18.234 6.359 1 96.12 204 ALA B C 1
ATOM 7244 O O . ALA B 1 204 ? 20.781 18.844 6.887 1 96.12 204 ALA B O 1
ATOM 7245 N N . THR B 1 205 ? 20.062 17.359 5.414 1 94 205 THR B N 1
ATOM 7246 C CA . THR B 1 205 ? 21.391 16.953 4.98 1 94 205 THR B CA 1
ATOM 7247 C C . THR B 1 205 ? 22.109 18.109 4.289 1 94 205 THR B C 1
ATOM 7249 O O . THR B 1 205 ? 23.344 18.141 4.238 1 94 205 THR B O 1
ATOM 7252 N N . CYS B 1 206 ? 21.359 19.094 3.824 1 94.12 206 CYS B N 1
ATOM 7253 C CA . CYS B 1 206 ? 22 20.141 3.043 1 94.12 206 CYS B CA 1
ATOM 7254 C C . CYS B 1 206 ? 21.625 21.516 3.578 1 94.12 206 CYS B C 1
ATOM 7256 O O . CYS B 1 206 ? 22.172 22.531 3.139 1 94.12 206 CYS B O 1
ATOM 7258 N N . ALA B 1 207 ? 20.781 21.641 4.527 1 96.75 207 ALA B N 1
ATOM 7259 C CA . ALA B 1 207 ? 20.234 22.922 4.973 1 96.75 207 ALA B CA 1
ATOM 7260 C C . ALA B 1 207 ? 21.25 23.688 5.824 1 96.75 207 ALA B C 1
ATOM 7262 O O . ALA B 1 207 ? 21.969 23.078 6.629 1 96.75 207 ALA B O 1
ATOM 7263 N N . GLN B 1 208 ? 21.297 25.016 5.695 1 96.56 208 GLN B N 1
ATOM 7264 C CA . GLN B 1 208 ? 22.125 25.875 6.527 1 96.56 208 GLN B CA 1
ATOM 7265 C C . GLN B 1 208 ? 21.391 26.297 7.797 1 96.56 208 GLN B C 1
ATOM 7267 O O . GLN B 1 208 ? 22.016 26.516 8.836 1 96.56 208 GLN B O 1
ATOM 7272 N N . TRP B 1 209 ? 20.094 26.406 7.668 1 97.31 209 TRP B N 1
ATOM 7273 C CA . TRP B 1 209 ? 19.297 26.891 8.789 1 97.31 209 TRP B CA 1
ATOM 7274 C C . TRP B 1 209 ? 18.094 25.969 9.039 1 97.31 209 TRP B C 1
ATOM 7276 O O . TRP B 1 209 ? 17.641 25.281 8.125 1 97.31 209 TRP B O 1
ATOM 7286 N N . ALA B 1 210 ? 17.625 25.953 10.25 1 98.12 210 ALA B N 1
ATOM 7287 C CA . ALA B 1 210 ? 16.438 25.188 10.609 1 98.12 210 ALA B CA 1
ATOM 7288 C C . ALA B 1 210 ? 15.547 25.969 11.562 1 98.12 210 ALA B C 1
ATOM 7290 O O . ALA B 1 210 ? 16.031 26.734 12.406 1 98.12 210 ALA B O 1
ATOM 7291 N N . VAL B 1 211 ? 14.281 25.906 11.336 1 98.25 211 VAL B N 1
ATOM 7292 C CA . VAL B 1 211 ? 13.32 26.25 12.383 1 98.25 211 VAL B CA 1
ATOM 7293 C C . VAL B 1 211 ? 13.055 25.031 13.266 1 98.25 211 VAL B C 1
ATOM 7295 O O . VAL B 1 211 ? 12.555 24.016 12.789 1 98.25 211 VAL B O 1
ATOM 7298 N N . VAL B 1 212 ? 13.383 25.125 14.508 1 97.62 212 VAL B N 1
ATOM 7299 C CA . VAL B 1 212 ? 13.32 23.969 15.414 1 97.62 212 VAL B CA 1
ATOM 7300 C C . VAL B 1 212 ? 12.234 24.203 16.469 1 97.62 212 VAL B C 1
ATOM 7302 O O . VAL B 1 212 ? 12.211 25.25 17.125 1 97.62 212 VAL B O 1
ATOM 7305 N N . SER B 1 213 ? 11.32 23.281 16.594 1 96.31 213 SER B N 1
ATOM 7306 C CA . SER B 1 213 ? 10.359 23.281 17.688 1 96.31 213 SER B CA 1
ATOM 7307 C C . SER B 1 213 ? 10.969 22.688 18.953 1 96.31 213 SER B C 1
ATOM 7309 O O . SER B 1 213 ? 11.477 21.562 18.938 1 96.31 213 SER B O 1
ATOM 7311 N N . ALA B 1 214 ? 10.875 23.422 20.016 1 94 214 ALA B N 1
ATOM 7312 C CA . ALA B 1 214 ? 11.453 22.938 21.266 1 94 214 ALA B CA 1
ATOM 7313 C C . ALA B 1 214 ? 10.641 23.422 22.469 1 94 214 ALA B C 1
ATOM 7315 O O . ALA B 1 214 ? 9.93 24.422 22.375 1 94 214 ALA B O 1
ATOM 7316 N N . THR B 1 215 ? 10.773 22.656 23.516 1 91.25 215 THR B N 1
ATOM 7317 C CA . THR B 1 215 ? 10.172 23.047 24.781 1 91.25 215 THR B CA 1
ATOM 7318 C C . THR B 1 215 ? 11.016 24.109 25.484 1 91.25 215 THR B C 1
ATOM 7320 O O . THR B 1 215 ? 12.203 23.906 25.719 1 91.25 215 THR B O 1
ATOM 7323 N N . LEU B 1 216 ? 10.367 25.234 25.781 1 92.44 216 LEU B N 1
ATOM 7324 C CA . LEU B 1 216 ? 11.078 26.312 26.469 1 92.44 216 LEU B CA 1
ATOM 7325 C C . LEU B 1 216 ? 11.109 26.078 27.969 1 92.44 216 LEU B C 1
ATOM 7327 O O . LEU B 1 216 ? 10.07 25.875 28.594 1 92.44 216 LEU B O 1
ATOM 7331 N N . THR B 1 217 ? 12.297 26 28.469 1 89.69 217 THR B N 1
ATOM 7332 C CA . THR B 1 217 ? 12.5 25.812 29.906 1 89.69 217 THR B CA 1
ATOM 7333 C C . THR B 1 217 ? 13.148 27.062 30.516 1 89.69 217 THR B C 1
ATOM 7335 O O . THR B 1 217 ? 14.219 27.484 30.078 1 89.69 217 THR B O 1
ATOM 7338 N N . LEU B 1 218 ? 12.43 27.578 31.438 1 88.56 218 LEU B N 1
ATOM 7339 C CA . LEU B 1 218 ? 12.953 28.719 32.188 1 88.56 218 LEU B CA 1
ATOM 7340 C C . LEU B 1 218 ? 13.305 28.297 33.625 1 88.56 218 LEU B C 1
ATOM 7342 O O . LEU B 1 218 ? 12.734 27.344 34.156 1 88.56 218 LEU B O 1
ATOM 7346 N N . ASN B 1 219 ? 14.148 28.969 34.219 1 82 219 ASN B N 1
ATOM 7347 C CA . ASN B 1 219 ? 14.539 28.734 35.625 1 82 219 ASN B CA 1
ATOM 7348 C C . ASN B 1 219 ? 14.82 27.25 35.875 1 82 219 ASN B C 1
ATOM 7350 O O . ASN B 1 219 ? 14.336 26.688 36.844 1 82 219 ASN B O 1
ATOM 7354 N N . LYS B 1 220 ? 15.414 26.641 35 1 70.44 220 LYS B N 1
ATOM 7355 C CA . LYS B 1 220 ? 15.945 25.281 35.062 1 70.44 220 LYS B CA 1
ATOM 7356 C C . LYS B 1 220 ? 14.82 24.25 35.062 1 70.44 220 LYS B C 1
ATOM 7358 O O . LYS B 1 220 ? 15.023 23.109 34.625 1 70.44 220 LYS B O 1
ATOM 7363 N N . LYS B 1 221 ? 13.617 24.625 35.531 1 71.25 221 LYS B N 1
ATOM 7364 C CA . LYS B 1 221 ? 12.648 23.547 35.688 1 71.25 221 LYS B CA 1
ATOM 7365 C C . LYS B 1 221 ? 11.281 23.953 35.125 1 71.25 221 LYS B C 1
ATOM 7367 O O . LYS B 1 221 ? 10.414 23.109 34.906 1 71.25 221 LYS B O 1
ATOM 7372 N N . GLU B 1 222 ? 11.148 25.109 34.812 1 78.81 222 GLU B N 1
ATOM 7373 C CA . GLU B 1 222 ? 9.805 25.562 34.469 1 78.81 222 GLU B CA 1
ATOM 7374 C C . GLU B 1 222 ? 9.523 25.328 32.969 1 78.81 222 GLU B C 1
ATOM 7376 O O . GLU B 1 222 ? 10.219 25.859 32.125 1 78.81 222 GLU B O 1
ATOM 7381 N N . HIS B 1 223 ? 8.5 24.531 32.75 1 79.88 223 HIS B N 1
ATOM 7382 C CA . HIS B 1 223 ? 8.023 24.25 31.406 1 79.88 223 HIS B CA 1
ATOM 7383 C C . HIS B 1 223 ? 7.137 25.391 30.891 1 79.88 223 HIS B C 1
ATOM 7385 O O . HIS B 1 223 ? 6.141 25.734 31.531 1 79.88 223 HIS B O 1
ATOM 7391 N N . ASN B 1 224 ? 7.496 25.938 29.844 1 86.12 224 ASN B N 1
ATOM 7392 C CA . ASN B 1 224 ? 6.742 27.078 29.328 1 86.12 224 ASN B CA 1
ATOM 7393 C C . ASN B 1 224 ? 6.207 26.812 27.922 1 86.12 224 ASN B C 1
ATOM 7395 O O . ASN B 1 224 ? 6.164 27.719 27.094 1 86.12 224 ASN B O 1
ATOM 7399 N N . GLY B 1 225 ? 5.98 25.547 27.594 1 87.5 225 GLY B N 1
ATOM 7400 C CA . GLY B 1 225 ? 5.332 25.203 26.344 1 87.5 225 GLY B CA 1
ATOM 7401 C C . GLY B 1 225 ? 6.309 25.062 25.188 1 87.5 225 GLY B C 1
ATOM 7402 O O . GLY B 1 225 ? 7.523 25.141 25.375 1 87.5 225 GLY B O 1
ATOM 7403 N N . THR B 1 226 ? 5.746 24.797 23.984 1 92.12 226 THR B N 1
ATOM 7404 C CA . THR B 1 226 ? 6.531 24.594 22.781 1 92.12 226 THR B CA 1
ATOM 7405 C C . THR B 1 226 ? 6.637 25.891 21.984 1 92.12 226 THR B C 1
ATOM 7407 O O . THR B 1 226 ? 5.633 26.578 21.75 1 92.12 226 THR B O 1
ATOM 7410 N N . HIS B 1 227 ? 7.812 26.266 21.562 1 94.75 227 HIS B N 1
ATOM 7411 C CA . HIS B 1 227 ? 8.07 27.453 20.766 1 94.75 227 HIS B CA 1
ATOM 7412 C C . HIS B 1 227 ? 9.008 27.141 19.594 1 94.75 227 HIS B C 1
ATOM 7414 O O . HIS B 1 227 ? 9.547 26.031 19.516 1 94.75 227 HIS B O 1
ATOM 7420 N N . LEU B 1 228 ? 9.109 28.094 18.688 1 97.62 228 LEU B N 1
ATOM 7421 C CA . LEU B 1 228 ? 9.961 27.906 17.516 1 97.62 228 LEU B CA 1
ATOM 7422 C C . LEU B 1 228 ? 11.234 28.719 17.641 1 97.62 228 LEU B C 1
ATOM 7424 O O . LEU B 1 228 ? 11.203 29.875 18.078 1 97.62 228 LEU B O 1
ATOM 7428 N N . PHE B 1 229 ? 12.352 28.125 17.297 1 97.5 229 PHE B N 1
ATOM 7429 C CA . PHE B 1 229 ? 13.664 28.766 17.375 1 97.5 229 PHE B CA 1
ATOM 7430 C C . PHE B 1 229 ? 14.383 28.656 16.031 1 97.5 229 PHE B C 1
ATOM 7432 O O . PHE B 1 229 ? 14.32 27.625 15.359 1 97.5 229 PHE B O 1
ATOM 7439 N N . LEU B 1 230 ? 14.969 29.703 15.625 1 97.88 230 LEU B N 1
ATOM 7440 C CA . LEU B 1 230 ? 15.82 29.688 14.438 1 97.88 230 LEU B CA 1
ATOM 7441 C C . LEU B 1 230 ? 17.234 29.234 14.789 1 97.88 230 LEU B C 1
ATOM 7443 O O . LEU B 1 230 ? 17.891 29.844 15.648 1 97.88 230 LEU B O 1
ATOM 7447 N N . VAL B 1 231 ? 17.719 28.188 14.172 1 97.38 231 VAL B N 1
ATOM 7448 C CA . VAL B 1 231 ? 19 27.594 14.523 1 97.38 231 VAL B CA 1
ATOM 7449 C C . VAL B 1 231 ? 19.891 27.5 13.281 1 97.38 231 VAL B C 1
ATOM 7451 O O . VAL B 1 231 ? 19.453 27 12.242 1 97.38 231 VAL B O 1
ATOM 7454 N N . HIS B 1 232 ? 21.109 27.984 13.391 1 96.56 232 HIS B N 1
ATOM 7455 C CA . HIS B 1 232 ? 22.094 27.859 12.328 1 96.56 232 HIS B CA 1
ATOM 7456 C C . HIS B 1 232 ? 22.766 26.484 12.359 1 96.56 232 HIS B C 1
ATOM 7458 O O . HIS B 1 232 ? 23.438 26.141 13.328 1 96.56 232 HIS B O 1
ATOM 7464 N N . LEU B 1 233 ? 22.578 25.734 11.289 1 96.62 233 LEU B N 1
ATOM 7465 C CA . LEU B 1 233 ? 23.031 24.359 11.305 1 96.62 233 LEU B CA 1
ATOM 7466 C C . LEU B 1 233 ? 24.453 24.25 10.781 1 96.62 233 LEU B C 1
ATOM 7468 O O . LEU B 1 233 ? 25.25 23.453 11.297 1 96.62 233 LEU B O 1
ATOM 7472 N N . ARG B 1 234 ? 24.734 24.906 9.703 1 94.69 234 ARG B N 1
ATOM 7473 C CA . ARG B 1 234 ? 26.047 24.781 9.086 1 94.69 234 ARG B CA 1
ATOM 7474 C C . ARG B 1 234 ? 26.469 26.094 8.43 1 94.69 234 ARG B C 1
ATOM 7476 O O . ARG B 1 234 ? 25.641 26.953 8.148 1 94.69 234 ARG B O 1
ATOM 7483 N N . GLU B 1 235 ? 27.75 26.141 8.148 1 90.56 235 GLU B N 1
ATOM 7484 C CA . GLU B 1 235 ? 28.297 27.281 7.43 1 90.56 235 GLU B CA 1
ATOM 7485 C C . GLU B 1 235 ? 27.953 27.203 5.945 1 90.56 235 GLU B C 1
ATOM 7487 O O . GLU B 1 235 ? 27.406 26.203 5.473 1 90.56 235 GLU B O 1
ATOM 7492 N N . ALA B 1 236 ? 28.125 28.312 5.309 1 84.94 236 ALA B N 1
ATOM 7493 C CA . ALA B 1 236 ? 27.812 28.391 3.883 1 84.94 236 ALA B CA 1
ATOM 7494 C C . ALA B 1 236 ? 28.594 27.359 3.088 1 84.94 236 ALA B C 1
ATOM 7496 O O . ALA B 1 236 ? 29.703 26.969 3.484 1 84.94 236 ALA B O 1
ATOM 7497 N N . ASP B 1 237 ? 27.938 26.953 1.97 1 77.38 237 ASP B N 1
ATOM 7498 C CA . ASP B 1 237 ? 28.609 26 1.086 1 77.38 237 ASP B CA 1
ATOM 7499 C C . ASP B 1 237 ? 29.891 26.594 0.501 1 77.38 237 ASP B C 1
ATOM 7501 O O . ASP B 1 237 ? 29.969 27.797 0.26 1 77.38 237 ASP B O 1
ATOM 7505 N N . VAL B 1 238 ? 30.859 25.656 0.493 1 66.06 238 VAL B N 1
ATOM 7506 C CA . VAL B 1 238 ? 32.125 26.078 -0.098 1 66.06 238 VAL B CA 1
ATOM 7507 C C . VAL B 1 238 ? 32.438 25.203 -1.31 1 66.06 238 VAL B C 1
ATOM 7509 O O . VAL B 1 238 ? 32.594 23.984 -1.186 1 66.06 238 VAL B O 1
ATOM 7512 N N . LEU B 1 239 ? 32.531 25.781 -2.426 1 59.22 239 LEU B N 1
ATOM 7513 C CA . LEU B 1 239 ? 32.938 25.125 -3.672 1 59.22 239 LEU B CA 1
ATOM 7514 C C . LEU B 1 239 ? 32.031 23.922 -3.955 1 59.22 239 LEU B C 1
ATOM 7516 O O . LEU B 1 239 ? 32.531 22.828 -4.246 1 59.22 239 LEU B O 1
ATOM 7520 N N . GLY B 1 240 ? 30.75 24.062 -3.66 1 64.94 240 GLY B N 1
ATOM 7521 C CA . GLY B 1 240 ? 29.828 23 -4.031 1 64.94 240 GLY B CA 1
ATOM 7522 C C . GLY B 1 240 ? 29.641 21.953 -2.949 1 64.94 240 GLY B C 1
ATOM 7523 O O . GLY B 1 240 ? 28.781 21.078 -3.059 1 64.94 240 GLY B O 1
ATOM 7524 N N . ALA B 1 241 ? 30.422 22 -1.957 1 71.06 241 ALA B N 1
ATOM 7525 C CA . ALA B 1 241 ? 30.312 21.062 -0.851 1 71.06 241 ALA B CA 1
ATOM 7526 C C . ALA B 1 241 ? 29.562 21.672 0.323 1 71.06 241 ALA B C 1
ATOM 7528 O O . ALA B 1 241 ? 29.656 22.875 0.576 1 71.06 241 ALA B O 1
ATOM 7529 N N . PRO B 1 242 ? 28.844 20.828 0.942 1 79.69 242 PRO B N 1
ATOM 7530 C CA . PRO B 1 242 ? 28.125 21.344 2.1 1 79.69 242 PRO B CA 1
ATOM 7531 C C . PRO B 1 242 ? 29.047 21.891 3.182 1 79.69 242 PRO B C 1
ATOM 7533 O O . PRO B 1 242 ? 30.125 21.344 3.424 1 79.69 242 PRO B O 1
ATOM 7536 N N . GLY B 1 243 ? 28.672 22.953 3.703 1 85.88 243 GLY B N 1
ATOM 7537 C CA . GLY B 1 243 ? 29.438 23.594 4.758 1 85.88 243 GLY B CA 1
ATOM 7538 C C . GLY B 1 243 ? 29.578 22.719 5.996 1 85.88 243 GLY B C 1
ATOM 7539 O O . GLY B 1 243 ? 28.891 21.719 6.137 1 85.88 243 GLY B O 1
ATOM 7540 N N . GLN B 1 244 ? 30.484 23.156 6.828 1 91.56 244 GLN B N 1
ATOM 7541 C CA . GLN B 1 244 ? 30.734 22.453 8.078 1 91.56 244 GLN B CA 1
ATOM 7542 C C . GLN B 1 244 ? 29.609 22.672 9.078 1 91.56 244 GLN B C 1
ATOM 7544 O O . GLN B 1 244 ? 29.094 23.781 9.211 1 91.56 244 GLN B O 1
ATOM 7549 N N . LEU B 1 245 ? 29.188 21.641 9.719 1 94.88 245 LEU B N 1
ATOM 7550 C CA . LEU B 1 245 ? 28.172 21.734 10.758 1 94.88 245 LEU B CA 1
ATOM 7551 C C . LEU B 1 245 ? 28.688 22.516 11.969 1 94.88 245 LEU B C 1
ATOM 7553 O O . LEU B 1 245 ? 29.859 22.406 12.336 1 94.88 245 LEU B O 1
ATOM 7557 N N . ARG B 1 246 ? 27.828 23.25 12.539 1 94.88 246 ARG B N 1
ATOM 7558 C CA . ARG B 1 246 ? 28.188 24.016 13.734 1 94.88 246 ARG B CA 1
ATOM 7559 C C . ARG B 1 246 ? 28.391 23.078 14.922 1 94.88 246 ARG B C 1
ATOM 7561 O O . ARG B 1 246 ? 27.938 21.938 14.922 1 94.88 246 ARG B O 1
ATOM 7568 N N . GLN B 1 247 ? 29.109 23.656 15.883 1 92.69 247 GLN B N 1
ATOM 7569 C CA . GLN B 1 247 ? 29.391 22.859 17.078 1 92.69 247 GLN B CA 1
ATOM 7570 C C . GLN B 1 247 ? 28.094 22.438 17.766 1 92.69 247 GLN B C 1
ATOM 7572 O O . GLN B 1 247 ? 27.188 23.234 17.953 1 92.69 247 GLN B O 1
ATOM 7577 N N . GLY B 1 248 ? 28.047 21.141 18.062 1 92.75 248 GLY B N 1
ATOM 7578 C CA . GLY B 1 248 ? 26.906 20.609 18.781 1 92.75 248 GLY B CA 1
ATOM 7579 C C . GLY B 1 248 ? 25.797 20.109 17.859 1 92.75 248 GLY B C 1
ATOM 7580 O O . GLY B 1 248 ? 24.844 19.484 18.312 1 92.75 248 GLY B O 1
ATOM 7581 N N . VAL B 1 249 ? 25.891 20.453 16.594 1 94.31 249 VAL B N 1
ATOM 7582 C CA . VAL B 1 249 ? 24.891 20.016 15.633 1 94.31 249 VAL B CA 1
ATOM 7583 C C . VAL B 1 249 ? 25.359 18.75 14.93 1 94.31 249 VAL B C 1
ATOM 7585 O O . VAL B 1 249 ? 26.5 18.688 14.438 1 94.31 249 VAL B O 1
ATOM 7588 N N . SER B 1 250 ? 24.531 17.734 14.961 1 91.38 250 SER B N 1
ATOM 7589 C CA . SER B 1 250 ? 24.797 16.5 14.211 1 91.38 250 SER B CA 1
ATOM 7590 C C . SER B 1 250 ? 23.641 16.156 13.289 1 91.38 250 SER B C 1
ATOM 7592 O O . SER B 1 250 ? 22.469 16.281 13.672 1 91.38 250 SER B O 1
ATOM 7594 N N . VAL B 1 251 ? 23.984 15.812 12.055 1 92.19 251 VAL B N 1
ATOM 7595 C CA . VAL B 1 251 ? 23 15.414 11.055 1 92.19 251 VAL B CA 1
ATOM 7596 C C . VAL B 1 251 ? 23.281 13.984 10.594 1 92.19 251 VAL B C 1
ATOM 7598 O O . VAL B 1 251 ? 24.391 13.68 10.148 1 92.19 251 VAL B O 1
ATOM 7601 N N . ARG B 1 252 ? 22.328 13.094 10.664 1 89.25 252 ARG B N 1
ATOM 7602 C CA . ARG B 1 252 ? 22.438 11.727 10.18 1 89.25 252 ARG B CA 1
ATOM 7603 C C . ARG B 1 252 ? 21.453 11.461 9.039 1 89.25 252 ARG B C 1
ATOM 7605 O O . ARG B 1 252 ? 20.281 11.18 9.281 1 89.25 252 ARG B O 1
ATOM 7612 N N . PRO B 1 253 ? 21.984 11.406 7.883 1 90.94 253 PRO B N 1
ATOM 7613 C CA . PRO B 1 253 ? 21.094 11.211 6.734 1 90.94 253 PRO B CA 1
ATOM 7614 C C . PRO B 1 253 ? 20.453 9.828 6.699 1 90.94 253 PRO B C 1
ATOM 7616 O O . PRO B 1 253 ? 21.109 8.836 7.062 1 90.94 253 PRO B O 1
ATOM 7619 N N . ILE B 1 254 ? 19.25 9.75 6.43 1 89.5 254 ILE B N 1
ATOM 7620 C CA . ILE B 1 254 ? 18.578 8.484 6.16 1 89.5 254 ILE B CA 1
ATOM 7621 C C . ILE B 1 254 ? 18.734 8.117 4.684 1 89.5 254 ILE B C 1
ATOM 7623 O O . ILE B 1 254 ? 17.891 8.484 3.857 1 89.5 254 ILE B O 1
ATOM 7627 N N . THR B 1 255 ? 19.812 7.371 4.559 1 86.06 255 THR B N 1
ATOM 7628 C CA . THR B 1 255 ? 20.125 6.957 3.197 1 86.06 255 THR B CA 1
ATOM 7629 C C . THR B 1 255 ? 19.938 5.453 3.029 1 86.06 255 THR B C 1
ATOM 7631 O O . THR B 1 255 ? 19.953 4.703 4.008 1 86.06 255 THR B O 1
ATOM 7634 N N . GLY B 1 256 ? 19.609 4.914 1.994 1 82.56 256 GLY B N 1
ATOM 7635 C CA . GLY B 1 256 ? 19.5 3.492 1.702 1 82.56 256 GLY B CA 1
ATOM 7636 C C . GLY B 1 256 ? 18.172 2.9 2.117 1 82.56 256 GLY B C 1
ATOM 7637 O O . GLY B 1 256 ? 17.922 1.711 1.906 1 82.56 256 GLY B O 1
ATOM 7638 N N . GLU B 1 257 ? 17.359 3.672 2.881 1 88.12 257 GLU B N 1
ATOM 7639 C CA . GLU B 1 257 ? 16.078 3.182 3.355 1 88.12 257 GLU B CA 1
ATOM 7640 C C . GLU B 1 257 ? 14.961 3.492 2.355 1 88.12 257 GLU B C 1
ATOM 7642 O O . GLU B 1 257 ? 13.961 2.771 2.285 1 88.12 257 GLU B O 1
ATOM 7647 N N . ASN B 1 258 ? 15.117 4.477 1.659 1 91.06 258 ASN B N 1
ATOM 7648 C CA . ASN B 1 258 ? 14.094 4.969 0.743 1 91.06 258 ASN B CA 1
ATOM 7649 C C . ASN B 1 258 ? 14.672 5.973 -0.253 1 91.06 258 ASN B C 1
ATOM 7651 O O . ASN B 1 258 ? 15.328 6.938 0.141 1 91.06 258 ASN B O 1
ATOM 7655 N N . ILE B 1 259 ? 14.398 5.855 -1.449 1 88.75 259 ILE B N 1
ATOM 7656 C CA . ILE B 1 259 ? 15.016 6.648 -2.506 1 88.75 259 ILE B CA 1
ATOM 7657 C C . ILE B 1 259 ? 14.5 8.086 -2.439 1 88.75 259 ILE B C 1
ATOM 7659 O O . ILE B 1 259 ? 15.242 9.031 -2.709 1 88.75 259 ILE B O 1
ATOM 7663 N N . VAL B 1 260 ? 13.227 8.242 -2.156 1 93.12 260 VAL B N 1
ATOM 7664 C CA . VAL B 1 260 ? 12.648 9.578 -2.074 1 93.12 260 VAL B CA 1
ATOM 7665 C C . VAL B 1 260 ? 13.25 10.336 -0.897 1 93.12 260 VAL B C 1
ATOM 7667 O O . VAL B 1 260 ? 13.617 11.508 -1.027 1 93.12 260 VAL B O 1
ATOM 7670 N N . MET B 1 261 ? 13.383 9.695 0.236 1 94.31 261 MET B N 1
ATOM 7671 C CA . MET B 1 261 ? 13.969 10.32 1.422 1 94.31 261 MET B CA 1
ATOM 7672 C C . MET B 1 261 ? 15.414 10.711 1.172 1 94.31 261 MET B C 1
ATOM 7674 O O . MET B 1 261 ? 15.844 11.805 1.558 1 94.31 261 MET B O 1
ATOM 7678 N N . ALA B 1 262 ? 16.109 9.82 0.52 1 92.12 262 ALA B N 1
ATOM 7679 C CA . ALA B 1 262 ? 17.5 10.125 0.194 1 92.12 262 ALA B CA 1
ATOM 7680 C C . ALA B 1 262 ? 17.594 11.305 -0.767 1 92.12 262 ALA B C 1
ATOM 7682 O O . ALA B 1 262 ? 18.484 12.156 -0.629 1 92.12 262 ALA B O 1
ATOM 7683 N N . GLY B 1 263 ? 16.703 11.359 -1.662 1 92.75 263 GLY B N 1
ATOM 7684 C CA . GLY B 1 263 ? 16.719 12.398 -2.68 1 92.75 263 GLY B CA 1
ATOM 7685 C C . GLY B 1 263 ? 16.406 13.773 -2.131 1 92.75 263 GLY B C 1
ATOM 7686 O O . GLY B 1 263 ? 16.875 14.781 -2.662 1 92.75 263 GLY B O 1
ATOM 7687 N N . CYS B 1 264 ? 15.617 13.82 -1.123 1 95.25 264 CYS B N 1
ATOM 7688 C CA . CYS B 1 264 ? 15.25 15.133 -0.604 1 95.25 264 CYS B CA 1
ATOM 7689 C C . CYS B 1 264 ? 16.016 15.445 0.678 1 95.25 264 CYS B C 1
ATOM 7691 O O . CYS B 1 264 ? 15.719 16.422 1.357 1 95.25 264 CYS B O 1
ATOM 7693 N N . GLY B 1 265 ? 16.938 14.625 1.042 1 95.12 265 GLY B N 1
ATOM 7694 C CA . GLY B 1 265 ? 17.875 14.914 2.121 1 95.12 265 GLY B CA 1
ATOM 7695 C C . GLY B 1 265 ? 17.25 14.758 3.498 1 95.12 265 GLY B C 1
ATOM 7696 O O . GLY B 1 265 ? 17.5 15.57 4.395 1 95.12 265 GLY B O 1
ATOM 7697 N N . VAL B 1 266 ? 16.391 13.742 3.693 1 96.06 266 VAL B N 1
ATOM 7698 C CA . VAL B 1 266 ? 15.766 13.484 4.988 1 96.06 266 VAL B CA 1
ATOM 7699 C C . VAL B 1 266 ? 16.812 12.961 5.969 1 96.06 266 VAL B C 1
ATOM 7701 O O . VAL B 1 266 ? 17.672 12.148 5.598 1 96.06 266 VAL B O 1
ATOM 7704 N N . ALA B 1 267 ? 16.781 13.477 7.184 1 94.44 267 ALA B N 1
ATOM 7705 C CA . ALA B 1 267 ? 17.781 13.078 8.172 1 94.44 267 ALA B CA 1
ATOM 7706 C C . ALA B 1 267 ? 17.219 13.195 9.586 1 94.44 267 ALA B C 1
ATOM 7708 O O . ALA B 1 267 ? 16.094 13.633 9.781 1 94.44 267 ALA B O 1
ATOM 7709 N N . VAL B 1 268 ? 17.984 12.695 10.516 1 91.56 268 VAL B N 1
ATOM 7710 C CA . VAL B 1 268 ? 17.781 12.906 11.945 1 91.56 268 VAL B CA 1
ATOM 7711 C C . VAL B 1 268 ? 18.719 13.992 12.453 1 91.56 268 VAL B C 1
ATOM 7713 O O . VAL B 1 268 ? 19.922 13.953 12.164 1 91.56 268 VAL B O 1
ATOM 7716 N N . LEU B 1 269 ? 18.172 14.977 13.188 1 93.06 269 LEU B N 1
ATOM 7717 C CA . LEU B 1 269 ? 18.969 16.062 13.742 1 93.06 269 LEU B CA 1
ATOM 7718 C C . LEU B 1 269 ? 19.141 15.891 15.25 1 93.06 269 LEU B C 1
ATOM 7720 O O . LEU B 1 269 ? 18.188 15.531 15.953 1 93.06 269 LEU B O 1
ATOM 7724 N N . HIS B 1 270 ? 20.312 16.141 15.625 1 88.88 270 HIS B N 1
ATOM 7725 C CA . HIS B 1 270 ? 20.656 16.125 17.047 1 88.88 270 HIS B CA 1
ATOM 7726 C C . HIS B 1 270 ? 21.312 17.438 17.469 1 88.88 270 HIS B C 1
ATOM 7728 O O . HIS B 1 270 ? 22.156 17.969 16.75 1 88.88 270 HIS B O 1
ATOM 7734 N N . PHE B 1 271 ? 20.906 17.875 18.609 1 92.81 271 PHE B N 1
ATOM 7735 C CA . PHE B 1 271 ? 21.469 19.094 19.188 1 92.81 271 PHE B CA 1
ATOM 7736 C C . PHE B 1 271 ? 22.094 18.797 20.547 1 92.81 271 PHE B C 1
ATOM 7738 O O . PHE B 1 271 ? 21.422 18.266 21.438 1 92.81 271 PHE B O 1
ATOM 7745 N N . GLU B 1 272 ? 23.359 19.172 20.609 1 90.62 272 GLU B N 1
ATOM 7746 C CA . GLU B 1 272 ? 24.062 19.016 21.859 1 90.62 272 GLU B CA 1
ATOM 7747 C C . GLU B 1 272 ? 24.547 20.359 22.391 1 90.62 272 GLU B C 1
ATOM 7749 O O . GLU B 1 272 ? 25.656 20.797 22.094 1 90.62 272 GLU B O 1
ATOM 7754 N N . ASP B 1 273 ? 23.844 20.938 23.219 1 90.94 273 ASP B N 1
ATOM 7755 C CA . ASP B 1 273 ? 24.172 22.203 23.891 1 90.94 273 ASP B CA 1
ATOM 7756 C C . ASP B 1 273 ? 24.484 23.297 22.875 1 90.94 273 ASP B C 1
ATOM 7758 O O . ASP B 1 273 ? 25.547 23.922 22.953 1 90.94 273 ASP B O 1
ATOM 7762 N N . VAL B 1 274 ? 23.625 23.406 21.984 1 95 274 VAL B N 1
ATOM 7763 C CA . VAL B 1 274 ? 23.797 24.438 20.984 1 95 274 VAL B CA 1
ATOM 7764 C C . VAL B 1 274 ? 23.312 25.781 21.531 1 95 274 VAL B C 1
ATOM 7766 O O . VAL B 1 274 ? 22.156 25.906 21.938 1 95 274 VAL B O 1
ATOM 7769 N N . ARG B 1 275 ? 24.172 26.75 21.562 1 95.44 275 ARG B N 1
ATOM 7770 C CA . ARG B 1 275 ? 23.828 28.062 22.094 1 95.44 275 ARG B CA 1
ATOM 7771 C C . ARG B 1 275 ? 23.234 28.953 21 1 95.44 275 ARG B C 1
ATOM 7773 O O . ARG B 1 275 ? 23.812 29.094 19.922 1 95.44 275 ARG B O 1
ATOM 7780 N N . ILE B 1 276 ? 22.125 29.453 21.281 1 95.06 276 ILE B N 1
ATOM 7781 C CA . ILE B 1 276 ? 21.406 30.312 20.359 1 95.06 276 ILE B CA 1
ATOM 7782 C C . ILE B 1 276 ? 21.047 31.625 21.031 1 95.06 276 ILE B C 1
ATOM 7784 O O . ILE B 1 276 ? 20.531 31.625 22.156 1 95.06 276 ILE B O 1
ATOM 7788 N N . PRO B 1 277 ? 21.281 32.719 20.391 1 94.44 277 PRO B N 1
ATOM 7789 C CA . PRO B 1 277 ? 20.906 34 20.984 1 94.44 277 PRO B CA 1
ATOM 7790 C C . PRO B 1 277 ? 19.406 34.094 21.266 1 94.44 277 PRO B C 1
ATOM 7792 O O . PRO B 1 277 ? 18.609 33.438 20.609 1 94.44 277 PRO B O 1
ATOM 7795 N N . SER B 1 278 ? 19.031 35 22.172 1 93.81 278 SER B N 1
ATOM 7796 C CA . SER B 1 278 ? 17.641 35.156 22.594 1 93.81 278 SER B CA 1
ATOM 7797 C C . SER B 1 278 ? 16.766 35.625 21.438 1 93.81 278 SER B C 1
ATOM 7799 O O . SER B 1 278 ? 15.586 35.312 21.375 1 93.81 278 SER B O 1
ATOM 7801 N N . ASP B 1 279 ? 17.359 36.344 20.469 1 93.19 279 ASP B N 1
ATOM 7802 C CA . ASP B 1 279 ? 16.609 36.906 19.344 1 93.19 279 ASP B CA 1
ATOM 7803 C C . ASP B 1 279 ? 16.234 35.812 18.328 1 93.19 279 ASP B C 1
ATOM 7805 O O . ASP B 1 279 ? 15.461 36.062 17.406 1 93.19 279 ASP B O 1
ATOM 7809 N N . HIS B 1 280 ? 16.656 34.656 18.625 1 95.94 280 HIS B N 1
ATOM 7810 C CA . HIS B 1 280 ? 16.344 33.562 17.703 1 95.94 280 HIS B CA 1
ATOM 7811 C C . HIS B 1 280 ? 15.016 32.906 18.047 1 95.94 280 HIS B C 1
ATOM 7813 O O . HIS B 1 280 ? 14.531 32.031 17.312 1 95.94 280 HIS B O 1
ATOM 7819 N N . LEU B 1 281 ? 14.484 33.312 19.156 1 96.5 281 LEU B N 1
ATOM 7820 C CA . LEU B 1 281 ? 13.094 32.969 19.422 1 96.5 281 LEU B CA 1
ATOM 7821 C C . LEU B 1 281 ? 12.156 33.719 18.484 1 96.5 281 LEU B C 1
ATOM 7823 O O . LEU B 1 281 ? 12.25 34.938 18.359 1 96.5 281 LEU B O 1
ATOM 7827 N N . LEU B 1 282 ? 11.273 33.031 17.859 1 97 282 LEU B N 1
ATOM 7828 C CA . LEU B 1 282 ? 10.461 33.656 16.828 1 97 282 LEU B CA 1
ATOM 7829 C C . LEU B 1 282 ? 9.32 34.469 17.438 1 97 282 LEU B C 1
ATOM 7831 O O . LEU B 1 282 ? 8.805 34.094 18.5 1 97 282 LEU B O 1
ATOM 7835 N N . ASP B 1 283 ? 8.93 35.5 16.75 1 94.19 283 ASP B N 1
ATOM 7836 C CA . ASP B 1 283 ? 7.797 36.344 17.141 1 94.19 283 ASP B CA 1
ATOM 7837 C C . ASP B 1 283 ? 6.488 35.562 17.094 1 94.19 283 ASP B C 1
ATOM 7839 O O . ASP B 1 283 ? 6.352 34.625 16.328 1 94.19 283 ASP B O 1
ATOM 7843 N N . PRO B 1 284 ? 5.637 35.938 17.969 1 94.31 284 PRO B N 1
ATOM 7844 C CA . PRO B 1 284 ? 5.535 37.156 18.75 1 94.31 284 PRO B CA 1
ATOM 7845 C C . PRO B 1 284 ? 6.152 37.031 20.141 1 94.31 284 PRO B C 1
ATOM 7847 O O . PRO B 1 284 ? 5.973 37.906 20.984 1 94.31 284 PRO B O 1
ATOM 7850 N N . TYR B 1 285 ? 6.848 36 20.344 1 93.06 285 TYR B N 1
ATOM 7851 C CA . TYR B 1 285 ? 7.34 35.75 21.688 1 93.06 285 TYR B CA 1
ATOM 7852 C C . TYR B 1 285 ? 8.734 36.312 21.891 1 93.06 285 TYR B C 1
ATOM 7854 O O . TYR B 1 285 ? 9.484 36.5 20.922 1 93.06 285 TYR B O 1
ATOM 7862 N N . CYS B 1 286 ? 9 36.688 23.109 1 92.62 286 CYS B N 1
ATOM 7863 C CA . CYS B 1 286 ? 10.312 37.156 23.516 1 92.62 286 CYS B CA 1
ATOM 7864 C C . CYS B 1 286 ? 10.555 36.906 25 1 92.62 286 CYS B C 1
ATOM 7866 O O . CYS B 1 286 ? 9.641 36.531 25.734 1 92.62 286 CYS B O 1
ATOM 7868 N N . ILE B 1 287 ? 11.797 37 25.359 1 92 287 ILE B N 1
ATOM 7869 C CA . ILE B 1 287 ? 12.141 36.938 26.766 1 92 287 ILE B CA 1
ATOM 7870 C C . ILE B 1 287 ? 12.156 38.375 27.344 1 92 287 ILE B C 1
ATOM 7872 O O . ILE B 1 287 ? 12.898 39.219 26.859 1 92 287 ILE B O 1
ATOM 7876 N N . THR B 1 288 ? 11.375 38.562 28.344 1 90.44 288 THR B N 1
ATOM 7877 C CA . THR B 1 288 ? 11.242 39.875 28.953 1 90.44 288 THR B CA 1
ATOM 7878 C C . THR B 1 288 ? 12.422 40.156 29.875 1 90.44 288 THR B C 1
ATOM 7880 O O . THR B 1 288 ? 13.258 39.281 30.125 1 90.44 288 THR B O 1
ATOM 7883 N N . SER B 1 289 ? 12.391 41.438 30.359 1 87.69 289 SER B N 1
ATOM 7884 C CA . SER B 1 289 ? 13.445 41.844 31.281 1 87.69 289 SER B CA 1
ATOM 7885 C C . SER B 1 289 ? 13.414 41.062 32.562 1 87.69 289 SER B C 1
ATOM 7887 O O . SER B 1 289 ? 14.438 40.906 33.25 1 87.69 289 SER B O 1
ATOM 7889 N N . GLU B 1 290 ? 12.297 40.531 32.906 1 87.56 290 GLU B N 1
ATOM 7890 C CA . GLU B 1 290 ? 12.141 39.719 34.125 1 87.56 290 GLU B CA 1
ATOM 7891 C C . GLU B 1 290 ? 12.484 38.25 33.844 1 87.56 290 GLU B C 1
ATOM 7893 O O . GLU B 1 290 ? 12.258 37.375 34.688 1 87.56 290 GL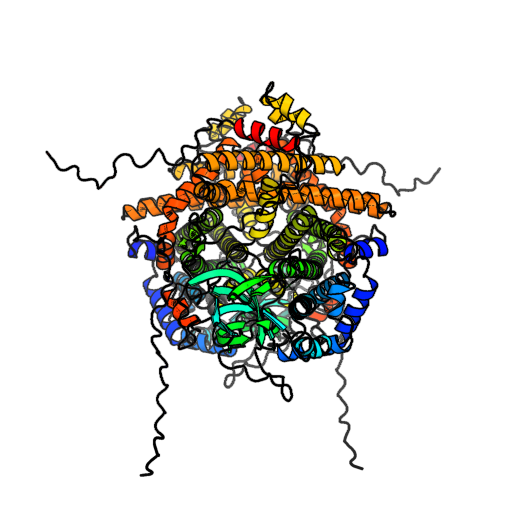U B O 1
ATOM 7898 N N . SER B 1 291 ? 12.984 38 32.656 1 88.19 291 SER B N 1
ATOM 7899 C CA . SER B 1 291 ? 13.406 36.656 32.25 1 88.19 291 SER B CA 1
ATOM 7900 C C . SER B 1 291 ? 12.219 35.719 32.156 1 88.19 291 SER B C 1
ATOM 7902 O O . SER B 1 291 ? 12.312 34.562 32.562 1 88.19 291 SER B O 1
ATOM 7904 N N . LYS B 1 292 ? 11.164 36.219 31.75 1 89.19 292 LYS B N 1
ATOM 7905 C CA . LYS B 1 292 ? 9.961 35.438 31.469 1 89.19 292 LYS B CA 1
ATOM 7906 C C . LYS B 1 292 ? 9.602 35.469 29.984 1 89.19 292 LYS B C 1
ATOM 7908 O O . LYS B 1 292 ? 10.117 36.312 29.25 1 89.19 292 LYS B O 1
ATOM 7913 N N . ILE B 1 293 ? 8.844 34.5 29.609 1 90.62 293 ILE B N 1
ATOM 7914 C CA . ILE B 1 293 ? 8.367 34.5 28.234 1 90.62 293 ILE B CA 1
ATOM 7915 C C . ILE B 1 293 ? 7.203 35.469 28.094 1 90.62 293 ILE B C 1
ATOM 7917 O O . ILE B 1 293 ? 6.324 35.531 28.969 1 90.62 293 ILE B O 1
ATOM 7921 N N . GLY B 1 294 ? 7.227 36.344 27.266 1 90.5 294 GLY B N 1
ATOM 7922 C CA . GLY B 1 294 ? 6.184 37.312 26.953 1 90.5 294 GLY B CA 1
ATOM 7923 C C . GLY B 1 294 ? 6.059 37.594 25.469 1 90.5 294 GLY B C 1
ATOM 7924 O O . GLY B 1 294 ? 6.504 36.812 24.641 1 90.5 294 GLY B O 1
ATOM 7925 N N . TYR B 1 295 ? 5.363 38.688 25.234 1 91.44 295 TYR B N 1
ATOM 7926 C CA . TYR B 1 295 ? 5.137 39.062 23.844 1 91.44 295 TYR B CA 1
ATOM 7927 C C . TYR B 1 295 ? 5.988 40.281 23.469 1 91.44 295 TYR B C 1
ATOM 7929 O O . TYR B 1 295 ? 6.258 41.156 24.312 1 91.44 295 TYR B O 1
ATOM 7937 N N . VAL B 1 296 ? 6.426 40.219 22.297 1 90.69 296 VAL B N 1
ATOM 7938 C CA . VAL B 1 296 ? 7.035 41.438 21.766 1 90.69 296 VAL B CA 1
ATOM 7939 C C . VAL B 1 296 ? 6.027 42.594 21.812 1 90.69 296 VAL B C 1
ATOM 7941 O O . VAL B 1 296 ? 4.84 42.375 21.547 1 90.69 296 VAL B O 1
ATOM 7944 N N . ALA B 1 297 ? 6.477 43.719 22.125 1 88.06 297 ALA B N 1
ATOM 7945 C CA . ALA B 1 297 ? 5.598 44.875 22.297 1 88.06 297 ALA B CA 1
ATOM 7946 C C . ALA B 1 297 ? 4.766 45.125 21.047 1 88.06 297 ALA B C 1
ATOM 7948 O O . ALA B 1 297 ? 5.312 45.281 19.953 1 88.06 297 ALA B O 1
ATOM 7949 N N . GLY B 1 298 ? 3.471 45.094 21.234 1 87.31 298 GLY B N 1
ATOM 7950 C CA . GLY B 1 298 ? 2.566 45.406 20.141 1 87.31 298 GLY B CA 1
ATOM 7951 C C . GLY B 1 298 ? 2.121 44.156 19.375 1 87.31 298 GLY B C 1
ATOM 7952 O O . GLY B 1 298 ? 1.311 44.281 18.453 1 87.31 298 GLY B O 1
ATOM 7953 N N . GLN B 1 299 ? 2.607 43.031 19.75 1 90.62 299 GLN B N 1
ATOM 7954 C CA . GLN B 1 299 ? 2.289 41.844 19 1 90.62 299 GLN B CA 1
ATOM 7955 C C . GLN B 1 299 ? 1.484 40.844 19.844 1 90.62 299 GLN B C 1
ATOM 7957 O O . GLN B 1 299 ? 1.564 39.625 19.641 1 90.62 299 GLN B O 1
ATOM 7962 N N . GLU B 1 300 ? 0.804 41.344 20.812 1 84.12 300 GLU B N 1
ATOM 7963 C CA . GLU B 1 300 ? 0.045 40.5 21.734 1 84.12 300 GLU B CA 1
ATOM 7964 C C . GLU B 1 300 ? -1.101 39.781 21.016 1 84.12 300 GLU B C 1
ATOM 7966 O O . GLU B 1 300 ? -1.48 38.656 21.391 1 84.12 300 GLU B O 1
ATOM 7971 N N . GLY B 1 301 ? -1.579 40.281 19.984 1 81.75 301 GLY B N 1
ATOM 7972 C CA . GLY B 1 301 ? -2.711 39.688 19.281 1 81.75 301 GLY B CA 1
ATOM 7973 C C . GLY B 1 301 ? -2.307 38.906 18.062 1 81.75 301 GLY B C 1
ATOM 7974 O O . GLY B 1 301 ? -3.156 38.312 17.391 1 81.75 301 GLY B O 1
ATOM 7975 N N . HIS B 1 302 ? -1.041 38.781 17.906 1 88.12 302 HIS B N 1
ATOM 7976 C CA . HIS B 1 302 ? -0.583 38.062 16.719 1 88.12 302 HIS B CA 1
ATOM 7977 C C . HIS B 1 302 ? -0.659 36.562 16.906 1 88.12 302 HIS B C 1
ATOM 7979 O O . HIS B 1 302 ? -0.499 36.062 18.031 1 88.12 302 HIS B O 1
ATOM 7985 N N . GLU B 1 303 ? -0.994 35.906 15.812 1 88.19 303 GLU B N 1
ATOM 7986 C CA . GLU B 1 303 ? -1.05 34.438 15.852 1 88.19 303 GLU B CA 1
ATOM 7987 C C . GLU B 1 303 ? 0.317 33.844 16.172 1 88.19 303 GLU B C 1
ATOM 7989 O O . GLU B 1 303 ? 1.336 34.281 15.648 1 88.19 303 GLU B O 1
ATOM 7994 N N . PRO B 1 304 ? 0.296 32.875 17.047 1 90.88 304 PRO B N 1
ATOM 7995 C CA . PRO B 1 304 ? 1.559 32.219 17.359 1 90.88 304 PRO B CA 1
ATOM 7996 C C . PRO B 1 304 ? 2.242 31.609 16.141 1 90.88 304 PRO B C 1
ATOM 7998 O O . PRO B 1 304 ? 1.57 31.078 15.25 1 90.88 304 PRO B O 1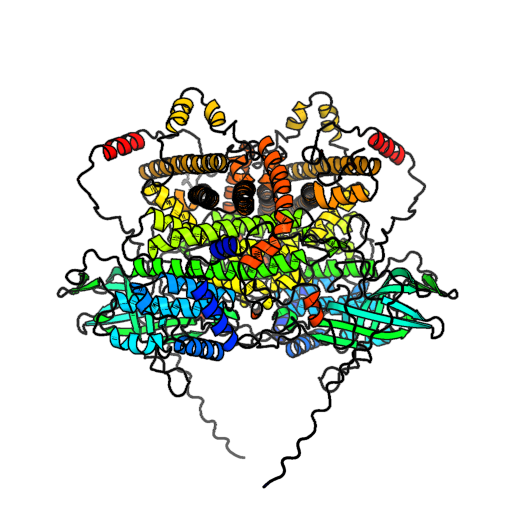
ATOM 8001 N N . ALA B 1 305 ? 3.588 31.672 16.125 1 94.38 305 ALA B N 1
ATOM 8002 C CA . ALA B 1 305 ? 4.383 31.172 15.008 1 94.38 305 ALA B CA 1
ATOM 8003 C C . ALA B 1 305 ? 4.098 29.688 14.758 1 94.38 305 ALA B C 1
ATOM 8005 O O . ALA B 1 305 ? 4.117 29.234 13.609 1 94.38 305 ALA B O 1
ATOM 8006 N N . THR B 1 306 ? 3.836 28.969 15.836 1 94.12 306 THR B N 1
ATOM 8007 C CA . THR B 1 306 ? 3.572 27.531 15.711 1 94.12 306 THR B CA 1
ATOM 8008 C C . THR B 1 306 ? 2.295 27.297 14.914 1 94.12 306 THR B C 1
ATOM 8010 O O . THR B 1 306 ? 2.229 26.359 14.109 1 94.12 306 THR B O 1
ATOM 8013 N N . GLU B 1 307 ? 1.299 28.078 15.109 1 93.06 307 GLU B N 1
ATOM 8014 C CA . GLU B 1 307 ? 0.029 27.922 14.406 1 93.06 307 GLU B CA 1
ATOM 8015 C C . GLU B 1 307 ? 0.16 28.328 12.938 1 93.06 307 GLU B C 1
ATOM 8017 O O . GLU B 1 307 ? -0.409 27.672 12.055 1 93.06 307 GLU B O 1
ATOM 8022 N N . VAL B 1 308 ? 0.854 29.406 12.727 1 94.25 308 VAL B N 1
ATOM 8023 C CA . VAL B 1 308 ? 1.068 29.859 11.359 1 94.25 308 VAL B CA 1
ATOM 8024 C C . VAL B 1 308 ? 1.853 28.812 10.578 1 94.25 308 VAL B C 1
ATOM 8026 O O . VAL B 1 308 ? 1.53 28.516 9.43 1 94.25 308 VAL B O 1
ATOM 8029 N N . LEU B 1 309 ? 2.875 28.297 11.195 1 96.56 309 LEU B N 1
ATOM 8030 C CA . LEU B 1 309 ? 3.67 27.234 10.57 1 96.56 309 LEU B CA 1
ATOM 8031 C C . LEU B 1 309 ? 2.801 26.031 10.227 1 96.56 309 LEU B C 1
ATOM 8033 O O . LEU B 1 309 ? 2.92 25.469 9.141 1 96.56 309 LEU B O 1
ATOM 8037 N N . ARG B 1 310 ? 1.973 25.656 11.117 1 95.62 310 ARG B N 1
ATOM 8038 C CA . ARG B 1 310 ? 1.092 24.516 10.898 1 95.62 310 ARG B CA 1
ATOM 8039 C C . ARG B 1 310 ? 0.178 24.75 9.695 1 95.62 310 ARG B C 1
ATOM 8041 O O . ARG B 1 310 ? 0.004 23.859 8.859 1 95.62 310 ARG B O 1
ATOM 8048 N N . THR B 1 311 ? -0.438 25.875 9.656 1 95.56 311 THR B N 1
ATOM 8049 C CA . THR B 1 311 ? -1.343 26.203 8.562 1 95.56 311 THR B CA 1
ATOM 8050 C C . THR B 1 311 ? -0.601 26.203 7.227 1 95.56 311 THR B C 1
ATOM 8052 O O . THR B 1 311 ? -1.078 25.625 6.246 1 95.56 311 THR B O 1
ATOM 8055 N N . ARG B 1 312 ? 0.545 26.844 7.168 1 95.81 312 ARG B N 1
ATOM 8056 C CA . ARG B 1 312 ? 1.317 26.922 5.934 1 95.81 312 ARG B CA 1
ATOM 8057 C C . ARG B 1 312 ? 1.784 25.531 5.504 1 95.81 312 ARG B C 1
ATOM 8059 O O . ARG B 1 312 ? 1.827 25.234 4.309 1 95.81 312 ARG B O 1
ATOM 8066 N N . ARG B 1 313 ? 2.154 24.734 6.449 1 97.06 313 ARG B N 1
ATOM 8067 C CA . ARG B 1 313 ? 2.562 23.375 6.141 1 97.06 313 ARG B CA 1
ATOM 8068 C C . ARG B 1 313 ? 1.396 22.562 5.586 1 97.06 313 ARG B C 1
ATOM 8070 O O . ARG B 1 313 ? 1.568 21.766 4.652 1 97.06 313 ARG B O 1
ATOM 8077 N N . ARG B 1 314 ? 0.245 22.734 6.148 1 97.75 314 ARG B N 1
ATOM 8078 C CA . ARG B 1 314 ? -0.937 22.016 5.684 1 97.75 314 ARG B CA 1
ATOM 8079 C C . ARG B 1 314 ? -1.311 22.438 4.266 1 97.75 314 ARG B C 1
ATOM 8081 O O . ARG B 1 314 ? -1.718 21.609 3.453 1 97.75 314 ARG B O 1
ATOM 8088 N N . ILE B 1 315 ? -1.198 23.734 3.994 1 97.44 315 ILE B N 1
ATOM 8089 C CA . ILE B 1 315 ? -1.453 24.219 2.641 1 97.44 315 ILE B CA 1
ATOM 8090 C C . ILE B 1 315 ? -0.452 23.594 1.672 1 97.44 315 ILE B C 1
ATOM 8092 O O . ILE B 1 315 ? -0.833 23.109 0.601 1 97.44 315 ILE B O 1
ATOM 8096 N N . ALA B 1 316 ? 0.811 23.594 2.051 1 98 316 ALA B N 1
ATOM 8097 C CA . ALA B 1 316 ? 1.838 22.969 1.218 1 98 316 ALA B CA 1
ATOM 8098 C C . ALA B 1 316 ? 1.558 21.484 1.012 1 98 316 ALA B C 1
ATOM 8100 O O . ALA B 1 316 ? 1.701 20.969 -0.098 1 98 316 ALA B O 1
ATOM 8101 N N . THR B 1 317 ? 1.15 20.828 2.1 1 98.5 317 THR B N 1
ATOM 8102 C CA . THR B 1 317 ? 0.856 19.391 2.035 1 98.5 317 THR B CA 1
ATOM 8103 C C . THR B 1 317 ? -0.317 19.125 1.096 1 98.5 317 THR B C 1
ATOM 8105 O O . THR B 1 317 ? -0.264 18.219 0.273 1 98.5 317 THR B O 1
ATOM 8108 N N . GLY B 1 318 ? -1.383 19.906 1.256 1 98.44 318 GLY B N 1
ATOM 8109 C CA . GLY B 1 318 ? -2.508 19.766 0.345 1 98.44 318 GLY B CA 1
ATOM 8110 C C . GLY B 1 318 ? -2.119 19.922 -1.113 1 98.44 318 GLY B C 1
ATOM 8111 O O . GLY B 1 318 ? -2.549 19.141 -1.96 1 98.44 318 GLY B O 1
ATOM 8112 N N . ALA B 1 319 ? -1.275 20.891 -1.411 1 98.5 319 ALA B N 1
ATOM 8113 C CA . ALA B 1 319 ? -0.824 21.141 -2.777 1 98.5 319 ALA B CA 1
ATOM 8114 C C . ALA B 1 319 ? -0.01 19.969 -3.307 1 98.5 319 ALA B C 1
ATOM 8116 O O . ALA B 1 319 ? -0.206 19.531 -4.445 1 98.5 319 ALA B O 1
ATOM 8117 N N . ILE B 1 320 ? 0.861 19.484 -2.502 1 98.62 320 ILE B N 1
ATOM 8118 C CA . ILE B 1 320 ? 1.705 18.359 -2.873 1 98.62 320 ILE B CA 1
ATOM 8119 C C . ILE B 1 320 ? 0.834 17.141 -3.152 1 98.62 320 ILE B C 1
ATOM 8121 O O . ILE B 1 320 ? 1.039 16.438 -4.148 1 98.62 320 ILE B O 1
ATOM 8125 N N . TYR B 1 321 ? -0.172 16.891 -2.266 1 98.69 321 TYR B N 1
ATOM 8126 C CA . TYR B 1 321 ? -1.04 15.734 -2.443 1 98.69 321 TYR B CA 1
ATOM 8127 C C . TYR B 1 321 ? -1.855 15.859 -3.725 1 98.69 321 TYR B C 1
ATOM 8129 O O . TYR B 1 321 ? -2.115 14.859 -4.402 1 98.69 321 TYR B O 1
ATOM 8137 N N . ILE B 1 322 ? -2.26 17.062 -4.062 1 98.31 322 ILE B N 1
ATOM 8138 C CA . ILE B 1 322 ? -3.004 17.281 -5.297 1 98.31 322 ILE B CA 1
ATOM 8139 C C . ILE B 1 322 ? -2.131 16.922 -6.496 1 98.31 322 ILE B C 1
ATOM 8141 O O . ILE B 1 322 ? -2.562 16.188 -7.391 1 98.31 322 ILE B O 1
ATOM 8145 N N . GLY B 1 323 ? -0.921 17.438 -6.512 1 98.19 323 GLY B N 1
ATOM 8146 C CA . GLY B 1 323 ? -0.015 17.109 -7.602 1 98.19 323 GLY B CA 1
ATOM 8147 C C . GLY B 1 323 ? 0.28 15.625 -7.719 1 98.19 323 GLY B C 1
ATOM 8148 O O . GLY B 1 323 ? 0.259 15.07 -8.82 1 98.19 323 GLY B O 1
ATOM 8149 N N . ALA B 1 324 ? 0.556 15.008 -6.602 1 98 324 ALA B N 1
ATOM 8150 C CA . ALA B 1 324 ? 0.839 13.578 -6.574 1 98 324 ALA B CA 1
ATOM 8151 C C . ALA B 1 324 ? -0.365 12.773 -7.055 1 98 324 ALA B C 1
ATOM 8153 O O . ALA B 1 324 ? -0.208 11.758 -7.738 1 98 324 ALA B O 1
ATOM 8154 N N . THR B 1 325 ? -1.588 13.195 -6.645 1 98.31 325 THR B N 1
ATOM 8155 C CA . THR B 1 325 ? -2.812 12.523 -7.062 1 98.31 325 THR B CA 1
ATOM 8156 C C . THR B 1 325 ? -2.979 12.602 -8.578 1 98.31 325 THR B C 1
ATOM 8158 O O . THR B 1 325 ? -3.318 11.602 -9.219 1 98.31 325 THR B O 1
ATOM 8161 N N . LYS B 1 326 ? -2.766 13.758 -9.141 1 97.75 326 LYS B N 1
ATOM 8162 C CA . LYS B 1 326 ? -2.898 13.922 -10.586 1 97.75 326 LYS B CA 1
ATOM 8163 C C . LYS B 1 326 ? -1.978 12.961 -11.336 1 97.75 326 LYS B C 1
ATOM 8165 O O . LYS B 1 326 ? -2.414 12.258 -12.25 1 97.75 326 LYS B O 1
ATOM 8170 N N . LYS B 1 327 ? -0.752 12.914 -10.914 1 96.75 327 LYS B N 1
ATOM 8171 C CA . LYS B 1 327 ? 0.232 12.062 -11.586 1 96.75 327 LYS B CA 1
ATOM 8172 C C . LYS B 1 327 ? -0.11 10.586 -11.422 1 96.75 327 LYS B C 1
ATOM 8174 O O . LYS B 1 327 ? -0.175 9.844 -12.406 1 96.75 327 LYS B O 1
ATOM 8179 N N . PHE B 1 328 ? -0.288 10.148 -10.203 1 97.5 328 PHE B N 1
ATOM 8180 C CA . PHE B 1 328 ? -0.514 8.742 -9.883 1 97.5 328 PHE B CA 1
ATOM 8181 C C . PHE B 1 328 ? -1.811 8.242 -10.508 1 97.5 328 PHE B C 1
ATOM 8183 O O . PHE B 1 328 ? -1.841 7.172 -11.117 1 97.5 328 PHE B O 1
ATOM 8190 N N . LEU B 1 329 ? -2.869 9.016 -10.391 1 97.94 329 LEU B N 1
ATOM 8191 C CA . LEU B 1 329 ? -4.164 8.648 -10.961 1 97.94 329 LEU B CA 1
ATOM 8192 C C . LEU B 1 329 ? -4.082 8.547 -12.477 1 97.94 329 LEU B C 1
ATOM 8194 O O . LEU B 1 329 ? -4.648 7.625 -13.07 1 97.94 329 LEU B O 1
ATOM 8198 N N . THR B 1 330 ? -3.396 9.484 -13.109 1 96.56 330 THR B N 1
ATOM 8199 C CA . THR B 1 330 ? -3.24 9.469 -14.562 1 96.56 330 THR B CA 1
ATOM 8200 C C . THR B 1 330 ? -2.541 8.188 -15.016 1 96.56 330 THR B C 1
ATOM 8202 O O . THR B 1 330 ? -2.963 7.555 -15.984 1 96.56 330 THR B O 1
ATOM 8205 N N . ASN B 1 331 ? -1.511 7.77 -14.328 1 94.75 331 ASN B N 1
ATOM 8206 C CA . ASN B 1 331 ? -0.78 6.555 -14.68 1 94.75 331 ASN B CA 1
ATOM 8207 C C . ASN B 1 331 ? -1.647 5.309 -14.508 1 94.75 331 ASN B C 1
ATOM 8209 O O . ASN B 1 331 ? -1.638 4.418 -15.359 1 94.75 331 ASN B O 1
ATOM 8213 N N . VAL B 1 332 ? -2.391 5.258 -13.438 1 96.75 332 VAL B N 1
ATOM 8214 C CA . VAL B 1 332 ? -3.213 4.09 -13.141 1 96.75 332 VAL B CA 1
ATOM 8215 C C . VAL B 1 332 ? -4.336 3.977 -14.172 1 96.75 332 VAL B C 1
ATOM 8217 O O . VAL B 1 332 ? -4.609 2.889 -14.68 1 96.75 332 VAL B O 1
ATOM 8220 N N . VAL B 1 333 ? -5.027 5.102 -14.477 1 95.69 333 VAL B N 1
ATOM 8221 C CA . VAL B 1 333 ? -6.129 5.102 -15.43 1 95.69 333 VAL B CA 1
ATOM 8222 C C . VAL B 1 333 ? -5.613 4.738 -16.812 1 95.69 333 VAL B C 1
ATOM 8224 O O . VAL B 1 333 ? -6.227 3.932 -17.516 1 95.69 333 VAL B O 1
ATOM 8227 N N . ALA B 1 334 ? -4.496 5.297 -17.203 1 91.38 334 ALA B N 1
ATOM 8228 C CA . ALA B 1 334 ? -3.924 5.012 -18.516 1 91.38 334 ALA B CA 1
ATOM 8229 C C . ALA B 1 334 ? -3.576 3.529 -18.656 1 91.38 334 ALA B C 1
ATOM 8231 O O . ALA B 1 334 ? -3.898 2.898 -19.672 1 91.38 334 ALA B O 1
ATOM 8232 N N . TYR B 1 335 ? -2.953 2.955 -17.672 1 91.88 335 TYR B N 1
ATOM 8233 C CA . TYR B 1 335 ? -2.617 1.535 -17.672 1 91.88 335 TYR B CA 1
ATOM 8234 C C . TYR B 1 335 ? -3.865 0.678 -17.844 1 91.88 335 TYR B C 1
ATOM 8236 O O . TYR B 1 335 ? -3.891 -0.244 -18.656 1 91.88 335 TYR B O 1
ATOM 8244 N N . THR B 1 336 ? -4.82 0.964 -17.031 1 92.88 336 THR B N 1
ATOM 8245 C CA . THR B 1 336 ? -6.023 0.142 -16.984 1 92.88 336 THR B CA 1
ATOM 8246 C C . THR B 1 336 ? -6.809 0.261 -18.281 1 92.88 3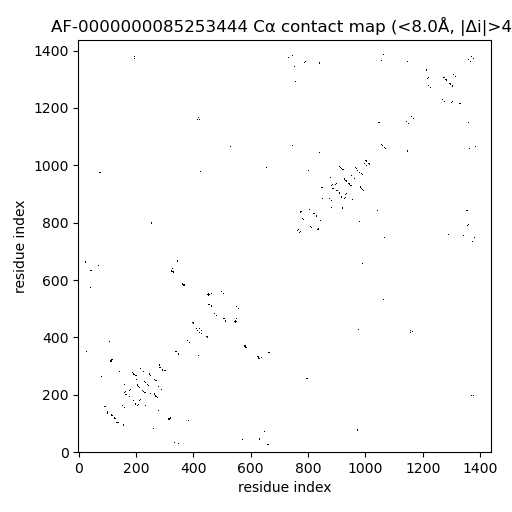36 THR B C 1
ATOM 8248 O O . THR B 1 336 ? -7.383 -0.719 -18.766 1 92.88 336 THR B O 1
ATOM 8251 N N . ALA B 1 337 ? -6.871 1.466 -18.875 1 89.38 337 ALA B N 1
ATOM 8252 C CA . ALA B 1 337 ? -7.637 1.717 -20.094 1 89.38 337 ALA B CA 1
ATOM 8253 C C . ALA B 1 337 ? -6.973 1.066 -21.297 1 89.38 337 ALA B C 1
ATOM 8255 O O . ALA B 1 337 ? -7.652 0.686 -22.25 1 89.38 337 ALA B O 1
ATOM 8256 N N . ASP B 1 338 ? -5.727 0.853 -21.219 1 84.81 338 ASP B N 1
ATOM 8257 C CA . ASP B 1 338 ? -4.992 0.362 -22.391 1 84.81 338 ASP B CA 1
ATOM 8258 C C . ASP B 1 338 ? -4.859 -1.159 -22.344 1 84.81 338 ASP B C 1
ATOM 8260 O O . ASP B 1 338 ? -4.473 -1.778 -23.344 1 84.81 338 ASP B O 1
ATOM 8264 N N . LYS B 1 339 ? -5.191 -1.745 -21.359 1 86.94 339 LYS B N 1
ATOM 8265 C CA . LYS B 1 339 ? -5.043 -3.189 -21.203 1 86.94 339 LYS B CA 1
ATOM 8266 C C . LYS B 1 339 ? -6.293 -3.924 -21.688 1 86.94 339 LYS B C 1
ATOM 8268 O O . LYS B 1 339 ? -7.414 -3.479 -21.438 1 86.94 339 LYS B O 1
ATOM 8273 N N . TYR B 1 340 ? -6.094 -5.035 -22.406 1 86.44 340 TYR B N 1
ATOM 8274 C CA . TYR B 1 340 ? -7.172 -5.895 -22.875 1 86.44 340 TYR B CA 1
ATOM 8275 C C . TYR B 1 340 ? -7.047 -7.297 -22.297 1 86.44 340 TYR B C 1
ATOM 8277 O O . TYR B 1 340 ? -5.938 -7.77 -22.031 1 86.44 340 TYR B O 1
ATOM 8285 N N . VAL B 1 341 ? -8.188 -7.875 -22.062 1 87.81 341 VAL B N 1
ATOM 8286 C CA . VAL B 1 341 ? -8.219 -9.203 -21.469 1 87.81 341 VAL B CA 1
ATOM 8287 C C . VAL B 1 341 ? -9.148 -10.109 -22.281 1 87.81 341 VAL B C 1
ATOM 8289 O O . VAL B 1 341 ? -9.82 -9.656 -23.203 1 87.81 341 VAL B O 1
ATOM 8292 N N . VAL B 1 342 ? -9.117 -11.391 -21.984 1 85.81 342 VAL B N 1
ATOM 8293 C CA . VAL B 1 342 ? -9.984 -12.344 -22.672 1 85.81 342 VAL B CA 1
ATOM 8294 C C . VAL B 1 342 ? -11.438 -12.102 -22.266 1 85.81 342 VAL B C 1
ATOM 8296 O O . VAL B 1 342 ? -11.766 -12.109 -21.078 1 85.81 342 VAL B O 1
ATOM 8299 N N . GLY B 1 343 ? -12.25 -11.883 -23.266 1 83.62 343 GLY B N 1
ATOM 8300 C CA . GLY B 1 343 ? -13.633 -11.523 -23.016 1 83.62 343 GLY B CA 1
ATOM 8301 C C . GLY B 1 343 ? -14.594 -12.68 -23.234 1 83.62 343 GLY B C 1
ATOM 8302 O O . GLY B 1 343 ? -14.195 -13.844 -23.203 1 83.62 343 GLY B O 1
ATOM 8303 N N . PRO B 1 344 ? -15.836 -12.383 -23.344 1 80.25 344 PRO B N 1
ATOM 8304 C CA . PRO B 1 344 ? -16.875 -13.414 -23.469 1 80.25 344 PRO B CA 1
ATOM 8305 C C . PRO B 1 344 ? -16.719 -14.266 -24.719 1 80.25 344 PRO B C 1
ATOM 8307 O O . PRO B 1 344 ? -17.109 -15.43 -24.734 1 80.25 344 PRO B O 1
ATOM 8310 N N . GLY B 1 345 ? -16.172 -13.711 -25.734 1 78.19 345 GLY B N 1
ATOM 8311 C CA . GLY B 1 345 ? -15.922 -14.484 -26.938 1 78.19 345 GLY B CA 1
ATOM 8312 C C . GLY B 1 345 ? -14.625 -15.266 -26.891 1 78.19 345 GLY B C 1
ATOM 8313 O O . GLY B 1 345 ? -14.227 -15.883 -27.875 1 78.19 345 GLY B O 1
ATOM 8314 N N . TYR B 1 346 ? -13.93 -15.18 -25.734 1 80 346 TYR B N 1
ATOM 8315 C CA . TYR B 1 346 ? -12.711 -15.922 -25.453 1 80 346 TYR B CA 1
ATOM 8316 C C . TYR B 1 346 ? -11.57 -15.453 -26.359 1 80 346 TYR B C 1
ATOM 8318 O O . TYR B 1 346 ? -10.703 -16.25 -26.734 1 80 346 TYR B O 1
ATOM 8326 N N . HIS B 1 347 ? -11.695 -14.273 -26.812 1 82 347 HIS B N 1
ATOM 8327 C CA . HIS B 1 347 ? -10.594 -13.539 -27.438 1 82 347 HIS B CA 1
ATOM 8328 C C . HIS B 1 347 ? -10.078 -12.43 -26.531 1 82 347 HIS B C 1
ATOM 8330 O O . HIS B 1 347 ? -10.836 -11.891 -25.719 1 82 347 HIS B O 1
ATOM 8336 N N . ARG B 1 348 ? -8.82 -12.141 -26.688 1 84.06 348 ARG B N 1
ATOM 8337 C CA . ARG B 1 348 ? -8.242 -11.062 -25.891 1 84.06 348 ARG B CA 1
ATOM 8338 C C . ARG B 1 348 ? -8.555 -9.703 -26.5 1 84.06 348 ARG B C 1
ATOM 8340 O O . ARG B 1 348 ? -7.684 -9.062 -27.094 1 84.06 348 ARG B O 1
ATOM 8347 N N . ASN B 1 349 ? -9.773 -9.273 -26.406 1 81.44 349 ASN B N 1
ATOM 8348 C CA . ASN B 1 349 ? -10.211 -8.031 -27.031 1 81.44 349 ASN B CA 1
ATOM 8349 C C . ASN B 1 349 ? -11.172 -7.254 -26.125 1 81.44 349 ASN B C 1
ATOM 8351 O O . ASN B 1 349 ? -11.836 -6.32 -26.578 1 81.44 349 ASN B O 1
ATOM 8355 N N . TYR B 1 350 ? -11.297 -7.715 -24.953 1 86 350 TYR B N 1
ATOM 8356 C CA . TYR B 1 350 ? -12.164 -7.02 -24 1 86 350 TYR B CA 1
ATOM 8357 C C . TYR B 1 350 ? -11.359 -6.047 -23.141 1 86 350 TYR B C 1
ATOM 8359 O O . TYR B 1 350 ? -10.336 -6.418 -22.578 1 86 350 TYR B O 1
ATOM 8367 N N . PRO B 1 351 ? -11.82 -4.859 -23.016 1 86.69 351 PRO B N 1
ATOM 8368 C CA . PRO B 1 351 ? -11.062 -3.889 -22.234 1 86.69 351 PRO B CA 1
ATOM 8369 C C . PRO B 1 351 ? -11.023 -4.242 -20.75 1 86.69 351 PRO B C 1
ATOM 8371 O O . PRO B 1 351 ? -12.055 -4.566 -20.156 1 86.69 351 PRO B O 1
ATOM 8374 N N . PHE B 1 352 ? -9.875 -4.125 -20.188 1 91.06 352 PHE B N 1
ATOM 8375 C CA . PHE B 1 352 ? -9.695 -4.367 -18.766 1 91.06 352 PHE B CA 1
ATOM 8376 C C . PHE B 1 352 ? -10.562 -3.426 -17.938 1 91.06 352 PHE B C 1
ATOM 8378 O O . PHE B 1 352 ? -11.148 -3.832 -16.922 1 91.06 352 PHE B O 1
ATOM 8385 N N . LEU B 1 353 ? -10.695 -2.168 -18.312 1 92.44 353 LEU B N 1
ATOM 8386 C CA . LEU B 1 353 ? -11.531 -1.165 -17.656 1 92.44 353 LEU B CA 1
ATOM 8387 C C . LEU B 1 353 ? -13 -1.532 -17.766 1 92.44 353 LEU B C 1
ATOM 8389 O O . LEU B 1 353 ? -13.836 -1.002 -17.031 1 92.44 353 LEU B O 1
ATOM 8393 N N . GLY B 1 354 ? -13.312 -2.428 -18.594 1 89.81 354 GLY B N 1
ATOM 8394 C CA . GLY B 1 354 ? -14.695 -2.836 -18.781 1 89.81 354 GLY B CA 1
ATOM 8395 C C . GLY B 1 354 ? -15.18 -3.812 -17.734 1 89.81 354 GLY B C 1
ATOM 8396 O O . GLY B 1 354 ? -16.391 -4.027 -17.578 1 89.81 354 GLY B O 1
ATOM 8397 N N . LEU B 1 355 ? -14.32 -4.434 -17.031 1 92.06 355 LEU B N 1
ATOM 8398 C CA . LEU B 1 355 ? -14.695 -5.34 -15.953 1 92.06 355 LEU B CA 1
ATOM 8399 C C . LEU B 1 355 ? -15.234 -4.562 -14.75 1 92.06 355 LEU B C 1
ATOM 8401 O O . LEU B 1 355 ? -14.555 -3.686 -14.219 1 92.06 355 LEU B O 1
ATOM 8405 N N . GLN B 1 356 ? -16.391 -4.934 -14.328 1 92.31 356 GLN B N 1
ATOM 8406 C CA . GLN B 1 356 ? -17.109 -4.141 -13.344 1 92.31 356 GLN B CA 1
ATOM 8407 C C . GLN B 1 356 ? -16.312 -4.008 -12.047 1 92.31 356 GLN B C 1
ATOM 8409 O O . GLN B 1 356 ? -16.297 -2.941 -11.438 1 92.31 356 GLN B O 1
ATOM 8414 N N . HIS B 1 357 ? -15.711 -5.07 -11.586 1 93.75 357 HIS B N 1
ATOM 8415 C CA . HIS B 1 357 ? -15.008 -5.031 -10.305 1 93.75 357 HIS B CA 1
ATOM 8416 C C . HIS B 1 357 ? -13.719 -4.219 -10.414 1 93.75 357 HIS B C 1
ATOM 8418 O O . HIS B 1 357 ? -13.117 -3.867 -9.391 1 93.75 357 HIS B O 1
ATOM 8424 N N . ILE B 1 358 ? -13.242 -3.896 -11.609 1 95.88 358 ILE B N 1
ATOM 8425 C CA . ILE B 1 358 ? -12.133 -2.99 -11.859 1 95.88 358 ILE B CA 1
ATOM 8426 C C . ILE B 1 358 ? -12.656 -1.577 -12.094 1 95.88 358 ILE B C 1
ATOM 8428 O O . ILE B 1 358 ? -12.125 -0.608 -11.547 1 95.88 358 ILE B O 1
ATOM 8432 N N . GLN B 1 359 ? -13.688 -1.494 -12.867 1 95.44 359 GLN B N 1
ATOM 8433 C CA . GLN B 1 359 ? -14.266 -0.237 -13.328 1 95.44 359 GLN B CA 1
ATOM 8434 C C . GLN B 1 359 ? -14.828 0.573 -12.172 1 95.44 359 GLN B C 1
ATOM 8436 O O . GLN B 1 359 ? -14.547 1.766 -12.039 1 95.44 359 GLN B O 1
ATOM 8441 N N . SER B 1 360 ? -15.602 -0.051 -11.32 1 96.38 360 SER B N 1
ATOM 8442 C CA . SER B 1 360 ? -16.328 0.666 -10.281 1 96.38 360 SER B CA 1
ATOM 8443 C C . SER B 1 360 ? -15.367 1.352 -9.312 1 96.38 360 SER B C 1
ATOM 8445 O O . SER B 1 360 ? -15.484 2.553 -9.062 1 96.38 360 SER B O 1
ATOM 8447 N N . PRO B 1 361 ? -14.406 0.634 -8.789 1 97.19 361 PRO B N 1
ATOM 8448 C CA . PRO B 1 361 ? -13.5 1.325 -7.871 1 97.19 361 PRO B CA 1
ATOM 8449 C C . PRO B 1 361 ? -12.664 2.395 -8.57 1 97.19 361 PRO B C 1
ATOM 8451 O O . PRO B 1 361 ? -12.414 3.461 -8 1 97.19 361 PRO B O 1
ATOM 8454 N N . LEU B 1 362 ? -12.188 2.17 -9.75 1 98.06 362 LEU B N 1
ATOM 8455 C CA . LEU B 1 362 ? -11.312 3.119 -10.43 1 98.06 362 LEU B CA 1
ATOM 8456 C C . LEU B 1 362 ? -12.062 4.402 -10.773 1 98.06 362 LEU B C 1
ATOM 8458 O O . LEU B 1 362 ? -11.57 5.5 -10.516 1 98.06 362 LEU B O 1
ATOM 8462 N N . VAL B 1 363 ? -13.258 4.25 -11.336 1 98.06 363 VAL B N 1
ATOM 8463 C CA . VAL B 1 363 ? -14.055 5.414 -11.703 1 98.06 363 VAL B CA 1
ATOM 8464 C C . VAL B 1 363 ? -14.453 6.184 -10.445 1 98.06 363 VAL B C 1
ATOM 8466 O O . VAL B 1 363 ? -14.5 7.418 -10.453 1 98.06 363 VAL B O 1
ATOM 8469 N N . SER B 1 364 ? -14.734 5.434 -9.406 1 98.44 364 SER B N 1
ATOM 8470 C CA . SER B 1 364 ? -15.031 6.07 -8.125 1 98.44 364 SER B CA 1
ATOM 8471 C C . SER B 1 364 ? -13.852 6.91 -7.645 1 98.44 364 SER B C 1
ATOM 8473 O O . SER B 1 364 ? -14.039 8 -7.102 1 98.44 364 SER B O 1
ATOM 8475 N N . MET B 1 365 ? -12.68 6.473 -7.82 1 98.31 365 MET B N 1
ATOM 8476 C CA . MET B 1 365 ? -11.5 7.211 -7.391 1 98.31 365 MET B CA 1
ATOM 8477 C C . MET B 1 365 ? -11.281 8.445 -8.266 1 98.31 365 MET B C 1
ATOM 8479 O O . MET B 1 365 ? -10.82 9.477 -7.777 1 98.31 365 MET B O 1
ATOM 8483 N N . VAL B 1 366 ? -11.609 8.312 -9.539 1 98.5 366 VAL B N 1
ATOM 8484 C CA . VAL B 1 366 ? -11.547 9.477 -10.414 1 98.5 366 VAL B CA 1
ATOM 8485 C C . VAL B 1 366 ? -12.539 10.539 -9.938 1 98.5 366 VAL B C 1
ATOM 8487 O O . VAL B 1 366 ? -12.188 11.711 -9.812 1 98.5 366 VAL B O 1
ATOM 8490 N N . ALA B 1 367 ? -13.711 10.086 -9.625 1 98.62 367 ALA B N 1
ATOM 8491 C CA . ALA B 1 367 ? -14.734 11.008 -9.141 1 98.62 367 ALA B CA 1
ATOM 8492 C C . ALA B 1 367 ? -14.312 11.656 -7.828 1 98.62 367 ALA B C 1
ATOM 8494 O O . ALA B 1 367 ? -14.414 12.875 -7.676 1 98.62 367 ALA B O 1
ATOM 8495 N N . LYS B 1 368 ? -13.852 10.891 -6.887 1 98.62 368 LYS B N 1
ATOM 8496 C CA . LYS B 1 368 ? -13.375 11.43 -5.617 1 98.62 368 LYS B CA 1
ATOM 8497 C C . LYS B 1 368 ? -12.281 12.469 -5.836 1 98.62 368 LYS B C 1
ATOM 8499 O O . LYS B 1 368 ? -12.289 13.531 -5.203 1 98.62 368 LYS B O 1
ATOM 8504 N N . SER B 1 369 ? -11.352 12.164 -6.703 1 98.56 369 SER B N 1
ATOM 8505 C CA . SER B 1 369 ? -10.242 13.062 -6.965 1 98.56 369 SER B CA 1
ATOM 8506 C C . SER B 1 369 ? -10.727 14.406 -7.508 1 98.56 369 SER B C 1
ATOM 8508 O O . SER B 1 369 ? -10.242 15.461 -7.102 1 98.56 369 SER B O 1
ATOM 8510 N N . TYR B 1 370 ? -11.68 14.328 -8.406 1 98.44 370 TYR B N 1
ATOM 8511 C CA . TYR B 1 370 ? -12.227 15.562 -8.961 1 98.44 370 TYR B CA 1
ATOM 8512 C C . TYR B 1 370 ? -12.938 16.375 -7.891 1 98.44 370 TYR B C 1
ATOM 8514 O O . TYR B 1 370 ? -12.867 17.609 -7.887 1 98.44 370 TYR B O 1
ATOM 8522 N N . VAL B 1 371 ? -13.648 15.688 -7.035 1 98.56 371 VAL B N 1
ATOM 8523 C CA . VAL B 1 371 ? -14.344 16.375 -5.949 1 98.56 371 VAL B CA 1
ATOM 8524 C C . VAL B 1 371 ? -13.32 17.062 -5.039 1 98.56 371 VAL B C 1
ATOM 8526 O O . VAL B 1 371 ? -13.5 18.219 -4.664 1 98.56 371 VAL B O 1
ATOM 8529 N N . TYR B 1 372 ? -12.258 16.375 -4.688 1 98.38 372 TYR B N 1
ATOM 8530 C CA . TYR B 1 372 ? -11.234 16.953 -3.82 1 98.38 372 TYR B CA 1
ATOM 8531 C C . TYR B 1 372 ? -10.508 18.094 -4.516 1 98.38 372 TYR B C 1
ATOM 8533 O O . TYR B 1 372 ? -10.133 19.078 -3.877 1 98.38 372 TYR B O 1
ATOM 8541 N N . LEU B 1 373 ? -10.312 17.953 -5.805 1 97.12 373 LEU B N 1
ATOM 8542 C CA . LEU B 1 373 ? -9.68 19 -6.582 1 97.12 373 LEU B CA 1
ATOM 8543 C C . LEU B 1 373 ? -10.531 20.266 -6.59 1 97.12 373 LEU B C 1
ATOM 8545 O O . LEU B 1 373 ? -10.023 21.375 -6.387 1 97.12 373 LEU B O 1
ATOM 8549 N N . ALA B 1 374 ? -11.805 20.094 -6.816 1 97 374 ALA B N 1
ATOM 8550 C CA . ALA B 1 374 ? -12.719 21.234 -6.816 1 97 374 ALA B CA 1
ATOM 8551 C C . ALA B 1 374 ? -12.773 21.891 -5.445 1 97 374 ALA B C 1
ATOM 8553 O O . ALA B 1 374 ? -12.766 23.125 -5.344 1 97 374 ALA B O 1
ATOM 8554 N N . ALA B 1 375 ? -12.812 21.062 -4.465 1 97.62 375 ALA B N 1
ATOM 8555 C CA . ALA B 1 375 ? -12.852 21.594 -3.104 1 97.62 375 ALA B CA 1
ATOM 8556 C C . ALA B 1 375 ? -11.562 22.359 -2.781 1 97.62 375 ALA B C 1
ATOM 8558 O O . ALA B 1 375 ? -11.602 23.406 -2.131 1 97.62 375 ALA B O 1
ATOM 8559 N N . TRP B 1 376 ? -10.445 21.859 -3.213 1 97.25 376 TRP B N 1
ATOM 8560 C CA . TRP B 1 376 ? -9.148 22.484 -2.986 1 97.25 376 TRP B CA 1
ATOM 8561 C C . TRP B 1 376 ? -9.094 23.859 -3.635 1 97.25 376 TRP B C 1
ATOM 8563 O O . TRP B 1 376 ? -8.664 24.844 -3.006 1 97.25 376 TRP B O 1
ATOM 8573 N N . GLN B 1 377 ? -9.555 23.984 -4.809 1 94.75 377 GLN B N 1
ATOM 8574 C CA . GLN B 1 377 ? -9.531 25.25 -5.531 1 94.75 377 GLN B CA 1
ATOM 8575 C C . GLN B 1 377 ? -10.43 26.281 -4.855 1 94.75 377 GLN B C 1
ATOM 8577 O O . GLN B 1 377 ? -10.102 27.484 -4.836 1 94.75 377 GLN B O 1
ATOM 8582 N N . ARG B 1 378 ? -11.477 25.844 -4.328 1 93.5 378 ARG B N 1
ATOM 8583 C CA . ARG B 1 378 ? -12.406 26.75 -3.674 1 93.5 378 ARG B CA 1
ATOM 8584 C C . ARG B 1 378 ? -11.891 27.172 -2.299 1 93.5 378 ARG B C 1
ATOM 8586 O O . ARG B 1 378 ? -12.18 28.266 -1.827 1 93.5 378 ARG B O 1
ATOM 8593 N N . LEU B 1 379 ? -11.141 26.312 -1.712 1 95.5 379 LEU B N 1
ATOM 8594 C CA . LEU B 1 379 ? -10.695 26.516 -0.339 1 95.5 379 LEU B CA 1
ATOM 8595 C C . LEU B 1 379 ? -9.461 27.422 -0.298 1 95.5 379 LEU B C 1
ATOM 8597 O O . LEU B 1 379 ? -9.297 28.203 0.635 1 95.5 379 LEU B O 1
ATOM 8601 N N . LEU B 1 380 ? -8.633 27.406 -1.262 1 94.19 380 LEU B N 1
ATOM 8602 C CA . LEU B 1 380 ? -7.305 28.016 -1.259 1 94.19 380 LEU B CA 1
ATOM 8603 C C . LEU B 1 380 ? -7.402 29.531 -1.079 1 94.19 380 LEU B C 1
ATOM 8605 O O . LEU B 1 380 ? -6.621 30.125 -0.327 1 94.19 380 LEU B O 1
ATOM 8609 N N . PRO B 1 381 ? -8.391 30.188 -1.67 1 92.38 381 PRO B N 1
ATOM 8610 C CA . PRO B 1 381 ? -8.477 31.641 -1.534 1 92.38 381 PRO B CA 1
ATOM 8611 C C . PRO B 1 381 ? -8.742 32.094 -0.097 1 92.38 381 PRO B C 1
ATOM 8613 O O . PRO B 1 381 ? -8.328 33.156 0.302 1 92.38 381 PRO B O 1
ATOM 8616 N N . ALA B 1 382 ? -9.375 31.25 0.647 1 93 382 ALA B N 1
ATOM 8617 C CA . ALA B 1 382 ? -9.648 31.609 2.037 1 93 382 ALA B CA 1
ATOM 8618 C C . ALA B 1 382 ? -8.352 31.812 2.814 1 93 382 ALA B C 1
ATOM 8620 O O . ALA B 1 382 ? -8.305 32.625 3.758 1 93 382 ALA B O 1
ATOM 8621 N N . PHE B 1 383 ? -7.297 31.219 2.408 1 92.81 383 PHE B N 1
ATOM 8622 C CA . PHE B 1 383 ? -6.039 31.266 3.15 1 92.81 383 PHE B CA 1
ATOM 8623 C C . PHE B 1 383 ? -5.02 32.125 2.43 1 92.81 383 PHE B C 1
ATOM 8625 O O . PHE B 1 383 ? -4.008 32.531 3.018 1 92.81 383 PHE B O 1
ATOM 8632 N N . THR B 1 384 ? -5.305 32.469 1.178 1 88.19 384 THR B N 1
ATOM 8633 C CA . THR B 1 384 ? -4.254 33.094 0.397 1 88.19 384 THR B CA 1
ATOM 8634 C C . THR B 1 384 ? -4.656 34.531 0.011 1 88.19 384 THR B C 1
ATOM 8636 O O . THR B 1 384 ? -3.828 35.312 -0.455 1 88.19 384 THR B O 1
ATOM 8639 N N . ASP B 1 385 ? -5.91 34.781 0.19 1 84.38 385 ASP B N 1
ATOM 8640 C CA . ASP B 1 385 ? -6.355 36.156 -0.027 1 84.38 385 ASP B CA 1
ATOM 8641 C C . ASP B 1 385 ? -5.969 37.062 1.147 1 84.38 385 ASP B C 1
ATOM 8643 O O . ASP B 1 385 ? -6.43 36.844 2.271 1 84.38 385 ASP B O 1
ATOM 8647 N N . PRO B 1 386 ? -5.148 38.062 0.896 1 77.38 386 PRO B N 1
ATOM 8648 C CA . PRO B 1 386 ? -4.648 38.906 1.974 1 77.38 386 PRO B CA 1
ATOM 8649 C C . PRO B 1 386 ? -5.75 39.75 2.605 1 77.38 386 PRO B C 1
ATOM 8651 O O . PRO B 1 386 ? -5.582 40.25 3.721 1 77.38 386 PRO B O 1
ATOM 8654 N N . SER B 1 387 ? -6.844 39.969 1.948 1 75.94 387 SER B N 1
ATOM 8655 C CA . SER B 1 387 ? -7.898 40.875 2.432 1 75.94 387 SER B CA 1
ATOM 8656 C C . SER B 1 387 ? -8.734 40.188 3.516 1 75.94 387 SER B C 1
ATOM 8658 O O . SER B 1 387 ? -9.406 40.875 4.293 1 75.94 387 SER B O 1
ATOM 8660 N N . GLY B 1 388 ? -8.555 38.938 3.668 1 77.25 388 GLY B N 1
ATOM 8661 C CA . GLY B 1 388 ? -9.422 38.25 4.617 1 77.25 388 GLY B CA 1
ATOM 8662 C C . GLY B 1 388 ? -8.672 37.281 5.52 1 77.25 388 GLY B C 1
ATOM 8663 O O . GLY B 1 388 ? -7.523 36.938 5.246 1 77.25 388 GLY B O 1
ATOM 8664 N N . LEU B 1 389 ? -9.352 37.062 6.746 1 83.75 389 LEU B N 1
ATOM 8665 C CA . LEU B 1 389 ? -8.844 36.062 7.668 1 83.75 389 LEU B CA 1
ATOM 8666 C C . LEU B 1 389 ? -9.68 34.781 7.59 1 83.75 389 LEU B C 1
ATOM 8668 O O . LEU B 1 389 ? -10.906 34.844 7.516 1 83.75 389 LEU B O 1
ATOM 8672 N N . PRO B 1 390 ? -8.969 33.656 7.469 1 91.06 390 PRO B N 1
ATOM 8673 C CA . PRO B 1 390 ? -9.719 32.406 7.438 1 91.06 390 PRO B CA 1
ATOM 8674 C C . PRO B 1 390 ? -10.539 32.188 8.703 1 91.06 390 PRO B C 1
ATOM 8676 O O . PRO B 1 390 ? -10.094 32.5 9.805 1 91.06 390 PRO B O 1
ATOM 8679 N N . SER B 1 391 ? -11.734 31.672 8.555 1 88 391 SER B N 1
ATOM 8680 C CA . SER B 1 391 ? -12.602 31.312 9.672 1 88 391 SER B CA 1
ATOM 8681 C C . SER B 1 391 ? -12.211 29.969 10.281 1 88 391 SER B C 1
ATOM 8683 O O . SER B 1 391 ? -11.359 29.266 9.734 1 88 391 SER B O 1
ATOM 8685 N N . TYR B 1 392 ? -12.812 29.688 11.367 1 85.62 392 TYR B N 1
ATOM 8686 C CA . TYR B 1 392 ? -12.602 28.391 12.008 1 85.62 392 TYR B CA 1
ATOM 8687 C C . TYR B 1 392 ? -13.047 27.25 11.086 1 85.62 392 TYR B C 1
ATOM 8689 O O . TYR B 1 392 ? -12.406 26.203 11.039 1 85.62 392 TYR B O 1
ATOM 8697 N N . GLU B 1 393 ? -14.094 27.484 10.422 1 91.25 393 GLU B N 1
ATOM 8698 C CA . GLU B 1 393 ? -14.609 26.484 9.492 1 91.25 393 GLU B CA 1
ATOM 8699 C C . GLU B 1 393 ? -13.641 26.25 8.336 1 91.25 393 GLU B C 1
ATOM 8701 O O . GLU B 1 393 ? -13.523 25.141 7.824 1 91.25 393 GLU B O 1
ATOM 8706 N N . ASP B 1 394 ? -13.008 27.344 7.91 1 94.75 394 ASP B N 1
ATOM 8707 C CA . ASP B 1 394 ? -12.023 27.219 6.844 1 94.75 394 ASP B CA 1
ATOM 8708 C C . ASP B 1 394 ? -10.859 26.328 7.273 1 94.75 394 ASP B C 1
ATOM 8710 O O . ASP B 1 394 ? -10.383 25.5 6.488 1 94.75 394 ASP B O 1
ATOM 8714 N N . HIS B 1 395 ? -10.484 26.547 8.5 1 94.94 395 HIS B N 1
ATOM 8715 C CA . HIS B 1 395 ? -9.406 25.719 9.023 1 94.94 395 HIS B CA 1
ATOM 8716 C C . HIS B 1 395 ? -9.828 24.25 9.094 1 94.94 395 HIS B C 1
ATOM 8718 O O . HIS B 1 395 ? -9.039 23.359 8.789 1 94.94 395 HIS B O 1
ATOM 8724 N N . MET B 1 396 ? -11.07 23.984 9.523 1 96.06 396 MET B N 1
ATOM 8725 C CA . MET B 1 396 ? -11.602 22.625 9.562 1 96.06 396 MET B CA 1
ATOM 8726 C C . MET B 1 396 ? -11.617 22.016 8.172 1 96.06 396 MET B C 1
ATOM 8728 O O . MET B 1 396 ? -11.227 20.859 7.996 1 96.06 396 MET B O 1
ATOM 8732 N N . ARG B 1 397 ? -12.039 22.781 7.25 1 97.81 397 ARG B N 1
ATOM 8733 C CA . ARG B 1 397 ? -12.117 22.312 5.871 1 97.81 397 ARG B CA 1
ATOM 8734 C C . ARG B 1 397 ? -10.727 22.016 5.32 1 97.81 397 ARG B C 1
ATOM 8736 O O . ARG B 1 397 ? -10.539 21.062 4.555 1 97.81 397 ARG B O 1
ATOM 8743 N N . LEU B 1 398 ? -9.742 22.828 5.688 1 98.19 398 LEU B N 1
ATOM 8744 C CA . LEU B 1 398 ? -8.375 22.594 5.25 1 98.19 398 LEU B CA 1
ATOM 8745 C C . LEU B 1 398 ? -7.844 21.281 5.812 1 98.19 398 LEU B C 1
ATOM 8747 O O . LEU B 1 398 ? -7.316 20.453 5.07 1 98.19 398 LEU B O 1
ATOM 8751 N N . VAL B 1 399 ? -8.078 21.094 7.102 1 98.12 399 VAL B N 1
ATOM 8752 C CA . VAL B 1 399 ? -7.613 19.891 7.781 1 98.12 399 VAL B CA 1
ATOM 8753 C C . VAL B 1 399 ? -8.305 18.672 7.18 1 98.12 399 VAL B C 1
ATOM 8755 O O . VAL B 1 399 ? -7.648 17.656 6.883 1 98.12 399 VAL B O 1
ATOM 8758 N N . GLY B 1 400 ? -9.57 18.75 7.023 1 98.44 400 GLY B N 1
ATOM 8759 C CA . GLY B 1 400 ? -10.336 17.656 6.434 1 98.44 400 GLY B CA 1
ATOM 8760 C C . GLY B 1 400 ? -9.922 17.344 5.008 1 98.44 400 GLY B C 1
ATOM 8761 O O . GLY B 1 400 ? -9.867 16.172 4.609 1 98.44 400 GLY B O 1
ATOM 8762 N N . THR B 1 401 ? -9.656 18.359 4.219 1 98.56 401 THR B N 1
ATOM 8763 C CA . THR B 1 401 ? -9.258 18.156 2.828 1 98.56 401 THR B CA 1
ATOM 8764 C C . THR B 1 401 ? -7.902 17.469 2.75 1 98.56 401 THR B C 1
ATOM 8766 O O . THR B 1 401 ? -7.711 16.562 1.932 1 98.56 401 THR B O 1
ATOM 8769 N N . VAL B 1 402 ? -6.965 17.844 3.594 1 98.56 402 VAL B N 1
ATOM 8770 C CA . VAL B 1 402 ? -5.664 17.188 3.639 1 98.56 402 VAL B CA 1
ATOM 8771 C C . VAL B 1 402 ? -5.852 15.711 4 1 98.56 402 VAL B C 1
ATOM 8773 O O . VAL B 1 402 ? -5.215 14.836 3.406 1 98.56 402 VAL B O 1
ATOM 8776 N N . HIS B 1 403 ? -6.746 15.469 4.93 1 98.56 403 HIS B N 1
ATOM 8777 C CA . HIS B 1 403 ? -7.031 14.094 5.328 1 98.56 403 HIS B CA 1
ATOM 8778 C C . HIS B 1 403 ? -7.547 13.273 4.145 1 98.56 403 HIS B C 1
ATOM 8780 O O . HIS B 1 403 ? -7.078 12.156 3.908 1 98.56 403 HIS B O 1
ATOM 8786 N N . PHE B 1 404 ? -8.484 13.773 3.4 1 98.69 404 PHE B N 1
ATOM 8787 C CA . PHE B 1 404 ? -9.117 13 2.344 1 98.69 404 PHE B CA 1
ATOM 8788 C C . PHE B 1 404 ? -8.18 12.828 1.156 1 98.69 404 PHE B C 1
ATOM 8790 O O . PHE B 1 404 ? -8.219 11.812 0.464 1 98.69 404 PHE B O 1
ATOM 8797 N N . LEU B 1 405 ? -7.355 13.836 0.93 1 98.56 405 LEU B N 1
ATOM 8798 C CA . LEU B 1 405 ? -6.336 13.664 -0.098 1 98.56 405 LEU B CA 1
ATOM 8799 C C . LEU B 1 405 ? -5.355 12.562 0.291 1 98.56 405 LEU B C 1
ATOM 8801 O O . LEU B 1 405 ? -4.953 11.758 -0.552 1 98.56 405 LEU B O 1
ATOM 8805 N N . GLN B 1 406 ? -4.977 12.586 1.546 1 98.38 406 GLN B N 1
ATOM 8806 C CA . GLN B 1 406 ? -4.133 11.523 2.082 1 98.38 406 GLN B CA 1
ATOM 8807 C C . GLN B 1 406 ? -4.781 10.156 1.89 1 98.38 406 GLN B C 1
ATOM 8809 O O . GLN B 1 406 ? -4.148 9.227 1.39 1 98.38 406 GLN B O 1
ATOM 8814 N N . GLU B 1 407 ? -6.008 10.039 2.293 1 98.06 407 GLU B N 1
ATOM 8815 C CA . GLU B 1 407 ? -6.754 8.789 2.16 1 98.06 407 GLU B CA 1
ATOM 8816 C C . GLU B 1 407 ? -6.871 8.367 0.698 1 98.06 407 GLU B C 1
ATOM 8818 O O . GLU B 1 407 ? -6.762 7.184 0.378 1 98.06 407 GLU B O 1
ATOM 8823 N N . ASN B 1 408 ? -7.098 9.32 -0.123 1 98.06 408 ASN B N 1
ATOM 8824 C CA . ASN B 1 408 ? -7.25 9.047 -1.549 1 98.06 408 ASN B CA 1
ATOM 8825 C C . ASN B 1 408 ? -5.973 8.453 -2.145 1 98.06 408 ASN B C 1
ATOM 8827 O O . ASN B 1 408 ? -6.035 7.531 -2.959 1 98.06 408 ASN B O 1
ATOM 8831 N N . LEU B 1 409 ? -4.844 8.977 -1.792 1 98.5 409 LEU B N 1
ATOM 8832 C CA . LEU B 1 409 ? -3.57 8.461 -2.281 1 98.5 409 LEU B CA 1
ATOM 8833 C C . LEU B 1 409 ? -3.344 7.031 -1.799 1 98.5 409 LEU B C 1
ATOM 8835 O O . LEU B 1 409 ? -2.881 6.18 -2.561 1 98.5 409 LEU B O 1
ATOM 8839 N N . LEU B 1 410 ? -3.693 6.781 -0.588 1 98.06 410 LEU B N 1
ATOM 8840 C CA . LEU B 1 410 ? -3.525 5.434 -0.055 1 98.06 410 LEU B CA 1
ATOM 8841 C C . LEU B 1 410 ? -4.508 4.465 -0.703 1 98.06 410 LEU B C 1
ATOM 8843 O O . LEU B 1 410 ? -4.184 3.295 -0.921 1 98.06 410 LEU B O 1
ATOM 8847 N N . ASP B 1 411 ? -5.734 4.93 -0.959 1 97.5 411 ASP B N 1
ATOM 8848 C CA . ASP B 1 411 ? -6.703 4.109 -1.675 1 97.5 411 ASP B CA 1
ATOM 8849 C C . ASP B 1 411 ? -6.207 3.766 -3.078 1 97.5 411 ASP B C 1
ATOM 8851 O O . ASP B 1 411 ? -6.391 2.643 -3.549 1 97.5 411 ASP B O 1
ATOM 8855 N N . LEU B 1 412 ? -5.652 4.723 -3.719 1 98 412 LEU B N 1
ATOM 8856 C CA . LEU B 1 412 ? -5.094 4.504 -5.047 1 98 412 LEU B CA 1
ATOM 8857 C C . LEU B 1 412 ? -3.973 3.469 -5 1 98 412 LEU B C 1
ATOM 8859 O O . LEU B 1 412 ? -3.855 2.631 -5.898 1 98 412 LEU B O 1
ATOM 8863 N N . GLN B 1 413 ? -3.141 3.584 -3.967 1 98.12 413 GLN B N 1
ATOM 8864 C CA . GLN B 1 413 ? -2.092 2.59 -3.766 1 98.12 413 GLN B CA 1
ATOM 8865 C C . GLN B 1 413 ? -2.682 1.188 -3.635 1 98.12 413 GLN B C 1
ATOM 8867 O O . GLN B 1 413 ? -2.193 0.243 -4.258 1 98.12 413 GLN B O 1
ATOM 8872 N N . THR B 1 414 ? -3.699 1.065 -2.826 1 97.81 414 THR B N 1
ATOM 8873 C CA . THR B 1 414 ? -4.336 -0.228 -2.602 1 97.81 414 THR B CA 1
ATOM 8874 C C . THR B 1 414 ? -4.914 -0.779 -3.902 1 97.81 414 THR B C 1
ATOM 8876 O O . THR B 1 414 ? -4.789 -1.973 -4.188 1 97.81 414 THR B O 1
ATOM 8879 N N . PHE B 1 415 ? -5.5 0.102 -4.695 1 97.81 415 PHE B N 1
ATOM 8880 C CA . PHE B 1 415 ? -6.051 -0.317 -5.977 1 97.81 415 PHE B CA 1
ATOM 8881 C C . PHE B 1 415 ? -4.945 -0.808 -6.906 1 97.81 415 PHE B C 1
ATOM 8883 O O . PHE B 1 415 ? -5.082 -1.856 -7.539 1 97.81 415 PHE B O 1
ATOM 8890 N N . ALA B 1 416 ? -3.92 -0.068 -7 1 97.75 416 ALA B N 1
ATOM 8891 C CA . ALA B 1 416 ? -2.801 -0.441 -7.859 1 97.75 416 ALA B CA 1
ATOM 8892 C C . ALA B 1 416 ? -2.205 -1.781 -7.438 1 97.75 416 ALA B C 1
ATOM 8894 O O . ALA B 1 416 ? -1.943 -2.645 -8.281 1 97.75 416 ALA B O 1
ATOM 8895 N N . ASP B 1 417 ? -2.027 -1.991 -6.184 1 97.88 417 ASP B N 1
ATOM 8896 C CA . ASP B 1 417 ? -1.447 -3.227 -5.664 1 97.88 417 ASP B CA 1
ATOM 8897 C C . ASP B 1 417 ? -2.316 -4.43 -6.012 1 97.88 417 ASP B C 1
ATOM 8899 O O . ASP B 1 417 ? -1.805 -5.535 -6.207 1 97.88 417 ASP B O 1
ATOM 8903 N N . LYS B 1 418 ? -3.586 -4.215 -6.133 1 97.44 418 LYS B N 1
ATOM 8904 C CA . LYS B 1 418 ? -4.5 -5.336 -6.336 1 97.44 418 LYS B CA 1
ATOM 8905 C C . LYS B 1 418 ? -4.707 -5.613 -7.82 1 97.44 418 LYS B C 1
ATOM 8907 O O . LYS B 1 418 ? -5.129 -6.707 -8.203 1 97.44 418 LYS B O 1
ATOM 8912 N N . THR B 1 419 ? -4.371 -4.586 -8.688 1 96.62 419 THR B N 1
ATOM 8913 C CA . THR B 1 419 ? -4.895 -4.754 -10.039 1 96.62 419 THR B CA 1
ATOM 8914 C C . THR B 1 419 ? -3.783 -4.59 -11.07 1 96.62 419 THR B C 1
ATOM 8916 O O . THR B 1 419 ? -3.959 -4.941 -12.242 1 96.62 419 THR B O 1
ATOM 8919 N N . MET B 1 420 ? -2.615 -4.117 -10.695 1 95 420 MET B N 1
ATOM 8920 C CA . MET B 1 420 ? -1.643 -3.779 -11.734 1 95 420 MET B CA 1
ATOM 8921 C C . MET B 1 420 ? -0.481 -4.77 -11.727 1 95 420 MET B C 1
ATOM 8923 O O . MET B 1 420 ? 0.46 -4.629 -12.516 1 95 420 MET B O 1
ATOM 8927 N N . GLY B 1 421 ? -0.486 -5.742 -10.828 1 93.12 421 GLY B N 1
ATOM 8928 C CA . GLY B 1 421 ? 0.591 -6.719 -10.789 1 93.12 421 GLY B CA 1
ATOM 8929 C C . GLY B 1 421 ? 1.958 -6.09 -10.594 1 93.12 421 GLY B C 1
ATOM 8930 O O . GLY B 1 421 ? 2.131 -5.215 -9.742 1 93.12 421 GLY B O 1
ATOM 8931 N N . LEU B 1 422 ? 2.906 -6.43 -11.352 1 92.62 422 LEU B N 1
ATOM 8932 C CA . LEU B 1 422 ? 4.289 -5.984 -11.219 1 92.62 422 LEU B CA 1
ATOM 8933 C C . LEU B 1 422 ? 4.406 -4.488 -11.5 1 92.62 422 LEU B C 1
ATOM 8935 O O . LEU B 1 422 ? 5.277 -3.814 -10.945 1 92.62 422 LEU B O 1
ATOM 8939 N N . HIS B 1 423 ? 3.602 -4.004 -12.336 1 92.5 423 HIS B N 1
ATOM 8940 C CA . HIS B 1 423 ? 3.646 -2.592 -12.695 1 92.5 423 HIS B CA 1
ATOM 8941 C C . HIS B 1 423 ? 3.434 -1.706 -11.469 1 92.5 423 HIS B C 1
ATOM 8943 O O . HIS B 1 423 ? 3.945 -0.585 -11.414 1 92.5 423 HIS B O 1
ATOM 8949 N N . ALA B 1 424 ? 2.688 -2.242 -10.5 1 95.62 424 ALA B N 1
ATOM 8950 C CA . ALA B 1 424 ? 2.428 -1.465 -9.289 1 95.62 424 ALA B CA 1
ATOM 8951 C C . ALA B 1 424 ? 3.711 -1.255 -8.492 1 95.62 424 ALA B C 1
ATOM 8953 O O . ALA B 1 424 ? 3.82 -0.297 -7.723 1 95.62 424 ALA B O 1
ATOM 8954 N N . SER B 1 425 ? 4.707 -2.119 -8.711 1 94.88 425 SER B N 1
ATOM 8955 C CA . SER B 1 425 ? 5.934 -2.061 -7.93 1 94.88 425 SER B CA 1
ATOM 8956 C C . SER B 1 425 ? 7.016 -1.27 -8.656 1 94.88 425 SER B C 1
ATOM 8958 O O . SER B 1 425 ? 8.109 -1.075 -8.125 1 94.88 425 SER B O 1
ATOM 8960 N N . PHE B 1 426 ? 6.75 -0.806 -9.852 1 92.81 426 PHE B N 1
ATOM 8961 C CA . PHE B 1 426 ? 7.723 0.014 -10.562 1 92.81 426 PHE B CA 1
ATOM 8962 C C . PHE B 1 426 ? 7.797 1.412 -9.961 1 92.81 426 PHE B C 1
ATOM 8964 O O . PHE B 1 426 ? 6.766 2.031 -9.688 1 92.81 426 PHE B O 1
ATOM 8971 N N . ALA B 1 427 ? 9 1.864 -9.805 1 90.88 427 ALA B N 1
ATOM 8972 C CA . ALA B 1 427 ? 9.211 3.219 -9.305 1 90.88 427 ALA B CA 1
ATOM 8973 C C . ALA B 1 427 ? 8.586 4.254 -10.227 1 90.88 427 ALA B C 1
ATOM 8975 O O . ALA B 1 427 ? 8.078 5.281 -9.773 1 90.88 427 ALA B O 1
ATOM 8976 N N . SER B 1 428 ? 8.531 3.998 -11.5 1 88.25 428 SER B N 1
ATOM 8977 C CA . SER B 1 428 ? 8.031 4.938 -12.492 1 88.25 428 SER B CA 1
ATOM 8978 C C . SER B 1 428 ? 6.523 5.121 -12.375 1 88.25 428 SER B C 1
ATOM 8980 O O . SER B 1 428 ? 5.98 6.145 -12.797 1 88.25 428 SER B O 1
ATOM 8982 N N . THR B 1 429 ? 5.855 4.105 -11.797 1 91.75 429 THR B N 1
ATOM 8983 C CA . THR B 1 429 ? 4.41 4.207 -11.625 1 91.75 429 THR B CA 1
ATOM 8984 C C . THR B 1 429 ? 4.059 5.316 -10.641 1 91.75 429 THR B C 1
ATOM 8986 O O . THR B 1 429 ? 2.988 5.922 -10.734 1 91.75 429 THR B O 1
ATOM 8989 N N . GLY B 1 430 ? 4.965 5.598 -9.734 1 92.88 430 GLY B N 1
ATOM 8990 C CA . GLY B 1 430 ? 4.789 6.719 -8.82 1 92.88 430 GLY B CA 1
ATOM 8991 C C . GLY B 1 430 ? 4.109 6.328 -7.52 1 92.88 430 GLY B C 1
ATOM 8992 O O . GLY B 1 430 ? 3.867 7.176 -6.66 1 92.88 430 GLY B O 1
ATOM 8993 N N . LYS B 1 431 ? 3.801 5.012 -7.344 1 95.75 431 LYS B N 1
ATOM 8994 C CA . LYS B 1 431 ? 3.104 4.539 -6.152 1 95.75 431 LYS B CA 1
ATOM 8995 C C . LYS B 1 431 ? 3.951 4.75 -4.902 1 95.75 431 LYS B C 1
ATOM 8997 O O . LYS B 1 431 ? 3.488 5.336 -3.922 1 95.75 431 LYS B O 1
ATOM 9002 N N . ASP B 1 432 ? 5.184 4.336 -4.93 1 94.25 432 ASP B N 1
ATOM 9003 C CA . ASP B 1 432 ? 6.047 4.395 -3.756 1 94.25 432 ASP B CA 1
ATOM 9004 C C . ASP B 1 432 ? 6.348 5.84 -3.367 1 94.25 432 ASP B C 1
ATOM 9006 O O . ASP B 1 432 ? 6.402 6.172 -2.182 1 94.25 432 ASP B O 1
ATOM 9010 N N . ALA B 1 433 ? 6.578 6.648 -4.348 1 95.38 433 ALA B N 1
ATOM 9011 C CA . ALA B 1 433 ? 6.82 8.062 -4.074 1 95.38 433 ALA B CA 1
ATOM 9012 C C . ALA B 1 433 ? 5.613 8.711 -3.406 1 95.38 433 ALA B C 1
ATOM 9014 O O . ALA B 1 433 ? 5.762 9.492 -2.465 1 95.38 433 ALA B O 1
ATOM 9015 N N . ALA B 1 434 ? 4.43 8.414 -3.9 1 97.25 434 ALA B N 1
ATOM 9016 C CA . ALA B 1 434 ? 3.203 8.977 -3.34 1 97.25 434 ALA B CA 1
ATOM 9017 C C . ALA B 1 434 ? 3.031 8.57 -1.88 1 97.25 434 ALA B C 1
ATOM 9019 O O . ALA B 1 434 ? 2.689 9.398 -1.032 1 97.25 434 ALA B O 1
ATOM 9020 N N . VAL B 1 435 ? 3.285 7.328 -1.574 1 97.5 435 VAL B N 1
ATOM 9021 C CA . VAL B 1 435 ? 3.117 6.816 -0.218 1 97.5 435 VAL B CA 1
ATOM 9022 C C . VAL B 1 435 ? 4.164 7.438 0.703 1 97.5 435 VAL B C 1
ATOM 9024 O O . VAL B 1 435 ? 3.865 7.785 1.848 1 97.5 435 VAL B O 1
ATOM 9027 N N . THR B 1 436 ? 5.367 7.559 0.227 1 97.44 436 THR B N 1
ATOM 9028 C CA . THR B 1 436 ? 6.43 8.164 1.02 1 97.44 436 THR B CA 1
ATOM 9029 C C . THR B 1 436 ? 6.098 9.617 1.349 1 97.44 436 THR B C 1
ATOM 9031 O O . THR B 1 436 ? 6.375 10.094 2.453 1 97.44 436 THR B O 1
ATOM 9034 N N . LEU B 1 437 ? 5.48 10.312 0.371 1 97.94 437 LEU B N 1
ATOM 9035 C CA . LEU B 1 437 ? 5.039 11.68 0.63 1 97.94 437 LEU B CA 1
ATOM 9036 C C . LEU B 1 437 ? 4.023 11.719 1.769 1 97.94 437 LEU B C 1
ATOM 9038 O O . LEU B 1 437 ? 4.086 12.594 2.633 1 97.94 437 LEU B O 1
ATOM 9042 N N . VAL B 1 438 ? 3.133 10.773 1.734 1 98.12 438 VAL B N 1
ATOM 9043 C CA . VAL B 1 438 ? 2.113 10.703 2.775 1 98.12 438 VAL B CA 1
ATOM 9044 C C . VAL B 1 438 ? 2.777 10.508 4.137 1 98.12 438 VAL B C 1
ATOM 9046 O O . VAL B 1 438 ? 2.408 11.164 5.113 1 98.12 438 VAL B O 1
ATOM 9049 N N . HIS B 1 439 ? 3.789 9.719 4.176 1 97.31 439 HIS B N 1
ATOM 9050 C CA . HIS B 1 439 ? 4.453 9.43 5.441 1 97.31 439 HIS B CA 1
ATOM 9051 C C . HIS B 1 439 ? 5.301 10.609 5.902 1 97.31 439 HIS B C 1
ATOM 9053 O O . HIS B 1 439 ? 5.355 10.914 7.098 1 97.31 439 HIS B O 1
ATOM 9059 N N . LEU B 1 440 ? 5.914 11.273 4.988 1 97 440 LEU B N 1
ATOM 9060 C CA . LEU B 1 440 ? 6.766 12.414 5.312 1 97 440 LEU B CA 1
ATOM 9061 C C . LEU B 1 440 ? 5.938 13.57 5.859 1 97 440 LEU B C 1
ATOM 9063 O O . LEU B 1 440 ? 6.418 14.344 6.695 1 97 440 LEU B O 1
ATOM 9067 N N . ARG B 1 441 ? 4.695 13.625 5.387 1 96.81 441 ARG B N 1
ATOM 9068 C CA . ARG B 1 441 ? 3.887 14.797 5.715 1 96.81 441 ARG B CA 1
ATOM 9069 C C . ARG B 1 441 ? 2.805 14.453 6.73 1 96.81 441 ARG B C 1
ATOM 9071 O O . ARG B 1 441 ? 1.979 15.297 7.078 1 96.81 441 ARG B O 1
ATOM 9078 N N . GLN B 1 442 ? 2.816 13.289 7.219 1 95.69 442 GLN B N 1
ATOM 9079 C CA . GLN B 1 442 ? 1.783 12.828 8.141 1 95.69 442 GLN B CA 1
ATOM 9080 C C . GLN B 1 442 ? 1.829 13.609 9.453 1 95.69 442 GLN B C 1
ATOM 9082 O O . GLN B 1 442 ? 2.908 13.875 9.984 1 95.69 442 GLN B O 1
ATOM 9087 N N . GLU B 1 443 ? 0.674 14 9.891 1 94.38 443 GLU B N 1
ATOM 9088 C CA . GLU B 1 443 ? 0.542 14.648 11.195 1 94.38 443 GLU B CA 1
ATOM 9089 C C . GLU B 1 443 ? -0.083 13.711 12.219 1 94.38 443 GLU B C 1
ATOM 9091 O O . GLU B 1 443 ? -0.986 12.938 11.883 1 94.38 443 GLU B O 1
ATOM 9096 N N . GLY B 1 444 ? 0.411 13.734 13.367 1 91.19 444 GLY B N 1
ATOM 9097 C CA . GLY B 1 444 ? -0.203 12.992 14.453 1 91.19 444 GLY B CA 1
ATOM 9098 C C . GLY B 1 444 ? 0.248 11.547 14.523 1 91.19 444 GLY B C 1
ATOM 9099 O O . GLY B 1 444 ? 1.229 11.164 13.883 1 91.19 444 GLY B O 1
ATOM 9100 N N . LEU B 1 445 ? -0.54 10.805 15.305 1 89.19 445 LEU B N 1
ATOM 9101 C CA . LEU B 1 445 ? -0.172 9.438 15.648 1 89.19 445 LEU B CA 1
ATOM 9102 C C . LEU B 1 445 ? -0.422 8.492 14.469 1 89.19 445 LEU B C 1
ATOM 9104 O O . LEU B 1 445 ? 0.309 7.52 14.289 1 89.19 445 LEU B O 1
ATOM 9108 N N . ASP B 1 446 ? -1.457 8.711 13.789 1 94.06 446 ASP B N 1
ATOM 9109 C CA . ASP B 1 446 ? -1.854 7.871 12.664 1 94.06 446 ASP B CA 1
ATOM 9110 C C . ASP B 1 446 ? -2.604 8.68 11.609 1 94.06 446 ASP B C 1
ATOM 9112 O O . ASP B 1 446 ? -2.713 9.898 11.719 1 94.06 446 ASP B O 1
ATOM 9116 N N . THR B 1 447 ? -3.074 8.023 10.602 1 95.69 447 THR B N 1
ATOM 9117 C CA . THR B 1 447 ? -3.639 8.727 9.453 1 95.69 447 THR B CA 1
ATOM 9118 C C . THR B 1 447 ? -5.027 9.266 9.781 1 95.69 447 THR B C 1
ATOM 9120 O O . THR B 1 447 ? -5.59 10.055 9.023 1 95.69 447 THR B O 1
ATOM 9123 N N . SER B 1 448 ? -5.609 8.945 10.969 1 95.62 448 SER B N 1
ATOM 9124 C CA . SER B 1 448 ? -6.934 9.445 11.312 1 95.62 448 SER B CA 1
ATOM 9125 C C . SER B 1 448 ? -6.844 10.703 12.172 1 95.62 448 SER B C 1
ATOM 9127 O O . SER B 1 448 ? -7.863 11.281 12.539 1 95.62 448 SER B O 1
ATOM 9129 N N . ALA B 1 449 ? -5.641 11.133 12.484 1 95.12 449 ALA B N 1
ATOM 9130 C CA . ALA B 1 449 ? -5.445 12.258 13.391 1 95.12 449 ALA B CA 1
ATOM 9131 C C . ALA B 1 449 ? -6.141 13.508 12.867 1 95.12 449 ALA B C 1
ATOM 9133 O O . ALA B 1 449 ? -6.805 14.227 13.625 1 95.12 449 ALA B O 1
ATOM 9134 N N . LEU B 1 450 ? -6.039 13.758 11.594 1 97.62 450 LEU B N 1
ATOM 9135 C CA . LEU B 1 450 ? -6.582 14.984 11.016 1 97.62 450 LEU B CA 1
ATOM 9136 C C . LEU B 1 450 ? -8.102 14.977 11.062 1 97.62 450 LEU B C 1
ATOM 9138 O O . LEU B 1 450 ? -8.719 15.977 11.438 1 97.62 450 LEU B O 1
ATOM 9142 N N . ILE B 1 451 ? -8.719 13.883 10.734 1 97.81 451 ILE B N 1
ATOM 9143 C CA . ILE B 1 451 ? -10.172 13.852 10.68 1 97.81 451 ILE B CA 1
ATOM 9144 C C . ILE B 1 451 ? -10.742 13.859 12.102 1 97.81 451 ILE B C 1
ATOM 9146 O O . ILE B 1 451 ? -11.844 14.367 12.328 1 97.81 451 ILE B O 1
ATOM 9150 N N . ARG B 1 452 ? -10.047 13.32 13.055 1 96 452 ARG B N 1
ATOM 9151 C CA . ARG B 1 452 ? -10.453 13.398 14.453 1 96 452 ARG B CA 1
ATOM 9152 C C . ARG B 1 452 ? -10.398 14.836 14.953 1 96 452 ARG B C 1
ATOM 9154 O O . ARG B 1 452 ? -11.219 15.242 15.781 1 96 452 ARG B O 1
ATOM 9161 N N . GLU B 1 453 ? -9.422 15.57 14.445 1 95.19 453 GLU B N 1
ATOM 9162 C CA . GLU B 1 453 ? -9.352 16.984 14.781 1 95.19 453 GLU B CA 1
ATOM 9163 C C . GLU B 1 453 ? -10.586 17.734 14.273 1 95.19 453 GLU B C 1
ATOM 9165 O O . GLU B 1 453 ? -11.125 18.609 14.961 1 95.19 453 GLU B O 1
ATOM 9170 N N . VAL B 1 454 ? -10.992 17.391 13.078 1 97.12 454 VAL B N 1
ATOM 9171 C CA . VAL B 1 454 ? -12.195 18 12.516 1 97.12 454 VAL B CA 1
ATOM 9172 C C . VAL B 1 454 ? -13.398 17.688 13.398 1 97.12 454 VAL B C 1
ATOM 9174 O O . VAL B 1 454 ? -14.203 18.562 13.703 1 97.12 454 VAL B O 1
ATOM 9177 N N . ALA B 1 455 ? -13.523 16.438 13.805 1 96.06 455 ALA B N 1
ATOM 9178 C CA . ALA B 1 455 ? -14.625 16.031 14.68 1 96.06 455 ALA B CA 1
ATOM 9179 C C . ALA B 1 455 ? -14.578 16.781 16 1 96.06 455 ALA B C 1
ATOM 9181 O O . ALA B 1 455 ? -15.609 17.219 16.516 1 96.06 455 ALA B O 1
ATOM 9182 N N . PHE B 1 456 ? -13.438 16.906 16.547 1 92.19 456 PHE B N 1
ATOM 9183 C CA . PHE B 1 456 ? -13.258 17.562 17.828 1 92.19 456 PHE B CA 1
ATOM 9184 C C . PHE B 1 456 ? -13.711 19.016 17.766 1 92.19 456 PHE B C 1
ATOM 9186 O O . PHE B 1 456 ? -14.406 19.5 18.656 1 92.19 456 PHE B O 1
ATOM 9193 N N . GLN B 1 457 ? -13.305 19.656 16.703 1 91.12 457 GLN B N 1
ATOM 9194 C CA . GLN B 1 457 ? -13.688 21.062 16.531 1 91.12 457 GLN B CA 1
ATOM 9195 C C . GLN B 1 457 ? -15.188 21.188 16.297 1 91.12 457 GLN B C 1
ATOM 9197 O O . GLN B 1 457 ? -15.812 22.156 16.766 1 91.12 457 GLN B O 1
ATOM 9202 N N . SER B 1 458 ? -15.695 20.234 15.594 1 90.44 458 SER B N 1
ATOM 9203 C CA . SER B 1 458 ? -17.141 20.25 15.352 1 90.44 458 SER B CA 1
ATOM 9204 C C . SER B 1 458 ? -17.922 20.141 16.656 1 90.44 458 SER B C 1
ATOM 9206 O O . SER B 1 458 ? -18.969 20.75 16.797 1 90.44 458 SER B O 1
ATOM 9208 N N . ILE B 1 459 ? -17.438 19.422 17.547 1 87.94 459 ILE B N 1
ATOM 9209 C CA . ILE B 1 459 ? -18.141 19.125 18.781 1 87.94 459 ILE B CA 1
ATOM 9210 C C . ILE B 1 459 ? -17.906 20.266 19.781 1 87.94 459 ILE B C 1
ATOM 9212 O O . ILE B 1 459 ? -18.844 20.734 20.422 1 87.94 459 ILE B O 1
ATOM 9216 N N . THR B 1 460 ? -16.719 20.719 19.906 1 83.5 460 THR B N 1
ATOM 9217 C CA . THR B 1 460 ? -16.375 21.688 20.938 1 83.5 460 THR B CA 1
ATOM 9218 C C . THR B 1 460 ? -16.859 23.078 20.562 1 83.5 460 THR B C 1
ATOM 9220 O O . THR B 1 460 ? -17.281 23.859 21.422 1 83.5 460 THR B O 1
ATOM 9223 N N . LYS B 1 461 ? -16.828 23.406 19.266 1 79.81 461 LYS B N 1
ATOM 9224 C CA . LYS B 1 461 ? -17.25 24.719 18.828 1 79.81 461 LYS B CA 1
ATOM 9225 C C . LYS B 1 461 ? -18.656 24.688 18.25 1 79.81 461 LYS B C 1
ATOM 9227 O O . LYS B 1 461 ? -19.188 25.703 17.812 1 79.81 461 LYS B O 1
ATOM 9232 N N . ASN B 1 462 ? -19.219 23.516 18.234 1 78.75 462 ASN B N 1
ATOM 9233 C CA . ASN B 1 462 ? -20.562 23.281 17.719 1 78.75 462 ASN B CA 1
ATOM 9234 C C . ASN B 1 462 ? -20.719 23.797 16.297 1 78.75 462 ASN B C 1
ATOM 9236 O O . ASN B 1 462 ? -21.641 24.562 16 1 78.75 462 ASN B O 1
ATOM 9240 N N . ILE B 1 463 ? -19.75 23.5 15.555 1 79.38 463 ILE B N 1
ATOM 9241 C CA . ILE B 1 463 ? -19.75 23.891 14.148 1 79.38 463 ILE B CA 1
ATOM 9242 C C . ILE B 1 463 ? -20.281 22.75 13.297 1 79.38 463 ILE B C 1
ATOM 9244 O O . ILE B 1 463 ? -20.016 21.578 13.594 1 79.38 463 ILE B O 1
ATOM 9248 N N . GLY B 1 464 ? -20.953 23.109 12.273 1 76.56 464 GLY B N 1
ATOM 9249 C CA . GLY B 1 464 ? -21.547 22.125 11.367 1 76.56 464 GLY B CA 1
ATOM 9250 C C . GLY B 1 464 ? -23.062 22.188 11.328 1 76.56 464 GLY B C 1
ATOM 9251 O O . GLY B 1 464 ? -23.641 23.266 11.352 1 76.56 464 GLY B O 1
ATOM 9252 N N . THR B 1 465 ? -23.562 21.016 11.172 1 71.44 465 THR B N 1
ATOM 9253 C CA . THR B 1 465 ? -25.016 20.969 10.984 1 71.44 465 THR B CA 1
ATOM 9254 C C . THR B 1 465 ? -25.734 21.234 12.297 1 71.44 465 THR B C 1
ATOM 9256 O O . THR B 1 465 ? -25.375 20.672 13.336 1 71.44 465 THR B O 1
ATOM 9259 N N . THR B 1 466 ? -26.312 22.422 12.484 1 60.81 466 THR B N 1
ATOM 9260 C CA . THR B 1 466 ? -27.094 22.75 13.664 1 60.81 466 THR B CA 1
ATOM 9261 C C . THR B 1 466 ? -28.578 22.484 13.43 1 60.81 466 THR B C 1
ATOM 9263 O O . THR B 1 466 ? -29 22.266 12.289 1 60.81 466 THR B O 1
ATOM 9266 N N . HIS B 1 467 ? -29.438 22.391 14.586 1 47.31 467 HIS B N 1
ATOM 9267 C CA . HIS B 1 467 ? -30.828 22 14.68 1 47.31 467 HIS B CA 1
ATOM 9268 C C . HIS B 1 467 ? -31.672 22.703 13.609 1 47.31 467 HIS B C 1
ATOM 9270 O O . HIS B 1 467 ? -32.844 22.344 13.398 1 47.31 467 HIS B O 1
ATOM 9276 N N . TRP B 1 468 ? -31.328 23.797 13.242 1 38.75 468 TRP B N 1
ATOM 9277 C CA . TRP B 1 468 ? -32.5 24.531 12.781 1 38.75 468 TRP B CA 1
ATOM 9278 C C . TRP B 1 468 ? -33.406 23.641 11.914 1 38.75 468 TRP B C 1
ATOM 9280 O O . TRP B 1 468 ? -34.625 23.578 12.117 1 38.75 468 TRP B O 1
ATOM 9290 N N . GLY B 1 469 ? -33 23.391 10.766 1 37.84 469 GLY B N 1
ATOM 9291 C CA . GLY B 1 469 ? -34.031 22.797 9.914 1 37.84 469 GLY B CA 1
ATOM 9292 C C . GLY B 1 469 ? -34.438 21.406 10.375 1 37.84 469 GLY B C 1
ATOM 9293 O O . GLY B 1 469 ? -35.344 20.812 9.805 1 37.84 469 GLY B O 1
ATOM 9294 N N . TRP B 1 470 ? -33.625 20.75 11.078 1 39.84 470 TRP B N 1
ATOM 9295 C CA . TRP B 1 470 ? -33.906 19.375 11.492 1 39.84 470 TRP B CA 1
ATOM 9296 C C . TRP B 1 470 ? -34.625 19.344 12.828 1 39.84 470 TRP B C 1
ATOM 9298 O O . TRP B 1 470 ? -34.906 18.266 13.367 1 39.84 470 TRP B O 1
ATOM 9308 N N . TRP B 1 471 ? -34.75 20.328 13.602 1 34.84 471 TRP B N 1
ATOM 9309 C CA . TRP B 1 471 ? -35.688 20.453 14.719 1 34.84 471 TRP B CA 1
ATOM 9310 C C . TRP B 1 471 ? -37.031 19.797 14.383 1 34.84 471 TRP B C 1
ATOM 9312 O O . TRP B 1 471 ? -37.625 19.156 15.234 1 34.84 471 TRP B O 1
ATOM 9322 N N . LEU B 1 472 ? -37.375 20 13.219 1 33.38 472 LEU B N 1
ATOM 9323 C CA . LEU B 1 472 ? -38.625 19.344 12.844 1 33.38 472 LEU B CA 1
ATOM 9324 C C . LEU B 1 472 ? -38.5 17.844 13.008 1 33.38 472 LEU B C 1
ATOM 9326 O O . LEU B 1 472 ? -39.469 17.188 13.43 1 33.38 472 LEU B O 1
ATOM 9330 N N . THR B 1 473 ? -37.344 17.281 12.797 1 35.25 473 THR B N 1
ATOM 9331 C CA . THR B 1 473 ? -37.219 15.836 12.906 1 35.25 473 THR B CA 1
ATOM 9332 C C . THR B 1 473 ? -37.062 15.422 14.367 1 35.25 473 THR B C 1
ATOM 9334 O O . THR B 1 473 ? -37.438 14.312 14.75 1 35.25 473 THR B O 1
ATOM 9337 N N . SER B 1 474 ? -36.438 16.141 15.258 1 36.91 474 SER B N 1
ATOM 9338 C CA . SER B 1 474 ? -36.281 15.766 16.656 1 36.91 474 SER B CA 1
ATOM 9339 C C . SER B 1 474 ? -37.625 15.828 17.391 1 36.91 474 SER B C 1
ATOM 9341 O O . SER B 1 474 ? -37.812 15.141 18.406 1 36.91 474 SER B O 1
ATOM 9343 N N . LEU B 1 475 ? -38.375 16.875 17.312 1 33.84 475 LEU B N 1
ATOM 9344 C CA . LEU B 1 475 ? -39.719 16.891 17.906 1 33.84 475 LEU B CA 1
ATOM 9345 C C . LEU B 1 475 ? -40.5 15.633 17.547 1 33.84 475 LEU B C 1
ATOM 9347 O O . LEU B 1 475 ? -41.25 15.109 18.375 1 33.84 475 LEU B O 1
ATOM 9351 N N . LEU B 1 476 ? -40.344 15.156 16.359 1 34.62 476 LEU B N 1
ATOM 9352 C CA . LEU B 1 476 ? -41.062 13.938 15.992 1 34.62 476 LEU B CA 1
ATOM 9353 C C . LEU B 1 476 ? -40.344 12.711 16.578 1 34.62 476 LEU B C 1
ATOM 9355 O O . LEU B 1 476 ? -40.906 11.609 16.562 1 34.62 476 LEU B O 1
ATOM 9359 N N . GLN B 1 477 ? -39.156 12.742 17.031 1 37.78 477 GLN B N 1
ATOM 9360 C CA . GLN B 1 477 ? -38.5 11.609 17.656 1 37.78 477 GLN B CA 1
ATOM 9361 C C . GLN B 1 477 ? -39.062 11.32 19.031 1 37.78 477 GLN B C 1
ATOM 9363 O O . GLN B 1 477 ? -39.031 10.18 19.5 1 37.78 477 GLN B O 1
ATOM 9368 N N . SER B 1 478 ? -39.344 12.242 19.938 1 34.75 478 SER B N 1
ATOM 9369 C CA . SER B 1 478 ? -39.906 11.977 21.25 1 34.75 478 SER B CA 1
ATOM 9370 C C . SER B 1 478 ? -41.219 11.242 21.156 1 34.75 478 SER B C 1
ATOM 9372 O O . SER B 1 478 ? -41.625 10.531 22.078 1 34.75 478 SER B O 1
ATOM 9374 N N . VAL B 1 479 ? -42.188 11.656 20.359 1 35.28 479 VAL B N 1
ATOM 9375 C CA . VAL B 1 479 ? -43.5 11.047 20.297 1 35.28 479 VAL B CA 1
ATOM 9376 C C . VAL B 1 479 ? -43.438 9.719 19.547 1 35.28 479 VAL B C 1
ATOM 9378 O O . VAL B 1 479 ? -44.125 8.766 19.891 1 35.28 479 VAL B O 1
ATOM 9381 N N . PHE B 1 480 ? -43.031 9.562 18.266 1 32.19 480 PHE B N 1
ATOM 9382 C CA . PHE B 1 480 ? -42.938 8.289 17.562 1 32.19 480 PHE B CA 1
ATOM 9383 C C . PHE B 1 480 ? -41.5 7.812 17.469 1 32.19 480 PHE B C 1
ATOM 9385 O O . PHE B 1 480 ? -40.75 8.273 16.609 1 32.19 480 PHE B O 1
ATOM 9392 N N . PRO B 1 481 ? -40.906 7.238 18.578 1 36 481 PRO B N 1
ATOM 9393 C CA . PRO B 1 481 ? -39.594 6.582 18.547 1 36 481 PRO B CA 1
ATOM 9394 C C . PRO B 1 481 ? -39.281 5.949 17.203 1 36 481 PRO B C 1
ATOM 9396 O O . PRO B 1 481 ? -38.094 5.766 16.859 1 36 481 PRO B O 1
ATOM 9399 N N . ALA B 1 482 ? -40.25 5.41 16.531 1 33.31 482 ALA B N 1
ATOM 9400 C CA . ALA B 1 482 ? -40.188 4.766 15.227 1 33.31 482 ALA B CA 1
ATOM 9401 C C . ALA B 1 482 ? -39.75 5.742 14.148 1 33.31 482 ALA B C 1
ATOM 9403 O O . ALA B 1 482 ? -39.469 5.344 13.016 1 33.31 482 ALA B O 1
ATOM 9404 N N . LEU B 1 483 ? -39.906 6.988 14.344 1 32.19 483 LEU B N 1
ATOM 9405 C CA . LEU B 1 483 ? -39.594 8.047 13.383 1 32.19 483 LEU B CA 1
ATOM 9406 C C . LEU B 1 483 ? -38.094 8.25 13.266 1 32.19 483 LEU B C 1
ATOM 9408 O O . LEU B 1 483 ? -37.625 8.977 12.383 1 32.19 483 LEU B O 1
ATOM 9412 N N . ASP B 1 484 ? -37.219 7.988 14.258 1 35.44 484 ASP B N 1
ATOM 9413 C CA . ASP B 1 484 ? -35.812 7.777 13.992 1 35.44 484 ASP B CA 1
ATOM 9414 C C . ASP B 1 484 ? -35.594 6.902 12.766 1 35.44 484 ASP B C 1
ATOM 9416 O O . ASP B 1 484 ? -34.531 6.871 12.188 1 35.44 484 ASP B O 1
ATOM 9420 N N . ARG B 1 485 ? -36.531 6.094 12.586 1 34.84 485 ARG B N 1
ATOM 9421 C CA . ARG B 1 485 ? -36.625 5.297 11.367 1 34.84 485 ARG B CA 1
ATOM 9422 C C . ARG B 1 485 ? -36.906 6.18 10.156 1 34.84 485 ARG B C 1
ATOM 9424 O O . ARG B 1 485 ? -36.562 5.824 9.031 1 34.84 485 ARG B O 1
ATOM 9431 N N . PHE B 1 486 ? -37.781 7.191 10.32 1 32.19 486 PHE B N 1
ATOM 9432 C CA . PHE B 1 486 ? -38.188 8.07 9.242 1 32.19 486 PHE B CA 1
ATOM 9433 C C . PHE B 1 486 ? -37.094 9.039 8.852 1 32.19 486 PHE B C 1
ATOM 9435 O O . PHE B 1 486 ? -37.094 9.57 7.742 1 32.19 486 PHE B O 1
ATOM 9442 N N . LEU B 1 487 ? -36.469 9.703 9.797 1 38.38 487 LEU B N 1
ATOM 9443 C CA . LEU B 1 487 ? -35.219 10.391 9.383 1 38.38 487 LEU B CA 1
ATOM 9444 C C . LEU B 1 487 ? -34.312 9.438 8.641 1 38.38 487 LEU B C 1
ATOM 9446 O O . LEU B 1 487 ? -33.188 9.828 8.242 1 38.38 487 LEU B O 1
ATOM 9450 N N . LYS B 1 488 ? -34.5 8.219 8.859 1 40.16 488 LYS B N 1
ATOM 9451 C CA . LYS B 1 488 ? -34.125 7.246 7.836 1 40.16 488 LYS B CA 1
ATOM 9452 C C . LYS B 1 488 ? -34.719 7.621 6.473 1 40.16 488 LYS B C 1
ATOM 9454 O O . LYS B 1 488 ? -35.875 7.379 6.207 1 40.16 488 LYS B O 1
ATOM 9459 N N . ASN B 1 489 ? -34.531 8.836 6.117 1 44.34 489 ASN B N 1
ATOM 9460 C CA . ASN B 1 489 ? -34.812 9.461 4.832 1 44.34 489 ASN B CA 1
ATOM 9461 C C . ASN B 1 489 ? -35.625 8.539 3.934 1 44.34 489 ASN B C 1
ATOM 9463 O O . ASN B 1 489 ? -35.094 7.906 3.027 1 44.34 489 ASN B O 1
ATOM 9467 N N . PRO B 1 490 ? -36.812 8.055 4.375 1 48.62 490 PRO B N 1
ATOM 9468 C CA . PRO B 1 490 ? -37.562 7.129 3.516 1 48.62 490 PRO B CA 1
ATOM 9469 C C . PRO B 1 490 ? -37.562 7.551 2.049 1 48.62 490 PRO B C 1
ATOM 9471 O O . PRO B 1 490 ? -37.688 6.707 1.159 1 48.62 490 PRO B O 1
ATOM 9474 N N . LEU B 1 491 ? -37.375 8.914 1.996 1 58.12 491 LEU B N 1
ATOM 9475 C CA . LEU B 1 491 ? -37.469 9.398 0.62 1 58.12 491 LEU B CA 1
ATOM 9476 C C . LEU B 1 491 ? -36.062 9.406 -0.027 1 58.12 491 LEU B C 1
ATOM 9478 O O . LEU B 1 491 ? -35.938 9.664 -1.225 1 58.12 491 LEU B O 1
ATOM 9482 N N . TYR B 1 492 ? -35.125 8.984 0.921 1 73.12 492 TYR B N 1
ATOM 9483 C CA . TYR B 1 492 ? -33.812 8.977 0.271 1 73.12 492 TYR B CA 1
ATOM 9484 C C . TYR B 1 492 ? -33.625 7.707 -0.551 1 73.12 492 TYR B C 1
ATOM 9486 O O . TYR B 1 492 ? -34.031 6.621 -0.132 1 73.12 492 TYR B O 1
ATOM 9494 N N . SER B 1 493 ? -33.312 7.922 -1.624 1 79.56 493 SER B N 1
ATOM 9495 C CA . SER B 1 493 ? -32.906 6.824 -2.496 1 79.56 493 SER B CA 1
ATOM 9496 C C . SER B 1 493 ? -31.578 7.137 -3.201 1 79.56 493 SER B C 1
ATOM 9498 O O . SER B 1 493 ? -31.375 8.258 -3.67 1 79.56 493 SER B O 1
ATOM 9500 N N . PRO B 1 494 ? -30.703 6.184 -3.148 1 82.31 494 PRO B N 1
ATOM 9501 C CA . PRO B 1 494 ? -29.453 6.355 -3.896 1 82.31 494 PRO B CA 1
ATOM 9502 C C . PRO B 1 494 ? -29.688 6.648 -5.379 1 82.31 494 PRO B C 1
ATOM 9504 O O . PRO B 1 494 ? -28.781 7.102 -6.074 1 82.31 494 PRO B O 1
ATOM 9507 N N . ARG B 1 495 ? -30.906 6.469 -5.832 1 80.56 495 ARG B N 1
ATOM 9508 C CA . ARG B 1 495 ? -31.203 6.629 -7.25 1 80.56 495 ARG B CA 1
ATOM 9509 C C . ARG B 1 495 ? -31.469 8.094 -7.598 1 80.56 495 ARG B C 1
ATOM 9511 O O . ARG B 1 495 ? -31.5 8.461 -8.773 1 80.56 495 ARG B O 1
ATOM 9518 N N . ILE B 1 496 ? -31.547 8.867 -6.59 1 79.56 496 ILE B N 1
ATOM 9519 C CA . ILE B 1 496 ? -31.875 10.273 -6.809 1 79.56 496 ILE B CA 1
ATOM 9520 C C . ILE B 1 496 ? -30.625 11.016 -7.293 1 79.56 496 ILE B C 1
ATOM 9522 O O . ILE B 1 496 ? -29.594 11.023 -6.617 1 79.56 496 ILE B O 1
ATOM 9526 N N . ALA B 1 497 ? -30.828 11.617 -8.359 1 80.62 497 ALA B N 1
ATOM 9527 C CA . ALA B 1 497 ? -29.688 12.305 -8.984 1 80.62 497 ALA B CA 1
ATOM 9528 C C . ALA B 1 497 ? -29.438 13.664 -8.328 1 80.62 497 ALA B C 1
ATOM 9530 O O . ALA B 1 497 ? -28.375 14.242 -8.477 1 80.62 497 ALA B O 1
ATOM 9531 N N . ASP B 1 498 ? -30.391 14.117 -7.582 1 85.5 498 ASP B N 1
ATOM 9532 C CA . ASP B 1 498 ? -30.281 15.422 -6.934 1 85.5 498 ASP B CA 1
ATOM 9533 C C . ASP B 1 498 ? -29.234 15.383 -5.824 1 85.5 498 ASP B C 1
ATOM 9535 O O . ASP B 1 498 ? -29.438 14.75 -4.785 1 85.5 498 ASP B O 1
ATOM 9539 N N . LEU B 1 499 ? -28.156 16.156 -6.02 1 92.12 499 LEU B N 1
ATOM 9540 C CA . LEU B 1 499 ? -27.062 16.172 -5.062 1 92.12 499 LEU B CA 1
ATOM 9541 C C . LEU B 1 499 ? -27.516 16.734 -3.721 1 92.12 499 LEU B C 1
ATOM 9543 O O . LEU B 1 499 ? -26.953 16.391 -2.678 1 92.12 499 LEU B O 1
ATOM 9547 N N . GLY B 1 500 ? -28.5 17.578 -3.738 1 89.56 500 GLY B N 1
ATOM 9548 C CA . GLY B 1 500 ? -29.031 18.156 -2.5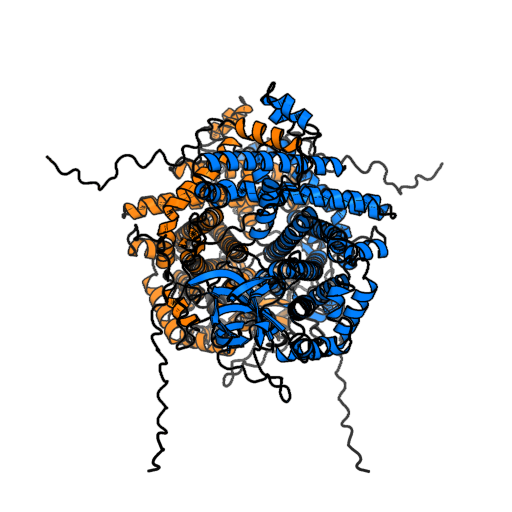12 1 89.56 500 GLY B CA 1
ATOM 9549 C C . GLY B 1 500 ? -29.547 17.109 -1.545 1 89.56 500 GLY B C 1
ATOM 9550 O O . GLY B 1 500 ? -29.438 17.266 -0.329 1 89.56 500 GLY B O 1
ATOM 9551 N N . ARG B 1 501 ? -30.125 16.062 -2.072 1 89.69 501 ARG B N 1
ATOM 9552 C CA . ARG B 1 501 ? -30.656 15 -1.224 1 89.69 501 ARG B CA 1
ATOM 9553 C C . ARG B 1 501 ? -29.516 14.227 -0.56 1 89.69 501 ARG B C 1
ATOM 9555 O O . ARG B 1 501 ? -29.641 13.789 0.585 1 89.69 501 ARG B O 1
ATOM 9562 N N . HIS B 1 502 ? -28.516 14.016 -1.312 1 93 502 HIS B N 1
ATOM 9563 C CA . HIS B 1 502 ? -27.344 13.367 -0.728 1 93 502 HIS B CA 1
ATOM 9564 C C . HIS B 1 502 ? -26.688 14.258 0.324 1 93 502 HIS B C 1
ATOM 9566 O O . HIS B 1 502 ? -26.203 13.766 1.341 1 93 502 HIS B O 1
ATOM 9572 N N . LEU B 1 503 ? -26.641 15.594 0.061 1 92.75 503 LEU B N 1
ATOM 9573 C CA . LEU B 1 503 ? -26.141 16.547 1.045 1 92.75 503 LEU B CA 1
ATOM 9574 C C . LEU B 1 503 ? -26.922 16.453 2.348 1 92.75 503 LEU B C 1
ATOM 9576 O O . LEU B 1 503 ? -26.344 16.469 3.434 1 92.75 503 LEU B O 1
ATOM 9580 N N . ILE B 1 504 ? -28.219 16.281 2.225 1 88.31 504 ILE B N 1
ATOM 9581 C CA . ILE B 1 504 ? -29.078 16.156 3.398 1 88.31 504 ILE B CA 1
ATOM 9582 C C . ILE B 1 504 ? -28.734 14.867 4.152 1 88.31 504 ILE B C 1
ATOM 9584 O O . ILE B 1 504 ? -28.719 14.852 5.383 1 88.31 504 ILE B O 1
ATOM 9588 N N . PHE B 1 505 ? -28.516 13.812 3.443 1 91.19 505 PHE B N 1
ATOM 9589 C CA . PHE B 1 505 ? -28.172 12.539 4.059 1 91.19 505 PHE B CA 1
ATOM 9590 C C . PHE B 1 505 ? -26.922 12.672 4.918 1 91.19 505 PHE B C 1
ATOM 9592 O O . PHE B 1 505 ? -26.922 12.281 6.086 1 91.19 505 PHE B O 1
ATOM 9599 N N . PHE B 1 506 ? -25.859 13.234 4.379 1 94.19 506 PHE B N 1
ATOM 9600 C CA . PHE B 1 506 ? -24.594 13.336 5.102 1 94.19 506 PHE B CA 1
ATOM 9601 C C . PHE B 1 506 ? -24.688 14.375 6.215 1 94.19 506 PHE B C 1
ATOM 9603 O O . PHE B 1 506 ? -24.047 14.234 7.262 1 94.19 506 PHE B O 1
ATOM 9610 N N . SER B 1 507 ? -25.469 15.43 6.004 1 90.88 507 SER B N 1
ATOM 9611 C CA . SER B 1 507 ? -25.703 16.406 7.066 1 90.88 507 SER B CA 1
ATOM 9612 C C . SER B 1 507 ? -26.406 15.766 8.258 1 90.88 507 SER B C 1
ATOM 9614 O O . SER B 1 507 ? -26.078 16.078 9.406 1 90.88 507 SER B O 1
ATOM 9616 N N . HIS B 1 508 ? -27.328 14.906 7.934 1 89.12 508 HIS B N 1
ATOM 9617 C CA . HIS B 1 508 ? -28.016 14.188 9 1 89.12 508 HIS B CA 1
ATOM 9618 C C . HIS B 1 508 ? -27.062 13.25 9.734 1 89.12 508 HIS B C 1
ATOM 9620 O O . HIS B 1 508 ? -27.141 13.117 10.961 1 89.12 508 HIS B O 1
ATOM 9626 N N . LYS B 1 509 ? -26.297 12.547 8.969 1 92.94 509 LYS B N 1
ATOM 9627 C CA . LYS B 1 509 ? -25.281 11.688 9.578 1 92.94 509 LYS B CA 1
ATOM 9628 C C . LYS B 1 509 ? -24.391 12.484 10.523 1 92.94 509 LYS B C 1
ATOM 9630 O O . LYS B 1 509 ? -24.141 12.055 11.648 1 92.94 509 LYS B O 1
ATOM 9635 N N . HIS B 1 510 ? -23.969 13.672 10.086 1 93.88 510 HIS B N 1
ATOM 9636 C CA . HIS B 1 510 ? -23.109 14.523 10.898 1 93.88 510 HIS B CA 1
ATOM 9637 C C . HIS B 1 510 ? -23.828 14.977 12.164 1 93.88 510 HIS B C 1
ATOM 9639 O O . HIS B 1 510 ? -23.266 14.922 13.258 1 93.88 510 HIS B O 1
ATOM 9645 N N . TYR B 1 511 ? -25.016 15.383 11.977 1 90.44 511 TYR B N 1
ATOM 9646 C CA . TYR B 1 511 ? -25.797 15.883 13.102 1 90.44 511 TYR B CA 1
ATOM 9647 C C . TYR B 1 511 ? -25.984 14.797 14.164 1 90.44 511 TYR B C 1
ATOM 9649 O O . TYR B 1 511 ? -25.781 15.047 15.352 1 90.44 511 TYR B O 1
ATOM 9657 N N . SER B 1 512 ? -26.391 13.633 13.703 1 89.06 512 SER B N 1
ATOM 9658 C CA . SER B 1 512 ? -26.672 12.523 14.609 1 89.06 512 SER B CA 1
ATOM 9659 C C . SER B 1 512 ? -25.406 12.125 15.391 1 89.06 512 SER B C 1
ATOM 9661 O O . SER B 1 512 ? -25.469 11.922 16.609 1 89.06 512 SER B O 1
ATOM 9663 N N . LEU B 1 513 ? -24.344 12.086 14.734 1 92.94 513 LEU B N 1
ATOM 9664 C CA . LEU B 1 513 ? -23.109 11.664 15.367 1 92.94 513 LEU B CA 1
ATOM 9665 C C . LEU B 1 513 ? -22.562 12.758 16.281 1 92.94 513 LEU B C 1
ATOM 9667 O O . LEU B 1 513 ? -22.062 12.461 17.375 1 92.94 513 LEU B O 1
ATOM 9671 N N . LYS B 1 514 ? -22.625 13.984 15.836 1 91.38 514 LYS B N 1
ATOM 9672 C CA . LYS B 1 514 ? -22.203 15.109 16.656 1 91.38 514 LYS B CA 1
ATOM 9673 C C . LYS B 1 514 ? -23 15.164 17.969 1 91.38 514 LYS B C 1
ATOM 9675 O O . LYS B 1 514 ? -22.438 15.352 19.047 1 91.38 514 LYS B O 1
ATOM 9680 N N . LYS B 1 515 ? -24.297 14.977 17.844 1 88.06 515 LYS B N 1
ATOM 9681 C CA . LYS B 1 515 ? -25.156 14.984 19.016 1 88.06 515 LYS B CA 1
ATOM 9682 C C . LYS B 1 515 ? -24.781 13.875 19.984 1 88.06 515 LYS B C 1
ATOM 9684 O O . LYS B 1 515 ? -24.672 14.102 21.188 1 88.06 515 LYS B O 1
ATOM 9689 N N . ARG B 1 516 ? -24.562 12.703 19.438 1 87.75 516 ARG B N 1
ATOM 9690 C CA . ARG B 1 516 ? -24.188 11.562 20.266 1 87.75 516 ARG B CA 1
ATOM 9691 C C . ARG B 1 516 ? -22.859 11.797 20.969 1 87.75 516 ARG B C 1
ATOM 9693 O O . ARG B 1 516 ? -22.688 11.445 22.141 1 87.75 516 ARG B O 1
ATOM 9700 N N . LEU B 1 517 ? -21.922 12.328 20.297 1 90.5 517 LEU B N 1
ATOM 9701 C CA . LEU B 1 517 ? -20.594 12.555 20.844 1 90.5 517 LEU B CA 1
ATOM 9702 C C . LEU B 1 517 ? -20.625 13.664 21.891 1 90.5 517 LEU B C 1
ATOM 9704 O O . LEU B 1 517 ? -19.922 13.586 22.906 1 90.5 517 LEU B O 1
ATOM 9708 N N . ARG B 1 518 ? -21.375 14.703 21.641 1 87.12 518 ARG B N 1
ATOM 9709 C CA . ARG B 1 518 ? -21.516 15.773 22.625 1 87.12 518 ARG B CA 1
ATOM 9710 C C . ARG B 1 518 ? -22.156 15.266 23.906 1 87.12 518 ARG B C 1
ATOM 9712 O O . ARG B 1 518 ? -21.734 15.633 25 1 87.12 518 ARG B O 1
ATOM 9719 N N . GLN B 1 519 ? -23.141 14.445 23.719 1 85.5 519 GLN B N 1
ATOM 9720 C CA . GLN B 1 519 ? -23.812 13.859 24.875 1 85.5 519 GLN B CA 1
ATOM 9721 C C . GLN B 1 519 ? -22.844 12.984 25.672 1 85.5 519 GLN B C 1
ATOM 9723 O O . GLN B 1 519 ? -22.797 13.055 26.906 1 85.5 519 GLN B O 1
ATOM 9728 N N . SER B 1 520 ? -22.219 12.18 24.938 1 85.25 520 SER B N 1
ATOM 9729 C CA . SER B 1 520 ? -21.266 11.297 25.609 1 85.25 520 SER B CA 1
ATOM 9730 C C . SER B 1 520 ? -20.172 12.094 26.328 1 85.25 520 SER B C 1
ATOM 9732 O O . SER B 1 520 ? -19.781 11.75 27.438 1 85.25 520 SER B O 1
ATOM 9734 N N . ARG B 1 521 ? -19.641 13.086 25.703 1 83.12 521 ARG B N 1
ATOM 9735 C CA . ARG B 1 521 ? -18.594 13.922 26.281 1 83.12 521 ARG B CA 1
ATOM 9736 C C . ARG B 1 521 ? -19.062 14.57 27.578 1 83.12 521 ARG B C 1
ATOM 9738 O O . ARG B 1 521 ? -18.328 14.625 28.562 1 83.12 521 ARG B O 1
ATOM 9745 N N . GLU B 1 522 ? -20.281 15.023 27.578 1 81.69 522 GLU B N 1
ATOM 9746 C CA . GLU B 1 522 ? -20.844 15.672 28.75 1 81.69 522 GLU B CA 1
ATOM 9747 C C . GLU B 1 522 ? -21.047 14.664 29.891 1 81.69 522 GLU B C 1
ATOM 9749 O O . GLU B 1 522 ? -20.812 14.984 31.047 1 81.69 522 GLU B O 1
ATOM 9754 N N . LEU B 1 523 ? -21.438 13.523 29.516 1 81.06 523 LEU B N 1
ATOM 9755 C CA . LEU B 1 523 ? -21.641 12.477 30.516 1 81.06 523 LEU B CA 1
ATOM 9756 C C . LEU B 1 523 ? -20.312 12.078 31.156 1 81.06 523 LEU B C 1
ATOM 9758 O O . LEU B 1 523 ? -20.234 11.898 32.375 1 81.06 523 LEU B O 1
ATOM 9762 N N . GLU B 1 524 ? -19.344 11.891 30.375 1 80.06 524 GLU B N 1
ATOM 9763 C CA . GLU B 1 524 ? -18.031 11.477 30.875 1 80.06 524 GLU B CA 1
ATOM 9764 C C . GLU B 1 524 ? -17.375 12.594 31.672 1 80.06 524 GLU B C 1
ATOM 9766 O O . GLU B 1 524 ? -16.641 12.336 32.625 1 80.06 524 GLU B O 1
ATOM 9771 N N . ARG B 1 525 ? -17.609 13.789 31.234 1 77.5 525 ARG B N 1
ATOM 9772 C CA . ARG B 1 525 ? -17.109 14.922 32 1 77.5 525 ARG B CA 1
ATOM 9773 C C . ARG B 1 525 ? -17.672 14.922 33.406 1 77.5 525 ARG B C 1
ATOM 9775 O O . ARG B 1 525 ? -16.953 15.18 34.375 1 77.5 525 ARG B O 1
ATOM 9782 N N . ARG B 1 526 ? -18.859 14.547 33.562 1 76.56 526 ARG B N 1
ATOM 9783 C CA . ARG B 1 526 ? -19.516 14.523 34.844 1 76.56 526 ARG B CA 1
ATOM 9784 C C . ARG B 1 526 ? -19.062 13.336 35.688 1 76.56 526 ARG B C 1
ATOM 9786 O O . ARG B 1 526 ? -18.953 13.43 36.906 1 76.56 526 ARG B O 1
ATOM 9793 N N . LYS B 1 527 ? -18.766 12.281 35.031 1 75.12 527 LYS B N 1
ATOM 9794 C CA . LYS B 1 527 ? -18.422 11.047 35.719 1 75.12 527 LYS B CA 1
ATOM 9795 C C . LYS B 1 527 ? -16.969 11.07 36.188 1 75.12 527 LYS B C 1
ATOM 9797 O O . LYS B 1 527 ? -16.672 10.633 37.312 1 75.12 527 LYS B O 1
ATOM 9802 N N . GLY B 1 528 ? -16.031 11.477 35.375 1 72.88 528 GLY B N 1
ATOM 9803 C CA . GLY B 1 528 ? -14.648 11.281 35.75 1 72.88 528 GLY B CA 1
ATOM 9804 C C . GLY B 1 528 ? -13.719 12.352 35.219 1 72.88 528 GLY B C 1
ATOM 9805 O O . GLY B 1 528 ? -12.5 12.195 35.25 1 72.88 528 GLY B O 1
ATOM 9806 N N . GLY B 1 529 ? -14.289 13.312 34.719 1 75.56 529 GLY B N 1
ATOM 9807 C CA . GLY B 1 529 ? -13.461 14.445 34.344 1 75.56 529 GLY B CA 1
ATOM 9808 C C . GLY B 1 529 ? -12.742 14.234 33 1 75.56 529 GLY B C 1
ATOM 9809 O O . GLY B 1 529 ? -13.289 13.602 32.094 1 75.56 529 GLY B O 1
ATOM 9810 N N . SER B 1 530 ? -11.547 14.805 32.969 1 75.56 530 SER B N 1
ATOM 9811 C CA . SER B 1 530 ? -10.789 14.859 31.734 1 75.56 530 SER B CA 1
ATOM 9812 C C . SER B 1 530 ? -10.258 13.484 31.344 1 75.56 530 SER B C 1
ATOM 9814 O O . SER B 1 530 ? -10.117 13.172 30.156 1 75.56 530 SER B O 1
ATOM 9816 N N . GLU B 1 531 ? -9.984 12.688 32.312 1 76.88 531 GLU B N 1
ATOM 9817 C CA . GLU B 1 531 ? -9.492 11.336 32.031 1 76.88 531 GLU B CA 1
ATOM 9818 C C . GLU B 1 531 ? -10.555 10.492 31.344 1 76.88 531 GLU B C 1
ATOM 9820 O O . GLU B 1 531 ? -10.266 9.805 30.359 1 76.88 531 GLU B O 1
ATOM 9825 N N . HIS B 1 532 ? -11.688 10.617 31.812 1 72.06 532 HIS B N 1
ATOM 9826 C CA . HIS B 1 532 ? -12.797 9.883 31.203 1 72.06 532 HIS B CA 1
ATOM 9827 C C . HIS B 1 532 ? -13.109 10.398 29.812 1 72.06 532 HIS B C 1
ATOM 9829 O O . HIS B 1 532 ? -13.477 9.617 28.922 1 72.06 532 HIS B O 1
ATOM 9835 N N . GLN B 1 533 ? -12.883 11.625 29.656 1 75.31 533 GLN B N 1
ATOM 9836 C CA . GLN B 1 533 ? -13.102 12.203 28.328 1 75.31 533 GLN B CA 1
ATOM 9837 C C . GLN B 1 533 ? -12.07 11.688 27.328 1 75.31 533 GLN B C 1
ATOM 9839 O O . GLN B 1 533 ? -12.391 11.445 26.172 1 75.31 533 GLN B O 1
ATOM 9844 N N . TRP B 1 534 ? -10.914 11.609 27.859 1 77.94 534 TRP B N 1
ATOM 9845 C CA . TRP B 1 534 ? -9.867 11.062 27 1 77.94 534 TRP B CA 1
ATOM 9846 C C . TRP B 1 534 ? -10.195 9.648 26.562 1 77.94 534 TRP B C 1
ATOM 9848 O O . TRP B 1 534 ? -10.125 9.328 25.375 1 77.94 534 TRP B O 1
ATOM 9858 N N . TYR B 1 535 ? -10.641 8.82 27.453 1 76.25 535 TYR B N 1
ATOM 9859 C CA . TYR B 1 535 ? -10.977 7.434 27.141 1 76.25 535 TYR B CA 1
ATOM 9860 C C . TYR B 1 535 ? -12.133 7.355 26.156 1 76.25 535 TYR B C 1
ATOM 9862 O O . TYR B 1 535 ? -12.102 6.555 25.219 1 76.25 535 TYR B O 1
ATOM 9870 N N . ASP B 1 536 ? -12.969 8.141 26.391 1 75.38 536 ASP B N 1
ATOM 9871 C CA . ASP B 1 536 ? -14.141 8.141 25.531 1 75.38 536 ASP B CA 1
ATOM 9872 C C . ASP B 1 536 ? -13.766 8.508 24.094 1 75.38 536 ASP B C 1
ATOM 9874 O O . ASP B 1 536 ? -14.109 7.801 23.141 1 75.38 536 ASP B O 1
ATOM 9878 N N . TRP B 1 537 ? -12.914 9.508 23.969 1 79.06 537 TRP B N 1
ATOM 9879 C CA . TRP B 1 537 ? -12.539 10.047 22.656 1 79.06 537 TRP B CA 1
ATOM 9880 C C . TRP B 1 537 ? -11.539 9.125 21.969 1 79.06 537 TRP B C 1
ATOM 9882 O O . TRP B 1 537 ? -11.68 8.844 20.766 1 79.06 537 TRP B O 1
ATOM 9892 N N . ALA B 1 538 ? -10.617 8.656 22.75 1 77.44 538 ALA B N 1
ATOM 9893 C CA . ALA B 1 538 ? -9.469 8 22.141 1 77.44 538 ALA B CA 1
ATOM 9894 C C . ALA B 1 538 ? -9.68 6.488 22.062 1 77.44 538 ALA B C 1
ATOM 9896 O O . ALA B 1 538 ? -9.125 5.82 21.188 1 77.44 538 ALA B O 1
ATOM 9897 N N . MET B 1 539 ? -10.555 6.027 22.938 1 76.94 539 MET B N 1
ATOM 9898 C CA . MET B 1 539 ? -10.602 4.57 23.062 1 76.94 539 MET B CA 1
ATOM 9899 C C . MET B 1 539 ? -11.945 4.027 22.578 1 76.94 539 MET B C 1
ATOM 9901 O O . MET B 1 539 ? -12 3.213 21.656 1 76.94 539 MET B O 1
ATOM 9905 N N . PHE B 1 540 ? -12.961 4.582 23.094 1 74.81 540 PHE B N 1
ATOM 9906 C CA . PHE B 1 540 ? -14.227 3.865 22.984 1 74.81 540 PHE B CA 1
ATOM 9907 C C . PHE B 1 540 ? -15.047 4.395 21.828 1 74.81 540 PHE B C 1
ATOM 9909 O O . PHE B 1 540 ? -15.867 3.664 21.25 1 74.81 540 PHE B O 1
ATOM 9916 N N . ARG B 1 541 ? -14.742 5.539 21.422 1 85.31 541 ARG B N 1
ATOM 9917 C CA . ARG B 1 541 ? -15.633 6.117 20.422 1 85.31 541 ARG B CA 1
ATOM 9918 C C . ARG B 1 541 ? -14.852 6.539 19.188 1 85.31 541 ARG B C 1
ATOM 9920 O O . ARG B 1 541 ? -15.266 7.445 18.453 1 85.31 541 ARG B O 1
ATOM 9927 N N . HIS B 1 542 ? -13.789 5.926 19.016 1 89.94 542 HIS B N 1
ATOM 9928 C CA . HIS B 1 542 ? -12.938 6.301 17.891 1 89.94 542 HIS B CA 1
ATOM 9929 C C . HIS B 1 542 ? -13.703 6.234 16.578 1 89.94 542 HIS B C 1
ATOM 9931 O O . HIS B 1 542 ? -13.609 7.148 15.75 1 89.94 542 HIS B O 1
ATOM 9937 N N . ARG B 1 543 ? -14.43 5.195 16.391 1 90.94 543 ARG B N 1
ATOM 9938 C CA . ARG B 1 543 ? -15.164 4.996 15.141 1 90.94 543 ARG B CA 1
ATOM 9939 C C . ARG B 1 543 ? -16.188 6.109 14.922 1 90.94 543 ARG B C 1
ATOM 9941 O O . ARG B 1 543 ? -16.297 6.648 13.82 1 90.94 543 ARG B O 1
ATOM 9948 N N . THR B 1 544 ? -16.922 6.395 15.961 1 93.12 544 THR B N 1
ATOM 9949 C CA . THR B 1 544 ? -17.922 7.449 15.875 1 93.12 544 THR B CA 1
ATOM 9950 C C . THR B 1 544 ? -17.266 8.805 15.609 1 93.12 544 THR B C 1
ATOM 9952 O O . THR B 1 544 ? -17.797 9.609 14.836 1 93.12 544 THR B O 1
ATOM 9955 N N . VAL B 1 545 ? -16.141 9.047 16.234 1 95.38 545 VAL B N 1
ATOM 9956 C CA . VAL B 1 545 ? -15.406 10.297 16.062 1 95.38 545 VAL B CA 1
ATOM 9957 C C . VAL B 1 545 ? -14.961 10.453 14.609 1 95.38 545 VAL B C 1
ATOM 9959 O O . VAL B 1 545 ? -15.148 11.516 14.008 1 95.38 545 VAL B O 1
ATOM 9962 N N . VAL B 1 546 ? -14.406 9.398 14.016 1 96.88 546 VAL B N 1
ATOM 9963 C CA . VAL B 1 546 ? -13.914 9.438 12.648 1 96.88 546 VAL B CA 1
ATOM 9964 C C . VAL B 1 546 ? -15.07 9.703 11.688 1 96.88 546 VAL B C 1
ATOM 9966 O O . VAL B 1 546 ? -14.969 10.562 10.805 1 96.88 546 VAL B O 1
ATOM 9969 N N . HIS B 1 547 ? -16.188 9.031 11.906 1 97 547 HIS B N 1
ATOM 9970 C CA . HIS B 1 547 ? -17.328 9.18 11.016 1 97 547 HIS B CA 1
ATOM 9971 C C . HIS B 1 547 ? -17.938 10.57 11.141 1 97 547 HIS B C 1
ATOM 9973 O O . HIS B 1 547 ? -18.453 11.117 10.156 1 97 547 HIS B O 1
ATOM 9979 N N . CYS B 1 548 ? -17.875 11.125 12.344 1 96.5 548 CYS B N 1
ATOM 9980 C CA . CYS B 1 548 ? -18.375 12.484 12.531 1 96.5 548 CYS B CA 1
ATOM 9981 C C . CYS B 1 548 ? -17.562 13.484 11.719 1 96.5 548 CYS B C 1
ATOM 9983 O O . CYS B 1 548 ? -18.141 14.328 11.023 1 96.5 548 CYS B O 1
ATOM 9985 N N . GLY B 1 549 ? -16.25 13.352 11.836 1 97.94 549 GLY B N 1
ATOM 9986 C CA . GLY B 1 549 ? -15.398 14.227 11.039 1 97.94 549 GLY B CA 1
ATOM 9987 C C . GLY B 1 549 ? -15.586 14.039 9.547 1 97.94 549 GLY B C 1
ATOM 9988 O O . GLY B 1 549 ? -15.617 15.016 8.797 1 97.94 549 GLY B O 1
ATOM 9989 N N . GLU B 1 550 ? -15.758 12.805 9.109 1 98.31 550 GLU B N 1
ATOM 9990 C CA . GLU B 1 550 ? -15.953 12.5 7.699 1 98.31 550 GLU B CA 1
ATOM 9991 C C . GLU B 1 550 ? -17.266 13.086 7.191 1 98.31 550 GLU B C 1
ATOM 9993 O O . GLU B 1 550 ? -17.328 13.648 6.094 1 98.31 550 GLU B O 1
ATOM 9998 N N . ALA B 1 551 ? -18.281 12.938 7.988 1 97.5 551 ALA B N 1
ATOM 9999 C CA . ALA B 1 551 ? -19.594 13.414 7.582 1 97.5 551 ALA B CA 1
ATOM 10000 C C . ALA B 1 551 ? -19.594 14.922 7.371 1 97.5 551 ALA B C 1
ATOM 10002 O O . ALA B 1 551 ? -20.25 15.43 6.449 1 97.5 551 ALA B O 1
ATOM 10003 N N . PHE B 1 552 ? -18.906 15.633 8.234 1 97.38 552 PHE B N 1
ATOM 10004 C CA . PHE B 1 552 ? -18.781 17.078 8.086 1 97.38 552 PHE B CA 1
ATOM 10005 C C . PHE B 1 552 ? -18.172 17.438 6.73 1 97.38 552 PHE B C 1
ATOM 10007 O O . PHE B 1 552 ? -18.688 18.312 6.027 1 97.38 552 PHE B O 1
ATOM 10014 N N . MET B 1 553 ? -17.156 16.766 6.395 1 98.38 553 MET B N 1
ATOM 10015 C CA . MET B 1 553 ? -16.453 17.047 5.148 1 98.38 553 MET B CA 1
ATOM 10016 C C . MET B 1 553 ? -17.266 16.594 3.943 1 98.38 553 MET B C 1
ATOM 10018 O O . MET B 1 553 ? -17.266 17.25 2.898 1 98.38 553 MET B O 1
ATOM 10022 N N . GLU B 1 554 ? -17.906 15.43 4.055 1 98 554 GLU B N 1
ATOM 10023 C CA . GLU B 1 554 ? -18.734 14.906 2.967 1 98 554 GLU B CA 1
ATOM 10024 C C . GLU B 1 554 ? -19.844 15.875 2.6 1 98 554 GLU B C 1
ATOM 10026 O O . GLU B 1 554 ? -20.125 16.094 1.42 1 98 554 GLU B O 1
ATOM 10031 N N . ALA B 1 555 ? -20.438 16.453 3.613 1 96.06 555 ALA B N 1
ATOM 10032 C CA . ALA B 1 555 ? -21.453 17.484 3.373 1 96.06 555 ALA B CA 1
ATOM 10033 C C . ALA B 1 555 ? -20.844 18.703 2.672 1 96.06 555 ALA B C 1
ATOM 10035 O O . ALA B 1 555 ? -21.438 19.234 1.729 1 96.06 555 ALA B O 1
ATOM 10036 N N . TYR B 1 556 ? -19.75 19.125 3.068 1 96.88 556 TYR B N 1
ATOM 10037 C CA . TYR B 1 556 ? -19.047 20.25 2.467 1 96.88 556 TYR B CA 1
ATOM 10038 C C . TYR B 1 556 ? -18.734 19.984 1.002 1 96.88 556 TYR B C 1
ATOM 10040 O O . TYR B 1 556 ? -18.938 20.844 0.146 1 96.88 556 TYR B O 1
ATOM 10048 N N . TYR B 1 557 ? -18.234 18.766 0.699 1 98.5 557 TYR B N 1
ATOM 10049 C CA . TYR B 1 557 ? -17.859 18.422 -0.666 1 98.5 557 TYR B CA 1
ATOM 10050 C C . TYR B 1 557 ? -19.062 18.438 -1.594 1 98.5 557 TYR B C 1
ATOM 10052 O O . TYR B 1 557 ? -18.969 18.859 -2.746 1 98.5 557 TYR B O 1
ATOM 10060 N N . LEU B 1 558 ? -20.188 17.922 -1.102 1 96.94 558 LEU B N 1
ATOM 10061 C CA . LEU B 1 558 ? -21.391 17.922 -1.931 1 96.94 558 LEU B CA 1
ATOM 10062 C C . LEU B 1 558 ? -21.891 19.344 -2.162 1 96.94 558 LEU B C 1
ATOM 10064 O O . LEU B 1 558 ? -22.406 19.656 -3.238 1 96.94 558 LEU B O 1
ATOM 10068 N N . ASP B 1 559 ? -21.719 20.156 -1.156 1 95.88 559 ASP B N 1
ATOM 10069 C CA . ASP B 1 559 ? -22.047 21.562 -1.329 1 95.88 559 ASP B CA 1
ATOM 10070 C C . ASP B 1 559 ? -21.172 22.203 -2.406 1 95.88 559 ASP B C 1
ATOM 10072 O O . ASP B 1 559 ? -21.656 22.953 -3.242 1 95.88 559 ASP B O 1
ATOM 10076 N N . VAL B 1 560 ? -19.922 21.891 -2.404 1 96.94 560 VAL B N 1
ATOM 10077 C CA . VAL B 1 560 ? -18.984 22.406 -3.393 1 96.94 560 VAL B CA 1
ATOM 10078 C C . VAL B 1 560 ? -19.391 21.938 -4.789 1 96.94 560 VAL B C 1
ATOM 10080 O O . VAL B 1 560 ? -19.391 22.719 -5.734 1 96.94 560 VAL B O 1
ATOM 10083 N N . MET B 1 561 ? -19.719 20.656 -4.902 1 97 561 MET B N 1
ATOM 10084 C CA . MET B 1 561 ? -20.062 20.109 -6.207 1 97 561 MET B CA 1
ATOM 10085 C C . MET B 1 561 ? -21.359 20.719 -6.734 1 97 561 MET B C 1
ATOM 10087 O O . MET B 1 561 ? -21.516 20.922 -7.941 1 97 561 MET B O 1
ATOM 10091 N N . MET B 1 562 ? -22.297 21 -5.82 1 95.56 562 MET B N 1
ATOM 10092 C CA . MET B 1 562 ? -23.516 21.672 -6.23 1 95.56 562 MET B CA 1
ATOM 10093 C C . MET B 1 562 ? -23.219 23.062 -6.785 1 95.56 562 MET B C 1
ATOM 10095 O O . MET B 1 562 ? -23.75 23.453 -7.824 1 95.56 562 MET B O 1
ATOM 10099 N N . LYS B 1 563 ? -22.359 23.75 -6.188 1 94 563 LYS B N 1
ATOM 10100 C CA . LYS B 1 563 ? -21.984 25.094 -6.633 1 94 563 LYS B CA 1
ATOM 10101 C C . LYS B 1 563 ? -21.234 25.031 -7.961 1 94 563 LYS B C 1
ATOM 10103 O O . LYS B 1 563 ? -21.469 25.859 -8.844 1 94 563 LYS B O 1
ATOM 10108 N N . GLU B 1 564 ? -20.297 24.031 -8.07 1 94.19 564 GLU B N 1
ATOM 10109 C CA . GLU B 1 564 ? -19.562 23.891 -9.312 1 94.19 564 GLU B CA 1
ATOM 10110 C C . GLU B 1 564 ? -20.484 23.547 -10.477 1 94.19 564 GLU B C 1
ATOM 10112 O O . GLU B 1 564 ? -20.281 23.984 -11.602 1 94.19 564 GLU B O 1
ATOM 10117 N N . THR B 1 565 ? -21.469 22.719 -10.211 1 94 565 THR B N 1
ATOM 10118 C CA . THR B 1 565 ? -22.438 22.344 -11.234 1 94 565 THR B CA 1
ATOM 10119 C C . THR B 1 565 ? -23.25 23.562 -11.664 1 94 565 THR B C 1
ATOM 10121 O O . THR B 1 565 ? -23.531 23.734 -12.859 1 94 565 THR B O 1
ATOM 10124 N N . GLU B 1 566 ? -23.609 24.375 -10.766 1 92 566 GLU B N 1
ATOM 10125 C CA . GLU B 1 566 ? -24.391 25.562 -11.055 1 92 566 GLU B CA 1
ATOM 10126 C C . GLU B 1 566 ? -23.578 26.578 -11.844 1 92 566 GLU B C 1
ATOM 10128 O O . GLU B 1 566 ? -24.125 27.25 -12.734 1 92 566 GLU B O 1
ATOM 10133 N N . LYS B 1 567 ? -22.359 26.641 -11.602 1 91.5 567 LYS B N 1
ATOM 10134 C CA . LYS B 1 567 ? -21.484 27.641 -12.219 1 91.5 567 LYS B CA 1
ATOM 10135 C C . LYS B 1 567 ? -21.062 27.203 -13.617 1 91.5 567 LYS B C 1
ATOM 10137 O O . LYS B 1 567 ? -20.672 28.047 -14.445 1 91.5 567 LYS B O 1
ATOM 10142 N N . CYS B 1 568 ? -21.109 25.984 -13.812 1 92.31 568 CYS B N 1
ATOM 10143 C CA . CYS B 1 568 ? -20.625 25.469 -15.078 1 92.31 568 CYS B CA 1
ATOM 10144 C C . CYS B 1 568 ? -21.531 25.875 -16.219 1 92.31 568 CYS B C 1
ATOM 10146 O O . CYS B 1 568 ? -22.719 25.531 -16.234 1 92.31 568 CYS B O 1
ATOM 10148 N N . SER B 1 569 ? -21.031 26.562 -17.281 1 88.5 569 SER B N 1
ATOM 10149 C CA . SER B 1 569 ? -21.812 27.062 -18.406 1 88.5 569 SER B CA 1
ATOM 10150 C C . SER B 1 569 ? -21.938 26 -19.5 1 88.5 569 SER B C 1
ATOM 10152 O O . SER B 1 569 ? -22.844 26.062 -20.344 1 88.5 569 SER B O 1
ATOM 10154 N N . ASP B 1 570 ? -21.031 25.047 -19.516 1 88.75 570 ASP B N 1
ATOM 10155 C CA . ASP B 1 570 ? -21.078 23.938 -20.453 1 88.75 570 ASP B CA 1
ATOM 10156 C C . ASP B 1 570 ? -22.125 22.906 -20.047 1 88.75 570 ASP B C 1
ATOM 10158 O O . ASP B 1 570 ? -22.016 22.266 -19 1 88.75 570 ASP B O 1
ATOM 10162 N N . PRO B 1 571 ? -23.156 22.797 -20.906 1 88.12 571 PRO B N 1
ATOM 10163 C CA . PRO B 1 571 ? -24.219 21.875 -20.516 1 88.12 571 PRO B CA 1
ATOM 10164 C C . PRO B 1 571 ? -23.719 20.438 -20.344 1 88.12 571 PRO B C 1
ATOM 10166 O O . PRO B 1 571 ? -24.125 19.75 -19.406 1 88.12 571 PRO B O 1
ATOM 10169 N N . ARG B 1 572 ? -22.953 19.969 -21.297 1 89.25 572 ARG B N 1
ATOM 10170 C CA . ARG B 1 572 ? -22.438 18.609 -21.172 1 89.25 572 ARG B CA 1
ATOM 10171 C C . ARG B 1 572 ? -21.484 18.484 -19.984 1 89.25 572 ARG B C 1
ATOM 10173 O O . ARG B 1 572 ? -21.5 17.469 -19.281 1 89.25 572 ARG B O 1
ATOM 10180 N N . GLY B 1 573 ? -20.719 19.484 -19.781 1 92.56 573 GLY B N 1
ATOM 10181 C CA . GLY B 1 573 ? -19.859 19.516 -18.609 1 92.56 573 GLY B CA 1
ATOM 10182 C C . GLY B 1 573 ? -20.625 19.516 -17.312 1 92.56 573 GLY B C 1
ATOM 10183 O O . GLY B 1 573 ? -20.188 18.906 -16.328 1 92.56 573 GLY B O 1
ATOM 10184 N N . ARG B 1 574 ? -21.719 20.234 -17.344 1 92.94 574 ARG B N 1
ATOM 10185 C CA . ARG B 1 574 ? -22.578 20.297 -16.156 1 92.94 574 ARG B CA 1
ATOM 10186 C C . ARG B 1 574 ? -23.109 18.922 -15.781 1 92.94 574 ARG B C 1
ATOM 10188 O O . ARG B 1 574 ? -23.141 18.562 -14.609 1 92.94 574 ARG B O 1
ATOM 10195 N N . LYS B 1 575 ? -23.5 18.219 -16.766 1 93.12 575 LYS B N 1
ATOM 10196 C CA . LYS B 1 575 ? -23.969 16.859 -16.531 1 93.12 575 LYS B CA 1
ATOM 10197 C C . LYS B 1 575 ? -22.875 15.969 -15.953 1 93.12 575 LYS B C 1
ATOM 10199 O O . LYS B 1 575 ? -23.109 15.188 -15.031 1 93.12 575 LYS B O 1
ATOM 10204 N N . ILE B 1 576 ? -21.672 16.078 -16.484 1 95.12 576 ILE B N 1
ATOM 10205 C CA . ILE B 1 576 ? -20.547 15.281 -16.031 1 95.12 576 ILE B CA 1
ATOM 10206 C C . ILE B 1 576 ? -20.203 15.633 -14.586 1 95.12 576 ILE B C 1
ATOM 10208 O O . ILE B 1 576 ? -19.953 14.742 -13.766 1 95.12 576 ILE B O 1
ATOM 10212 N N . LEU B 1 577 ? -20.234 16.906 -14.266 1 95.88 577 LEU B N 1
ATOM 10213 C CA . LEU B 1 577 ? -19.953 17.328 -12.906 1 95.88 577 LEU B CA 1
ATOM 10214 C C . LEU B 1 577 ? -21.016 16.812 -11.938 1 95.88 577 LEU B C 1
ATOM 10216 O O . LEU B 1 577 ? -20.688 16.406 -10.82 1 95.88 577 LEU B O 1
ATOM 10220 N N . ARG B 1 578 ? -22.25 16.859 -12.359 1 94.88 578 ARG B N 1
ATOM 10221 C CA . ARG B 1 578 ? -23.328 16.312 -11.539 1 94.88 578 ARG B CA 1
ATOM 10222 C C . ARG B 1 578 ? -23.125 14.812 -11.297 1 94.88 578 ARG B C 1
ATOM 10224 O O . ARG B 1 578 ? -23.281 14.336 -10.164 1 94.88 578 ARG B O 1
ATOM 10231 N N . ASP B 1 579 ? -22.75 14.078 -12.336 1 95.5 579 ASP B N 1
ATOM 10232 C CA . ASP B 1 579 ? -22.516 12.648 -12.211 1 95.5 579 ASP B CA 1
ATOM 10233 C C . ASP B 1 579 ? -21.328 12.367 -11.297 1 95.5 579 ASP B C 1
ATOM 10235 O O . ASP B 1 579 ? -21.344 11.406 -10.523 1 95.5 579 ASP B O 1
ATOM 10239 N N . ILE B 1 580 ? -20.312 13.172 -11.383 1 97.88 580 ILE B N 1
ATOM 10240 C CA . ILE B 1 580 ? -19.141 13.039 -10.508 1 97.88 580 ILE B CA 1
ATOM 10241 C C . ILE B 1 580 ? -19.562 13.203 -9.055 1 97.88 580 ILE B C 1
ATOM 10243 O O . ILE B 1 580 ? -19.188 12.406 -8.195 1 97.88 580 ILE B O 1
ATOM 10247 N N . GLY B 1 581 ? -20.359 14.258 -8.797 1 97.94 581 GLY B N 1
ATOM 10248 C CA . GLY B 1 581 ? -20.875 14.445 -7.445 1 97.94 581 GLY B CA 1
ATOM 10249 C C . GLY B 1 581 ? -21.734 13.289 -6.969 1 97.94 581 GLY B C 1
ATOM 10250 O O . GLY B 1 581 ? -21.656 12.891 -5.805 1 97.94 581 GLY B O 1
ATOM 10251 N N . TRP B 1 582 ? -22.562 12.766 -7.887 1 97.06 582 TRP B N 1
ATOM 10252 C CA . TRP B 1 582 ? -23.438 11.633 -7.59 1 97.06 582 TRP B CA 1
ATOM 10253 C C . TRP B 1 582 ? -22.625 10.391 -7.27 1 97.06 582 TRP B C 1
ATOM 10255 O O . TRP B 1 582 ? -22.859 9.727 -6.25 1 97.06 582 TRP B O 1
ATOM 10265 N N . ILE B 1 583 ? -21.641 10.062 -8.078 1 98.25 583 ILE B N 1
ATOM 10266 C CA . ILE B 1 583 ? -20.781 8.906 -7.875 1 98.25 583 ILE B CA 1
ATOM 10267 C C . ILE B 1 583 ? -20.016 9.062 -6.562 1 98.25 583 ILE B C 1
ATOM 10269 O O . ILE B 1 583 ? -19.844 8.094 -5.816 1 98.25 583 ILE B O 1
ATOM 10273 N N . TYR B 1 584 ? -19.578 10.273 -6.305 1 98.38 584 TYR B N 1
ATOM 10274 C CA . TYR B 1 584 ? -18.875 10.523 -5.043 1 98.38 584 TYR B CA 1
ATOM 10275 C C . TYR B 1 584 ? -19.766 10.156 -3.855 1 98.38 584 TYR B C 1
ATOM 10277 O O . TYR B 1 584 ? -19.312 9.461 -2.938 1 98.38 584 TYR B O 1
ATOM 10285 N N . ALA B 1 585 ? -20.969 10.656 -3.857 1 98 585 ALA B N 1
ATOM 10286 C CA . ALA B 1 585 ? -21.891 10.422 -2.746 1 98 585 ALA B CA 1
ATOM 10287 C C . ALA B 1 585 ? -22.125 8.93 -2.543 1 98 585 ALA B C 1
ATOM 10289 O O . ALA B 1 585 ? -22.062 8.43 -1.416 1 98 585 ALA B O 1
ATOM 10290 N N . LEU B 1 586 ? -22.406 8.227 -3.631 1 97.69 586 LEU B N 1
ATOM 10291 C CA . LEU B 1 586 ? -22.688 6.801 -3.541 1 97.69 586 LEU B CA 1
ATOM 10292 C C . LEU B 1 586 ? -21.453 6.027 -3.102 1 97.69 586 LEU B C 1
ATOM 10294 O O . LEU B 1 586 ? -21.547 5.062 -2.338 1 97.69 586 LEU B O 1
ATOM 10298 N N . THR B 1 587 ? -20.297 6.449 -3.566 1 98.12 587 THR B N 1
ATOM 10299 C CA . THR B 1 587 ? -19.047 5.781 -3.207 1 98.12 587 THR B CA 1
ATOM 10300 C C . THR B 1 587 ? -18.766 5.93 -1.716 1 98.12 587 THR B C 1
ATOM 10302 O O . THR B 1 587 ? -18.359 4.973 -1.056 1 98.12 587 THR B O 1
ATOM 10305 N N . ARG B 1 588 ? -18.953 7.113 -1.217 1 97.94 588 ARG B N 1
ATOM 10306 C CA . ARG B 1 588 ? -18.703 7.34 0.204 1 97.94 588 ARG B CA 1
ATOM 10307 C C . ARG B 1 588 ? -19.656 6.52 1.063 1 97.94 588 ARG B C 1
ATOM 10309 O O . ARG B 1 588 ? -19.281 6.039 2.135 1 97.94 588 ARG B O 1
ATOM 10316 N N . GLN B 1 589 ? -20.891 6.395 0.572 1 96.69 589 GLN B N 1
ATOM 10317 C CA . GLN B 1 589 ? -21.844 5.531 1.276 1 96.69 589 GLN B CA 1
ATOM 10318 C C . GLN B 1 589 ? -21.391 4.074 1.224 1 96.69 589 GLN B C 1
ATOM 10320 O O . GLN B 1 589 ? -21.453 3.361 2.229 1 96.69 589 GLN B O 1
ATOM 10325 N N . MET B 1 590 ? -20.875 3.68 0.094 1 96.38 590 MET B N 1
ATOM 10326 C CA . MET B 1 590 ? -20.406 2.307 -0.071 1 96.38 590 MET B CA 1
ATOM 10327 C C . MET B 1 590 ? -19.172 2.045 0.788 1 96.38 590 MET B C 1
ATOM 10329 O O . MET B 1 590 ? -19.031 0.968 1.368 1 96.38 590 MET B O 1
ATOM 10333 N N . ASP B 1 591 ? -18.312 3.047 0.833 1 95.69 591 ASP B N 1
ATOM 10334 C CA . ASP B 1 591 ? -17.078 2.92 1.6 1 95.69 591 ASP B CA 1
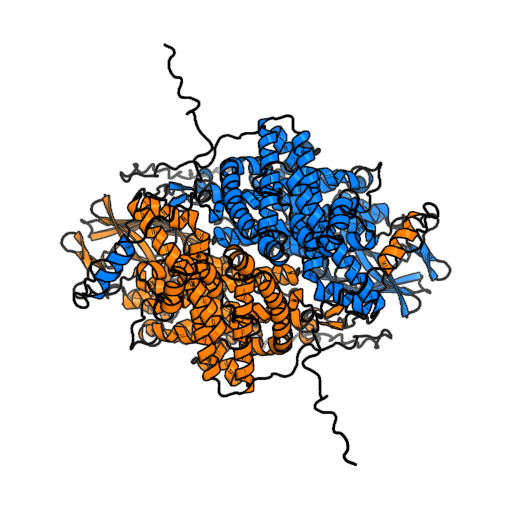ATOM 10335 C C . ASP B 1 591 ? -17.375 2.689 3.08 1 95.69 591 ASP B C 1
ATOM 10337 O O . ASP B 1 591 ? -16.594 2.039 3.779 1 95.69 591 ASP B O 1
ATOM 10341 N N . ARG B 1 592 ? -18.438 3.209 3.561 1 96.5 592 ARG B N 1
ATOM 10342 C CA . ARG B 1 592 ? -18.781 3.137 4.977 1 96.5 592 ARG B CA 1
ATOM 10343 C C . ARG B 1 592 ? -20.078 2.373 5.184 1 96.5 592 ARG B C 1
ATOM 10345 O O . ARG B 1 592 ? -20.812 2.633 6.137 1 96.5 592 ARG B O 1
ATOM 10352 N N . LEU B 1 593 ? -20.359 1.486 4.32 1 95.62 593 LEU B N 1
ATOM 10353 C CA . LEU B 1 593 ? -21.641 0.801 4.305 1 95.62 593 LEU B CA 1
ATOM 10354 C C . LEU B 1 593 ? -21.844 -0.014 5.578 1 95.62 593 LEU B C 1
ATOM 10356 O O . LEU B 1 593 ? -22.953 -0.106 6.09 1 95.62 593 LEU B O 1
ATOM 10360 N N . ASP B 1 594 ? -20.766 -0.651 6.09 1 94.44 594 ASP B N 1
ATOM 10361 C CA . ASP B 1 594 ? -20.859 -1.431 7.32 1 94.44 594 ASP B CA 1
ATOM 10362 C C . ASP B 1 594 ? -21.359 -0.57 8.477 1 94.44 594 ASP B C 1
ATOM 10364 O O . ASP B 1 594 ? -22.219 -0.999 9.25 1 94.44 594 ASP B O 1
ATOM 10368 N N . PHE B 1 595 ? -20.828 0.689 8.555 1 93.5 595 PHE B N 1
ATOM 10369 C CA . PHE B 1 595 ? -21.219 1.604 9.617 1 93.5 595 PHE B CA 1
ATOM 10370 C C . PHE B 1 595 ? -22.656 2.086 9.422 1 93.5 595 PHE B C 1
ATOM 10372 O O . PHE B 1 595 ? -23.438 2.146 10.375 1 93.5 595 PHE B O 1
ATOM 10379 N N . LEU B 1 596 ? -23 2.422 8.188 1 94.5 596 LEU B N 1
ATOM 10380 C CA . LEU B 1 596 ? -24.328 2.955 7.891 1 94.5 596 LEU B CA 1
ATOM 10381 C C . LEU B 1 596 ? -25.406 1.916 8.172 1 94.5 596 LEU B C 1
ATOM 10383 O O . LEU B 1 596 ? -26.469 2.25 8.688 1 94.5 596 LEU B O 1
ATOM 10387 N N . LEU B 1 597 ? -25.062 0.652 7.84 1 93.12 597 LEU B N 1
ATOM 10388 C CA . LEU B 1 597 ? -26.016 -0.425 8.07 1 93.12 597 LEU B CA 1
ATOM 10389 C C . LEU B 1 597 ? -26.094 -0.773 9.555 1 93.12 597 LEU B C 1
ATOM 10391 O O . LEU B 1 597 ? -27.188 -0.98 10.094 1 93.12 597 LEU B O 1
ATOM 10395 N N . SER B 1 598 ? -24.938 -0.821 10.203 1 91.38 598 SER B N 1
ATOM 10396 C CA . SER B 1 598 ? -24.906 -1.172 11.617 1 91.38 598 SER B CA 1
ATOM 10397 C C . SER B 1 598 ? -25.594 -0.103 12.469 1 91.38 598 SER B C 1
ATOM 10399 O O . SER B 1 598 ? -26.188 -0.412 13.5 1 91.38 598 SER B O 1
ATOM 10401 N N . SER B 1 599 ? -25.516 1.16 12.008 1 88.62 599 SER B N 1
ATOM 10402 C CA . SER B 1 599 ? -26.125 2.271 12.727 1 88.62 599 SER B CA 1
ATOM 10403 C C . SER B 1 599 ? -27.562 2.512 12.258 1 88.62 599 SER B C 1
ATOM 10405 O O . SER B 1 599 ? -28.188 3.494 12.656 1 88.62 599 SER B O 1
ATOM 10407 N N . LYS B 1 600 ? -28.047 1.707 11.273 1 87.75 600 LYS B N 1
ATOM 10408 C CA . LYS B 1 600 ? -29.406 1.727 10.766 1 87.75 600 LYS B CA 1
ATOM 10409 C C . LYS B 1 600 ? -29.703 3.031 10.031 1 87.75 600 LYS B C 1
ATOM 10411 O O . LYS B 1 600 ? -30.828 3.529 10.07 1 87.75 600 LYS B O 1
ATOM 10416 N N . MET B 1 601 ? -28.656 3.596 9.523 1 89.31 601 MET B N 1
ATOM 10417 C CA . MET B 1 601 ? -28.844 4.805 8.719 1 89.31 601 MET B CA 1
ATOM 10418 C C . MET B 1 601 ? -29.281 4.457 7.301 1 89.31 601 MET B C 1
ATOM 10420 O O . MET B 1 601 ? -29.797 5.312 6.582 1 89.31 601 MET B O 1
ATOM 10424 N N . LEU B 1 602 ? -29.016 3.266 6.898 1 89.31 602 LEU B N 1
ATOM 10425 C CA . LEU B 1 602 ? -29.422 2.715 5.609 1 89.31 602 LEU B CA 1
ATOM 10426 C C . LEU B 1 602 ? -29.984 1.311 5.773 1 89.31 602 LEU B C 1
ATOM 10428 O O . LEU B 1 602 ? -29.469 0.515 6.562 1 89.31 602 LEU B O 1
ATOM 10432 N N . SER B 1 603 ? -31.062 1.004 5.074 1 88.25 603 SER B N 1
ATOM 10433 C CA . SER B 1 603 ? -31.625 -0.341 5.121 1 88.25 603 SER B CA 1
ATOM 10434 C C . SER B 1 603 ? -30.891 -1.28 4.164 1 88.25 603 SER B C 1
ATOM 10436 O O . SER B 1 603 ? -30.188 -0.83 3.266 1 88.25 603 SER B O 1
ATOM 10438 N N . SER B 1 604 ? -31.078 -2.588 4.352 1 88.94 604 SER B N 1
ATOM 10439 C CA . SER B 1 604 ? -30.453 -3.588 3.494 1 88.94 604 SER B CA 1
ATOM 10440 C C . SER B 1 604 ? -30.938 -3.471 2.055 1 88.94 604 SER B C 1
ATOM 10442 O O . SER B 1 604 ? -30.172 -3.662 1.114 1 88.94 604 SER B O 1
ATOM 10444 N N . GLY B 1 605 ? -32.188 -3.174 1.879 1 86.94 605 GLY B N 1
ATOM 10445 C CA . GLY B 1 605 ? -32.719 -2.984 0.539 1 86.94 605 GLY B CA 1
ATOM 10446 C C . GLY B 1 605 ? -32.125 -1.803 -0.186 1 86.94 605 GLY B C 1
ATOM 10447 O O . GLY B 1 605 ? -31.797 -1.893 -1.374 1 86.94 605 GLY B O 1
ATOM 10448 N N . LYS B 1 606 ? -31.984 -0.735 0.531 1 90.19 606 LYS B N 1
ATOM 10449 C CA . LYS B 1 606 ? -31.359 0.45 -0.053 1 90.19 606 LYS B CA 1
ATOM 10450 C C . LYS B 1 606 ? -29.875 0.208 -0.343 1 90.19 606 LYS B C 1
ATOM 10452 O O . LYS B 1 606 ? -29.328 0.786 -1.279 1 90.19 606 LYS B O 1
ATOM 10457 N N . ALA B 1 607 ? -29.281 -0.639 0.499 1 92.25 607 ALA B N 1
ATOM 10458 C CA . ALA B 1 607 ? -27.891 -0.988 0.271 1 92.25 607 ALA B CA 1
ATOM 10459 C C . ALA B 1 607 ? -27.703 -1.724 -1.055 1 92.25 607 ALA B C 1
ATOM 10461 O O . ALA B 1 607 ? -26.734 -1.491 -1.778 1 92.25 607 ALA B O 1
ATOM 10462 N N . GLU B 1 608 ? -28.578 -2.607 -1.36 1 88.69 608 GLU B N 1
ATOM 10463 C CA . GLU B 1 608 ? -28.547 -3.32 -2.635 1 88.69 608 GLU B CA 1
ATOM 10464 C C . GLU B 1 608 ? -28.75 -2.365 -3.807 1 88.69 608 GLU B C 1
ATOM 10466 O O . GLU B 1 608 ? -28.078 -2.486 -4.836 1 88.69 608 GLU B O 1
ATOM 10471 N N . THR B 1 609 ? -29.672 -1.485 -3.619 1 90.19 609 THR B N 1
ATOM 10472 C CA . THR B 1 609 ? -29.906 -0.475 -4.641 1 90.19 609 THR B CA 1
ATOM 10473 C C . THR B 1 609 ? -28.688 0.415 -4.832 1 90.19 609 THR B C 1
ATOM 10475 O O . THR B 1 609 ? -28.359 0.786 -5.957 1 90.19 609 THR B O 1
ATOM 10478 N N . LEU B 1 610 ? -28.078 0.735 -3.723 1 94.19 610 LEU B N 1
ATOM 10479 C CA . LEU B 1 610 ? -26.875 1.552 -3.748 1 94.19 610 LEU B CA 1
ATOM 10480 C C . LEU B 1 610 ? -25.797 0.893 -4.594 1 94.19 610 LEU B C 1
ATOM 10482 O O . LEU B 1 610 ? -25.203 1.534 -5.469 1 94.19 610 LEU B O 1
ATOM 10486 N N . ALA B 1 611 ? -25.578 -0.337 -4.398 1 91.31 611 ALA B N 1
ATOM 10487 C CA . ALA B 1 611 ? -24.531 -1.066 -5.102 1 91.31 611 ALA B CA 1
ATOM 10488 C C . ALA B 1 611 ? -24.828 -1.152 -6.598 1 91.31 611 ALA B C 1
ATOM 10490 O O . ALA B 1 611 ? -23.969 -0.885 -7.43 1 91.31 611 ALA B O 1
ATOM 10491 N N . SER B 1 612 ? -26.031 -1.526 -6.922 1 89.12 612 SER B N 1
ATOM 10492 C CA . SER B 1 612 ? -26.422 -1.685 -8.32 1 89.12 612 SER B CA 1
ATOM 10493 C C . SER B 1 612 ? -26.406 -0.346 -9.055 1 89.12 612 SER B C 1
ATOM 10495 O O . SER B 1 612 ? -25.953 -0.263 -10.203 1 89.12 612 SER B O 1
ATOM 10497 N N . HIS B 1 613 ? -26.891 0.646 -8.375 1 91.25 613 HIS B N 1
ATOM 10498 C CA . HIS B 1 613 ? -26.953 1.96 -9.008 1 91.25 613 HIS B CA 1
ATOM 10499 C C . HIS B 1 613 ? -25.562 2.547 -9.195 1 91.25 613 HIS B C 1
ATOM 10501 O O . HIS B 1 613 ? -25.281 3.205 -10.203 1 91.25 613 HIS B O 1
ATOM 10507 N N . LEU B 1 614 ? -24.703 2.346 -8.25 1 95.12 614 LEU B N 1
ATOM 10508 C CA . LEU B 1 614 ? -23.328 2.801 -8.391 1 95.12 614 LEU B CA 1
ATOM 10509 C C . LEU B 1 614 ? -22.672 2.176 -9.609 1 95.12 614 LEU B C 1
ATOM 10511 O O . LEU B 1 614 ? -22.031 2.873 -10.406 1 95.12 614 LEU B O 1
ATOM 10515 N N . ASP B 1 615 ? -22.828 0.884 -9.781 1 91.75 615 ASP B N 1
ATOM 10516 C CA . ASP B 1 615 ? -22.25 0.197 -10.938 1 91.75 615 ASP B CA 1
ATOM 10517 C C . ASP B 1 615 ? -22.781 0.781 -12.242 1 91.75 615 ASP B C 1
ATOM 10519 O O . ASP B 1 615 ? -22.031 0.938 -13.211 1 91.75 615 ASP B O 1
ATOM 10523 N N . ASN B 1 616 ? -24 1.172 -12.219 1 90.56 616 ASN B N 1
ATOM 10524 C CA . ASN B 1 616 ? -24.625 1.708 -13.43 1 90.56 616 ASN B CA 1
ATOM 10525 C C . ASN B 1 616 ? -24.047 3.08 -13.789 1 90.56 616 ASN B C 1
ATOM 10527 O O . ASN B 1 616 ? -23.703 3.332 -14.938 1 90.56 616 ASN B O 1
ATOM 10531 N N . ILE B 1 617 ? -24 3.936 -12.812 1 93.69 617 ILE B N 1
ATOM 10532 C CA . ILE B 1 617 ? -23.594 5.305 -13.109 1 93.69 617 ILE B CA 1
ATOM 10533 C C . ILE B 1 617 ? -22.094 5.332 -13.43 1 93.69 617 ILE B C 1
ATOM 10535 O O . ILE B 1 617 ? -21.656 6.129 -14.258 1 93.69 617 ILE B O 1
ATOM 10539 N N . VAL B 1 618 ? -21.359 4.469 -12.797 1 95.62 618 VAL B N 1
ATOM 10540 C CA . VAL B 1 618 ? -19.922 4.41 -13.07 1 95.62 618 VAL B CA 1
ATOM 10541 C C . VAL B 1 618 ? -19.688 3.936 -14.5 1 95.62 618 VAL B C 1
ATOM 10543 O O . VAL B 1 618 ? -18.766 4.398 -15.172 1 95.62 618 VAL B O 1
ATOM 10546 N N . THR B 1 619 ? -20.484 3.01 -14.969 1 92.38 619 THR B N 1
ATOM 10547 C CA . THR B 1 619 ? -20.359 2.494 -16.328 1 92.38 619 THR B CA 1
ATOM 10548 C C . THR B 1 619 ? -20.594 3.604 -17.344 1 92.38 619 THR B C 1
ATOM 10550 O O . THR B 1 619 ? -19.953 3.623 -18.406 1 92.38 619 THR B O 1
ATOM 10553 N N . VAL B 1 620 ? -21.422 4.547 -17 1 90.38 620 VAL B N 1
ATOM 10554 C CA . VAL B 1 620 ? -21.734 5.66 -17.891 1 90.38 620 VAL B CA 1
ATOM 10555 C C . VAL B 1 620 ? -20.547 6.621 -17.953 1 90.38 620 VAL B C 1
ATOM 10557 O O . VAL B 1 620 ? -20.219 7.16 -19.016 1 90.38 620 VAL B O 1
ATOM 10560 N N . LEU B 1 621 ? -19.891 6.805 -16.828 1 94.62 621 LEU B N 1
ATOM 10561 C CA . LEU B 1 621 ? -18.812 7.789 -16.75 1 94.62 621 LEU B CA 1
ATOM 10562 C C . LEU B 1 621 ? -17.484 7.184 -17.219 1 94.62 621 LEU B C 1
ATOM 10564 O O . LEU B 1 621 ? -16.562 7.91 -17.578 1 94.62 621 LEU B O 1
ATOM 10568 N N . ALA B 1 622 ? -17.344 5.891 -17.234 1 94.62 622 ALA B N 1
ATOM 10569 C CA . ALA B 1 622 ? -16.094 5.168 -17.422 1 94.62 622 ALA B CA 1
ATOM 10570 C C . ALA B 1 622 ? -15.414 5.574 -18.719 1 94.62 622 ALA B C 1
ATOM 10572 O O . ALA B 1 622 ? -14.211 5.836 -18.75 1 94.62 622 ALA B O 1
ATOM 10573 N N . PRO B 1 623 ? -16.156 5.711 -19.828 1 91.62 623 PRO B N 1
ATOM 10574 C CA . PRO B 1 623 ? -15.5 6.047 -21.094 1 91.62 623 PRO B CA 1
ATOM 10575 C C . PRO B 1 623 ? -14.883 7.441 -21.094 1 91.62 623 PRO B C 1
ATOM 10577 O O . PRO B 1 623 ? -14.062 7.762 -21.953 1 91.62 623 PRO B O 1
ATOM 10580 N N . GLN B 1 624 ? -15.266 8.273 -20.109 1 93.69 624 GLN B N 1
ATOM 10581 C CA . GLN B 1 624 ? -14.773 9.641 -20.062 1 93.69 624 GLN B CA 1
ATOM 10582 C C . GLN B 1 624 ? -13.547 9.75 -19.156 1 93.69 624 GLN B C 1
ATOM 10584 O O . GLN B 1 624 ? -12.883 10.789 -19.125 1 93.69 624 GLN B O 1
ATOM 10589 N N . CYS B 1 625 ? -13.188 8.688 -18.484 1 94.94 625 CYS B N 1
ATOM 10590 C CA . CYS B 1 625 ? -12.18 8.758 -17.438 1 94.94 625 CYS B CA 1
ATOM 10591 C C . CYS B 1 625 ? -10.812 9.117 -18.016 1 94.94 625 CYS B C 1
ATOM 10593 O O . CYS B 1 625 ? -10.047 9.867 -17.391 1 94.94 625 CYS B O 1
ATOM 10595 N N . VAL B 1 626 ? -10.469 8.641 -19.203 1 93.56 626 VAL B N 1
ATOM 10596 C CA . VAL B 1 626 ? -9.188 8.953 -19.828 1 93.56 626 VAL B CA 1
ATOM 10597 C C . VAL B 1 626 ? -9.102 10.453 -20.125 1 93.56 626 VAL B C 1
ATOM 10599 O O . VAL B 1 626 ? -8.078 11.086 -19.859 1 93.56 626 VAL B O 1
ATOM 10602 N N . HIS B 1 627 ? -10.188 11.008 -20.594 1 94.06 627 HIS B N 1
ATOM 10603 C CA . HIS B 1 627 ? -10.234 12.43 -20.906 1 94.06 627 HIS B CA 1
ATOM 10604 C C . HIS B 1 627 ? -10.18 13.266 -19.625 1 94.06 627 HIS B C 1
ATOM 10606 O O . HIS B 1 627 ? -9.562 14.328 -19.594 1 94.06 627 HIS B O 1
ATOM 10612 N N . LEU B 1 628 ? -10.898 12.781 -18.641 1 96.69 628 LEU B N 1
ATOM 10613 C CA . LEU B 1 628 ? -10.922 13.5 -17.375 1 96.69 628 LEU B CA 1
ATOM 10614 C C . LEU B 1 628 ? -9.531 13.594 -16.766 1 96.69 628 LEU B C 1
ATOM 10616 O O . LEU B 1 628 ? -9.148 14.633 -16.219 1 96.69 628 LEU B O 1
ATOM 10620 N N . VAL B 1 629 ? -8.727 12.516 -16.844 1 96.31 629 VAL B N 1
ATOM 10621 C CA . VAL B 1 629 ? -7.391 12.57 -16.266 1 96.31 629 VAL B CA 1
ATOM 10622 C C . VAL B 1 629 ? -6.465 13.359 -17.188 1 96.31 629 VAL B C 1
ATOM 10624 O O . VAL B 1 629 ? -5.531 14.023 -16.719 1 96.31 629 VAL B O 1
ATOM 10627 N N . GLU B 1 630 ? -6.719 13.344 -18.469 1 94.06 630 GLU B N 1
ATOM 10628 C CA . GLU B 1 630 ? -5.941 14.172 -19.375 1 94.06 630 GLU B CA 1
ATOM 10629 C C . GLU B 1 630 ? -6.129 15.656 -19.078 1 94.06 630 GLU B C 1
ATOM 10631 O O . GLU B 1 630 ? -5.199 16.453 -19.25 1 94.06 630 GLU B O 1
ATOM 10636 N N . ALA B 1 631 ? -7.285 15.984 -18.625 1 96.06 631 ALA B N 1
ATOM 10637 C CA . ALA B 1 631 ? -7.586 17.375 -18.297 1 96.06 631 ALA B CA 1
ATOM 10638 C C . ALA B 1 631 ? -6.766 17.828 -17.094 1 96.06 631 ALA B C 1
ATOM 10640 O O . ALA B 1 631 ? -6.637 19.031 -16.859 1 96.06 631 ALA B O 1
ATOM 10641 N N . MET B 1 632 ? -6.191 16.891 -16.359 1 96.25 632 MET B N 1
ATOM 10642 C CA . MET B 1 632 ? -5.352 17.234 -15.227 1 96.25 632 MET B CA 1
ATOM 10643 C C . MET B 1 632 ? -3.982 17.719 -15.688 1 96.25 632 MET B C 1
ATOM 10645 O O . MET B 1 632 ? -3.221 18.281 -14.891 1 96.25 632 MET B O 1
ATOM 10649 N N . GLN B 1 633 ? -3.586 17.5 -16.922 1 93.31 633 GLN B N 1
ATOM 10650 C CA . GLN B 1 633 ? -2.43 18.062 -17.594 1 93.31 633 GLN B CA 1
ATOM 10651 C C . GLN B 1 633 ? -1.125 17.594 -16.953 1 93.31 633 GLN B C 1
ATOM 10653 O O . GLN B 1 633 ? -0.225 18.391 -16.719 1 93.31 633 GLN B O 1
ATOM 10658 N N . VAL B 1 634 ? -1.095 16.344 -16.641 1 93.44 634 VAL B N 1
ATOM 10659 C CA . VAL B 1 634 ? 0.176 15.758 -16.219 1 93.44 634 VAL B CA 1
ATOM 10660 C C . VAL B 1 634 ? 1.151 15.742 -17.391 1 93.44 634 VAL B C 1
ATOM 10662 O O . VAL B 1 634 ? 0.826 15.242 -18.484 1 93.44 634 VAL B O 1
ATOM 10665 N N . ALA B 1 635 ? 2.289 16.297 -17.203 1 90.38 635 ALA B N 1
ATOM 10666 C CA . ALA B 1 635 ? 3.287 16.391 -18.266 1 90.38 635 ALA B CA 1
ATOM 10667 C C . ALA B 1 635 ? 3.678 15.016 -18.781 1 90.38 635 ALA B C 1
ATOM 10669 O O . ALA B 1 635 ? 3.787 14.062 -18 1 90.38 635 ALA B O 1
ATOM 10670 N N . GLU B 1 636 ? 3.957 14.883 -20.016 1 83.12 636 GLU B N 1
ATOM 10671 C CA . GLU B 1 636 ? 4.301 13.617 -20.641 1 83.12 636 GLU B CA 1
ATOM 10672 C C . GLU B 1 636 ? 5.594 13.039 -20.062 1 83.12 636 GLU B C 1
ATOM 10674 O O . GLU B 1 636 ? 5.719 11.82 -19.906 1 83.12 636 GLU B O 1
ATOM 10679 N N . VAL B 1 637 ? 6.473 13.906 -19.734 1 79.81 637 VAL B N 1
ATOM 10680 C CA . VAL B 1 637 ? 7.781 13.492 -19.25 1 79.81 637 VAL B CA 1
ATOM 10681 C C . VAL B 1 637 ? 7.637 12.812 -17.891 1 79.81 637 VAL B C 1
ATOM 10683 O O . VAL B 1 637 ? 8.492 12.023 -17.484 1 79.81 637 VAL B O 1
ATOM 10686 N N . ALA B 1 638 ? 6.566 13.102 -17.25 1 86.69 638 ALA B N 1
ATOM 10687 C CA . ALA B 1 638 ? 6.379 12.594 -15.891 1 86.69 638 ALA B CA 1
ATOM 10688 C C . ALA B 1 638 ? 5.516 11.336 -15.891 1 86.69 638 ALA B C 1
ATOM 10690 O O . ALA B 1 638 ? 5.359 10.68 -14.852 1 86.69 638 ALA B O 1
ATOM 10691 N N . ARG B 1 639 ? 5.039 10.969 -17 1 87.19 639 ARG B N 1
ATOM 10692 C CA . ARG B 1 639 ? 4.133 9.828 -17.094 1 87.19 639 ARG B CA 1
ATOM 10693 C C . ARG B 1 639 ? 4.906 8.516 -17.094 1 87.19 639 ARG B C 1
ATOM 10695 O O . ARG B 1 639 ? 6.043 8.461 -17.578 1 87.19 639 ARG B O 1
ATOM 10702 N N . ALA B 1 640 ? 4.301 7.48 -16.469 1 84.69 640 ALA B N 1
ATOM 10703 C CA . ALA B 1 640 ? 4.902 6.148 -16.469 1 84.69 640 ALA B CA 1
ATOM 10704 C C . ALA B 1 640 ? 4.891 5.543 -17.875 1 84.69 640 ALA B C 1
ATOM 10706 O O . ALA B 1 640 ? 3.98 5.805 -18.672 1 84.69 640 ALA B O 1
ATOM 10707 N N . PRO B 1 641 ? 5.926 4.789 -18.109 1 72.31 641 PRO B N 1
ATOM 10708 C CA . PRO B 1 641 ? 5.984 4.18 -19.438 1 72.31 641 PRO B CA 1
ATOM 10709 C C . PRO B 1 641 ? 4.914 3.111 -19.656 1 72.31 641 PRO B C 1
ATOM 10711 O O . PRO B 1 641 ? 4.852 2.496 -20.719 1 72.31 641 PRO B O 1
ATOM 10714 N N . CYS B 1 642 ? 4.129 2.709 -18.75 1 59.03 642 CYS B N 1
ATOM 10715 C CA . CYS B 1 642 ? 3.137 1.649 -18.891 1 59.03 642 CYS B CA 1
ATOM 10716 C C . CYS B 1 642 ? 2.016 2.08 -19.844 1 59.03 642 CYS B C 1
ATOM 10718 O O . CYS B 1 642 ? 1.032 1.359 -20.016 1 59.03 642 CYS B O 1
ATOM 10720 N N . ARG B 1 643 ? 2.068 3.219 -20.375 1 50.47 643 ARG B N 1
ATOM 10721 C CA . ARG B 1 643 ? 0.967 3.689 -21.203 1 50.47 643 ARG B CA 1
ATOM 10722 C C . ARG B 1 643 ? 0.827 2.838 -22.453 1 50.47 643 ARG B C 1
ATOM 10724 O O . ARG B 1 643 ? 1.711 2.041 -22.781 1 50.47 643 ARG B O 1
ATOM 10731 N N . SER B 1 644 ? -0.176 3.268 -23.391 1 43.94 644 SER B N 1
ATOM 10732 C CA . SER B 1 644 ? -0.859 2.748 -24.562 1 43.94 644 SER B CA 1
ATOM 10733 C C . SER B 1 644 ? 0.114 2.031 -25.5 1 43.94 644 SER B C 1
ATOM 10735 O O . SER B 1 644 ? 1.329 2.209 -25.391 1 43.94 644 SER B O 1
ATOM 10737 N N . ALA B 1 645 ? -0.475 1.213 -26.109 1 42.12 645 ALA B N 1
ATOM 10738 C CA . ALA B 1 645 ? -0.036 0.527 -27.312 1 42.12 645 ALA B CA 1
ATOM 10739 C C . ALA B 1 645 ? 0.963 1.377 -28.094 1 42.12 645 ALA B C 1
ATOM 10741 O O . ALA B 1 645 ? 1.891 0.848 -28.719 1 42.12 645 ALA B O 1
ATOM 10742 N N . MET B 1 646 ? 0.606 2.578 -27.969 1 40.59 646 MET B N 1
ATOM 10743 C CA . MET B 1 646 ? 1.484 3.41 -28.781 1 40.59 646 MET B CA 1
ATOM 10744 C C . MET B 1 646 ? 2.867 3.529 -28.156 1 40.59 646 MET B C 1
ATOM 10746 O O . MET B 1 646 ? 3.873 3.617 -28.859 1 40.59 646 MET B O 1
ATOM 10750 N N . TYR B 1 647 ? 2.84 3.564 -26.797 1 42.19 647 TYR B N 1
ATOM 10751 C CA . TYR B 1 647 ? 4.141 3.727 -26.156 1 42.19 647 TYR B CA 1
ATOM 10752 C C . TYR B 1 647 ? 4.703 2.381 -25.719 1 42.19 647 TYR B C 1
ATOM 10754 O O . TYR B 1 647 ? 5.887 2.273 -25.375 1 42.19 647 TYR B O 1
ATOM 10762 N N . MET B 1 648 ? 3.809 1.557 -25.312 1 43.03 648 MET B N 1
ATOM 10763 C CA . MET B 1 648 ? 4.336 0.215 -25.078 1 43.03 648 MET B CA 1
ATOM 10764 C C . MET B 1 648 ? 5.195 -0.247 -26.25 1 43.03 648 MET B C 1
ATOM 10766 O O . MET B 1 648 ? 5.91 -1.244 -26.141 1 43.03 648 MET B O 1
ATOM 10770 N N . GLU B 1 649 ? 4.859 0.422 -27.375 1 38.47 649 GLU B N 1
ATOM 10771 C CA . GLU B 1 649 ? 5.617 0.07 -28.562 1 38.47 649 GLU B CA 1
ATOM 10772 C C . GLU B 1 649 ? 7.121 0.157 -28.312 1 38.47 649 GLU B C 1
ATOM 10774 O O . GLU B 1 649 ? 7.883 -0.694 -28.766 1 38.47 649 GLU B O 1
ATOM 10779 N N . SER B 1 650 ? 7.414 1.335 -27.719 1 40.16 650 SER B N 1
ATOM 10780 C CA . SER B 1 650 ? 8.852 1.549 -27.594 1 40.16 650 SER B CA 1
ATOM 10781 C C . SER B 1 650 ? 9.461 0.606 -26.562 1 40.16 650 SER B C 1
ATOM 10783 O O . SER B 1 650 ? 10.688 0.515 -26.438 1 40.16 650 SER B O 1
ATOM 10785 N N . TYR B 1 651 ? 8.688 0.374 -25.562 1 38.84 651 TYR B N 1
ATOM 10786 C CA . TYR B 1 651 ? 9.297 -0.518 -24.578 1 38.84 651 TYR B CA 1
ATOM 10787 C C . TYR B 1 651 ? 9.883 -1.748 -25.25 1 38.84 651 TYR B C 1
ATOM 10789 O O . TYR B 1 651 ? 10.961 -2.219 -24.859 1 38.84 651 TYR B O 1
ATOM 10797 N N . TRP B 1 652 ? 9.031 -2.422 -25.953 1 40.53 652 TRP B N 1
ATOM 10798 C CA . TRP B 1 652 ? 9.32 -3.791 -26.375 1 40.53 652 TRP B CA 1
ATOM 10799 C C . TRP B 1 652 ? 10.133 -3.811 -27.672 1 40.53 652 TRP B C 1
ATOM 10801 O O . TRP B 1 652 ? 10.352 -4.871 -28.25 1 40.53 652 TRP B O 1
ATOM 10811 N N . THR B 1 653 ? 10.055 -2.756 -28.312 1 36.88 653 THR B N 1
ATOM 10812 C CA . THR B 1 653 ? 10.75 -3.076 -29.562 1 36.88 653 THR B CA 1
ATOM 10813 C C . THR B 1 653 ? 12.242 -3.248 -29.312 1 36.88 653 THR B C 1
ATOM 10815 O O . THR B 1 653 ? 12.906 -2.338 -28.812 1 36.88 653 THR B O 1
ATOM 10818 N N . ILE B 1 654 ? 12.461 -4.297 -28.766 1 38.03 654 ILE B N 1
ATOM 10819 C CA . ILE B 1 654 ? 13.805 -4.598 -29.219 1 38.03 654 ILE B CA 1
ATOM 10820 C C . ILE B 1 654 ? 13.984 -4.078 -30.656 1 38.03 654 ILE B C 1
ATOM 10822 O O . ILE B 1 654 ? 13.219 -4.43 -31.547 1 38.03 654 ILE B O 1
ATOM 10826 N N . PRO B 1 655 ? 14.672 -3.098 -30.812 1 34.44 655 PRO B N 1
ATOM 10827 C CA . PRO B 1 655 ? 14.867 -2.754 -32.219 1 34.44 655 PRO B CA 1
ATOM 10828 C C . PRO B 1 655 ? 14.82 -3.975 -33.156 1 34.44 655 PRO B C 1
ATOM 10830 O O . PRO B 1 655 ? 15.508 -4.969 -32.906 1 34.44 655 PRO B O 1
ATOM 10833 N N . GLY B 1 656 ? 13.758 -4.043 -34.094 1 34.69 656 GLY B N 1
ATOM 10834 C CA . GLY B 1 656 ? 13.578 -5.074 -35.094 1 34.69 656 GLY B CA 1
ATOM 10835 C C . GLY B 1 656 ? 12.523 -6.094 -34.719 1 34.69 656 GLY B C 1
ATOM 10836 O O . GLY B 1 656 ? 12.234 -7.008 -35.5 1 34.69 656 GLY B O 1
ATOM 10837 N N . THR B 1 657 ? 12.219 -6.27 -33.469 1 39.72 657 THR B N 1
ATOM 10838 C CA . THR B 1 657 ? 11.258 -7.324 -33.188 1 39.72 657 THR B CA 1
ATOM 10839 C C . THR B 1 657 ? 9.844 -6.762 -33.094 1 39.72 657 THR B C 1
ATOM 10841 O O . THR B 1 657 ? 9.648 -5.613 -32.688 1 39.72 657 THR B O 1
ATOM 10844 N N . ASN B 1 658 ? 8.953 -7.148 -33.969 1 40.34 658 ASN B N 1
ATOM 10845 C CA . ASN B 1 658 ? 7.531 -6.82 -34 1 40.34 658 ASN B CA 1
ATOM 10846 C C . ASN B 1 658 ? 6.828 -7.25 -32.719 1 40.34 658 ASN B C 1
ATOM 10848 O O . ASN B 1 658 ? 6.559 -8.438 -32.531 1 40.34 658 ASN B O 1
ATOM 10852 N N . THR B 1 659 ? 6.898 -6.656 -31.656 1 46.72 659 THR B N 1
ATOM 10853 C CA . THR B 1 659 ? 6.289 -6.941 -30.359 1 46.72 659 THR B CA 1
ATOM 10854 C C . THR B 1 659 ? 4.773 -6.77 -30.422 1 46.72 659 THR B C 1
ATOM 10856 O O . THR B 1 659 ? 4.074 -7.012 -29.438 1 46.72 659 THR B O 1
ATOM 10859 N N . HIS B 1 660 ? 4.188 -6.395 -31.625 1 46.12 660 HIS B N 1
ATOM 10860 C CA . HIS B 1 660 ? 2.773 -6.051 -31.719 1 46.12 660 HIS B CA 1
ATOM 10861 C C . HIS B 1 660 ? 1.941 -7.246 -32.156 1 46.12 660 HIS B C 1
ATOM 10863 O O . HIS B 1 660 ? 0.786 -7.09 -32.562 1 46.12 660 HIS B O 1
ATOM 10869 N N . ILE B 1 661 ? 2.549 -8.359 -32.156 1 47.94 661 ILE B N 1
ATOM 10870 C CA . ILE B 1 661 ? 1.713 -9.422 -32.719 1 47.94 661 ILE B CA 1
ATOM 10871 C C . ILE B 1 661 ? 0.957 -10.117 -31.578 1 47.94 661 ILE B C 1
ATOM 10873 O O . ILE B 1 661 ? 1.568 -10.648 -30.656 1 47.94 661 ILE B O 1
ATOM 10877 N N . GLU B 1 662 ? -0.254 -9.703 -31.391 1 59.03 662 GLU B N 1
ATOM 10878 C CA . GLU B 1 662 ? -1.15 -10.453 -30.516 1 59.03 662 GLU B CA 1
ATOM 10879 C C . GLU B 1 662 ? -1.855 -11.57 -31.281 1 59.03 662 GLU B C 1
ATOM 10881 O O . GLU B 1 662 ? -2.391 -11.352 -32.375 1 59.03 662 GLU B O 1
ATOM 10886 N N . ARG B 1 663 ? -1.673 -12.75 -30.734 1 61.69 663 ARG B N 1
ATOM 10887 C CA . ARG B 1 663 ? -2.381 -13.875 -31.344 1 61.69 663 ARG B CA 1
ATOM 10888 C C . ARG B 1 663 ? -3.889 -13.727 -31.172 1 61.69 663 ARG B C 1
ATOM 10890 O O . ARG B 1 663 ? -4.363 -13.297 -30.109 1 61.69 663 ARG B O 1
ATOM 10897 N N . GLY B 1 664 ? -4.605 -13.789 -32.188 1 56.41 664 GLY B N 1
ATOM 10898 C CA . GLY B 1 664 ? -6.051 -13.641 -32.188 1 56.41 664 GLY B CA 1
ATOM 10899 C C . GLY B 1 664 ? -6.781 -14.938 -31.875 1 56.41 664 GLY B C 1
ATOM 10900 O O . GLY B 1 664 ? -8 -15.008 -32 1 56.41 664 GLY B O 1
ATOM 10901 N N . ASP B 1 665 ? -6.094 -15.977 -31.391 1 64.31 665 ASP B N 1
ATOM 10902 C CA . ASP B 1 665 ? -6.734 -17.266 -31.141 1 64.31 665 ASP B CA 1
ATOM 10903 C C . ASP B 1 665 ? -7.691 -17.188 -29.953 1 64.31 665 ASP B C 1
ATOM 10905 O O . ASP B 1 665 ? -7.516 -16.359 -29.062 1 64.31 665 ASP B O 1
ATOM 10909 N N . ARG B 1 666 ? -8.695 -18.031 -30.156 1 66.44 666 ARG B N 1
ATOM 10910 C CA . ARG B 1 666 ? -9.656 -18.188 -29.078 1 66.44 666 ARG B CA 1
ATOM 10911 C C . ARG B 1 666 ? -9.102 -19.078 -27.969 1 66.44 666 ARG B C 1
ATOM 10913 O O . ARG B 1 666 ? -8.43 -20.062 -28.234 1 66.44 666 ARG B O 1
ATOM 10920 N N . LEU B 1 667 ? -9.352 -18.703 -26.75 1 61.12 667 LEU B N 1
ATOM 10921 C CA . LEU B 1 667 ? -8.992 -19.531 -25.609 1 61.12 667 LEU B CA 1
ATOM 10922 C C . LEU B 1 667 ? -9.695 -20.875 -25.672 1 61.12 667 LEU B C 1
ATOM 10924 O O . LEU B 1 667 ? -10.898 -20.953 -25.922 1 61.12 667 LEU B O 1
ATOM 10928 N N . THR B 1 668 ? -8.898 -21.938 -25.719 1 58.69 668 THR B N 1
ATOM 10929 C CA . THR B 1 668 ? -9.477 -23.281 -25.688 1 58.69 668 THR B CA 1
ATOM 10930 C C . THR B 1 668 ? -9.859 -23.672 -24.266 1 58.69 668 THR B C 1
ATOM 10932 O O . THR B 1 668 ? -9.016 -23.672 -23.375 1 58.69 668 THR B O 1
ATOM 10935 N N . LEU B 1 669 ? -11.141 -23.703 -23.984 1 50.88 669 LEU B N 1
ATOM 10936 C CA . LEU B 1 669 ? -11.609 -24.141 -22.672 1 50.88 669 LEU B CA 1
ATOM 10937 C C . LEU B 1 669 ? -11.383 -25.641 -22.484 1 50.88 669 LEU B C 1
ATOM 10939 O O . LEU B 1 669 ? -11.664 -26.422 -23.391 1 50.88 669 LEU B O 1
ATOM 10943 N N . HIS B 1 670 ? -10.336 -26.062 -21.859 1 45.28 670 HIS B N 1
ATOM 10944 C CA . HIS B 1 670 ? -10.164 -27.484 -21.594 1 45.28 670 HIS B CA 1
ATOM 10945 C C . HIS B 1 670 ? -11.445 -28.109 -21.047 1 45.28 670 HIS B C 1
ATOM 10947 O O . HIS B 1 670 ? -11.938 -27.688 -20 1 45.28 670 HIS B O 1
ATOM 10953 N N . SER B 1 671 ? -12.258 -28.422 -21.875 1 38.59 671 SER B N 1
ATOM 10954 C CA . SER B 1 671 ? -13.367 -29.234 -21.391 1 38.59 671 SER B CA 1
ATOM 10955 C C . SER B 1 671 ? -12.867 -30.391 -20.531 1 38.59 671 SER B C 1
ATOM 10957 O O . SER B 1 671 ? -11.836 -31 -20.828 1 38.59 671 SER B O 1
ATOM 10959 N N . ALA B 1 672 ? -13.055 -30.484 -19.188 1 36.09 672 ALA B N 1
ATOM 10960 C CA . ALA B 1 672 ? -12.906 -31.734 -18.438 1 36.09 672 ALA B CA 1
ATOM 10961 C C . ALA B 1 672 ? -13.273 -32.938 -19.297 1 36.09 672 ALA B C 1
ATOM 10963 O O . ALA B 1 672 ? -14.438 -33.125 -19.656 1 36.09 672 ALA B O 1
ATOM 10964 N N . ALA B 1 673 ? -12.57 -33.438 -20.078 1 36.69 673 ALA B N 1
ATOM 10965 C CA . ALA B 1 673 ? -12.844 -34.75 -20.625 1 36.69 673 ALA B CA 1
ATOM 10966 C C . ALA B 1 673 ? -13.641 -35.594 -19.656 1 36.69 673 ALA B C 1
ATOM 10968 O O . ALA B 1 673 ? -13.695 -35.312 -18.453 1 36.69 673 ALA B O 1
ATOM 10969 N N . ASN B 1 674 ? -13.844 -36.969 -20.188 1 31.67 674 ASN B N 1
ATOM 10970 C CA . ASN B 1 674 ? -14.594 -38.188 -19.938 1 31.67 674 ASN B CA 1
ATOM 10971 C C . ASN B 1 674 ? -14.227 -38.812 -18.594 1 31.67 674 ASN B C 1
ATOM 10973 O O . ASN B 1 674 ? -13.586 -39.844 -18.547 1 31.67 674 ASN B O 1
ATOM 10977 N N . ALA B 1 675 ? -13.641 -38.281 -17.656 1 31.17 675 ALA B N 1
ATOM 10978 C CA . ALA B 1 675 ? -13.703 -39.25 -16.562 1 31.17 675 ALA B CA 1
ATOM 10979 C C . ALA B 1 675 ? -15.133 -39.719 -16.328 1 31.17 675 ALA B C 1
ATOM 10981 O O . ALA B 1 675 ? -15.891 -39.094 -15.602 1 31.17 675 ALA B O 1
ATOM 10982 N N . SER B 1 676 ? -15.844 -40.219 -17.359 1 28.8 676 SER B N 1
ATOM 10983 C CA . SER B 1 676 ? -16.969 -41.125 -17.172 1 28.8 676 SER B CA 1
ATOM 10984 C C . SER B 1 676 ? -16.609 -42.219 -16.188 1 28.8 676 SER B C 1
ATOM 10986 O O . SER B 1 676 ? -16.016 -43.25 -16.562 1 28.8 676 SER B O 1
ATOM 10988 N N . SER B 1 677 ? -15.953 -42.094 -15.062 1 29 677 SER B N 1
ATOM 10989 C CA . SER B 1 677 ? -16.172 -43.25 -14.219 1 29 677 SER B CA 1
ATOM 10990 C C . SER B 1 677 ? -17.641 -43.688 -14.25 1 29 677 SER B C 1
ATOM 10992 O O . SER B 1 677 ? -18.547 -42.875 -14.055 1 29 677 SER B O 1
ATOM 10994 N N . SER B 1 678 ? -18.016 -44.75 -14.977 1 29.23 678 SER B N 1
ATOM 10995 C CA . SER B 1 678 ? -19.172 -45.625 -15.133 1 29.23 678 SER B CA 1
ATOM 10996 C C . SER B 1 678 ? -19.953 -45.75 -13.82 1 29.23 678 SER B C 1
ATOM 10998 O O . SER B 1 678 ? -21.062 -46.281 -13.805 1 29.23 678 SER B O 1
ATOM 11000 N N . LYS B 1 679 ? -19.344 -46.062 -12.68 1 34.41 679 LYS B N 1
ATOM 11001 C CA . LYS B 1 679 ? -20.219 -46.812 -11.797 1 34.41 679 LYS B CA 1
ATOM 11002 C C . LYS B 1 679 ? -21.359 -45.969 -11.273 1 34.41 679 LYS B C 1
ATOM 11004 O O . LYS B 1 679 ? -22.438 -46.469 -10.938 1 34.41 679 LYS B O 1
ATOM 11009 N N . GLY B 1 680 ? -21.156 -44.969 -10.445 1 30.77 680 GLY B N 1
ATOM 11010 C CA . GLY B 1 680 ? -22.266 -44.75 -9.531 1 30.77 680 GLY B CA 1
ATOM 11011 C C . GLY B 1 680 ? -23.375 -43.938 -10.141 1 30.77 680 GLY B C 1
ATOM 11012 O O . GLY B 1 680 ? -23.203 -42.75 -10.406 1 30.77 680 GLY B O 1
ATOM 11013 N N . GLY B 1 681 ? -24.359 -44.469 -10.961 1 30.44 681 GLY B N 1
ATOM 11014 C CA . GLY B 1 681 ? -25.578 -44.188 -11.711 1 30.44 681 GLY B CA 1
ATOM 11015 C C . GLY B 1 681 ? -26.5 -43.219 -11 1 30.44 681 GLY B C 1
ATOM 11016 O O . GLY B 1 681 ? -27.297 -42.531 -11.641 1 30.44 681 GLY B O 1
ATOM 11017 N N . ARG B 1 682 ? -26.844 -43.5 -9.742 1 36.16 682 ARG B N 1
ATOM 11018 C CA . ARG B 1 682 ? -28.094 -43 -9.164 1 36.16 682 ARG B CA 1
ATOM 11019 C C . ARG B 1 682 ? -27.984 -41.5 -8.859 1 36.16 682 ARG B C 1
ATOM 11021 O O . ARG B 1 682 ? -29 -40.812 -8.797 1 36.16 682 ARG B O 1
ATOM 11028 N N . GLY B 1 683 ? -26.797 -41.031 -8.477 1 33 683 GLY B N 1
ATOM 11029 C CA . GLY B 1 683 ? -26.781 -39.656 -7.949 1 33 683 GLY B CA 1
ATOM 11030 C C . GLY B 1 683 ? -26.797 -38.594 -9.031 1 33 683 GLY B C 1
ATOM 11031 O O . GLY B 1 683 ? -26.766 -37.406 -8.734 1 33 683 GLY B O 1
ATOM 11032 N N . ALA B 1 684 ? -26.438 -38.906 -10.266 1 38.56 684 ALA B N 1
ATOM 11033 C CA . ALA B 1 684 ? -26.438 -38 -11.406 1 38.56 684 ALA B CA 1
ATOM 11034 C C . ALA B 1 684 ? -27.859 -37.656 -11.836 1 38.56 684 ALA B C 1
ATOM 11036 O O . ALA B 1 684 ? -28.109 -36.594 -12.398 1 38.56 684 ALA B O 1
ATOM 11037 N N . GLU B 1 685 ? -28.797 -38.594 -11.703 1 38.25 685 GLU B N 1
ATOM 11038 C CA . GLU B 1 685 ? -30.172 -38.344 -12.109 1 38.25 685 GLU B CA 1
ATOM 11039 C C . GLU B 1 685 ? -30.828 -37.281 -11.242 1 38.25 685 GLU B C 1
ATOM 11041 O O . GLU B 1 685 ? -31.609 -36.438 -11.734 1 38.25 685 GLU B O 1
ATOM 11046 N N . SER B 1 686 ? -30.516 -37.25 -9.906 1 38.66 686 SER B N 1
ATOM 11047 C CA . SER B 1 686 ? -31.156 -36.312 -9.016 1 38.66 686 SER B CA 1
ATOM 11048 C C . SER B 1 686 ? -30.562 -34.906 -9.219 1 38.66 686 SER B C 1
ATOM 11050 O O . SER B 1 686 ? -31.219 -33.906 -8.898 1 38.66 686 SER B O 1
ATOM 11052 N N . ALA B 1 687 ? -29.359 -34.75 -9.586 1 42.22 687 ALA B N 1
ATOM 11053 C CA . ALA B 1 687 ? -28.75 -33.469 -9.891 1 42.22 687 ALA B CA 1
ATOM 11054 C C . ALA B 1 687 ? -29.344 -32.875 -11.164 1 42.22 687 ALA B C 1
ATOM 11056 O O . ALA B 1 687 ? -29.531 -31.656 -11.258 1 42.22 687 ALA B O 1
ATOM 11057 N N . LYS B 1 688 ? -29.656 -33.562 -12.242 1 44.16 688 LYS B N 1
ATOM 11058 C CA . LYS B 1 688 ? -30.344 -33.094 -13.438 1 44.16 688 LYS B CA 1
ATOM 11059 C C . LYS B 1 688 ? -31.75 -32.625 -13.109 1 44.16 688 LYS B C 1
ATOM 11061 O O . LYS B 1 688 ? -32.188 -31.594 -13.648 1 44.16 688 LYS B O 1
ATOM 11066 N N . ALA B 1 689 ? -32.469 -33.375 -12.352 1 43 689 ALA B N 1
ATOM 11067 C CA . ALA B 1 689 ? -33.812 -33 -12 1 43 689 ALA B CA 1
ATOM 11068 C C . ALA B 1 689 ? -33.844 -31.719 -11.18 1 43 689 ALA B C 1
ATOM 11070 O O . ALA B 1 689 ? -34.75 -30.875 -11.367 1 43 689 ALA B O 1
ATOM 11071 N N . GLU B 1 690 ? -33 -31.484 -10.211 1 40.31 690 GLU B N 1
ATOM 11072 C CA . GLU B 1 690 ? -32.938 -30.25 -9.438 1 40.31 690 GLU B CA 1
ATOM 11073 C C . GLU B 1 690 ? -32.531 -29.078 -10.328 1 40.31 690 GLU B C 1
ATOM 11075 O O . GLU B 1 690 ? -33 -27.953 -10.133 1 40.31 690 GLU B O 1
ATOM 11080 N N . GLN B 1 691 ? -31.703 -29.328 -11.273 1 41 691 GLN B N 1
ATOM 11081 C CA . GLN B 1 691 ? -31.297 -28.312 -12.234 1 41 691 GLN B CA 1
ATOM 11082 C C . GLN B 1 691 ? -32.5 -27.844 -13.07 1 41 691 GLN B C 1
ATOM 11084 O O . GLN B 1 691 ? -32.594 -26.656 -13.391 1 41 691 GLN B O 1
ATOM 11089 N N . GLU B 1 692 ? -33.281 -28.781 -13.555 1 40.88 692 GLU B N 1
ATOM 11090 C CA . GLU B 1 692 ? -34.438 -28.438 -14.383 1 40.88 692 GLU B CA 1
ATOM 11091 C C . GLU B 1 692 ? -35.5 -27.672 -13.578 1 40.88 692 GLU B C 1
ATOM 11093 O O . GLU B 1 692 ? -36.312 -26.953 -14.156 1 40.88 692 GLU B O 1
ATOM 11098 N N . ALA B 1 693 ? -35.531 -27.875 -12.312 1 39.28 693 ALA B N 1
ATOM 11099 C CA . ALA B 1 693 ? -36.594 -27.234 -11.523 1 39.28 693 ALA B CA 1
ATOM 11100 C C . ALA B 1 693 ? -36.188 -25.828 -11.125 1 39.28 693 ALA B C 1
ATOM 11102 O O . ALA B 1 693 ? -36.938 -25.141 -10.414 1 39.28 693 ALA B O 1
ATOM 11103 N N . ILE B 1 694 ? -34.969 -25.562 -11.32 1 37.22 694 ILE B N 1
ATOM 11104 C CA . ILE B 1 694 ? -34.562 -24.234 -10.875 1 37.22 694 ILE B CA 1
ATOM 11105 C C . ILE B 1 694 ? -35.25 -23.172 -11.734 1 37.22 694 ILE B C 1
ATOM 11107 O O . ILE B 1 694 ? -35.062 -23.125 -12.945 1 37.22 694 ILE B O 1
ATOM 11111 N N . ARG B 1 695 ? -36.5 -22.859 -11.445 1 33.91 695 ARG B N 1
ATOM 11112 C CA . ARG B 1 695 ? -37.281 -21.797 -12.094 1 33.91 695 ARG B CA 1
ATOM 11113 C C . ARG B 1 695 ? -36.719 -20.422 -11.727 1 33.91 695 ARG B C 1
ATOM 11115 O O . ARG B 1 695 ? -36.125 -20.25 -10.672 1 33.91 695 ARG B O 1
ATOM 11122 N N . GLU B 1 696 ? -36.75 -19.516 -12.68 1 34.12 696 GLU B N 1
ATOM 11123 C CA . GLU B 1 696 ? -36.406 -18.094 -12.625 1 34.12 696 GLU B CA 1
ATOM 11124 C C . GLU B 1 696 ? -37.156 -17.375 -11.508 1 34.12 696 GLU B C 1
ATOM 11126 O O . GLU B 1 696 ? -38.375 -17.484 -11.422 1 34.12 696 GLU B O 1
ATOM 11131 N N . SER B 1 697 ? -36.719 -17.406 -10.398 1 29.06 697 SER B N 1
ATOM 11132 C CA . SER B 1 697 ? -37.469 -16.406 -9.617 1 29.06 697 SER B CA 1
ATOM 11133 C C . SER B 1 697 ? -37.469 -15.062 -10.32 1 29.06 697 SER B C 1
ATOM 11135 O O . SER B 1 697 ? -36.469 -14.672 -10.945 1 29.06 697 SER B O 1
ATOM 11137 N N . THR B 1 698 ? -38.594 -14.492 -10.781 1 27.22 698 THR B N 1
ATOM 11138 C CA . THR B 1 698 ? -38.906 -13.219 -11.43 1 27.22 698 THR B CA 1
ATOM 11139 C C . THR B 1 698 ? -38.156 -12.078 -10.734 1 27.22 698 THR B C 1
ATOM 11141 O O . THR B 1 698 ? -38.75 -11.07 -10.352 1 27.22 698 THR B O 1
ATOM 11144 N N . GLU B 1 699 ? -37.188 -12.25 -9.969 1 27.73 699 GLU B N 1
ATOM 11145 C CA . GLU B 1 699 ? -36.719 -10.93 -9.547 1 27.73 699 GLU B CA 1
ATOM 11146 C C . GLU B 1 699 ? -36.219 -10.109 -10.742 1 27.73 699 GLU B C 1
ATOM 11148 O O . GLU B 1 699 ? -35.406 -10.578 -11.531 1 27.73 699 GLU B O 1
ATOM 11153 N N . GLU B 1 700 ? -37.094 -9.195 -11.383 1 25.72 700 GLU B N 1
ATOM 11154 C CA . GLU B 1 700 ? -36.969 -8.195 -12.445 1 25.72 700 GLU B CA 1
ATOM 11155 C C . GLU B 1 700 ? -35.625 -7.465 -12.352 1 25.72 700 GLU B C 1
ATOM 11157 O O . GLU B 1 700 ? -35.406 -6.68 -11.43 1 25.72 700 GLU B O 1
ATOM 11162 N N . PHE B 1 701 ? -34.562 -8.055 -12.445 1 26.28 701 PHE B N 1
ATOM 11163 C CA . PHE B 1 701 ? -33.375 -7.227 -12.539 1 26.28 701 PHE B CA 1
ATOM 11164 C C . PHE B 1 701 ? -33.312 -6.531 -13.898 1 26.28 701 PHE B C 1
ATOM 11166 O O . PHE B 1 701 ? -33 -7.156 -14.906 1 26.28 701 PHE B O 1
ATOM 11173 N N . ASP B 1 702 ? -34.344 -5.707 -14.305 1 24.22 702 ASP B N 1
ATOM 11174 C CA . ASP B 1 702 ? -34.281 -4.918 -15.539 1 24.22 702 ASP B CA 1
ATOM 11175 C C . ASP B 1 702 ? -33.031 -4.031 -15.555 1 24.22 702 ASP B C 1
ATOM 11177 O O . ASP B 1 702 ? -33.031 -2.969 -14.93 1 24.22 702 ASP B O 1
ATOM 11181 N N . LEU B 1 703 ? -31.969 -4.512 -15.633 1 24.14 703 LEU B N 1
ATOM 11182 C CA . LEU B 1 703 ? -30.797 -3.654 -15.734 1 24.14 703 LEU B CA 1
ATOM 11183 C C . LEU B 1 703 ? -30.906 -2.709 -16.922 1 24.14 703 LEU B C 1
ATOM 11185 O O . LEU B 1 703 ? -30.516 -1.543 -16.828 1 24.14 703 LEU B O 1
ATOM 11189 N N . PHE B 1 704 ? -31.078 -3.303 -18.219 1 24.73 704 PHE B N 1
ATOM 11190 C CA . PHE B 1 704 ? -30.906 -2.58 -19.484 1 24.73 704 PHE B CA 1
ATOM 11191 C C . PHE B 1 704 ? -32.188 -1.868 -19.875 1 24.73 704 PHE B C 1
ATOM 11193 O O . PHE B 1 704 ? -32.25 -1.198 -20.906 1 24.73 704 PHE B O 1
ATOM 11200 N N . HIS B 1 705 ? -33.438 -2.244 -19.547 1 24.25 705 HIS B N 1
ATOM 11201 C CA . HIS B 1 705 ? -34.562 -1.817 -20.359 1 24.25 705 HIS B CA 1
ATOM 11202 C C . HIS B 1 705 ? -34.688 -0.298 -20.359 1 24.25 705 HIS B C 1
ATOM 11204 O O . HIS B 1 705 ? -35.594 0.25 -21.016 1 24.25 705 HIS B O 1
ATOM 11210 N N . GLY B 1 706 ? -34.438 0.37 -19.328 1 23.11 706 GLY B N 1
ATOM 11211 C CA . GLY B 1 706 ? -34.969 1.709 -19.5 1 23.11 706 GLY B CA 1
ATOM 11212 C C . GLY B 1 706 ? -34.375 2.451 -20.672 1 23.11 706 GLY B C 1
ATOM 11213 O O . GLY B 1 706 ? -34.906 3.461 -21.125 1 23.11 706 GLY B O 1
ATOM 11214 N N . LEU B 1 707 ? -33.125 2.424 -20.969 1 23.5 707 LEU B N 1
ATOM 11215 C CA . LEU B 1 707 ? -32.719 3.551 -21.812 1 23.5 707 LEU B CA 1
ATOM 11216 C C . LEU B 1 707 ? -33 3.264 -23.281 1 23.5 707 LEU B C 1
ATOM 11218 O O . LEU B 1 707 ? -32.906 4.16 -24.125 1 23.5 707 LEU B O 1
ATOM 11222 N N . ALA B 1 708 ? -32.875 2.051 -23.906 1 22.89 708 ALA B N 1
ATOM 11223 C CA . ALA B 1 708 ? -32.719 2.193 -25.359 1 22.89 708 ALA B CA 1
ATOM 11224 C C . ALA B 1 708 ? -34.031 2.451 -26.047 1 22.89 708 ALA B C 1
ATOM 11226 O O . ALA B 1 708 ? -34.656 1.531 -26.594 1 22.89 708 ALA B O 1
ATOM 11227 N N . ASP B 1 709 ? -35.094 3.018 -25.734 1 24.8 709 ASP B N 1
ATOM 11228 C CA . ASP B 1 709 ? -36 2.85 -26.859 1 24.8 709 ASP B CA 1
ATOM 11229 C C . ASP B 1 709 ? -35.312 3.166 -28.188 1 24.8 709 ASP B C 1
ATOM 11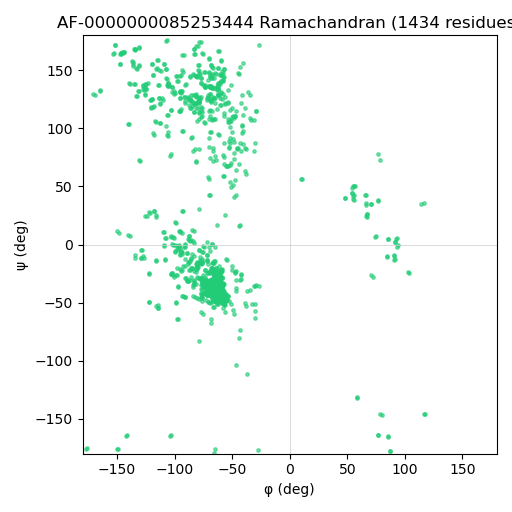231 O O . ASP B 1 709 ? -35.281 2.326 -29.094 1 24.8 709 ASP B O 1
ATOM 11235 N N . GLU B 1 710 ? -35.625 4.371 -28.734 1 23.94 710 GLU B N 1
ATOM 11236 C CA . GLU B 1 710 ? -35.469 4.742 -30.141 1 23.94 710 GLU B CA 1
ATOM 11237 C C . GLU B 1 710 ? -34 4.887 -30.531 1 23.94 710 GLU B C 1
ATOM 11239 O O . GLU B 1 710 ? -33.219 5.441 -29.766 1 23.94 710 GLU B O 1
ATOM 11244 N N . PRO B 1 711 ? -33.562 3.893 -31.328 1 25.62 711 PRO B N 1
ATOM 11245 C CA . PRO B 1 711 ? -32.219 4.031 -31.938 1 25.62 711 PRO B CA 1
ATOM 11246 C C . PRO B 1 711 ? -31.953 5.441 -32.469 1 25.62 711 PRO B C 1
ATOM 11248 O O . PRO B 1 711 ? -32.781 6.004 -33.188 1 25.62 711 PRO B O 1
ATOM 11251 N N . SER B 1 712 ? -31.609 6.352 -31.672 1 23.73 712 SER B N 1
ATOM 11252 C CA . SER B 1 712 ? -31.609 7.715 -32.188 1 23.73 712 SER B CA 1
ATOM 11253 C C . SER B 1 712 ? -31.297 7.746 -33.688 1 23.73 712 SER B C 1
ATOM 11255 O O . SER B 1 712 ? -31.922 8.484 -34.438 1 23.73 712 SER B O 1
ATOM 11257 N N . TYR B 1 713 ? -30.141 7.348 -34.219 1 21.55 713 TYR B N 1
ATOM 11258 C CA . TYR B 1 713 ? -29.781 7.906 -35.531 1 21.55 713 TYR B CA 1
ATOM 11259 C C . TYR B 1 713 ? -30.391 7.082 -36.656 1 21.55 713 TYR B C 1
ATOM 11261 O O . TYR B 1 713 ? -29.984 7.211 -37.812 1 21.55 713 TYR B O 1
ATOM 11269 N N . ALA B 1 714 ? -31.219 5.996 -36.344 1 22.72 714 ALA B N 1
ATOM 11270 C CA . ALA B 1 714 ? -31.672 5.387 -37.594 1 22.72 714 ALA B CA 1
ATOM 11271 C C . ALA B 1 714 ? -32.656 6.289 -38.312 1 22.72 714 ALA B C 1
ATOM 11273 O O . ALA B 1 714 ? -33.719 6.598 -37.781 1 22.72 714 ALA B O 1
ATOM 11274 N N . ARG B 1 715 ? -32.219 7.195 -39.25 1 23.23 715 ARG B N 1
ATOM 11275 C CA . ARG B 1 715 ? -32.969 7.949 -40.25 1 23.23 715 ARG B CA 1
ATOM 11276 C C . ARG B 1 715 ? -34 7.062 -40.938 1 23.23 715 ARG B C 1
ATOM 11278 O O . ARG B 1 715 ? -33.656 6.047 -41.531 1 23.23 715 ARG B O 1
ATOM 11285 N N . ARG B 1 716 ? -35.156 6.949 -40.406 1 24.52 716 ARG B N 1
ATOM 11286 C CA . ARG B 1 716 ? -36.188 6.418 -41.281 1 24.52 716 ARG B CA 1
ATOM 11287 C C . ARG B 1 716 ? -36.25 7.199 -42.562 1 24.52 716 ARG B C 1
ATOM 11289 O O . ARG B 1 716 ? -36.312 8.43 -42.562 1 24.52 716 ARG B O 1
ATOM 11296 N N . LYS B 1 717 ? -35.781 6.68 -43.625 1 22.42 717 LYS B N 1
ATOM 11297 C CA . LYS B 1 717 ? -36.094 7.266 -44.906 1 22.42 717 LYS B CA 1
ATOM 11298 C C . LYS B 1 717 ? -37.594 7.535 -45.031 1 22.42 717 LYS B C 1
ATOM 11300 O O . LYS B 1 717 ? -38.406 6.703 -44.625 1 22.42 717 LYS B O 1
ATOM 11305 N N . ALA B 1 718 ? -37.969 8.789 -45 1 22.92 718 ALA B N 1
ATOM 11306 C CA . ALA B 1 718 ? -39.281 9.25 -45.469 1 22.92 718 ALA B CA 1
ATOM 11307 C C . ALA B 1 718 ? -39.75 8.445 -46.656 1 22.92 718 ALA B C 1
ATOM 11309 O O . ALA B 1 718 ? -38.938 8.078 -47.531 1 22.92 718 ALA B O 1
ATOM 11310 N N . PRO B 1 719 ? -40.938 7.961 -46.531 1 23 719 PRO B N 1
ATOM 11311 C CA . PRO B 1 719 ? -41.438 7.707 -47.875 1 23 719 PRO B CA 1
ATOM 11312 C C . PRO B 1 719 ? -41.25 8.906 -48.812 1 23 719 PRO B C 1
ATOM 11314 O O . PRO B 1 719 ? -41.25 10.055 -48.344 1 23 719 PRO B O 1
#

Sequence (1438 aa):
MPTRLSVPLTPRRHFARCTEPRLFEVNPTRESYVIEAAFEWPTFRFICEGVDIDFKEDVREALGEVLPPSPSNFTQREEGAALQLPQVLQVFRSLCRRQLVSFAQVCSTPRRLASYYETLAGVSPVLAVLAAEHYTFAGIVATHAKKSVRDAVLAGVDSGATIGCIAEQELVAEGPPLNTEARYDIHERCFVLRGTGKFGVVAATCAQWAVVSATLTLNKKEHNGTHLFLVHLREADVLGAPGQLRQGVSVRPITGENIVMAGCGVAVLHFEDVRIPSDHLLDPYCITSESKIGYVAGQEGHEPATEVLRTRRRIATGAIYIGATKKFLTNVVAYTADKYVVGPGYHRNYPFLGLQHIQSPLVSMVAKSYVYLAAWQRLLPAFTDPSGLPSYEDHMRLVGTVHFLQENLLDLQTFADKTMGLHASFASTGKDAAVTLVHLRQEGLDTSALIREVAFQSITKNIGTTHWGWWLTSLLQSVFPALDRFLKNPLYSPRIADLGRHLIFFSHKHYSLKKRLRQSRELERRKGGSEHQWYDWAMFRHRTVVHCGEAFMEAYYLDVMMKETEKCSDPRGRKILRDIGWIYALTRQMDRLDFLLSSKMLSSGKAETLASHLDNIVTVLAPQCVHLVEAMQVAEVARAPCRSAMYMESYWTIPGTNTHIERGDRLTLHSAANASSSKGGRGAESAKAEQEAIRESTEEFDLFHGLADEPSYARRKAPMPTRLSVPLTPRRHFARCTEPRLFEVNPTRESYVIEAAFEWPTFRFICEGVDIDFKEDVREALGEVLPPSPSNFTQREEGAALQLPQVLQVFRSLCRRQLVSFAQVCSTPRRLASYYETLAGVSPVLAVLAAEHYTFAGIVATHAKKSVRDAVLAGVDSGATIGCIAEQELVAEGPPLNTEARYDIHERCFVLRGTGKFGVVAATCAQWAVVSATLTLNKKEHNGTHLFLVHLREADVLGAPGQLRQGVSVRPITGENIVMAGCGVAVLHFEDVRIPSDHLLDPYCITSESKIGYVAGQEGHEPATEVLRTRRRIATGAIYIGATKKFLTNVVAYTADKYVVGPGYHRNYPFLGLQHIQSPLVSMVAKSYVYLAAWQRLLPAFTDPSGLPSYEDHMRLVGTVHFLQENLLDLQTFADKTMGLHASFASTGKDAAVTLVHLRQEGLDTSALIREVAFQSITKNIGTTHWGWWLTSLLQSVFPALDRFLKNPLYSPRIADLGRHLIFFSHKHYSLKKRLRQSRELERRKGGSEHQWYDWAMFRHRTVVHCGEAFMEAYYLDVMMKETEKCSDPRGRKILRDIGWIYALTRQMDRLDFLLSSKMLSSGKAETLASHLDNIVTVLAPQCVHLVEAMQVAEVARAPCRSAMYMESYWTIPGTNTHIERGDRLTLHSAANASSSKGGRGAESAKAEQEAIRESTEEFDLFHGLADEPSYARRKAP

Foldseek 3Di:
DDPPPPPPPPPPPLLPPPDPDDPFPFDPDFDALFDDFLFDLVLLLCLQQPPCSVLLVVLVVLCVVLDDFDDLFLVPQDDVNQDFQLSLLVSLLSSLVVCSDALCCLQPFLVSLLSNLLSCLLFPLLNSVQSLQFSLQLNLLCPWADPVCSCVQRVCSSNSQAGEWEQEDFPPDQHPPAPWEWEADPVVQWTWTFDFWSFFIFQLQAHQKYWYWHFYDYPNHDTDDIFTFIDGFFDTDDPSHGGDGDPQKDWAFDPPPDSSSRRRGTTIIGGDGGIGHQSRTIPQWGQDPVRDIDGNPPCNPPDGSVVVSVVSLLSSLLSSLSSLLLQLLLQVLQLQSFAFQQDPQQWRRHGSCLDLVLLLLSLLLLLLSSLLSLLSNVLSCQVRVNVHHRDPVSVLLSLLSSLSSLVSLVSSLVSCVVRVPCVSVRVLSSNRSSNVSSVSSPHGDDSLVSLLVSLVCCQVVVDAQDCDPVVVQVVVCVPPVCCVLVLLVVVDALLDLDLVSLLSLLSVLLVVLSVVLNVCLVVQCVVPRPVSNCCVSPPVCVVSSSSNSVSRNLSVSSVSLVVSLVPDPIPSVSVLSSLSSSLNSLVVCVVCVVVCVVVSSHDPVSVVSSVLVSSVSSSVCSSNSSVSSVSSVSDPSSHRSSGHPVSVCVHPPPSNDPPSGDRRDRDDDPDPPPPVPPPDPPPVVVVVVVVVPPDPPPPCPVSDPPDDDDPVVPPPPDD/DDPPPPPPPPPPPLQQPPDPDDPFPFDPDFDALFDDFLFDLVLLLCLQQPPCSVLLVVLVVLCVVLDDFFDLALVPQDDVNQDFQLSLLVSLLSSLVVCSDALCCLQPFLVSLLSNLLSCLLFPLLNSVQSLQFSLQLNLLCPWADPVCSCVQRVCSSNSQAGEWEQEDFPPDQHPPAPWEWEADPVVQWTWTFDFWSFFIFQLQAHQKYWYWHFYDYPNHDTDDIFTFIDGFFDTDDPSHGGDGDPQKDWAFDPPPDSSSRRRGTTIIGGDGDIGHQSRTIPQWGQDPVRDIDGNPPCNPPDGSVVVSVVSLLSSLLSSLSSLCLQLLLQVLQLQSFAFQQDPQQWRRHGSCLDLVLLLLSLLLLLLSSLLSLLSNVLSCLVRVNVHHHDPVSVLLSLLSSLSSLVSLVSSLVSCVVRVPCVSVRVLSSNRVSNVSSVSSPHGDDSLVSLLVSLVCCQVVVDAQDCDVVVVQVVVCVPPVCCVVVLLVVVDALLDLDLVSLLSLLSVLLVVLSVVLNVCLVVQCVVPRPVSNCCVSPPVCVVSSSSNSVSRNLSVSSVSLVVSLVPDPIPSVSVLSSLSSSLNSLVVCVVCVVVCVVVSSHDPVSVVSSVLSSSVSSSVCSNNSSVSSVSSVSDPSSHRSSGHPVSVVVHPPPSNDPPSGDRRDRDDDPDPDPPVPPPDPPPVVVVVVVVVPPDPPPPPPVSPPPDDDDPVPPPPPDD

Radius of gyration: 33.13 Å; Cα contacts (8 Å, |Δi|>4): 2364; chains: 2; bounding box: 107×92×109 Å